Protein AF-A0A074S5F2-F1 (afdb_monomer_lite)

InterPro domains:
  IPR000743 Glycoside hydrolase, family 28 [PF00295] (507-771)
  IPR000743 Glycoside hydrolase, family 28 [PS00502] (664-677)
  IPR001645 Folylpolyglutamate synthetase [PTHR11136] (5-453)
  IPR001645 Folylpolyglutamate synthetase [TIGR01499] (13-453)
  IPR006626 Parallel beta-helix repeat [SM00710] (634-655)
  IPR006626 Parallel beta-helix repeat [SM00710] (657-677)
  IPR006626 Parallel beta-helix repeat [SM00710] (687-708)
  IPR011050 Pectin lyase fold/virulence factor [SSF51126] (465-790)
  IPR012334 Pectin lyase fold [G3DSA:2.160.20.10] (470-801)
  IPR013221 Mur ligase, central [PF08245] (28-270)
  IPR018109 Folylpolyglutamate synthetase, conserved site [PS01011] (26-49)
  IPR018109 Folylpolyglutamate synthetase, conserved site [PS01012] (120-135)
  IPR036565 Mur-like, catalytic domain superfamily [G3DSA:3.40.1190.10] (1-305)
  IPR036565 Mur-like, catalytic domain superfamily [SSF53623] (3-304)
  IPR036615 Mur ligase, C-terminal domain superfamily [G3DSA:3.90.190.20] (313-456)
  IPR036615 Mur ligase, C-terminal domain superfamily [SSF53244] (304-453)

pLDDT: mean 92.12, std 8.13, range [27.81, 98.81]

Organism: NCBI:txid1423351

Sequence (857 aa):
MSGINLGLERVARLMQLLPRYTRPTVHVAGTNGKGSVTTMIETVLREAGFSTGRLNSPHLVSVWDSISFNTQPIPESRYSSTRQRIQNLDNEHSIGASNFEQHTASALSLFEEEGVDVVVLEVGMGGLTDATNIVPDDAIAISAITSVDYDHQGFLGNTISEIATHKVGIVRPNRICIVGPQAWSEAERTIQERIQTIQAHSIAAPRATLRQWDSNEDGSPPPNFSVSPFHPPPPRPCSVPLPVRGGTLSVLVSLHGEHQLENISTAVAALDALRSHPSSISHFPAFQRINDQHIKTGLRRSRWPGRLSWHAIPSPTPSKELAVLVDGAHNAASATALSAYIDTLDAPSRPIFILALSHSPAKPPATTLAPLLRSGDRVIVTGFSPVEDMPWVCPVESREITAAAENLVGPSGHALIEVDLQSGLARASELADGTQHFVVIAGSLYLVADFYRLGTFVVPHVDGRDDSPAVVAALANYSSDSLILFKKGVTYNLWTPINFGTLKNSEVAFEGNATYPTDIATVQAEVAKSTFPGHWIKIAGTNVTLRGTTDPNWGWIDSHGQQWWDAVQQANRPHGISFVVTNGVVKDMKLWQPIAWNFLFNAGKNIHAFNNRIHAVSTTKAFPFNTDGFAAGGTNLLIENNHIVNGDDCITVGSGANGVHFRNNYCEGGHGMSIGSLGKAGAVASVQNILFENVVMKNHLYGARFKSWTGGNGIARNITWRNIVLNNVPFPIYVTQNYWDQNLGPKPTTDSPNNTNIEDMIFDNFSGTQLDLPYVEGSCVSDPCWYSVANATGKEIIVLDLYHNTTRNVVAKRISGLNPISRAKAAVMCDPTAIDNDVGFVCQNGPYVATPVGYTR

Secondary structure (DSSP, 8-state):
-------SHHHHHHHTTSPPP---EEEEE-SBSHHHHHHHHHHHHHHTT--EEEE-SS-SSSGGGGEEETTEEPPHHHHHHHHHHHHHHHHHTT----HHHHHHHHHHHHHHHHT-SEEEEE-SSSSTT-GGGGS-TTTEEEEEE-B--S--HHHH-SSHHHHHHHHHTT--TTSEEEE---S-HHHHHHHHHHHHHHTPEEEE-PPPEE----HHHH-SPPPPPBTTTTBPPPPEEEEEE-TTT-SEEEEEE-S-STTHHHHHHHHHHHHHHHHH-HHHHHH-GGGGG--HHHHHHHHHH---TTSSEEEEEE-SSTT-EEEEEE----SHHHHHHHHHHHHTS--SSPPEEEE--B-SS---HHHHHTTT--TT-EEEE---PPPTT-TT--BPPHHHHHHHHHHHH-TT-EEEE-SSHHHHHHHHHHHHTTS---EEEES-HHHHHHHHHTTEEEPP--TTS--HHHHHHHTTTSSBS-EEEE-TT-EEE--S-EEEEEEEEEEEEE-SEEE--S-HHHHHHHHTSTT--SEEEEEEEEEEEEE--S-TTS-EEE---HHHHHTT--TTPPEEEEEEEEEEEEES-EEES-SS--EE-TT-EEEEEES-EEE---SS----TT--SEE--SEEEEEES-EEE-SSEEEEE-TT-EEEEEES-EEESSSEEEEEEETGGG-EEEEEEEEEEEEEEES-SEEEEEEEETT-EEEEEEEEEEEEEEEEESEEEEEEEEE--GGGSSPP--------EEEEEEEEEEEEEE--S----TT--SSS-TTPPTT--S-EEEEEE--TTSEEEEEEES-TEEEETT-PPPEEEE-TTT--S--SB--SSEE--B-HHHH--

Radius of gyration: 31.68 Å; chains: 1; bounding box: 85×70×77 Å

Structure (mmCIF, N/CA/C/O backbone):
data_AF-A0A074S5F2-F1
#
_entry.id   AF-A0A074S5F2-F1
#
loop_
_atom_site.group_PDB
_atom_site.id
_atom_site.type_symbol
_atom_site.label_atom_id
_atom_site.label_alt_id
_atom_site.label_comp_id
_atom_site.label_asym_id
_atom_site.label_entity_id
_atom_site.label_seq_id
_atom_site.pdbx_PDB_ins_code
_atom_site.Cartn_x
_atom_site.Cartn_y
_atom_site.Cartn_z
_atom_site.occupancy
_atom_site.B_iso_or_equiv
_atom_site.auth_seq_id
_atom_site.auth_comp_id
_atom_site.auth_asym_id
_atom_site.auth_atom_id
_atom_site.pdbx_PDB_model_num
ATOM 1 N N . MET A 1 1 ? -38.946 -10.471 1.593 1.00 27.81 1 MET A N 1
ATOM 2 C CA . MET A 1 1 ? -37.992 -10.319 2.711 1.00 27.81 1 MET A CA 1
ATOM 3 C C . MET A 1 1 ? -37.252 -11.637 2.866 1.00 27.81 1 MET A C 1
ATOM 5 O O . MET A 1 1 ? -37.853 -12.601 3.316 1.00 27.81 1 MET A O 1
ATOM 9 N N . SER A 1 2 ? -36.012 -11.724 2.384 1.00 37.72 2 SER A N 1
ATOM 10 C CA . SER A 1 2 ? -35.170 -12.917 2.529 1.00 37.72 2 SER A CA 1
ATOM 11 C C . SER A 1 2 ? -34.530 -12.910 3.919 1.00 37.72 2 SER A C 1
ATOM 13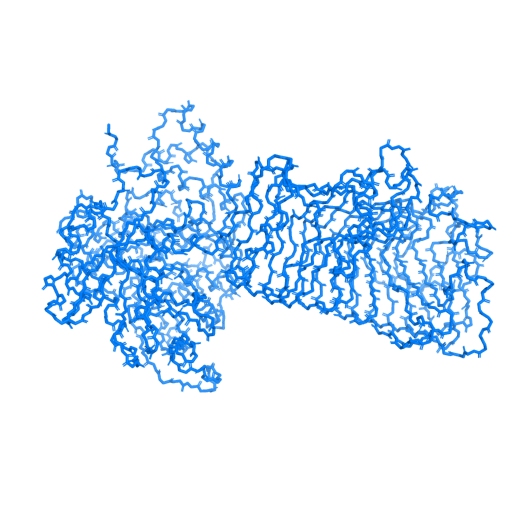 O O . SER A 1 2 ? -33.632 -12.112 4.176 1.00 37.72 2 SER A O 1
ATOM 15 N N . GLY A 1 3 ? -35.020 -13.749 4.833 1.00 55.41 3 GLY A N 1
ATOM 16 C CA . GLY A 1 3 ? -34.343 -13.987 6.110 1.00 55.41 3 GLY A CA 1
ATOM 17 C C . GLY A 1 3 ? -32.989 -14.678 5.907 1.00 55.41 3 GLY A C 1
ATOM 18 O O . GLY A 1 3 ? -32.769 -15.325 4.883 1.00 55.41 3 GLY A O 1
ATOM 19 N N . ILE A 1 4 ? -32.084 -14.550 6.883 1.00 62.03 4 ILE A N 1
ATOM 20 C CA . ILE A 1 4 ? -30.830 -15.317 6.922 1.00 62.03 4 ILE A CA 1
ATOM 21 C C . ILE A 1 4 ? -31.194 -16.804 7.033 1.00 62.03 4 ILE A C 1
ATOM 23 O O . ILE A 1 4 ? -31.824 -17.215 8.005 1.00 62.03 4 ILE A O 1
ATOM 27 N N . ASN A 1 5 ? -30.809 -17.599 6.035 1.00 71.19 5 ASN A N 1
ATOM 28 C CA . ASN A 1 5 ? -31.001 -19.047 6.021 1.00 71.19 5 ASN A CA 1
ATOM 29 C C . ASN A 1 5 ? -29.631 -19.724 6.144 1.00 71.19 5 ASN A C 1
ATOM 31 O O . ASN A 1 5 ? -28.847 -19.693 5.198 1.00 71.19 5 ASN A O 1
ATOM 35 N N . LEU A 1 6 ? -29.323 -20.289 7.311 1.00 72.62 6 LEU A N 1
ATOM 36 C CA . LEU A 1 6 ? -28.045 -20.959 7.560 1.00 72.62 6 LEU A CA 1
ATOM 37 C C . LEU A 1 6 ? -27.974 -22.302 6.816 1.00 72.62 6 LEU A C 1
ATOM 39 O O . LEU A 1 6 ? -28.940 -23.058 6.813 1.00 72.62 6 LEU A O 1
ATOM 43 N N . GLY A 1 7 ? -26.822 -22.607 6.219 1.00 86.19 7 GLY A N 1
ATOM 44 C CA . GLY A 1 7 ? -26.592 -23.834 5.452 1.00 86.19 7 GLY A CA 1
ATOM 45 C C . GLY A 1 7 ? -25.367 -23.700 4.549 1.00 86.19 7 GLY A C 1
ATOM 46 O O . GLY A 1 7 ? -24.938 -22.588 4.254 1.00 86.19 7 GLY A O 1
ATOM 47 N N . LEU A 1 8 ? -24.793 -24.827 4.124 1.00 94.06 8 LEU A N 1
ATOM 48 C CA . LEU A 1 8 ? -23.614 -24.851 3.244 1.00 94.06 8 LEU A CA 1
ATOM 49 C C . LEU A 1 8 ? -23.963 -25.204 1.794 1.00 94.06 8 LEU A C 1
ATOM 51 O O . LEU A 1 8 ? -23.113 -25.110 0.916 1.00 94.06 8 LEU A O 1
ATOM 55 N N . GLU A 1 9 ? -25.202 -25.605 1.515 1.00 95.25 9 GLU A N 1
ATOM 56 C CA . GLU A 1 9 ? -25.605 -26.182 0.233 1.00 95.25 9 GLU A CA 1
ATOM 57 C C . GLU A 1 9 ? -25.440 -25.190 -0.923 1.00 95.25 9 GLU A C 1
ATOM 59 O O . GLU A 1 9 ? -24.982 -25.561 -2.005 1.00 95.25 9 GLU A O 1
ATOM 64 N N . ARG A 1 10 ? -25.792 -23.918 -0.704 1.00 95.88 10 ARG A N 1
ATOM 65 C CA . ARG A 1 10 ? -25.716 -22.880 -1.743 1.00 95.88 10 ARG A CA 1
ATOM 66 C C . ARG A 1 10 ? -24.272 -22.508 -2.048 1.00 95.88 10 ARG A C 1
ATOM 68 O O . ARG A 1 10 ? -23.867 -22.570 -3.207 1.00 95.88 10 ARG A O 1
ATOM 75 N N . VAL A 1 11 ? -23.477 -22.193 -1.022 1.00 95.88 11 VAL A N 1
ATOM 76 C CA . VAL A 1 11 ? -22.052 -21.888 -1.216 1.00 95.88 11 VAL A CA 1
ATOM 77 C C . VAL A 1 11 ? -21.290 -23.093 -1.771 1.00 95.88 11 VAL A C 1
ATOM 79 O O . VAL A 1 11 ? -20.439 -22.912 -2.632 1.00 95.88 11 VAL A O 1
ATOM 82 N N . ALA A 1 12 ? -21.640 -24.326 -1.393 1.00 96.25 12 ALA A N 1
ATOM 83 C CA . ALA A 1 12 ? -21.035 -25.527 -1.964 1.00 96.25 12 ALA A CA 1
ATOM 84 C C . ALA A 1 12 ? -21.304 -25.654 -3.467 1.00 96.25 12 ALA A C 1
ATOM 86 O O . ALA A 1 12 ? -20.373 -25.899 -4.232 1.00 96.25 12 ALA A O 1
ATOM 87 N N . ARG A 1 13 ? -22.553 -25.437 -3.907 1.00 97.00 13 ARG A N 1
ATOM 88 C CA . ARG A 1 13 ? -22.897 -25.409 -5.340 1.00 97.00 13 ARG A CA 1
ATOM 89 C C . ARG A 1 13 ? -22.123 -24.325 -6.087 1.00 97.00 13 ARG A C 1
ATOM 91 O O . ARG A 1 13 ? -21.675 -24.572 -7.197 1.00 97.00 13 ARG A O 1
ATOM 98 N N . LEU A 1 14 ? -21.940 -23.155 -5.477 1.00 95.88 14 LEU A N 1
ATOM 99 C CA . LEU A 1 14 ? -21.190 -22.049 -6.073 1.00 95.88 14 LEU A CA 1
ATOM 100 C C . LEU A 1 14 ? -19.692 -22.372 -6.184 1.00 95.88 14 LEU A C 1
ATOM 102 O O . LEU A 1 14 ? -19.102 -22.198 -7.245 1.00 95.88 14 LEU A O 1
ATOM 106 N N . MET A 1 15 ? -19.091 -22.917 -5.124 1.00 96.31 15 MET A N 1
ATOM 107 C CA . MET A 1 15 ? -17.678 -23.311 -5.103 1.00 96.31 15 MET A CA 1
ATOM 108 C C . MET A 1 15 ? -17.365 -24.456 -6.078 1.00 96.31 15 MET A C 1
ATOM 110 O O . MET A 1 15 ? -16.247 -24.525 -6.576 1.00 96.31 15 MET A O 1
ATOM 114 N N . GLN A 1 16 ? -18.332 -25.323 -6.407 1.00 96.25 16 GLN A N 1
ATOM 115 C CA . GLN A 1 16 ? -18.175 -26.357 -7.445 1.00 96.25 16 GLN A CA 1
ATOM 116 C C . GLN A 1 16 ? -18.002 -25.786 -8.862 1.00 96.25 16 GLN A C 1
ATOM 118 O O . GLN A 1 16 ? -17.486 -26.483 -9.733 1.00 96.25 16 GLN A O 1
ATOM 123 N N . LEU A 1 17 ? -18.424 -24.540 -9.099 1.00 96.69 17 LEU A N 1
ATOM 124 C CA . LEU A 1 17 ? -18.266 -23.842 -10.380 1.00 96.69 17 LEU A CA 1
ATOM 125 C C . LEU A 1 17 ? -16.929 -23.089 -10.484 1.00 96.69 17 LEU A C 1
ATOM 127 O O . LEU A 1 17 ? -16.620 -22.516 -11.528 1.00 96.69 17 LEU A O 1
ATOM 131 N N . LEU A 1 18 ? -16.146 -23.064 -9.404 1.00 95.50 18 LEU A N 1
ATOM 132 C CA . LEU A 1 18 ? -14.882 -22.343 -9.300 1.00 95.50 18 LEU A CA 1
ATOM 133 C C . LEU A 1 18 ? -13.698 -23.319 -9.264 1.00 95.50 18 LEU A C 1
ATOM 135 O O . LEU A 1 18 ? -13.876 -24.508 -8.985 1.00 95.50 18 LEU A O 1
ATOM 139 N N . PRO A 1 19 ? -12.466 -22.843 -9.531 1.00 95.00 19 PRO A N 1
ATOM 140 C CA . PRO A 1 19 ? -11.268 -23.636 -9.286 1.00 95.00 19 PRO A CA 1
ATOM 141 C C . PRO A 1 19 ? -11.233 -24.180 -7.852 1.00 95.00 19 PRO A C 1
ATOM 143 O O . PRO A 1 19 ? -11.645 -23.505 -6.905 1.00 95.00 19 PRO A O 1
ATOM 146 N N . ARG A 1 20 ? -10.722 -25.407 -7.683 1.00 95.06 20 ARG A N 1
ATOM 147 C CA . ARG A 1 20 ? -10.595 -26.027 -6.359 1.00 95.06 20 ARG A CA 1
ATOM 148 C C . ARG A 1 20 ? -9.690 -25.168 -5.478 1.00 95.06 20 ARG A C 1
ATOM 150 O O . ARG A 1 20 ? -8.545 -24.920 -5.833 1.00 95.06 20 ARG A O 1
ATOM 157 N N . TYR A 1 21 ? -10.195 -24.802 -4.306 1.00 98.12 21 TYR A N 1
ATOM 158 C CA . TYR A 1 21 ? -9.422 -24.107 -3.286 1.00 98.12 21 TYR A CA 1
ATOM 159 C C . TYR A 1 21 ? -8.426 -25.056 -2.613 1.00 98.12 21 TYR A C 1
ATOM 161 O O . TYR A 1 21 ? -8.818 -26.126 -2.141 1.00 98.12 21 TYR A O 1
ATOM 169 N N . THR A 1 22 ? -7.151 -24.670 -2.553 1.00 97.62 22 THR A N 1
ATOM 170 C CA . THR A 1 22 ? -6.080 -25.502 -1.978 1.00 97.62 22 THR A CA 1
ATOM 171 C C . THR A 1 22 ? -5.155 -24.750 -1.023 1.00 97.62 22 THR A C 1
ATOM 173 O O . THR A 1 22 ? -4.162 -25.321 -0.569 1.00 97.62 22 THR A O 1
ATOM 176 N N . ARG A 1 23 ? -5.423 -23.474 -0.720 1.00 98.12 23 ARG A N 1
ATOM 177 C CA . ARG A 1 23 ? -4.545 -22.682 0.157 1.00 98.12 23 ARG A CA 1
ATOM 178 C C . ARG A 1 23 ? -4.619 -23.171 1.617 1.00 98.12 23 ARG A C 1
ATOM 180 O O . ARG A 1 23 ? -5.723 -23.254 2.164 1.00 98.12 23 ARG A O 1
ATOM 187 N N . PRO A 1 24 ? -3.480 -23.444 2.290 1.00 98.25 24 PRO A N 1
ATOM 188 C CA . PRO A 1 24 ? -3.452 -23.749 3.721 1.00 98.25 24 PRO A CA 1
ATOM 189 C C . PRO A 1 24 ? -4.186 -22.682 4.536 1.00 98.25 24 PRO A C 1
ATOM 191 O O . PRO A 1 24 ? -3.934 -21.496 4.352 1.00 98.25 24 PRO A O 1
ATOM 194 N N . THR A 1 25 ? -5.081 -23.081 5.437 1.00 98.69 25 THR A N 1
ATOM 195 C CA . THR A 1 25 ? -5.994 -22.157 6.123 1.00 98.69 25 THR A CA 1
ATOM 196 C C . THR A 1 25 ? -5.958 -22.323 7.640 1.00 98.69 25 THR A C 1
ATOM 198 O O . THR A 1 25 ? -6.120 -23.426 8.165 1.00 98.69 25 THR A O 1
ATOM 201 N N . VAL A 1 26 ? -5.793 -21.209 8.354 1.00 98.75 26 VAL A N 1
ATOM 202 C CA . VAL A 1 26 ? -6.060 -21.090 9.792 1.00 98.75 26 VAL A CA 1
ATOM 203 C C . VAL A 1 26 ? -7.473 -20.549 9.964 1.00 98.75 26 VAL A C 1
ATOM 205 O O . VAL A 1 26 ? -7.743 -19.409 9.593 1.00 98.75 26 VAL A O 1
ATOM 208 N N . HIS A 1 27 ? -8.376 -21.352 10.518 1.00 98.69 27 HIS A N 1
ATOM 209 C CA . HIS A 1 27 ? -9.801 -21.023 10.600 1.00 98.69 27 HIS A CA 1
ATOM 210 C C . HIS A 1 27 ? -10.198 -20.690 12.038 1.00 98.69 27 HIS A C 1
ATOM 212 O O . HIS A 1 27 ? -9.966 -21.486 12.948 1.00 98.69 27 HIS A O 1
ATOM 218 N N . VAL A 1 28 ? -10.760 -19.502 12.268 1.00 98.69 28 VAL A N 1
ATOM 219 C CA . VAL A 1 28 ? -10.970 -18.960 13.619 1.00 98.69 28 VAL A CA 1
ATOM 220 C C . VAL A 1 28 ? -12.449 -18.677 13.878 1.00 98.69 28 VAL A C 1
ATOM 222 O O . VAL A 1 28 ? -13.046 -17.810 13.239 1.00 98.69 28 VAL A O 1
ATOM 225 N N . ALA A 1 29 ? -13.023 -19.370 14.864 1.00 98.00 29 ALA A N 1
ATOM 226 C CA . ALA A 1 29 ? -14.382 -19.165 15.365 1.00 98.00 29 ALA A CA 1
ATOM 227 C C . ALA A 1 29 ? -14.374 -18.651 16.812 1.00 98.00 29 ALA A C 1
ATOM 229 O O . ALA A 1 29 ? -13.371 -18.724 17.515 1.00 98.00 29 ALA A O 1
ATOM 230 N N . GLY A 1 30 ? -15.512 -18.127 17.269 1.00 94.81 30 GLY A N 1
ATOM 231 C CA . GLY A 1 30 ? -15.616 -17.488 18.582 1.00 94.81 30 GLY A CA 1
ATOM 232 C C . GLY A 1 30 ? -16.747 -16.474 18.673 1.00 94.81 30 GLY A C 1
ATOM 233 O O . GLY A 1 30 ? -17.326 -16.082 17.654 1.00 94.81 30 GLY A O 1
ATOM 234 N N . THR A 1 31 ? -17.121 -16.063 19.880 1.00 89.62 31 THR A N 1
ATOM 235 C CA . THR A 1 31 ? -17.985 -14.888 20.087 1.00 89.62 31 THR A CA 1
ATOM 236 C C . THR A 1 31 ? -17.124 -13.630 19.990 1.00 89.62 31 THR A C 1
ATOM 238 O O . THR A 1 31 ? -17.264 -12.875 19.029 1.00 89.62 31 THR A O 1
ATOM 241 N N . ASN A 1 32 ? -16.131 -13.481 20.871 1.00 87.06 32 ASN A N 1
ATOM 242 C CA . ASN A 1 32 ? -15.227 -12.327 20.903 1.00 87.06 32 ASN A CA 1
ATOM 243 C C . ASN A 1 32 ? -13.782 -12.723 20.557 1.00 87.06 32 ASN A C 1
ATOM 245 O O . ASN A 1 32 ? -13.383 -13.870 20.728 1.00 87.06 32 ASN A O 1
ATOM 249 N N . GLY A 1 33 ? -12.982 -11.778 20.054 1.00 90.75 33 GLY A N 1
ATOM 250 C CA . GLY A 1 33 ? -11.539 -11.976 19.841 1.00 90.75 33 GLY A CA 1
ATOM 251 C C . GLY A 1 33 ? -11.112 -12.561 18.489 1.00 90.75 33 GLY A C 1
ATOM 252 O O . GLY A 1 33 ? -9.931 -12.480 18.162 1.00 90.75 33 GLY A O 1
ATOM 253 N N . LYS A 1 34 ? -12.045 -13.059 17.663 1.00 94.69 34 LYS A N 1
ATOM 254 C CA . LYS A 1 34 ? -11.772 -13.617 16.322 1.00 94.69 34 LYS A CA 1
ATOM 255 C C . LYS A 1 34 ? -10.892 -12.700 15.452 1.00 94.69 34 LYS A C 1
ATOM 257 O O . LYS A 1 34 ? -9.788 -13.085 15.069 1.00 94.69 34 LYS A O 1
ATOM 262 N N . GLY A 1 35 ? -11.329 -11.461 15.210 1.00 93.69 35 GLY A N 1
ATOM 263 C CA . GLY A 1 35 ? -10.564 -10.469 14.442 1.00 93.69 35 GLY A CA 1
ATOM 264 C C . GLY A 1 35 ? -9.172 -10.153 15.015 1.00 93.69 35 GLY A C 1
ATOM 265 O O . GLY A 1 35 ? -8.199 -10.048 14.271 1.00 93.69 35 GLY A O 1
ATOM 266 N N . SER A 1 36 ? -9.032 -10.073 16.344 1.00 95.44 36 SER A N 1
ATOM 267 C CA . SER A 1 36 ? -7.729 -9.849 16.990 1.00 95.44 36 SER A CA 1
ATOM 268 C C . SER A 1 36 ? -6.786 -11.042 16.807 1.00 95.44 36 SER A C 1
ATOM 270 O O . SER A 1 36 ? -5.627 -10.850 16.448 1.00 95.44 36 SER A O 1
ATOM 272 N N . VAL A 1 37 ? -7.278 -12.269 17.004 1.00 98.06 37 VAL A N 1
ATOM 273 C CA . VAL A 1 37 ? -6.489 -13.501 16.840 1.00 98.06 37 VAL A CA 1
ATOM 274 C C . VAL A 1 37 ? -6.062 -13.693 15.388 1.00 98.06 37 VAL A C 1
ATOM 276 O O . VAL A 1 37 ? -4.888 -13.952 15.131 1.00 98.06 37 VAL A O 1
ATOM 279 N N . THR A 1 38 ? -6.978 -13.510 14.435 1.00 97.94 38 THR A N 1
ATOM 280 C CA . THR A 1 38 ? -6.661 -13.612 13.001 1.00 97.94 38 THR A CA 1
ATOM 281 C C . THR A 1 38 ? -5.611 -12.584 12.580 1.00 97.94 38 THR A C 1
ATOM 283 O O . THR A 1 38 ? -4.646 -12.943 11.911 1.00 97.94 38 THR A O 1
ATOM 286 N N . THR A 1 39 ? -5.723 -11.339 13.051 1.00 96.50 39 THR A N 1
ATOM 287 C CA . THR A 1 39 ? -4.727 -10.282 12.803 1.00 96.50 39 THR A CA 1
ATOM 288 C C . THR A 1 39 ? -3.348 -10.637 13.363 1.00 96.50 39 THR A C 1
ATOM 290 O O . THR A 1 39 ? -2.344 -10.485 12.670 1.00 96.50 39 THR A O 1
ATOM 293 N N . MET A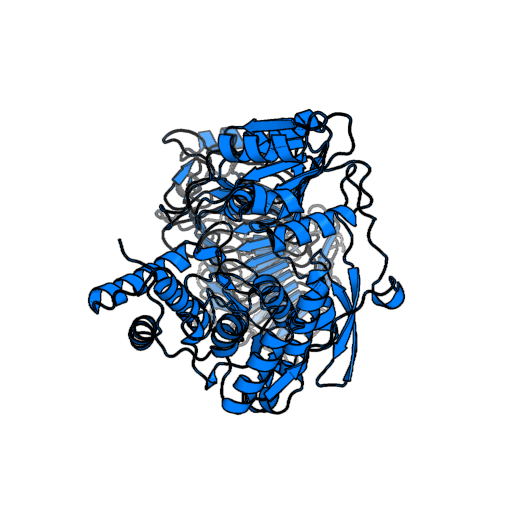 1 40 ? -3.281 -11.131 14.606 1.00 97.94 40 MET A N 1
ATOM 294 C CA . MET A 1 40 ? -2.014 -11.521 15.238 1.00 97.94 40 MET A CA 1
ATOM 295 C C . MET A 1 40 ? -1.331 -12.668 14.485 1.00 97.94 40 MET A C 1
ATOM 297 O O . MET A 1 40 ? -0.133 -12.598 14.215 1.00 97.94 40 MET A O 1
ATOM 301 N N . ILE A 1 41 ? -2.089 -13.712 14.133 1.00 98.56 41 ILE A N 1
ATOM 302 C CA . ILE A 1 41 ? -1.568 -14.869 13.394 1.00 98.56 41 ILE A CA 1
ATOM 303 C C . ILE A 1 41 ? -1.073 -14.433 12.014 1.00 98.56 41 ILE A C 1
ATOM 305 O O . ILE A 1 41 ? 0.057 -14.748 11.648 1.00 98.56 41 ILE A O 1
ATOM 309 N N . GLU A 1 42 ? -1.879 -13.671 11.272 1.00 98.12 42 GLU A N 1
ATOM 310 C CA . GLU A 1 42 ? -1.523 -13.198 9.933 1.00 98.12 42 GLU A CA 1
ATOM 311 C C . GLU A 1 42 ? -0.266 -12.322 9.954 1.00 98.12 42 GLU A C 1
ATOM 313 O O . GLU A 1 42 ? 0.652 -12.556 9.166 1.00 98.12 42 GLU A O 1
ATOM 318 N N . THR A 1 43 ? -0.158 -11.398 10.915 1.00 97.06 43 THR A N 1
ATOM 319 C CA . THR A 1 43 ? 1.010 -10.514 11.010 1.00 97.06 43 THR A CA 1
ATOM 320 C C . THR A 1 43 ? 2.280 -11.321 11.286 1.00 97.06 43 THR A C 1
ATOM 322 O O . THR A 1 43 ? 3.319 -11.052 10.687 1.00 97.06 43 THR A O 1
ATOM 325 N N . VAL A 1 44 ? 2.220 -12.337 12.156 1.00 98.31 44 VAL A N 1
ATOM 326 C CA . VAL A 1 44 ? 3.371 -13.214 12.432 1.00 98.31 44 VAL A CA 1
ATOM 327 C C . VAL A 1 44 ? 3.745 -14.065 11.218 1.00 98.31 44 VAL A C 1
ATOM 329 O O . VAL A 1 44 ? 4.932 -14.215 10.928 1.00 98.31 44 VAL A O 1
ATOM 332 N N . LEU A 1 45 ? 2.764 -14.611 10.496 1.00 98.38 45 LEU A N 1
ATOM 333 C CA . LEU A 1 45 ? 3.017 -15.375 9.273 1.00 98.38 45 LEU A CA 1
ATOM 334 C C . LEU A 1 45 ? 3.689 -14.492 8.210 1.00 98.38 45 LEU A C 1
ATOM 336 O O . LEU A 1 45 ? 4.700 -14.887 7.631 1.00 98.38 45 LEU A O 1
ATOM 340 N N . ARG A 1 46 ? 3.225 -13.252 8.035 1.00 96.62 46 ARG A N 1
ATOM 341 C CA . ARG A 1 46 ? 3.871 -12.286 7.140 1.00 96.62 46 ARG A CA 1
ATOM 342 C C . ARG A 1 46 ? 5.311 -11.976 7.568 1.00 96.62 46 ARG A C 1
ATOM 344 O O . ARG A 1 46 ? 6.205 -11.947 6.727 1.00 96.62 46 ARG A O 1
ATOM 351 N N . GLU A 1 47 ? 5.571 -11.780 8.864 1.00 95.31 47 GLU A N 1
ATOM 352 C CA . GLU A 1 47 ? 6.939 -11.586 9.384 1.00 95.31 47 GLU A CA 1
ATOM 353 C C . GLU A 1 47 ? 7.833 -12.819 9.179 1.00 95.31 47 GLU A C 1
ATOM 355 O O . GLU A 1 47 ? 9.041 -12.676 9.017 1.00 95.31 47 GLU A O 1
ATOM 360 N N . ALA A 1 48 ? 7.254 -14.020 9.129 1.00 95.75 48 ALA A N 1
ATOM 361 C CA . ALA A 1 48 ? 7.965 -15.243 8.765 1.00 95.75 48 ALA A CA 1
ATOM 362 C C . ALA A 1 48 ? 8.192 -15.397 7.244 1.00 95.75 48 ALA A C 1
ATOM 364 O O . ALA A 1 48 ? 8.746 -16.408 6.806 1.00 95.75 48 ALA A O 1
ATOM 365 N N . GLY A 1 49 ? 7.799 -14.408 6.436 1.00 94.06 49 GLY A N 1
ATOM 366 C CA . GLY A 1 49 ? 8.014 -14.377 4.990 1.00 94.06 49 GLY A CA 1
ATOM 367 C C . GLY A 1 49 ? 7.014 -15.205 4.185 1.00 94.06 49 GLY A C 1
ATOM 368 O O . GLY A 1 49 ? 7.359 -15.636 3.087 1.00 94.06 49 GLY A O 1
ATOM 369 N N . PHE A 1 50 ? 5.824 -15.473 4.732 1.00 97.12 50 PHE A N 1
ATOM 370 C CA . PHE A 1 50 ? 4.704 -16.023 3.967 1.00 97.12 50 PHE A CA 1
ATOM 371 C C . PHE A 1 50 ? 3.946 -14.905 3.253 1.00 97.12 50 PHE A C 1
ATOM 373 O O . PHE A 1 50 ? 3.717 -13.844 3.839 1.00 97.12 50 PHE A O 1
ATOM 380 N N . SER A 1 51 ? 3.499 -15.166 2.026 1.00 95.94 51 SER A N 1
ATOM 381 C CA . SER A 1 51 ? 2.403 -14.402 1.440 1.00 95.94 51 SER A CA 1
ATOM 382 C C . SER A 1 51 ? 1.092 -14.819 2.105 1.00 95.94 51 SER A C 1
ATOM 384 O O . SER A 1 51 ? 0.746 -16.000 2.125 1.00 95.94 51 SER A O 1
ATOM 386 N N . THR A 1 52 ? 0.366 -13.858 2.666 1.00 97.88 52 THR A N 1
ATOM 387 C CA . THR A 1 52 ? -0.836 -14.116 3.463 1.00 97.88 52 THR A CA 1
ATOM 388 C C . THR A 1 52 ? -2.090 -13.587 2.779 1.00 97.88 52 THR A C 1
ATOM 390 O O . THR A 1 52 ? -2.112 -12.471 2.262 1.00 97.88 52 THR A O 1
ATOM 393 N N . GLY A 1 53 ? -3.160 -14.377 2.821 1.00 98.25 53 GLY A N 1
ATOM 394 C CA . GLY A 1 53 ? -4.528 -13.918 2.601 1.00 98.25 53 GLY A CA 1
ATOM 395 C C . GLY A 1 53 ? -5.280 -13.853 3.926 1.00 98.25 53 GLY A C 1
ATOM 396 O O . GLY A 1 53 ? -5.062 -14.684 4.807 1.00 98.25 53 GLY A O 1
ATOM 397 N N . ARG A 1 54 ? -6.177 -12.888 4.105 1.00 98.06 54 ARG A N 1
ATOM 398 C CA . ARG A 1 54 ? -7.013 -12.829 5.306 1.00 98.06 54 ARG A CA 1
ATOM 399 C C . ARG A 1 54 ? -8.393 -12.283 5.004 1.00 98.06 54 ARG A C 1
ATOM 401 O O . ARG A 1 54 ? -8.508 -11.287 4.295 1.00 98.06 54 ARG A O 1
ATOM 408 N N . LEU A 1 55 ? -9.408 -12.944 5.557 1.00 97.62 55 LEU A N 1
ATOM 409 C CA . LEU A 1 55 ? -10.800 -12.501 5.527 1.00 97.62 55 LEU A CA 1
ATOM 410 C C . LEU A 1 55 ? -11.282 -12.249 6.959 1.00 97.62 55 LEU A C 1
ATOM 412 O O . LEU A 1 55 ? -11.176 -13.141 7.803 1.00 97.62 55 LEU A O 1
ATOM 416 N N . ASN A 1 56 ? -11.834 -11.062 7.202 1.00 91.69 56 ASN A N 1
ATOM 417 C CA . ASN A 1 56 ? -12.439 -10.648 8.466 1.00 91.69 56 ASN A CA 1
ATOM 418 C C . ASN A 1 56 ? -13.912 -10.281 8.303 1.00 91.69 56 ASN A C 1
ATOM 420 O O . ASN A 1 56 ? -14.356 -9.926 7.218 1.00 91.69 56 ASN A O 1
ATOM 424 N N . SER A 1 57 ? -14.691 -10.349 9.377 1.00 85.75 57 SER A N 1
ATOM 425 C CA . SER A 1 57 ? -16.114 -10.005 9.300 1.00 85.75 57 SER A CA 1
ATOM 426 C C . SER A 1 57 ? -16.664 -9.445 10.616 1.00 85.75 57 SER A C 1
ATOM 428 O O . SER A 1 57 ? -16.362 -10.000 11.674 1.00 85.75 57 SER A O 1
ATOM 430 N N . PRO A 1 58 ? -17.530 -8.412 10.571 1.00 83.38 58 PRO A N 1
ATOM 431 C CA . PRO A 1 58 ? -17.892 -7.635 9.378 1.00 83.38 58 PRO A CA 1
ATOM 432 C C . PRO A 1 58 ? -16.700 -6.819 8.840 1.00 83.38 58 PRO A C 1
ATOM 434 O O . PRO A 1 58 ? -15.655 -6.739 9.484 1.00 83.38 58 PRO A O 1
ATOM 437 N N . HIS A 1 59 ? -16.865 -6.242 7.649 1.00 85.56 59 HIS A N 1
ATOM 438 C CA . HIS A 1 59 ? -15.940 -5.237 7.123 1.00 85.56 59 HIS A CA 1
ATOM 439 C C . HIS A 1 59 ? -15.937 -3.981 8.013 1.00 85.56 59 HIS A C 1
ATOM 441 O O . HIS A 1 59 ? -16.867 -3.783 8.803 1.00 85.56 59 HIS A O 1
ATOM 447 N N . LEU A 1 60 ? -14.904 -3.144 7.898 1.00 86.00 60 LEU A N 1
ATOM 448 C CA . LEU A 1 60 ? -14.804 -1.914 8.684 1.00 86.00 60 LEU A CA 1
ATOM 449 C C . LEU A 1 60 ? -15.408 -0.728 7.931 1.00 86.00 60 LEU A C 1
ATOM 451 O O . LEU A 1 60 ? -16.451 -0.232 8.327 1.00 86.00 60 LEU A O 1
ATOM 455 N N . VAL A 1 61 ? -14.774 -0.287 6.851 1.00 84.69 61 VAL A N 1
ATOM 456 C CA . VAL A 1 61 ? -15.157 0.859 6.017 1.00 84.69 61 VAL A CA 1
ATOM 457 C C . VAL A 1 61 ? -15.942 0.423 4.785 1.00 84.69 61 VAL A C 1
ATOM 459 O O . VAL A 1 61 ? -16.975 1.027 4.489 1.00 84.69 61 VAL A O 1
ATOM 462 N N . SER A 1 62 ? -15.477 -0.610 4.086 1.00 83.31 62 SER A N 1
ATOM 463 C CA . SER A 1 62 ? -16.045 -1.063 2.810 1.00 83.31 62 SER A CA 1
ATOM 464 C C . SER A 1 62 ? -15.978 -2.574 2.688 1.00 83.31 62 SER A C 1
ATOM 466 O O . SER A 1 62 ? -15.029 -3.181 3.166 1.00 83.31 62 SER A O 1
ATOM 468 N N . VAL A 1 63 ? -16.916 -3.202 1.974 1.00 87.31 63 VAL A N 1
ATOM 469 C CA . VAL A 1 63 ? -17.000 -4.674 1.902 1.00 87.31 63 VAL A CA 1
ATOM 470 C C . VAL A 1 63 ? -15.700 -5.337 1.438 1.00 87.31 63 VAL A C 1
ATOM 472 O O . VAL A 1 63 ? -15.423 -6.448 1.858 1.00 87.31 63 VAL A O 1
ATOM 475 N N . TRP A 1 64 ? -14.889 -4.699 0.596 1.00 87.69 64 TRP A N 1
ATOM 476 C CA . TRP A 1 64 ? -13.613 -5.269 0.148 1.00 87.69 64 TRP A CA 1
ATOM 477 C C . TRP A 1 64 ? -12.479 -5.163 1.175 1.00 87.69 64 TRP A C 1
ATOM 479 O O . TRP A 1 64 ? -11.508 -5.905 1.057 1.00 87.69 64 TRP A O 1
ATOM 489 N N . ASP A 1 65 ? -12.582 -4.298 2.188 1.00 86.50 65 ASP A N 1
ATOM 490 C CA . ASP A 1 65 ? -11.540 -4.157 3.213 1.00 86.50 65 ASP A CA 1
ATOM 491 C C . ASP A 1 65 ? -11.491 -5.312 4.216 1.00 86.50 65 ASP A C 1
ATOM 493 O O . ASP A 1 65 ? -10.495 -5.493 4.923 1.00 86.50 65 ASP A O 1
ATOM 497 N N . SER A 1 66 ? -12.535 -6.142 4.216 1.00 92.62 66 SER A N 1
ATOM 498 C CA . SER A 1 66 ? -12.551 -7.419 4.911 1.00 92.62 66 SER A CA 1
ATOM 499 C C . SER A 1 66 ? -11.542 -8.399 4.326 1.00 92.62 66 SER A C 1
ATOM 501 O O . SER A 1 66 ? -11.110 -9.301 5.039 1.00 92.62 66 SER A O 1
ATOM 503 N N . ILE A 1 67 ? -11.176 -8.246 3.047 1.00 96.00 67 ILE A N 1
ATOM 504 C CA . ILE A 1 67 ? -10.239 -9.108 2.334 1.00 96.00 67 ILE A CA 1
ATOM 505 C C . ILE A 1 67 ? -8.908 -8.374 2.238 1.00 96.00 67 ILE A C 1
ATOM 507 O O . ILE A 1 67 ? -8.817 -7.274 1.693 1.00 96.00 67 ILE A O 1
ATOM 511 N N . SER A 1 68 ? -7.849 -9.004 2.733 1.00 93.62 68 SER A N 1
ATOM 512 C CA . SER A 1 68 ? -6.504 -8.442 2.679 1.00 93.62 68 SER A CA 1
ATOM 513 C C . SER A 1 68 ? -5.472 -9.433 2.157 1.00 93.62 68 SER A C 1
ATOM 515 O O . SER A 1 68 ? -5.561 -10.636 2.414 1.00 93.62 68 SER A O 1
ATOM 517 N N . PHE A 1 69 ? -4.480 -8.898 1.445 1.00 91.50 69 PHE A N 1
ATOM 518 C CA . PHE A 1 69 ? -3.248 -9.588 1.084 1.00 91.50 69 PHE A CA 1
ATOM 519 C C . PHE A 1 69 ? -2.085 -8.930 1.823 1.00 91.50 69 PHE A C 1
ATOM 521 O O . PHE A 1 69 ? -1.887 -7.721 1.702 1.00 91.50 69 PHE A O 1
ATOM 528 N N . ASN A 1 70 ? -1.302 -9.700 2.581 1.00 88.62 70 ASN A N 1
ATOM 529 C CA . ASN A 1 70 ? -0.147 -9.193 3.329 1.00 88.62 70 ASN A CA 1
ATOM 530 C C . ASN A 1 70 ? -0.495 -7.947 4.160 1.00 88.62 70 ASN A C 1
ATOM 532 O O . ASN A 1 70 ? 0.126 -6.901 3.981 1.00 88.62 70 ASN A O 1
ATOM 536 N N . THR A 1 71 ? -1.487 -8.038 5.052 1.00 84.69 71 THR A N 1
ATOM 537 C CA . THR A 1 71 ? -2.093 -6.948 5.857 1.00 84.69 71 THR A CA 1
ATOM 538 C C . THR A 1 71 ? -2.818 -5.824 5.102 1.00 84.69 71 THR A C 1
ATOM 540 O O . THR A 1 71 ? -3.469 -5.007 5.751 1.00 84.69 71 THR A O 1
ATOM 543 N N . GLN A 1 72 ? -2.752 -5.763 3.769 1.00 81.12 72 GLN A N 1
ATOM 544 C CA . GLN A 1 72 ? -3.319 -4.659 2.987 1.00 81.12 72 GLN A CA 1
ATOM 545 C C . GLN A 1 72 ? -4.691 -5.022 2.405 1.00 81.12 72 GLN A C 1
ATOM 547 O O . GLN A 1 72 ? -4.783 -6.052 1.732 1.00 81.12 72 GLN A O 1
ATOM 552 N N . PRO A 1 73 ? -5.741 -4.204 2.622 1.00 84.81 73 PRO A N 1
ATOM 553 C CA . PRO A 1 73 ? -7.017 -4.328 1.920 1.00 84.81 73 PRO A CA 1
ATOM 554 C C . PRO A 1 73 ? -6.843 -4.466 0.404 1.00 84.81 73 PRO A C 1
ATOM 556 O O . PRO A 1 73 ? -5.984 -3.811 -0.194 1.00 84.81 73 PRO A O 1
ATOM 559 N N . ILE A 1 74 ? -7.658 -5.306 -0.234 1.00 82.69 74 ILE A N 1
ATOM 560 C CA . ILE A 1 74 ? -7.648 -5.415 -1.699 1.00 82.69 74 ILE A CA 1
ATOM 561 C C . ILE A 1 74 ? -8.254 -4.159 -2.353 1.00 82.69 74 ILE A C 1
ATOM 563 O O . ILE A 1 74 ? -9.113 -3.513 -1.754 1.00 82.69 74 ILE A O 1
ATOM 567 N N . PRO A 1 75 ? -7.878 -3.816 -3.599 1.00 72.56 75 PRO A N 1
ATOM 568 C CA . PRO A 1 75 ? -8.540 -2.740 -4.333 1.00 72.56 75 PRO A CA 1
ATOM 569 C C . PRO A 1 75 ? -10.009 -3.066 -4.639 1.00 72.56 75 PRO A C 1
ATOM 571 O O . PRO A 1 75 ? -10.324 -4.194 -5.036 1.00 72.56 75 PRO A O 1
ATOM 574 N N . GLU A 1 76 ? -10.885 -2.058 -4.572 1.00 75.94 76 GLU A N 1
ATOM 575 C CA . GLU A 1 76 ? -12.310 -2.169 -4.927 1.00 75.94 76 GLU A CA 1
ATOM 576 C C . GLU A 1 76 ? -12.504 -2.776 -6.322 1.00 75.94 76 GLU A C 1
ATOM 578 O O . GLU A 1 76 ? -13.364 -3.630 -6.522 1.00 75.94 76 GLU A O 1
ATOM 583 N N . SER A 1 77 ? -11.680 -2.377 -7.295 1.00 68.50 77 SER A N 1
ATOM 584 C CA . SER A 1 77 ? -11.767 -2.864 -8.675 1.00 68.50 77 SER A CA 1
ATOM 585 C C . SER A 1 77 ? -11.584 -4.380 -8.779 1.00 68.50 77 SER A C 1
ATOM 587 O O . SER A 1 77 ? -12.288 -5.032 -9.553 1.00 68.50 77 SER A O 1
ATOM 589 N N . ARG A 1 78 ? -10.670 -4.946 -7.980 1.00 79.50 78 ARG A N 1
ATOM 590 C CA . ARG A 1 78 ? -10.376 -6.383 -7.948 1.00 79.50 78 ARG A CA 1
ATOM 591 C C . ARG A 1 78 ? -11.463 -7.165 -7.218 1.00 79.50 78 ARG A C 1
ATOM 593 O O . ARG A 1 78 ? -11.834 -8.258 -7.650 1.00 79.50 78 ARG A O 1
ATOM 600 N N . TYR A 1 79 ? -11.996 -6.589 -6.143 1.00 85.69 79 TYR A N 1
ATOM 601 C CA . TYR A 1 79 ? -13.164 -7.138 -5.469 1.00 85.69 79 TYR A CA 1
ATOM 602 C C . TYR A 1 79 ? -14.382 -7.152 -6.395 1.00 85.69 79 TYR A C 1
ATOM 604 O O . TYR A 1 79 ? -14.984 -8.201 -6.592 1.00 85.69 79 TYR A O 1
ATOM 612 N N . SER A 1 80 ? -14.701 -6.015 -7.010 1.00 80.25 80 SER A N 1
ATOM 613 C CA . SER A 1 80 ? -15.890 -5.819 -7.842 1.00 80.25 80 SER A CA 1
ATOM 614 C C . SER A 1 80 ? -15.896 -6.728 -9.065 1.00 80.25 80 SER A C 1
ATOM 616 O O . SER A 1 80 ? -16.913 -7.352 -9.350 1.00 80.25 80 SER A O 1
ATOM 618 N N . SER A 1 81 ? -14.760 -6.867 -9.760 1.00 79.81 81 SER A N 1
ATOM 619 C CA . SER A 1 81 ? -14.658 -7.770 -10.914 1.00 79.81 81 SER A CA 1
ATOM 620 C C . SER A 1 81 ? -14.876 -9.233 -10.518 1.00 79.81 81 SER A C 1
ATOM 622 O O . SER A 1 81 ? -15.609 -9.963 -11.190 1.00 79.81 81 SER A O 1
ATOM 624 N N . THR A 1 82 ? -14.302 -9.659 -9.390 1.00 91.12 82 THR A N 1
ATOM 625 C CA . THR A 1 82 ? -14.499 -11.013 -8.861 1.00 91.12 82 THR A CA 1
ATOM 626 C C . THR A 1 82 ? -15.936 -11.214 -8.407 1.00 91.12 82 THR A C 1
ATOM 628 O O . THR A 1 82 ? -16.572 -12.192 -8.793 1.00 91.12 82 THR A O 1
ATOM 631 N N . ARG A 1 83 ? -16.479 -10.267 -7.640 1.00 92.19 83 ARG A N 1
ATOM 632 C CA . ARG A 1 83 ? -17.839 -10.322 -7.113 1.00 92.19 83 ARG A CA 1
ATOM 633 C C . ARG A 1 83 ? -18.867 -10.381 -8.236 1.00 92.19 83 ARG A C 1
ATOM 635 O O . ARG A 1 83 ? -19.792 -11.180 -8.152 1.00 92.19 83 ARG A O 1
ATOM 642 N N . GLN A 1 84 ? -18.672 -9.612 -9.306 1.00 89.75 84 GLN A N 1
ATOM 643 C CA . GLN A 1 84 ? -19.521 -9.653 -10.493 1.00 89.75 84 GLN A CA 1
ATOM 644 C C . GLN A 1 84 ? -19.474 -11.023 -11.179 1.00 89.75 84 GLN A C 1
ATOM 646 O O . GLN A 1 84 ? -20.519 -11.570 -11.523 1.00 89.75 84 GLN A O 1
ATOM 651 N N . ARG A 1 85 ? -18.286 -11.625 -11.333 1.00 95.12 85 ARG A N 1
ATOM 652 C CA . ARG A 1 85 ? -18.162 -12.987 -11.877 1.00 95.12 85 ARG A CA 1
ATOM 653 C C . ARG A 1 85 ? -18.906 -14.010 -11.014 1.00 95.12 85 ARG A C 1
ATOM 655 O O . ARG A 1 85 ? -19.620 -14.849 -11.554 1.00 95.12 85 ARG A O 1
ATOM 662 N N . ILE A 1 86 ? -18.770 -13.924 -9.692 1.00 96.38 86 ILE A N 1
ATOM 663 C CA . ILE A 1 86 ? -19.470 -14.802 -8.745 1.00 96.38 86 ILE A CA 1
ATOM 664 C C . ILE A 1 86 ? -20.989 -14.616 -8.827 1.00 96.38 86 ILE A C 1
ATOM 666 O O . ILE A 1 86 ? -21.725 -15.598 -8.852 1.00 96.38 86 ILE A O 1
ATOM 670 N N . GLN A 1 87 ? -21.461 -13.373 -8.920 1.00 94.12 87 GLN A N 1
ATOM 671 C CA . GLN A 1 87 ? -22.880 -13.060 -9.069 1.00 94.12 87 GLN A CA 1
ATOM 672 C C . GLN A 1 87 ? -23.449 -13.573 -10.399 1.00 94.12 87 GLN A C 1
ATOM 674 O O . GLN A 1 87 ? -24.565 -14.086 -10.432 1.00 94.12 87 GLN A O 1
ATOM 679 N N . ASN A 1 88 ? -22.684 -13.484 -11.490 1.00 94.12 88 ASN A N 1
ATOM 680 C CA . ASN A 1 88 ? -23.087 -14.050 -12.777 1.00 94.12 88 ASN A CA 1
ATOM 681 C C . ASN A 1 88 ? -23.256 -15.571 -12.679 1.00 94.12 88 ASN A C 1
ATOM 683 O O . ASN A 1 88 ? -24.295 -16.077 -13.087 1.00 94.12 88 ASN A O 1
ATOM 687 N N . LEU A 1 89 ? -22.307 -16.279 -12.055 1.00 96.81 89 LEU A N 1
ATOM 688 C CA . LEU A 1 89 ? -22.420 -17.724 -11.822 1.00 96.81 89 LEU A CA 1
ATOM 689 C C . LEU A 1 89 ? -23.625 -18.080 -10.936 1.00 96.81 89 LEU A C 1
ATOM 691 O O . LEU A 1 89 ? -24.351 -19.029 -11.233 1.00 96.81 89 LEU A O 1
ATOM 695 N N . ASP A 1 90 ? -23.869 -17.315 -9.868 1.00 96.19 90 ASP A N 1
ATOM 696 C CA . ASP A 1 90 ? -25.033 -17.502 -8.992 1.00 96.19 90 ASP A CA 1
ATOM 697 C C . ASP A 1 90 ? -26.359 -17.378 -9.767 1.00 96.19 90 ASP A C 1
ATOM 699 O O . ASP A 1 90 ? -27.245 -18.228 -9.624 1.00 96.19 90 ASP A O 1
ATOM 703 N N . ASN A 1 91 ? -26.459 -16.368 -10.638 1.00 95.69 91 ASN A N 1
ATOM 704 C CA . ASN A 1 91 ? -27.628 -16.107 -11.479 1.00 95.69 91 ASN A CA 1
ATOM 705 C C . ASN A 1 91 ? -27.811 -17.170 -12.573 1.00 95.69 91 ASN A C 1
ATOM 707 O O . ASN A 1 91 ? -28.897 -17.740 -12.701 1.00 95.69 91 ASN A O 1
ATOM 711 N N . GLU A 1 92 ? -26.757 -17.466 -13.339 1.00 96.50 92 GLU A N 1
ATOM 712 C CA . GLU A 1 92 ? -26.766 -18.443 -14.439 1.00 96.50 92 GLU A CA 1
ATOM 713 C C . GLU A 1 92 ? -27.201 -19.834 -13.962 1.00 96.50 92 GLU A C 1
ATOM 715 O O . GLU A 1 92 ? -27.941 -20.532 -14.656 1.00 96.50 92 GLU A O 1
ATOM 720 N N . HIS A 1 93 ? -26.801 -20.216 -12.747 1.00 96.38 93 HIS A N 1
ATOM 721 C CA . HIS A 1 93 ? -27.109 -21.522 -12.165 1.00 96.38 93 HIS A CA 1
ATOM 722 C C . HIS A 1 93 ? -28.266 -21.509 -11.156 1.00 96.38 93 HIS A C 1
ATOM 724 O O . HIS A 1 93 ? -28.562 -22.551 -10.556 1.00 96.38 93 HIS A O 1
ATOM 730 N N . SER A 1 94 ? -28.930 -20.360 -10.969 1.00 96.31 94 SER A N 1
ATOM 731 C CA . SER A 1 94 ? -30.059 -20.188 -10.043 1.00 96.31 94 SER A CA 1
ATOM 732 C C . SER A 1 94 ? -29.765 -20.777 -8.654 1.00 96.31 94 SER A C 1
ATOM 734 O O . SER A 1 94 ? -30.525 -21.595 -8.123 1.00 96.31 94 SER A O 1
ATOM 736 N N . ILE A 1 95 ? -28.601 -20.438 -8.094 1.00 95.62 95 ILE A N 1
ATOM 737 C CA . ILE A 1 95 ? -28.152 -20.962 -6.796 1.00 95.62 95 ILE A CA 1
ATOM 738 C C . ILE A 1 95 ? -28.834 -20.199 -5.654 1.00 95.62 95 ILE A C 1
ATOM 740 O O . ILE A 1 95 ? -29.290 -20.829 -4.694 1.00 95.62 95 ILE A O 1
ATOM 744 N N . GLY A 1 96 ? -28.953 -18.874 -5.779 1.00 94.38 96 GLY A N 1
ATOM 745 C CA . GLY A 1 96 ? -29.580 -18.011 -4.779 1.00 94.38 96 GLY A CA 1
ATOM 746 C C . GLY A 1 96 ? -28.714 -17.829 -3.534 1.00 94.38 96 GLY A C 1
ATOM 747 O O . GLY A 1 96 ? -29.244 -17.774 -2.422 1.00 94.38 96 GLY A O 1
ATOM 748 N N . ALA A 1 97 ? -27.390 -17.802 -3.704 1.00 93.88 97 ALA A N 1
ATOM 749 C CA . ALA A 1 97 ? -26.434 -17.579 -2.631 1.00 93.88 97 ALA A CA 1
ATOM 750 C C . ALA A 1 97 ? -26.630 -16.189 -2.007 1.00 93.88 97 ALA A C 1
ATOM 752 O O . ALA A 1 97 ? -26.791 -15.181 -2.695 1.00 93.88 97 ALA A O 1
ATOM 753 N N . SER A 1 98 ? -26.593 -16.131 -0.680 1.00 91.88 98 SER A N 1
ATOM 754 C CA . SER A 1 98 ? -26.665 -14.893 0.094 1.00 91.88 98 SER A CA 1
ATOM 755 C C . SER A 1 98 ? -25.450 -13.992 -0.142 1.00 91.88 98 SER A C 1
ATOM 757 O O . SER A 1 98 ? -24.392 -14.436 -0.594 1.00 91.88 98 SER A O 1
ATOM 759 N N . ASN A 1 99 ? -25.565 -12.719 0.249 1.00 89.50 99 ASN A N 1
ATOM 760 C CA . ASN A 1 99 ? -24.469 -11.755 0.126 1.00 89.50 99 ASN A CA 1
ATOM 761 C C . ASN A 1 99 ? -23.179 -12.215 0.817 1.00 89.50 99 ASN A C 1
ATOM 763 O O . ASN A 1 99 ? -22.097 -11.981 0.281 1.00 89.50 99 ASN A O 1
ATOM 767 N N . PHE A 1 100 ? -23.287 -12.874 1.977 1.00 90.62 100 PHE A N 1
ATOM 768 C CA . PHE A 1 100 ? -22.121 -13.399 2.685 1.00 90.62 100 PHE A CA 1
ATOM 769 C C . PHE A 1 100 ? -21.528 -14.621 1.973 1.00 90.62 100 PHE A C 1
ATOM 771 O O . PHE A 1 100 ? -20.319 -14.678 1.802 1.00 90.62 100 PHE A O 1
ATOM 778 N N . GLU A 1 101 ? -22.353 -15.540 1.460 1.00 95.56 101 GLU A N 1
ATOM 779 C CA . GLU A 1 101 ? -21.873 -16.698 0.687 1.00 95.56 101 GLU A CA 1
ATOM 780 C C . GLU A 1 101 ? -21.140 -16.269 -0.594 1.00 95.56 101 GLU A C 1
ATOM 782 O O . GLU A 1 101 ? -20.050 -16.767 -0.877 1.00 95.56 101 GLU A O 1
ATOM 787 N N . GLN A 1 102 ? -21.683 -15.297 -1.334 1.00 95.50 102 GLN A N 1
ATOM 788 C CA . GLN A 1 102 ? -21.015 -14.727 -2.510 1.00 95.50 102 GLN A CA 1
ATOM 789 C C . GLN A 1 102 ? -19.718 -13.991 -2.137 1.00 95.50 102 GLN A C 1
ATOM 791 O O . GLN A 1 102 ? -18.726 -14.070 -2.865 1.00 95.50 102 GLN A O 1
ATOM 796 N N . HIS A 1 103 ? -19.704 -13.279 -1.005 1.00 95.06 103 HIS A N 1
ATOM 797 C CA . HIS A 1 103 ? -18.513 -12.590 -0.505 1.00 95.06 103 HIS A CA 1
ATOM 798 C C . HIS A 1 103 ? -17.409 -13.582 -0.110 1.00 95.06 103 HIS A C 1
ATOM 800 O O . HIS A 1 103 ? -16.269 -13.430 -0.544 1.00 95.06 103 HIS A O 1
ATOM 806 N N . THR A 1 104 ? -17.748 -14.640 0.632 1.00 96.75 104 THR A N 1
ATOM 807 C CA . THR A 1 104 ? -16.820 -15.720 0.985 1.00 96.75 104 THR A CA 1
ATOM 808 C C . THR A 1 104 ? -16.280 -16.417 -0.261 1.00 96.75 104 THR A C 1
ATOM 810 O O . THR A 1 104 ? -15.070 -16.593 -0.369 1.00 96.75 104 THR A O 1
ATOM 813 N N . ALA A 1 105 ? -17.134 -16.754 -1.234 1.00 97.81 105 ALA A N 1
ATOM 814 C CA . ALA A 1 105 ? -16.687 -17.348 -2.494 1.00 97.81 105 ALA A CA 1
ATOM 815 C C . ALA A 1 105 ? -15.730 -16.417 -3.261 1.00 97.81 105 ALA A C 1
ATOM 817 O O . ALA A 1 105 ? -14.708 -16.870 -3.776 1.00 97.81 105 ALA A O 1
ATOM 818 N N . SER A 1 106 ? -16.007 -15.107 -3.266 1.00 97.38 106 SER A N 1
ATOM 819 C CA . SER A 1 106 ? -15.114 -14.102 -3.858 1.00 97.38 106 SER A CA 1
ATOM 820 C C . SER A 1 106 ? -13.751 -14.077 -3.157 1.00 97.38 106 SER A C 1
ATOM 822 O O . SER A 1 106 ? -12.723 -14.108 -3.827 1.00 97.38 106 SER A O 1
ATOM 824 N N . ALA A 1 107 ? -13.727 -14.075 -1.820 1.00 98.00 107 ALA A N 1
ATOM 825 C CA . ALA A 1 107 ? -12.494 -14.082 -1.034 1.00 98.00 107 ALA A CA 1
ATOM 826 C C . ALA A 1 107 ? -11.654 -15.346 -1.283 1.00 98.00 107 ALA A C 1
ATOM 828 O O . ALA A 1 107 ? -10.464 -15.247 -1.571 1.00 98.00 107 ALA A O 1
ATOM 829 N N . LEU A 1 108 ? -12.274 -16.531 -1.234 1.00 98.38 108 LEU A N 1
ATOM 830 C CA . LEU A 1 108 ? -11.586 -17.800 -1.484 1.00 98.38 108 LEU A CA 1
ATOM 831 C C . LEU A 1 108 ? -11.026 -17.875 -2.913 1.00 98.38 108 LEU A C 1
ATOM 833 O O . LEU A 1 108 ? -9.880 -18.291 -3.084 1.00 98.38 108 LEU A O 1
ATOM 837 N N . SER A 1 109 ? -11.786 -17.417 -3.917 1.00 97.94 109 SER A N 1
ATOM 838 C CA . SER A 1 109 ? -11.311 -17.331 -5.307 1.00 97.94 109 SER A CA 1
ATOM 839 C C . SER A 1 109 ? -10.102 -16.402 -5.423 1.00 97.94 109 SER A C 1
ATOM 841 O O . SER A 1 109 ? -9.112 -16.761 -6.049 1.00 97.94 109 SER A O 1
ATOM 843 N N . LEU A 1 110 ? -10.145 -15.239 -4.767 1.00 97.69 110 LEU A N 1
ATOM 844 C CA . LEU A 1 110 ? -9.050 -14.269 -4.768 1.00 97.69 110 LEU A CA 1
ATOM 845 C C . LEU A 1 110 ? -7.778 -14.806 -4.106 1.00 97.69 110 LEU A C 1
ATOM 847 O O . LEU A 1 110 ? -6.693 -14.589 -4.634 1.00 97.69 110 LEU A O 1
ATOM 851 N N . PHE A 1 111 ? -7.889 -15.509 -2.975 1.00 98.38 111 PHE A N 1
ATOM 852 C CA . PHE A 1 111 ? -6.727 -16.120 -2.320 1.00 98.38 111 PHE A CA 1
ATOM 853 C C . PHE A 1 111 ? -6.089 -17.215 -3.181 1.00 98.38 111 PHE A C 1
ATOM 855 O O . PHE A 1 111 ? -4.864 -17.320 -3.225 1.00 98.38 111 PHE A O 1
ATOM 862 N N . GLU A 1 112 ? -6.905 -18.023 -3.862 1.00 97.81 112 GLU A N 1
ATOM 863 C CA . GLU A 1 112 ? -6.409 -19.057 -4.772 1.00 97.81 112 GLU A CA 1
ATOM 864 C C . GLU A 1 112 ? -5.740 -18.439 -6.009 1.00 97.81 112 GLU A C 1
ATOM 866 O O . GLU A 1 112 ? -4.635 -18.836 -6.366 1.00 97.81 112 GLU A O 1
ATOM 871 N N . GLU A 1 113 ? -6.358 -17.424 -6.618 1.00 94.75 113 GLU A N 1
ATOM 872 C CA . GLU A 1 113 ? -5.831 -16.718 -7.795 1.00 94.75 113 GLU A CA 1
ATOM 873 C C . GLU A 1 113 ? -4.544 -15.945 -7.510 1.00 94.75 113 GLU A C 1
ATOM 875 O O . GLU A 1 113 ? -3.644 -15.925 -8.348 1.00 94.75 113 GLU A O 1
ATOM 880 N N . GLU A 1 114 ? -4.444 -15.312 -6.340 1.00 93.62 114 GLU A N 1
ATOM 881 C CA . GLU A 1 114 ? -3.218 -14.636 -5.905 1.00 93.62 114 GLU A CA 1
ATOM 882 C C . GLU A 1 114 ? -2.111 -15.636 -5.535 1.00 93.62 114 GLU A C 1
ATOM 884 O O . GLU A 1 114 ? -0.939 -15.274 -5.479 1.00 93.62 114 GLU A O 1
ATOM 889 N N . GLY A 1 115 ? -2.461 -16.905 -5.303 1.00 95.88 115 GLY A N 1
ATOM 890 C CA . GLY A 1 115 ? -1.498 -17.949 -4.972 1.00 95.88 115 GLY A CA 1
ATOM 891 C C . GLY A 1 115 ? -0.838 -17.752 -3.607 1.00 95.88 115 GLY A C 1
ATOM 892 O O . GLY A 1 115 ? 0.324 -18.120 -3.449 1.00 95.88 115 GLY A O 1
ATOM 893 N N . VAL A 1 116 ? -1.559 -17.190 -2.627 1.00 97.06 116 VAL A N 1
ATOM 894 C CA . VAL A 1 116 ? -1.014 -16.941 -1.279 1.00 97.06 116 VAL A CA 1
ATOM 895 C C . VAL A 1 116 ? -0.540 -18.240 -0.616 1.00 97.06 116 VAL A C 1
ATOM 897 O O . VAL A 1 116 ? -1.094 -19.317 -0.853 1.00 97.06 116 VAL A O 1
ATOM 900 N N . ASP A 1 117 ? 0.471 -18.149 0.248 1.00 98.31 117 ASP A N 1
ATOM 901 C CA . ASP A 1 117 ? 1.033 -19.318 0.935 1.00 98.31 117 ASP A CA 1
ATOM 902 C C . ASP A 1 117 ? 0.105 -19.837 2.040 1.00 98.31 117 ASP A C 1
ATOM 904 O O . ASP A 1 117 ? 0.086 -21.031 2.339 1.00 98.31 117 ASP A O 1
ATOM 908 N N . VAL A 1 118 ? -0.640 -18.934 2.685 1.00 98.62 118 VAL A N 1
ATOM 909 C CA . VAL A 1 118 ? -1.524 -19.252 3.810 1.00 98.62 118 VAL A CA 1
ATOM 910 C C . VAL A 1 118 ? -2.658 -18.238 3.924 1.00 98.62 118 VAL A C 1
ATOM 912 O O . VAL A 1 118 ? -2.467 -17.040 3.713 1.00 98.62 118 VAL A O 1
ATOM 915 N N . VAL A 1 119 ? -3.840 -18.717 4.299 1.00 98.81 119 VAL A N 1
ATOM 916 C CA . VAL A 1 119 ? -5.020 -17.903 4.581 1.00 98.81 119 VAL A CA 1
ATOM 917 C C . VAL A 1 119 ? -5.353 -17.931 6.066 1.00 98.81 119 VAL A C 1
ATOM 919 O O . VAL A 1 119 ? -5.323 -18.979 6.707 1.00 98.81 119 VAL A O 1
ATOM 922 N N . VAL A 1 120 ? -5.698 -16.776 6.626 1.00 98.69 120 VAL A N 1
ATOM 923 C CA . VAL A 1 120 ? -6.245 -16.655 7.978 1.00 98.69 120 VAL A CA 1
ATOM 924 C C . VAL A 1 120 ? -7.701 -16.210 7.869 1.00 98.69 120 VAL A C 1
ATOM 926 O O . VAL A 1 120 ? -7.998 -15.099 7.436 1.00 98.69 120 VAL A O 1
ATOM 929 N N . LEU A 1 121 ? -8.618 -17.108 8.212 1.00 98.25 121 LEU A N 1
ATOM 930 C CA . LEU A 1 121 ? -10.037 -17.003 7.891 1.00 98.25 121 LEU A CA 1
ATOM 931 C C . LEU A 1 121 ? -10.861 -16.824 9.169 1.00 98.25 121 LEU A C 1
ATOM 933 O O . LEU A 1 121 ? -10.905 -17.717 10.017 1.00 98.25 121 LEU A O 1
ATOM 937 N N . GLU A 1 122 ? -11.511 -15.673 9.316 1.00 98.00 122 GLU A N 1
ATOM 938 C CA . GLU A 1 122 ? -12.493 -15.425 10.374 1.00 98.00 122 GLU A CA 1
ATOM 939 C C . GLU A 1 122 ? -13.864 -15.989 9.988 1.00 98.00 122 GLU A C 1
ATOM 941 O O . GLU A 1 122 ? -14.356 -15.745 8.889 1.00 98.00 122 GLU A O 1
ATOM 946 N N . VAL A 1 123 ? -14.505 -16.702 10.914 1.00 96.69 123 VAL A N 1
ATOM 947 C CA . VAL A 1 123 ? -15.911 -17.107 10.787 1.00 96.69 123 VAL A CA 1
ATOM 948 C C . VAL A 1 123 ? -16.840 -15.901 10.925 1.00 96.69 123 VAL A C 1
ATOM 950 O O . VAL A 1 123 ? -16.724 -15.150 11.897 1.00 96.69 123 VAL A O 1
ATOM 953 N N . GLY A 1 124 ? -17.828 -15.798 10.028 1.00 90.56 124 GLY A N 1
ATOM 954 C CA . GLY A 1 124 ? -18.888 -14.787 10.074 1.00 90.56 124 GLY A CA 1
ATOM 955 C C . GLY A 1 124 ? -19.789 -14.926 11.294 1.00 90.56 124 GLY A C 1
ATOM 956 O O . GLY A 1 124 ? -19.774 -14.093 12.201 1.00 90.56 124 GLY A O 1
ATOM 957 N N . MET A 1 125 ? -20.570 -16.004 11.337 1.00 89.75 125 MET A N 1
ATOM 958 C CA . MET A 1 125 ? -21.503 -16.293 12.423 1.00 89.75 125 MET A CA 1
ATOM 959 C C . MET A 1 125 ? -21.519 -17.785 12.765 1.00 89.75 125 MET A C 1
ATOM 961 O O . MET A 1 125 ? -21.682 -18.649 11.910 1.00 89.75 125 MET A O 1
ATOM 965 N N . GLY A 1 126 ? -21.405 -18.109 14.054 1.00 91.06 126 GLY A N 1
ATOM 966 C CA . GLY A 1 126 ? -21.418 -19.499 14.511 1.00 91.06 126 GLY A CA 1
ATOM 967 C C . GLY A 1 126 ? -20.138 -20.241 14.127 1.00 91.06 126 GLY A C 1
ATOM 968 O O . GLY A 1 126 ? -19.133 -20.086 14.816 1.00 91.06 126 GLY A O 1
ATOM 969 N N . GLY A 1 127 ? -20.195 -21.052 13.068 1.00 94.94 127 GLY A N 1
ATOM 970 C CA . GLY A 1 127 ? -19.093 -21.896 12.591 1.00 94.94 127 GLY A CA 1
ATOM 971 C C . GLY A 1 127 ? -19.585 -23.054 11.724 1.00 94.94 127 GLY A C 1
ATOM 972 O O . GLY A 1 127 ? -19.312 -23.093 10.534 1.00 94.94 127 GLY A O 1
ATOM 973 N N . LEU A 1 128 ? -20.380 -23.957 12.304 1.00 95.38 128 LEU A N 1
ATOM 974 C CA . LEU A 1 128 ? -20.870 -25.191 11.677 1.00 95.38 128 LEU A CA 1
ATOM 975 C C . LEU A 1 128 ? -21.506 -24.970 10.296 1.00 95.38 128 LEU A C 1
ATOM 977 O O . LEU A 1 128 ? -21.219 -25.708 9.358 1.00 95.38 128 LEU A O 1
ATOM 981 N N . THR A 1 129 ? -22.354 -23.951 10.190 1.00 94.25 129 THR A N 1
ATOM 982 C CA . THR A 1 129 ? -23.134 -23.603 8.994 1.00 94.25 129 THR A CA 1
ATOM 983 C C . THR A 1 129 ? -22.711 -22.269 8.378 1.00 94.25 129 THR A C 1
ATOM 985 O O . THR A 1 129 ? -23.437 -21.708 7.560 1.00 94.25 129 THR A O 1
ATOM 988 N N . ASP A 1 130 ? -21.557 -21.740 8.786 1.00 95.81 130 ASP A N 1
ATOM 989 C CA . ASP A 1 130 ? -21.014 -20.496 8.247 1.00 95.81 130 ASP A CA 1
ATOM 990 C C . ASP A 1 130 ? -20.418 -20.724 6.856 1.00 95.81 130 ASP A C 1
ATOM 992 O O . ASP A 1 130 ? -19.756 -21.735 6.635 1.00 95.81 130 ASP A O 1
ATOM 996 N N . ALA A 1 131 ? -20.575 -19.771 5.933 1.00 96.25 131 ALA A N 1
ATOM 997 C CA . ALA A 1 131 ? -20.075 -19.916 4.564 1.00 96.25 131 ALA A CA 1
ATOM 998 C C . ALA A 1 131 ? -18.566 -20.213 4.499 1.00 96.25 131 ALA A C 1
ATOM 1000 O O . ALA A 1 131 ? -18.122 -20.927 3.603 1.00 96.25 131 ALA A O 1
ATOM 1001 N N . THR A 1 132 ? -17.774 -19.726 5.463 1.00 97.19 132 THR A N 1
ATOM 1002 C CA . THR A 1 132 ? -16.327 -19.999 5.532 1.00 97.19 132 THR A CA 1
ATOM 1003 C C . THR A 1 132 ? -16.005 -21.460 5.840 1.00 97.19 132 THR A C 1
ATOM 1005 O O . THR A 1 132 ? -14.912 -21.928 5.536 1.00 97.19 132 THR A O 1
ATOM 1008 N N . ASN A 1 133 ? -16.964 -22.219 6.374 1.00 97.75 133 ASN A N 1
ATOM 1009 C CA . ASN A 1 133 ? -16.817 -23.644 6.647 1.00 97.75 133 ASN A CA 1
ATOM 1010 C C . ASN A 1 133 ? -16.859 -24.517 5.382 1.00 97.75 133 ASN A C 1
ATOM 1012 O O . ASN A 1 133 ? -16.747 -25.735 5.493 1.00 97.75 133 ASN A O 1
ATOM 1016 N N . ILE A 1 134 ? -16.978 -23.913 4.192 1.00 97.19 134 ILE A N 1
ATOM 1017 C CA . ILE A 1 134 ? -16.844 -24.604 2.903 1.00 97.19 134 ILE A CA 1
ATOM 1018 C C . ILE A 1 134 ? -15.394 -24.975 2.556 1.00 97.19 134 ILE A C 1
ATOM 1020 O O . ILE A 1 134 ? -15.166 -25.732 1.612 1.00 97.19 134 ILE A O 1
ATOM 1024 N N . VAL A 1 135 ? -14.409 -24.443 3.292 1.00 97.88 135 VAL A N 1
ATOM 1025 C CA . VAL A 1 135 ? -12.994 -24.762 3.071 1.00 97.88 135 VAL A CA 1
ATOM 1026 C C . VAL A 1 135 ? -12.768 -26.278 3.210 1.00 97.88 135 VAL A C 1
ATOM 1028 O O . VAL A 1 135 ? -13.173 -26.860 4.226 1.00 97.88 135 VAL A O 1
ATOM 1031 N N . PRO A 1 136 ? -12.121 -26.918 2.214 1.00 96.88 136 PRO A N 1
ATOM 1032 C CA . PRO A 1 136 ? -11.817 -28.344 2.246 1.00 96.88 136 PRO A CA 1
ATOM 1033 C C . PRO A 1 136 ? -10.969 -28.770 3.454 1.00 96.88 136 PRO A C 1
ATOM 1035 O O . PRO A 1 136 ? -10.043 -28.071 3.866 1.00 96.88 136 PRO A O 1
ATOM 1038 N N . ASP A 1 137 ? -11.237 -29.960 3.991 1.00 96.31 137 ASP A N 1
ATOM 1039 C CA . ASP A 1 137 ? -10.549 -30.514 5.170 1.00 96.31 137 ASP A CA 1
ATOM 1040 C C . ASP A 1 137 ? -9.027 -30.655 4.985 1.00 96.31 137 ASP A C 1
ATOM 1042 O O . ASP A 1 137 ? -8.245 -30.525 5.935 1.00 96.31 137 ASP A O 1
ATOM 1046 N N . ASP A 1 138 ? -8.588 -30.925 3.753 1.00 95.62 138 ASP A N 1
ATOM 1047 C CA . ASP A 1 138 ? -7.177 -31.029 3.384 1.00 95.62 138 ASP A CA 1
ATOM 1048 C C . ASP A 1 138 ? -6.466 -29.666 3.389 1.00 95.62 138 ASP A C 1
ATOM 1050 O O . ASP A 1 138 ? -5.260 -29.629 3.629 1.00 95.62 138 ASP A O 1
ATOM 1054 N N . ALA A 1 139 ? -7.205 -28.564 3.231 1.00 97.56 139 ALA A N 1
ATOM 1055 C CA . ALA A 1 139 ? -6.698 -27.196 3.297 1.00 97.56 139 ALA A CA 1
ATOM 1056 C C . ALA A 1 139 ? -6.656 -26.624 4.729 1.00 97.56 139 ALA A C 1
ATOM 1058 O O . ALA A 1 139 ? -5.882 -25.705 4.992 1.00 97.56 139 ALA A O 1
ATOM 1059 N N . ILE A 1 140 ? -7.435 -27.153 5.682 1.00 98.19 140 ILE A N 1
ATOM 1060 C CA . ILE A 1 140 ? -7.416 -26.677 7.076 1.00 98.19 140 ILE A CA 1
ATOM 1061 C C . ILE A 1 140 ? -6.116 -27.103 7.773 1.00 98.19 140 ILE A C 1
ATOM 1063 O O . ILE A 1 140 ? -5.896 -28.281 8.063 1.00 98.19 140 ILE A O 1
ATOM 1067 N N . ALA A 1 141 ? -5.271 -26.122 8.092 1.00 97.56 141 ALA A N 1
ATOM 1068 C CA . ALA A 1 141 ? -4.052 -26.317 8.867 1.00 97.56 141 ALA A CA 1
ATOM 1069 C C . ALA A 1 141 ? -4.356 -26.408 10.364 1.00 97.56 141 ALA A C 1
ATOM 1071 O O . ALA A 1 141 ? -3.950 -27.366 11.024 1.00 97.56 141 ALA A O 1
ATOM 1072 N N . ILE A 1 142 ? -5.097 -25.428 10.886 1.00 98.06 142 ILE A N 1
ATOM 1073 C CA . ILE A 1 142 ? -5.515 -25.345 12.290 1.00 98.06 142 ILE A CA 1
ATOM 1074 C C . ILE A 1 142 ? -6.892 -24.691 12.378 1.00 98.06 142 ILE A C 1
ATOM 1076 O O . ILE A 1 142 ? -7.164 -23.711 11.685 1.00 98.06 142 ILE A O 1
ATOM 1080 N N . SER A 1 143 ? -7.721 -25.189 13.293 1.00 98.56 143 SER A N 1
ATOM 1081 C CA . SER A 1 143 ? -8.913 -24.494 13.780 1.00 98.56 143 SER A CA 1
ATOM 1082 C C . SER A 1 143 ? -8.617 -23.849 15.138 1.00 98.56 143 SER A C 1
ATOM 1084 O O . SER A 1 143 ? -7.935 -24.445 15.971 1.00 98.56 143 SER A O 1
ATOM 1086 N N . ALA A 1 144 ? -9.128 -22.651 15.403 1.00 98.62 144 ALA A N 1
ATOM 1087 C CA . ALA A 1 144 ? -9.018 -22.006 16.710 1.00 98.62 144 ALA A CA 1
ATOM 1088 C C . ALA A 1 144 ? -10.385 -21.517 17.189 1.00 98.62 144 ALA A C 1
ATOM 1090 O O . ALA A 1 144 ? -11.102 -20.843 16.451 1.00 98.62 144 ALA A O 1
ATOM 1091 N N . ILE A 1 145 ? -10.728 -21.843 18.434 1.00 98.50 145 ILE A N 1
ATOM 1092 C CA . ILE A 1 145 ? -11.946 -21.383 19.098 1.00 98.50 145 ILE A CA 1
ATOM 1093 C C . ILE A 1 145 ? -11.543 -20.356 20.154 1.00 98.50 145 ILE A C 1
ATOM 1095 O O . ILE A 1 145 ? -10.919 -20.710 21.154 1.00 98.50 145 ILE A O 1
ATOM 1099 N N . THR A 1 146 ? -11.862 -19.082 19.922 1.00 97.25 146 THR A N 1
ATOM 1100 C CA . THR A 1 146 ? -11.677 -18.012 20.916 1.00 97.25 146 THR A CA 1
ATOM 1101 C C . THR A 1 146 ? -12.791 -18.074 21.975 1.00 97.25 146 THR A C 1
ATOM 1103 O O . THR A 1 146 ? -13.459 -19.100 22.121 1.00 97.25 146 THR A O 1
ATOM 1106 N N . SER A 1 147 ? -13.004 -17.016 22.762 1.00 93.94 147 SER A N 1
ATOM 1107 C CA . SER A 1 147 ? -14.016 -17.039 23.824 1.00 93.94 147 SER A CA 1
ATOM 1108 C C . SER A 1 147 ? -15.439 -17.234 23.284 1.00 93.94 147 SER A C 1
ATOM 1110 O O . SER A 1 147 ? -15.836 -16.639 22.275 1.00 93.94 147 SER A O 1
ATOM 1112 N N . VAL A 1 148 ? -16.218 -18.073 23.967 1.00 93.25 148 VAL A N 1
ATOM 1113 C CA . VAL A 1 148 ? -17.643 -18.310 23.715 1.00 93.25 148 VAL A CA 1
ATOM 1114 C C . VAL A 1 148 ? -18.476 -17.578 24.761 1.00 93.25 148 VAL A C 1
ATOM 1116 O O . VAL A 1 148 ? -18.214 -17.689 25.954 1.00 93.25 148 VAL A O 1
ATOM 1119 N N . ASP A 1 149 ? -19.483 -16.840 24.304 1.00 89.44 149 ASP A N 1
ATOM 1120 C CA . ASP A 1 149 ? -20.431 -16.103 25.143 1.00 89.44 149 ASP A CA 1
ATOM 1121 C C . ASP A 1 149 ? -21.775 -15.940 24.414 1.00 89.44 149 ASP A C 1
ATOM 1123 O O . ASP A 1 149 ? -21.852 -16.214 23.208 1.00 89.44 149 ASP A O 1
ATOM 1127 N N . TYR A 1 150 ? -22.807 -15.481 25.124 1.00 82.94 150 TYR A N 1
ATOM 1128 C CA . TYR A 1 150 ? -24.130 -15.210 24.563 1.00 82.94 150 TYR A CA 1
ATOM 1129 C C . TYR A 1 150 ? -24.068 -14.161 23.452 1.00 82.94 150 TYR A C 1
ATOM 1131 O O . TYR A 1 150 ? -23.755 -12.995 23.687 1.00 82.94 150 TYR A O 1
ATOM 1139 N N . ASP A 1 151 ? -24.400 -14.587 22.236 1.00 76.19 151 ASP A N 1
ATOM 1140 C CA . ASP A 1 151 ? -24.508 -13.728 21.063 1.00 76.19 151 ASP A CA 1
ATOM 1141 C C . ASP A 1 151 ? -25.332 -14.430 19.978 1.00 76.19 151 ASP A C 1
ATOM 1143 O O . ASP A 1 151 ? -25.362 -15.661 19.917 1.00 76.19 151 ASP A O 1
ATOM 1147 N N . HIS A 1 152 ? -26.006 -13.659 19.124 1.00 78.38 152 HIS A N 1
ATOM 1148 C CA . HIS A 1 152 ? -26.833 -14.173 18.023 1.00 78.38 152 HIS A CA 1
ATOM 1149 C C . HIS A 1 152 ? -27.804 -15.310 18.423 1.00 78.38 152 HIS A C 1
ATOM 1151 O O . HIS A 1 152 ? -28.013 -16.251 17.656 1.00 78.38 152 HIS A O 1
ATOM 1157 N N . GLN A 1 153 ? -28.424 -15.229 19.608 1.00 79.94 153 GLN A N 1
ATOM 1158 C CA . GLN A 1 153 ? -29.246 -16.314 20.174 1.00 79.94 153 GLN A CA 1
ATOM 1159 C C . GLN A 1 153 ? -30.418 -16.744 19.274 1.00 79.94 153 GLN A C 1
ATOM 1161 O O . GLN A 1 153 ? -30.783 -17.916 19.242 1.00 79.94 153 GLN A O 1
ATOM 1166 N N . GLY A 1 154 ? -30.950 -15.821 18.462 1.00 78.62 154 GLY A N 1
ATOM 1167 C CA . GLY A 1 154 ? -31.977 -16.130 17.459 1.00 78.62 154 GLY A CA 1
ATOM 1168 C C . GLY A 1 154 ? -31.526 -17.086 16.343 1.00 78.62 154 GLY A C 1
ATOM 1169 O O . GLY A 1 154 ? -32.377 -17.617 15.637 1.00 78.62 154 GLY A O 1
ATOM 1170 N N . PHE A 1 155 ? -30.217 -17.315 16.188 1.00 79.31 155 PHE A N 1
ATOM 1171 C CA . PHE A 1 155 ? -29.629 -18.182 15.162 1.00 79.31 155 PHE A CA 1
ATOM 1172 C C . PHE A 1 155 ? -28.814 -19.346 15.734 1.00 79.31 155 PHE A C 1
ATOM 1174 O O . PHE A 1 155 ? -28.799 -20.417 15.138 1.00 79.31 155 PHE A O 1
ATOM 1181 N N . LEU A 1 156 ? -28.107 -19.133 16.850 1.00 85.50 156 LEU A N 1
ATOM 1182 C CA . LEU A 1 156 ? -27.124 -20.087 17.384 1.00 85.50 156 LEU A CA 1
ATOM 1183 C C . LEU A 1 156 ? -27.628 -20.909 18.578 1.00 85.50 156 LEU A C 1
ATOM 1185 O O . LEU A 1 156 ? -26.938 -21.836 18.994 1.00 85.50 156 LEU A O 1
ATOM 1189 N N . GLY A 1 157 ? -28.797 -20.568 19.126 1.00 87.69 157 GLY A N 1
ATOM 1190 C CA . GLY A 1 157 ? -29.355 -21.186 20.327 1.00 87.69 157 GLY A CA 1
ATOM 1191 C C 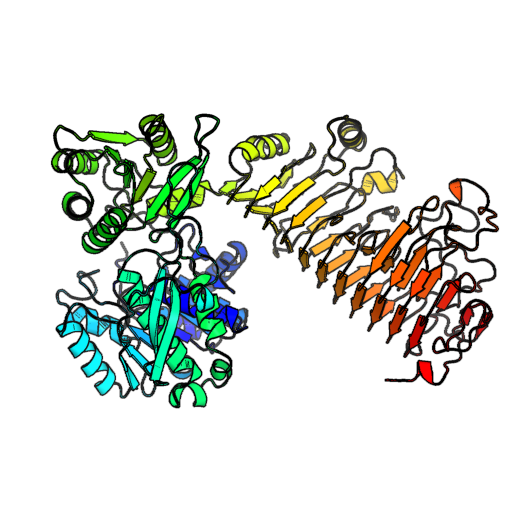. GLY A 1 157 ? -29.376 -20.251 21.534 1.00 87.69 157 GLY A C 1
ATOM 1192 O O . GLY A 1 157 ? -28.771 -19.179 21.546 1.00 87.69 157 GLY A O 1
ATOM 1193 N N . ASN A 1 158 ? -30.102 -20.664 22.568 1.00 90.06 158 ASN A N 1
ATOM 1194 C CA . ASN A 1 158 ? -30.331 -19.871 23.774 1.00 90.06 158 ASN A CA 1
ATOM 1195 C C . ASN A 1 158 ? -29.401 -20.254 24.933 1.00 90.06 158 ASN A C 1
ATOM 1197 O O . ASN A 1 158 ? -29.471 -19.620 25.984 1.00 90.06 158 ASN A O 1
ATOM 1201 N N . THR A 1 159 ? -28.538 -21.256 24.755 1.00 94.12 159 THR A N 1
ATOM 1202 C CA . THR A 1 159 ? -27.600 -21.750 25.775 1.00 94.12 159 THR A CA 1
ATOM 1203 C C . THR A 1 159 ? -26.144 -21.651 25.322 1.00 94.12 159 THR A C 1
ATOM 1205 O O . THR A 1 159 ? -25.837 -21.641 24.128 1.00 94.12 159 THR A O 1
ATOM 1208 N N . ILE A 1 160 ? -25.220 -21.616 26.287 1.00 94.44 160 ILE A N 1
ATOM 1209 C CA . ILE A 1 160 ? -23.782 -21.601 26.003 1.00 94.44 160 ILE A CA 1
ATOM 1210 C C . ILE A 1 160 ? -23.346 -22.876 25.266 1.00 94.44 160 ILE A C 1
ATOM 1212 O O . ILE A 1 160 ? -22.543 -22.782 24.337 1.00 94.44 160 ILE A O 1
ATOM 1216 N N . SER A 1 161 ? -23.884 -24.050 25.619 1.00 96.38 161 SER A N 1
ATOM 1217 C CA . SER A 1 161 ? -23.575 -25.303 24.917 1.00 96.38 161 SER A CA 1
ATOM 1218 C C . SER A 1 161 ? -24.028 -25.304 23.448 1.00 96.38 161 SER A C 1
ATOM 1220 O O . SER A 1 161 ? -23.262 -25.722 22.576 1.00 96.38 161 SER A O 1
ATOM 1222 N N . GLU A 1 162 ? -25.214 -24.777 23.120 1.00 95.44 162 GLU A N 1
ATOM 1223 C CA . GLU A 1 162 ? -25.669 -24.669 21.719 1.00 95.44 162 GLU A CA 1
ATOM 1224 C C . GLU A 1 162 ? -24.744 -23.757 20.898 1.00 95.44 162 GLU A C 1
ATOM 1226 O O . GLU A 1 162 ? -24.267 -24.131 19.821 1.00 95.44 162 GLU A O 1
ATOM 1231 N N . ILE A 1 163 ? -24.395 -22.596 21.460 1.00 94.94 163 ILE A N 1
ATOM 1232 C CA . ILE A 1 163 ? -23.483 -21.638 20.830 1.00 94.94 163 ILE A CA 1
ATOM 1233 C C . ILE A 1 163 ? -22.086 -22.258 20.640 1.00 94.94 163 ILE A C 1
ATOM 1235 O O . ILE A 1 163 ? -21.480 -22.122 19.571 1.00 94.94 163 ILE A O 1
ATOM 1239 N N . ALA A 1 164 ? -21.568 -22.960 21.653 1.00 96.88 164 ALA A N 1
ATOM 1240 C CA . ALA A 1 164 ? -20.287 -23.660 21.588 1.00 96.88 164 ALA A CA 1
ATOM 1241 C C . ALA A 1 164 ? -20.295 -24.763 20.518 1.00 96.88 164 ALA A C 1
ATOM 1243 O O . ALA A 1 164 ? -19.335 -24.870 19.753 1.00 96.88 164 ALA A O 1
ATOM 1244 N N . THR A 1 165 ? -21.395 -25.517 20.407 1.00 96.81 165 THR A N 1
ATOM 1245 C CA . THR A 1 165 ? -21.597 -26.569 19.395 1.00 96.81 165 THR A CA 1
ATOM 1246 C C . THR A 1 165 ? -21.510 -26.009 17.979 1.00 96.81 165 THR A C 1
ATOM 1248 O O . THR A 1 165 ? -20.836 -26.590 17.125 1.00 96.81 165 THR A O 1
ATOM 1251 N N . HIS A 1 166 ? -22.127 -24.852 17.724 1.00 95.88 166 HIS A N 1
ATOM 1252 C CA . HIS A 1 166 ? -21.991 -24.175 16.436 1.00 95.88 166 HIS A CA 1
ATOM 1253 C C . HIS A 1 166 ? -20.540 -23.771 16.156 1.00 95.88 166 HIS A C 1
ATOM 1255 O O . HIS A 1 166 ? -20.045 -24.006 15.056 1.00 95.88 166 HIS A O 1
ATOM 1261 N N . LYS A 1 167 ? -19.835 -23.183 17.127 1.00 96.56 167 LYS A N 1
ATOM 1262 C CA . LYS A 1 167 ? -18.475 -22.654 16.918 1.00 96.56 167 LYS A CA 1
ATOM 1263 C C . LYS A 1 167 ? -17.439 -23.741 16.681 1.00 96.56 167 LYS A C 1
ATOM 1265 O O . LYS A 1 167 ? -16.657 -23.637 15.743 1.00 96.56 167 LYS A O 1
ATOM 1270 N N . VAL A 1 168 ? -17.462 -24.810 17.473 1.00 97.69 168 VAL A N 1
ATOM 1271 C CA . VAL A 1 168 ? -16.544 -25.950 17.307 1.00 97.69 168 VAL A CA 1
ATOM 1272 C C . VAL A 1 168 ? -16.822 -26.749 16.020 1.00 97.69 168 VAL A C 1
ATOM 1274 O O . VAL A 1 168 ? -16.016 -27.581 15.616 1.00 97.69 168 VAL A O 1
ATOM 1277 N N . GLY A 1 169 ? -17.927 -26.469 15.319 1.00 97.25 169 GLY A N 1
ATOM 1278 C CA . GLY A 1 169 ? -18.264 -27.074 14.027 1.00 97.25 169 GLY A CA 1
ATOM 1279 C C . GLY A 1 169 ? -17.264 -26.808 12.893 1.00 97.25 169 GLY A C 1
ATOM 1280 O O . GLY A 1 169 ? -17.367 -27.449 11.850 1.00 97.25 169 GLY A O 1
ATOM 1281 N N . ILE A 1 170 ? -16.291 -25.909 13.085 1.00 97.81 170 ILE A N 1
ATOM 1282 C CA . ILE A 1 170 ? -15.189 -25.694 12.133 1.00 97.81 170 ILE A CA 1
ATOM 1283 C C . ILE A 1 170 ? -14.050 -26.718 12.257 1.00 97.81 170 ILE A C 1
ATOM 1285 O O . ILE A 1 170 ? -13.164 -26.765 11.407 1.00 97.81 170 ILE A O 1
ATOM 1289 N N . VAL A 1 171 ? -14.038 -27.534 13.313 1.00 98.00 171 VAL A N 1
ATOM 1290 C CA . VAL A 1 171 ? -12.961 -28.498 13.571 1.00 98.00 171 VAL A CA 1
ATOM 1291 C C . VAL A 1 171 ? -13.013 -29.651 12.569 1.00 98.00 171 VAL A C 1
ATOM 1293 O O . VAL A 1 171 ? -14.090 -30.140 12.228 1.00 98.00 171 VAL A O 1
ATOM 1296 N N . ARG A 1 172 ? -11.840 -30.097 12.105 1.00 96.50 172 ARG A N 1
ATOM 1297 C CA . ARG A 1 172 ? -11.695 -31.179 11.120 1.00 96.50 172 ARG A CA 1
ATOM 1298 C C . ARG A 1 172 ? -11.051 -32.437 11.709 1.00 96.50 172 ARG A C 1
ATOM 1300 O O . ARG A 1 172 ? -10.164 -32.305 12.556 1.00 96.50 172 ARG A O 1
ATOM 1307 N N . PRO A 1 173 ? -11.444 -33.642 11.255 1.00 95.56 173 PRO A N 1
ATOM 1308 C CA . PRO A 1 173 ? -10.837 -34.893 11.706 1.00 95.56 173 PRO A CA 1
ATOM 1309 C C . PRO A 1 173 ? -9.318 -34.897 11.529 1.00 95.56 173 PRO A C 1
ATOM 1311 O O . PRO A 1 173 ? -8.809 -34.436 10.508 1.00 95.56 173 PRO A O 1
ATOM 1314 N N . ASN A 1 174 ? 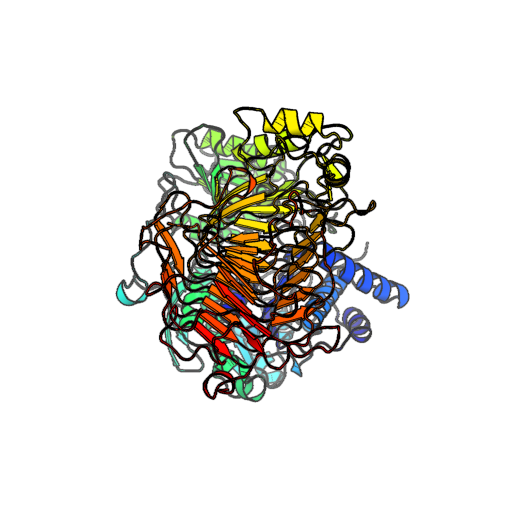-8.584 -35.420 12.516 1.00 92.12 174 ASN A N 1
ATOM 1315 C CA . ASN A 1 174 ? -7.115 -35.509 12.524 1.00 92.12 174 ASN A CA 1
ATOM 1316 C C . ASN A 1 174 ? -6.360 -34.162 12.397 1.00 92.12 174 ASN A C 1
ATOM 1318 O O . ASN A 1 174 ? -5.131 -34.143 12.264 1.00 92.12 174 ASN A O 1
ATOM 1322 N N . ARG A 1 175 ? -7.064 -33.024 12.464 1.00 95.69 175 ARG A N 1
ATOM 1323 C CA . ARG A 1 175 ? -6.474 -31.678 12.506 1.00 95.69 175 ARG A CA 1
ATOM 1324 C C . ARG A 1 175 ? -6.365 -31.164 13.933 1.00 95.69 175 ARG A C 1
ATOM 1326 O O . ARG A 1 175 ? -6.867 -31.773 14.875 1.00 95.69 175 ARG A O 1
ATOM 1333 N N . ILE A 1 176 ? -5.654 -30.055 14.094 1.00 97.81 176 ILE A N 1
ATOM 1334 C CA . ILE A 1 176 ? -5.419 -29.425 15.392 1.00 97.81 176 ILE A CA 1
ATOM 1335 C C . ILE A 1 176 ? -6.515 -28.393 15.655 1.00 97.81 176 ILE A C 1
ATOM 1337 O O . ILE A 1 176 ? -6.803 -27.558 14.797 1.00 97.81 176 ILE A O 1
ATOM 1341 N N . CYS A 1 177 ? -7.081 -28.429 16.858 1.00 98.38 177 CYS A N 1
ATOM 1342 C CA . CYS A 1 177 ? -7.970 -27.408 17.384 1.00 98.38 177 CYS A CA 1
ATOM 1343 C C . CYS A 1 177 ? -7.334 -26.731 18.601 1.00 98.38 177 CYS A C 1
ATOM 1345 O O . CYS A 1 177 ? -7.090 -27.374 19.625 1.00 98.38 177 CYS A O 1
ATOM 1347 N N . ILE A 1 178 ? -7.113 -25.422 18.503 1.00 98.69 178 ILE A N 1
ATOM 1348 C CA . ILE A 1 178 ? -6.729 -24.587 19.640 1.00 98.69 178 ILE A CA 1
ATOM 1349 C C . ILE A 1 178 ? -7.986 -24.159 20.387 1.00 98.69 178 ILE A C 1
ATOM 1351 O O . ILE A 1 178 ? -8.901 -23.588 19.792 1.00 98.69 178 ILE A O 1
ATOM 1355 N N . VAL A 1 179 ? -8.018 -24.400 21.693 1.00 98.50 179 VAL A N 1
ATOM 1356 C CA . VAL A 1 179 ? -9.098 -23.952 22.576 1.00 98.50 179 VAL A CA 1
ATOM 1357 C C . VAL A 1 179 ? -8.582 -22.787 23.412 1.00 98.50 179 VAL A C 1
ATOM 1359 O O . VAL A 1 179 ? -7.758 -22.971 24.310 1.00 98.50 179 VAL A O 1
ATOM 1362 N N . GLY A 1 180 ? -9.035 -21.579 23.077 1.00 97.88 180 GLY A N 1
ATOM 1363 C CA . GLY A 1 180 ? -8.762 -20.365 23.839 1.00 97.88 180 GLY A CA 1
ATOM 1364 C C . GLY A 1 180 ? -9.388 -20.413 25.239 1.00 97.88 180 GLY A C 1
ATOM 1365 O O . GLY A 1 180 ? -10.322 -21.192 25.453 1.00 97.88 180 GLY A O 1
ATOM 1366 N N . PRO A 1 181 ? -8.926 -19.578 26.188 1.00 96.44 181 PRO A N 1
ATOM 1367 C CA . PRO A 1 181 ? -9.539 -19.476 27.512 1.00 96.44 181 PRO A CA 1
ATOM 1368 C C . PRO A 1 181 ? -11.053 -19.214 27.439 1.00 96.44 181 PRO A C 1
ATOM 1370 O O . PRO A 1 181 ? -11.503 -18.373 26.661 1.00 96.44 181 PRO A O 1
ATOM 1373 N N . GLN A 1 182 ? -11.837 -19.934 28.249 1.00 95.44 182 GLN A N 1
ATOM 1374 C CA . GLN A 1 182 ? -13.299 -19.822 28.292 1.00 95.44 182 GLN A CA 1
ATOM 1375 C C . GLN A 1 182 ? -13.765 -19.291 29.650 1.00 95.44 182 GLN A C 1
ATOM 1377 O O . GLN A 1 182 ? -13.279 -19.725 30.691 1.00 95.44 182 GLN A O 1
ATOM 1382 N N . ALA A 1 183 ? -14.744 -18.383 29.642 1.00 90.06 183 ALA A N 1
ATOM 1383 C CA . ALA A 1 183 ? -15.383 -17.905 30.872 1.00 90.06 183 ALA A CA 1
ATOM 1384 C C . ALA A 1 183 ? -16.394 -18.924 31.432 1.00 90.06 183 ALA A C 1
ATOM 1386 O O . ALA A 1 183 ? -16.637 -18.979 32.637 1.00 90.06 183 ALA A O 1
ATOM 1387 N N . TRP A 1 184 ? -16.969 -19.746 30.550 1.00 93.19 184 TRP A N 1
ATOM 1388 C CA . TRP A 1 184 ? -18.006 -20.721 30.867 1.00 93.19 184 TRP A CA 1
ATOM 1389 C C . TRP A 1 184 ? -17.444 -22.142 30.790 1.00 93.19 184 TRP A C 1
ATOM 1391 O O . TRP A 1 184 ? -17.064 -22.611 29.716 1.00 93.19 184 TRP A O 1
ATOM 1401 N N . SER A 1 185 ? -17.461 -22.870 31.908 1.00 95.12 185 SER A N 1
ATOM 1402 C CA . SER A 1 185 ? -17.030 -24.278 31.947 1.00 95.12 185 SER A CA 1
ATOM 1403 C C . SER A 1 185 ? -17.883 -25.189 31.052 1.00 95.12 185 SER A C 1
ATOM 1405 O O . SER A 1 185 ? -17.400 -26.197 30.540 1.00 95.12 185 SER A O 1
ATOM 1407 N N . GLU A 1 186 ? -19.145 -24.818 30.821 1.00 96.19 186 GLU A N 1
ATOM 1408 C CA . GLU A 1 186 ? -20.050 -25.485 29.881 1.00 96.19 186 GLU A CA 1
ATOM 1409 C C . GLU A 1 186 ? -19.564 -25.385 28.426 1.00 96.19 186 GLU A C 1
ATOM 1411 O O . GLU A 1 186 ? -19.623 -26.377 27.694 1.00 96.19 186 GLU A O 1
ATOM 1416 N N . ALA A 1 187 ? -19.035 -24.224 28.016 1.00 96.06 187 ALA A N 1
ATOM 1417 C CA . ALA A 1 187 ? -18.464 -24.044 26.682 1.00 96.06 187 ALA A CA 1
ATOM 1418 C C . ALA A 1 187 ? -17.233 -24.932 26.501 1.00 96.06 187 ALA A C 1
ATOM 1420 O O . ALA A 1 187 ? -17.149 -25.675 25.526 1.00 96.06 187 ALA A O 1
ATOM 1421 N N . GLU A 1 188 ? -16.305 -24.894 27.464 1.00 96.19 188 GLU A N 1
ATOM 1422 C CA . GLU A 1 188 ? -15.087 -25.705 27.428 1.00 96.19 188 GLU A CA 1
ATOM 1423 C C . GLU A 1 188 ? -15.412 -27.200 27.337 1.00 96.19 188 GLU A C 1
ATOM 1425 O O . GLU A 1 188 ? -14.892 -27.885 26.457 1.00 96.19 188 GLU A O 1
ATOM 1430 N N . ARG A 1 189 ? -16.337 -27.694 28.171 1.00 97.50 189 ARG A N 1
ATOM 1431 C CA . ARG A 1 189 ? -16.788 -29.092 28.124 1.00 97.50 189 ARG A CA 1
ATOM 1432 C C . ARG A 1 189 ? -17.344 -29.463 26.748 1.00 97.50 189 ARG A C 1
ATOM 1434 O O . ARG A 1 189 ? -16.892 -30.441 26.160 1.00 97.50 189 ARG A O 1
ATOM 1441 N N . THR A 1 190 ? -18.266 -28.657 26.222 1.00 97.94 190 THR A N 1
ATOM 1442 C CA . THR A 1 190 ? -18.914 -28.907 24.923 1.00 97.94 190 THR A CA 1
ATOM 1443 C C . THR A 1 190 ? -17.891 -28.941 23.782 1.00 97.94 190 THR A C 1
ATOM 1445 O O . THR A 1 190 ? -17.934 -29.818 22.917 1.00 97.94 190 THR A O 1
ATOM 1448 N N . ILE A 1 191 ? -16.934 -28.006 23.787 1.00 98.12 191 ILE A N 1
ATOM 1449 C CA . ILE A 1 191 ? -15.855 -27.947 22.795 1.00 98.12 191 ILE A CA 1
ATOM 1450 C C . ILE A 1 191 ? -15.002 -29.220 22.864 1.00 98.12 191 ILE A C 1
ATOM 1452 O O . ILE A 1 191 ? -14.764 -29.850 21.834 1.00 98.12 191 ILE A O 1
ATOM 1456 N N . GLN A 1 192 ? -14.575 -29.631 24.062 1.00 97.75 192 GLN A N 1
ATOM 1457 C CA . GLN A 1 192 ? -13.735 -30.819 24.242 1.00 97.75 192 GLN A CA 1
ATOM 1458 C C . GLN A 1 192 ? -14.450 -32.110 23.818 1.00 97.75 192 GLN A C 1
ATOM 1460 O O . GLN A 1 192 ? -13.878 -32.903 23.070 1.00 97.75 192 GLN A O 1
ATOM 1465 N N . GLU A 1 193 ? -15.708 -32.303 24.224 1.00 97.38 193 GLU A N 1
ATOM 1466 C CA . GLU A 1 193 ? -16.524 -33.463 23.831 1.00 97.38 193 GLU A CA 1
ATOM 1467 C C . GLU A 1 193 ? -16.659 -33.565 22.304 1.00 97.38 193 GLU A C 1
ATOM 1469 O O . GLU A 1 193 ? -16.541 -34.647 21.714 1.00 97.38 193 GLU A O 1
ATOM 1474 N N . ARG A 1 194 ? -16.842 -32.426 21.624 1.00 96.75 194 ARG A N 1
ATOM 1475 C CA . ARG A 1 194 ? -16.973 -32.406 20.167 1.00 96.75 194 ARG A CA 1
ATOM 1476 C C . ARG A 1 194 ? -15.645 -32.638 19.447 1.00 96.75 194 ARG A C 1
ATOM 1478 O O . ARG A 1 194 ? -15.636 -33.372 18.459 1.00 96.75 194 ARG A O 1
ATOM 1485 N N . ILE A 1 195 ? -14.535 -32.087 19.943 1.00 97.50 195 ILE A N 1
ATOM 1486 C CA . ILE A 1 195 ? -13.188 -32.363 19.412 1.00 97.50 195 ILE A CA 1
ATOM 1487 C C . ILE A 1 195 ? -12.871 -33.862 19.509 1.00 97.50 195 ILE A C 1
ATOM 1489 O O . ILE A 1 195 ? -12.396 -34.450 18.535 1.00 97.50 195 ILE A O 1
ATOM 1493 N N . GLN A 1 196 ? -13.195 -34.493 20.643 1.00 96.81 196 GLN A N 1
ATOM 1494 C CA . GLN A 1 196 ? -13.033 -35.937 20.836 1.00 96.81 196 GLN A CA 1
ATOM 1495 C C . GLN A 1 196 ? -13.890 -36.742 19.852 1.00 96.81 196 GLN A C 1
ATOM 1497 O O . GLN A 1 196 ? -13.388 -37.667 19.218 1.00 96.81 196 GLN A O 1
ATOM 1502 N N . THR A 1 197 ? -15.155 -36.352 19.669 1.00 97.12 197 THR A N 1
ATOM 1503 C CA . THR A 1 197 ? -16.080 -37.009 18.728 1.00 97.12 197 THR A CA 1
ATOM 1504 C C . THR A 1 197 ? -15.590 -36.931 17.276 1.00 97.12 197 THR A C 1
ATOM 1506 O O . THR A 1 197 ? -15.728 -37.893 16.528 1.00 97.12 197 THR A O 1
ATOM 1509 N N . ILE A 1 198 ? -14.994 -35.803 16.874 1.00 95.44 198 ILE A N 1
ATOM 1510 C CA . ILE A 1 198 ? -14.435 -35.584 15.526 1.00 95.44 198 ILE A CA 1
ATOM 1511 C C . ILE A 1 198 ? -13.058 -36.257 15.353 1.00 95.44 198 ILE A C 1
ATOM 1513 O O . ILE A 1 198 ? -12.560 -36.358 14.234 1.00 95.44 198 ILE A O 1
ATOM 1517 N N . GLN A 1 199 ? -12.445 -36.749 16.435 1.00 96.38 199 GLN A N 1
ATOM 1518 C CA . GLN A 1 199 ? -11.083 -37.299 16.443 1.00 96.38 199 GLN A CA 1
ATOM 1519 C C . GLN A 1 199 ? -10.031 -36.259 16.010 1.00 96.38 199 GLN A C 1
ATOM 1521 O O . GLN A 1 199 ? -9.133 -36.537 15.216 1.00 96.38 199 GLN A O 1
ATOM 1526 N N . ALA A 1 200 ? -10.157 -35.032 16.517 1.00 96.75 200 ALA A N 1
ATOM 1527 C CA . ALA A 1 200 ? -9.185 -33.959 16.317 1.00 96.75 200 ALA A CA 1
ATOM 1528 C C . ALA A 1 200 ? -8.228 -33.824 17.517 1.00 96.75 200 ALA A C 1
ATOM 1530 O O . ALA A 1 200 ? -8.530 -34.243 18.636 1.00 96.75 200 ALA A O 1
ATOM 1531 N N . HIS A 1 201 ? -7.060 -33.218 17.297 1.00 97.06 201 HIS A N 1
ATOM 1532 C CA . HIS A 1 201 ? -6.087 -32.939 18.353 1.00 97.06 201 HIS A CA 1
ATOM 1533 C C . HIS A 1 201 ? -6.489 -31.672 19.114 1.00 97.06 201 HIS A C 1
ATOM 1535 O O . HIS A 1 201 ? -6.499 -30.587 18.537 1.00 97.06 201 HIS A O 1
ATOM 1541 N N . SER A 1 202 ? -6.788 -31.798 20.406 1.00 97.50 202 SER A N 1
ATOM 1542 C CA . SER A 1 202 ? -7.102 -30.659 21.276 1.00 97.50 202 SER A CA 1
ATOM 1543 C C . SER A 1 202 ? -5.834 -30.070 21.890 1.00 97.50 202 SER A C 1
ATOM 1545 O O . SER A 1 202 ? -5.042 -30.802 22.484 1.00 97.50 202 SER A O 1
ATOM 1547 N N . ILE A 1 203 ? -5.653 -28.754 21.783 1.00 98.25 203 ILE A N 1
ATOM 1548 C CA . ILE A 1 203 ? -4.584 -28.016 22.465 1.00 98.25 203 ILE A CA 1
ATOM 1549 C C . ILE A 1 203 ? -5.216 -26.833 23.197 1.00 98.25 203 ILE A C 1
ATOM 1551 O O . ILE A 1 203 ? -5.721 -25.898 22.575 1.00 98.25 203 ILE A O 1
ATOM 1555 N N . ALA A 1 204 ? -5.180 -26.858 24.527 1.00 97.88 204 ALA A N 1
ATOM 1556 C CA . ALA A 1 204 ? -5.587 -25.713 25.333 1.00 97.88 204 ALA A CA 1
ATOM 1557 C C . ALA A 1 204 ? -4.553 -24.583 25.211 1.00 97.88 204 ALA A C 1
ATOM 1559 O O . ALA A 1 204 ? -3.350 -24.845 25.202 1.00 97.88 204 ALA A O 1
ATOM 1560 N N . ALA A 1 205 ? -5.015 -23.334 25.147 1.00 97.88 205 ALA A N 1
ATOM 1561 C CA . ALA A 1 205 ? -4.168 -22.145 25.144 1.00 97.88 205 ALA A CA 1
ATOM 1562 C C . ALA A 1 205 ? -4.098 -21.535 26.558 1.00 97.88 205 ALA A C 1
ATOM 1564 O O . ALA A 1 205 ? -5.041 -20.858 26.977 1.00 97.88 205 ALA A O 1
ATOM 1565 N N . PRO A 1 206 ? -3.005 -21.737 27.318 1.00 96.75 206 PRO A N 1
ATOM 1566 C CA . PRO A 1 206 ? -2.902 -21.206 28.672 1.00 96.75 206 PRO A CA 1
ATOM 1567 C C . PRO A 1 206 ? -2.864 -19.676 28.660 1.00 96.75 206 PRO A C 1
ATOM 1569 O O . PRO A 1 206 ? -2.241 -19.067 27.785 1.00 96.75 206 PRO A O 1
ATOM 1572 N N . ARG A 1 207 ? -3.516 -19.044 29.641 1.00 96.12 207 ARG A N 1
ATOM 1573 C CA . ARG A 1 207 ? -3.657 -17.583 29.701 1.00 96.12 207 ARG A CA 1
ATOM 1574 C C . ARG A 1 207 ? -2.300 -16.887 29.857 1.00 96.12 207 ARG A C 1
ATOM 1576 O O . ARG A 1 207 ? -1.509 -17.246 30.726 1.00 96.12 207 ARG A O 1
ATOM 1583 N N . ALA A 1 208 ? -2.058 -15.871 29.033 1.00 97.25 208 ALA A N 1
ATOM 1584 C CA . ALA A 1 208 ? -0.889 -15.017 29.130 1.00 97.25 208 ALA A CA 1
ATOM 1585 C C . ALA A 1 208 ? -0.976 -14.139 30.380 1.00 97.25 208 ALA A C 1
ATOM 1587 O O . ALA A 1 208 ? -2.057 -13.693 30.775 1.00 97.25 208 ALA A O 1
ATOM 1588 N N . THR A 1 209 ? 0.172 -13.852 30.982 1.00 96.81 209 THR A N 1
ATOM 1589 C CA . THR A 1 209 ? 0.265 -13.004 32.173 1.00 96.81 209 THR A CA 1
ATOM 1590 C C . THR A 1 209 ? 1.038 -11.736 31.867 1.00 96.81 209 THR A C 1
ATOM 1592 O O . THR A 1 209 ? 1.943 -11.721 31.033 1.00 96.81 209 THR A O 1
ATOM 1595 N N . LEU A 1 210 ? 0.674 -10.642 32.534 1.00 95.50 210 LEU A N 1
ATOM 1596 C CA . LEU A 1 210 ? 1.463 -9.419 32.462 1.00 95.50 210 LEU A CA 1
ATOM 1597 C C . LEU A 1 210 ? 2.795 -9.609 33.178 1.00 95.50 210 LEU A C 1
ATOM 1599 O O . LEU A 1 210 ? 2.874 -10.294 34.198 1.00 95.50 210 LEU A O 1
ATOM 1603 N N . ARG A 1 211 ? 3.828 -8.956 32.654 1.00 95.12 211 ARG A N 1
ATOM 1604 C CA . ARG A 1 211 ? 5.142 -8.867 33.291 1.00 95.12 211 ARG A CA 1
ATOM 1605 C C . ARG A 1 211 ? 5.606 -7.417 33.321 1.00 95.12 211 ARG A C 1
ATOM 1607 O O . ARG A 1 211 ? 5.050 -6.561 32.636 1.00 95.12 211 ARG A O 1
ATOM 1614 N N . GLN A 1 212 ? 6.639 -7.159 34.111 1.00 94.31 212 GLN A N 1
ATOM 1615 C CA . GLN A 1 212 ? 7.323 -5.872 34.084 1.00 94.31 212 GLN A CA 1
ATOM 1616 C C . GLN A 1 212 ? 8.109 -5.709 32.778 1.00 94.31 212 GLN A C 1
ATOM 1618 O O . GLN A 1 212 ? 8.500 -6.697 32.146 1.00 94.31 212 GLN A O 1
ATOM 1623 N N . TRP A 1 213 ? 8.316 -4.453 32.382 1.00 94.31 213 TRP A N 1
ATOM 1624 C CA . TRP A 1 213 ? 9.165 -4.113 31.246 1.00 94.31 213 TRP A CA 1
ATOM 1625 C C . TRP A 1 213 ? 10.602 -4.555 31.525 1.00 94.31 213 TRP A C 1
ATOM 1627 O O . TRP A 1 213 ? 11.152 -4.225 32.576 1.00 94.31 213 TRP A O 1
ATOM 1637 N N . ASP A 1 214 ? 11.207 -5.280 30.590 1.00 93.81 214 ASP A N 1
ATOM 1638 C CA . ASP A 1 214 ? 12.604 -5.698 30.684 1.00 93.81 214 ASP A CA 1
ATOM 1639 C C . ASP A 1 214 ? 13.389 -5.039 29.553 1.00 93.81 214 ASP A C 1
ATOM 1641 O O . ASP A 1 214 ? 13.239 -5.400 28.389 1.00 93.81 214 ASP A O 1
ATOM 1645 N N . SER A 1 215 ? 14.240 -4.067 29.882 1.00 92.69 215 SER A N 1
ATOM 1646 C CA . SER A 1 215 ? 14.997 -3.306 28.882 1.00 92.69 215 SER A CA 1
ATOM 1647 C C . SER A 1 215 ? 15.954 -4.160 28.045 1.00 92.69 215 SER A C 1
ATOM 1649 O O . SER A 1 215 ? 16.306 -3.743 26.941 1.00 92.69 215 SER A O 1
ATOM 1651 N N . ASN A 1 216 ? 16.367 -5.333 28.538 1.00 90.69 216 ASN A N 1
ATOM 1652 C CA . ASN A 1 216 ? 17.227 -6.247 27.785 1.00 90.69 216 ASN A CA 1
ATOM 1653 C C . ASN A 1 216 ? 16.438 -7.031 26.725 1.00 90.69 216 ASN A C 1
ATOM 1655 O O . ASN A 1 216 ? 16.977 -7.328 25.662 1.00 90.69 216 ASN A O 1
ATOM 1659 N N . GLU A 1 217 ? 15.168 -7.341 26.995 1.00 87.69 217 GLU A N 1
ATOM 1660 C CA . GLU A 1 217 ? 14.291 -8.104 26.092 1.00 87.69 217 GLU A CA 1
ATOM 1661 C C . GLU A 1 217 ? 13.427 -7.202 25.193 1.00 87.69 217 GLU A C 1
ATOM 1663 O O . GLU A 1 217 ? 13.215 -7.503 24.017 1.00 87.69 217 GLU A O 1
ATOM 1668 N N . ASP A 1 218 ? 12.924 -6.088 25.726 1.00 89.81 218 ASP A N 1
ATOM 1669 C CA . ASP A 1 218 ? 11.909 -5.235 25.092 1.00 89.81 218 ASP A CA 1
ATOM 1670 C C . ASP A 1 218 ? 12.497 -3.978 24.422 1.00 89.81 218 ASP A C 1
ATOM 1672 O O . ASP A 1 218 ? 11.855 -3.355 23.558 1.00 89.81 218 ASP A O 1
ATOM 1676 N N . GLY A 1 219 ? 13.731 -3.620 24.796 1.00 89.50 219 GLY A N 1
ATOM 1677 C CA . GLY A 1 219 ? 14.385 -2.354 24.469 1.00 89.50 219 GLY A CA 1
ATOM 1678 C C . GLY A 1 219 ? 13.954 -1.215 25.398 1.00 89.50 219 GLY A C 1
ATOM 1679 O O . GLY A 1 219 ? 13.376 -1.440 26.458 1.00 89.50 219 GLY A O 1
ATOM 1680 N N . SER A 1 220 ? 14.228 0.034 25.019 1.00 89.19 220 SER A N 1
ATOM 1681 C CA . SER A 1 220 ? 13.807 1.194 25.817 1.00 89.19 220 SER A CA 1
ATOM 1682 C C . SER A 1 220 ? 12.276 1.336 25.844 1.00 89.19 220 SER A C 1
ATOM 1684 O O . SER A 1 220 ? 11.645 1.215 24.786 1.00 89.19 220 SER A O 1
ATOM 1686 N N . PRO A 1 221 ? 11.672 1.616 27.015 1.00 87.56 221 PRO A N 1
ATOM 1687 C CA . PRO A 1 221 ? 10.235 1.830 27.117 1.00 87.56 221 PRO A CA 1
ATOM 1688 C C . PRO A 1 221 ? 9.812 3.081 26.330 1.00 87.56 221 PRO A C 1
ATOM 1690 O O . PRO A 1 221 ? 10.492 4.109 26.407 1.00 87.56 221 PRO A O 1
ATOM 1693 N N . PRO A 1 222 ? 8.705 3.021 25.568 1.00 88.19 222 PRO A N 1
ATOM 1694 C CA . PRO A 1 222 ? 8.091 4.207 24.986 1.00 88.19 222 PRO A CA 1
ATOM 1695 C C . PRO A 1 222 ? 7.599 5.178 26.073 1.00 88.19 222 PRO A C 1
ATOM 1697 O O . PRO A 1 222 ? 7.444 4.773 27.228 1.00 88.19 222 PRO A O 1
ATOM 1700 N N . PRO A 1 223 ? 7.299 6.440 25.714 1.00 88.62 223 PRO A N 1
ATOM 1701 C CA . PRO A 1 223 ? 6.620 7.368 26.612 1.00 88.62 223 PRO A CA 1
ATOM 1702 C C . PRO A 1 223 ? 5.311 6.786 27.162 1.00 88.62 223 PRO A C 1
ATOM 1704 O O . PRO A 1 223 ? 4.612 6.040 26.472 1.00 88.62 223 PRO A O 1
ATOM 1707 N N . ASN A 1 224 ? 4.975 7.157 28.399 1.00 90.06 224 ASN A N 1
ATOM 1708 C CA . ASN A 1 224 ? 3.684 6.827 28.997 1.00 90.06 224 ASN A CA 1
ATOM 1709 C C . ASN A 1 224 ? 2.539 7.533 28.261 1.00 90.06 224 ASN A C 1
ATOM 1711 O O . ASN A 1 224 ? 2.748 8.532 27.570 1.00 90.06 224 ASN A O 1
ATOM 1715 N N . PHE A 1 225 ? 1.323 7.017 28.460 1.00 90.50 225 PHE A N 1
ATOM 1716 C CA . PHE A 1 225 ? 0.109 7.649 27.959 1.00 90.50 225 PHE A CA 1
ATOM 1717 C C . PHE A 1 225 ? 0.027 9.112 28.409 1.00 90.50 225 PHE A C 1
ATOM 1719 O O . PHE A 1 225 ? 0.248 9.424 29.577 1.00 90.50 225 PHE A O 1
ATOM 1726 N N . SER A 1 226 ? -0.304 9.999 27.477 1.00 89.00 226 SER A N 1
ATOM 1727 C CA . SER A 1 226 ? -0.529 11.418 27.736 1.00 89.00 226 SER A CA 1
ATOM 1728 C C . SER A 1 226 ? -1.557 11.942 26.744 1.00 89.00 226 SER A C 1
ATOM 1730 O O . SER A 1 226 ? -1.556 11.541 25.584 1.00 89.00 226 SER A O 1
ATOM 1732 N N . VAL A 1 227 ? -2.430 12.847 27.187 1.00 87.12 227 VAL A N 1
ATOM 1733 C CA . VAL A 1 227 ? -3.446 13.472 26.325 1.00 87.12 227 VAL A CA 1
ATOM 1734 C C . VAL A 1 227 ? -2.872 14.688 25.597 1.00 87.12 227 VAL A C 1
ATOM 1736 O O . VAL A 1 227 ? -3.141 14.876 24.415 1.00 87.12 227 VAL A O 1
ATOM 1739 N N . SER A 1 228 ? -2.046 15.497 26.268 1.00 81.69 228 SER A N 1
ATOM 1740 C CA . SER A 1 228 ? -1.443 16.696 25.679 1.00 81.69 228 SER A CA 1
ATOM 1741 C C . SER A 1 228 ? -0.029 16.952 26.234 1.00 81.69 228 SER A C 1
ATOM 1743 O O . SER A 1 228 ? 0.097 17.278 27.417 1.00 81.69 228 SER A O 1
ATOM 1745 N N . PRO A 1 229 ? 1.037 16.827 25.411 1.00 83.00 229 PRO A N 1
ATOM 1746 C CA . PRO A 1 229 ? 1.029 16.307 24.037 1.00 83.00 229 PRO A CA 1
ATOM 1747 C C . PRO A 1 229 ? 0.572 14.844 23.997 1.00 83.00 229 PRO A C 1
ATOM 1749 O O . PRO A 1 229 ? 0.839 14.084 24.938 1.00 83.00 229 PRO A O 1
ATOM 1752 N N . PHE A 1 230 ? -0.126 14.462 22.926 1.00 85.69 230 PHE A N 1
ATOM 1753 C CA . PHE A 1 230 ? -0.696 13.127 22.827 1.00 85.69 230 PHE A CA 1
ATOM 1754 C C . PHE A 1 230 ? 0.390 12.058 22.670 1.00 85.69 230 PHE A C 1
ATOM 1756 O O . PHE A 1 230 ? 1.218 12.107 21.762 1.00 85.69 230 PHE A O 1
ATOM 1763 N N . HIS A 1 231 ? 0.351 11.063 23.548 1.00 87.69 231 HIS A N 1
ATOM 1764 C CA . HIS A 1 231 ? 1.114 9.829 23.446 1.00 87.69 231 HIS A CA 1
ATOM 1765 C C . HIS A 1 231 ? 0.154 8.670 23.730 1.00 87.69 231 HIS A C 1
ATOM 1767 O O . HIS A 1 231 ? -0.437 8.642 24.813 1.00 87.69 231 HIS A O 1
ATOM 1773 N N . PRO A 1 232 ? -0.034 7.711 22.804 1.00 89.62 232 PRO A N 1
ATOM 1774 C CA . PRO A 1 232 ? -0.886 6.559 23.066 1.00 89.62 232 PRO A CA 1
ATOM 1775 C C . PRO A 1 232 ? -0.259 5.666 24.149 1.00 89.62 232 PRO A C 1
ATOM 1777 O O . PRO A 1 232 ? 0.962 5.695 24.337 1.00 89.62 232 PRO A O 1
ATOM 1780 N N . PRO A 1 233 ? -1.050 4.832 24.845 1.00 91.56 233 PRO A N 1
ATOM 1781 C CA . PRO A 1 233 ? -0.504 3.898 25.821 1.00 91.56 233 PRO A CA 1
ATOM 1782 C C . PRO A 1 233 ? 0.533 2.961 25.179 1.00 91.56 233 PRO A C 1
ATOM 1784 O O . PRO A 1 233 ? 0.319 2.485 24.058 1.00 91.56 233 PRO A O 1
ATOM 1787 N N . PRO A 1 234 ? 1.654 2.659 25.858 1.00 91.81 234 PRO A N 1
ATOM 1788 C CA . PRO A 1 234 ? 2.674 1.780 25.301 1.00 91.81 234 PRO A CA 1
ATOM 1789 C C . PRO A 1 234 ? 2.154 0.338 25.136 1.00 91.81 234 PRO A C 1
ATOM 1791 O O . PRO A 1 234 ? 1.229 -0.083 25.843 1.00 91.81 234 PRO A O 1
ATOM 1794 N N . PRO A 1 235 ? 2.758 -0.466 24.235 1.00 92.50 235 PRO A N 1
ATOM 1795 C CA . PRO A 1 235 ? 2.538 -1.908 24.203 1.00 92.50 235 PRO A CA 1
ATOM 1796 C C . PRO A 1 235 ? 2.808 -2.530 25.574 1.00 92.50 235 PRO A C 1
ATOM 1798 O O . PRO A 1 235 ? 3.736 -2.120 26.270 1.00 92.50 235 PRO A O 1
ATOM 1801 N N . ARG A 1 236 ? 2.033 -3.548 25.953 1.00 92.88 236 ARG A N 1
ATOM 1802 C CA . ARG A 1 236 ? 2.182 -4.182 27.268 1.00 92.88 236 ARG A CA 1
ATOM 1803 C C . ARG A 1 236 ? 3.113 -5.397 27.200 1.00 92.88 236 ARG A C 1
ATOM 1805 O O . ARG A 1 236 ? 2.878 -6.286 26.376 1.00 92.88 236 ARG A O 1
ATOM 1812 N N . PRO A 1 237 ? 4.123 -5.491 28.077 1.00 96.00 237 PRO A N 1
ATOM 1813 C CA . PRO A 1 237 ? 4.913 -6.703 28.236 1.00 96.00 237 PRO A CA 1
ATOM 1814 C C . PRO A 1 237 ? 4.075 -7.842 28.820 1.00 96.00 237 PRO A C 1
ATOM 1816 O O . PRO A 1 237 ? 3.427 -7.694 29.857 1.00 96.00 237 PRO A O 1
ATOM 1819 N N . CYS A 1 238 ? 4.098 -9.004 28.173 1.00 96.44 238 CYS A N 1
ATOM 1820 C CA . CYS A 1 238 ? 3.460 -10.212 28.693 1.00 96.44 238 CYS A CA 1
ATOM 1821 C C . CYS A 1 238 ? 4.323 -11.461 28.486 1.00 96.44 238 CYS A C 1
ATOM 1823 O O . CYS A 1 238 ? 5.242 -11.477 27.660 1.00 96.44 238 CYS A O 1
ATOM 1825 N N . SER A 1 239 ? 4.033 -12.483 29.287 1.00 97.38 239 SER A N 1
ATOM 1826 C CA . SER A 1 239 ? 4.593 -13.830 29.212 1.00 97.38 239 SER A CA 1
ATOM 1827 C C . SER A 1 239 ? 3.520 -14.775 28.686 1.00 97.38 239 SER A C 1
ATOM 1829 O O . SER A 1 239 ? 2.451 -14.895 29.289 1.00 97.38 239 SER A O 1
ATOM 1831 N N . VAL A 1 240 ? 3.799 -15.454 27.574 1.00 97.88 240 VAL A N 1
ATOM 1832 C CA . VAL A 1 240 ? 2.842 -16.349 26.911 1.00 97.88 240 VAL A CA 1
ATOM 1833 C C . VAL A 1 240 ? 3.371 -17.785 26.924 1.00 97.88 240 VAL A C 1
ATOM 1835 O O . VAL A 1 240 ? 4.454 -18.025 26.388 1.00 97.88 240 VAL A O 1
ATOM 1838 N N . PRO A 1 241 ? 2.667 -18.751 27.537 1.00 97.94 241 PRO A N 1
ATOM 1839 C CA . PRO A 1 241 ? 3.079 -20.156 27.519 1.00 97.94 241 PRO A CA 1
ATOM 1840 C C . PRO A 1 241 ? 3.051 -20.773 26.113 1.00 97.94 241 PRO A C 1
ATOM 1842 O O . PRO A 1 241 ? 2.169 -20.464 25.314 1.00 97.94 241 PRO A O 1
ATOM 1845 N N . LEU A 1 242 ? 3.997 -21.674 25.832 1.00 97.94 242 LEU A N 1
ATOM 1846 C CA . LEU A 1 242 ? 4.078 -22.442 24.584 1.00 97.94 242 LEU A CA 1
ATOM 1847 C C . LEU A 1 242 ? 3.567 -23.874 24.831 1.00 97.94 242 LEU A C 1
ATOM 1849 O O . LEU A 1 242 ? 4.312 -24.693 25.374 1.00 97.94 242 LEU A O 1
ATOM 1853 N N . PRO A 1 243 ? 2.302 -24.197 24.505 1.00 97.25 243 PRO A N 1
ATOM 1854 C CA . PRO A 1 243 ? 1.687 -25.455 24.929 1.00 97.25 243 PRO A CA 1
ATOM 1855 C C . PRO A 1 243 ? 2.217 -26.696 24.199 1.00 97.25 243 PRO A C 1
ATOM 1857 O O . PRO A 1 243 ? 2.053 -27.797 24.716 1.00 97.25 243 PRO A O 1
ATOM 1860 N N . VAL A 1 244 ? 2.848 -26.553 23.027 1.00 96.81 244 VAL A N 1
ATOM 1861 C CA . VAL A 1 244 ? 3.379 -27.697 22.264 1.00 96.81 244 VAL A CA 1
ATOM 1862 C C . VAL A 1 244 ? 4.848 -27.921 22.579 1.00 96.81 244 VAL A C 1
ATOM 1864 O O . VAL A 1 244 ? 5.263 -29.045 22.850 1.00 96.81 244 VAL A O 1
ATOM 1867 N N . ARG A 1 245 ? 5.646 -26.852 22.555 1.00 95.12 245 ARG A N 1
ATOM 1868 C CA . ARG A 1 245 ? 7.091 -26.938 22.808 1.00 95.12 245 ARG A CA 1
ATOM 1869 C C . ARG A 1 245 ? 7.483 -26.884 24.284 1.00 95.12 245 ARG A C 1
ATOM 1871 O O . ARG A 1 245 ? 8.605 -27.258 24.619 1.00 95.12 245 ARG A O 1
ATOM 1878 N N . GLY A 1 246 ? 6.595 -26.403 25.150 1.00 95.06 246 GLY A N 1
ATOM 1879 C CA . GLY A 1 246 ? 6.917 -26.059 26.531 1.00 95.06 246 GLY A CA 1
ATOM 1880 C C . GLY A 1 246 ? 7.669 -24.727 26.658 1.00 95.06 246 GLY A C 1
ATOM 1881 O O . GLY A 1 246 ? 8.227 -24.193 25.697 1.00 95.06 246 GLY A O 1
ATOM 1882 N N . GLY A 1 247 ? 7.687 -24.189 27.879 1.00 96.12 247 GLY A N 1
ATOM 1883 C CA . GLY A 1 247 ? 8.300 -22.897 28.201 1.00 96.12 247 GLY A CA 1
ATOM 1884 C C . GLY A 1 247 ? 7.360 -21.702 28.019 1.00 96.12 247 GLY A C 1
ATOM 1885 O O . GLY A 1 247 ? 6.146 -21.849 27.864 1.00 96.12 247 GLY A O 1
ATOM 1886 N N . THR A 1 248 ? 7.933 -20.501 28.075 1.00 96.62 248 THR A N 1
ATOM 1887 C CA . THR A 1 248 ? 7.221 -19.223 27.960 1.00 96.62 248 THR A CA 1
ATOM 1888 C C . THR A 1 248 ? 7.955 -18.282 27.012 1.00 96.62 248 THR A C 1
ATOM 1890 O O . THR A 1 248 ? 9.182 -18.286 26.933 1.00 96.62 248 THR A O 1
ATOM 1893 N N . LEU A 1 249 ? 7.194 -17.458 26.294 1.00 96.56 249 LEU A N 1
ATOM 1894 C CA . LEU A 1 249 ? 7.707 -16.426 25.406 1.00 96.56 249 LEU A CA 1
ATOM 1895 C C . LEU A 1 249 ? 7.395 -15.039 25.978 1.00 96.56 249 LEU A C 1
ATOM 1897 O O . LEU A 1 249 ? 6.233 -14.705 26.216 1.00 96.56 249 LEU A O 1
ATOM 1901 N N . SER A 1 250 ? 8.431 -14.224 26.161 1.00 96.94 250 SER A N 1
ATOM 1902 C CA . SER A 1 250 ? 8.299 -12.801 26.486 1.00 96.94 250 SER A CA 1
ATOM 1903 C C . SER A 1 250 ? 7.966 -12.014 25.221 1.00 96.94 250 SER A C 1
ATOM 1905 O O . SER A 1 250 ? 8.749 -12.012 24.271 1.00 96.94 250 SER A O 1
ATOM 1907 N N . VAL A 1 251 ? 6.812 -11.348 25.190 1.00 96.69 251 VAL A N 1
ATOM 1908 C CA . VAL A 1 251 ? 6.349 -10.571 24.026 1.00 96.69 251 VAL A CA 1
ATOM 1909 C C . VAL A 1 251 ? 5.811 -9.204 24.448 1.00 96.69 251 VAL A C 1
ATOM 1911 O O . VAL A 1 251 ? 5.531 -8.973 25.626 1.00 96.69 251 VAL A O 1
ATOM 1914 N N . LEU A 1 252 ? 5.657 -8.306 23.474 1.00 95.62 252 LEU A N 1
ATOM 1915 C CA . LEU A 1 252 ? 4.958 -7.031 23.621 1.00 95.62 252 LEU A CA 1
ATOM 1916 C C . LEU A 1 252 ? 3.634 -7.107 22.856 1.00 95.62 252 LEU A C 1
ATOM 1918 O O . LEU A 1 252 ? 3.644 -7.305 21.640 1.00 95.62 252 LEU A O 1
ATOM 1922 N N . VAL A 1 253 ? 2.505 -6.933 23.547 1.00 90.62 253 VAL A N 1
ATOM 1923 C CA . VAL A 1 253 ? 1.182 -6.866 22.910 1.00 90.62 253 VAL A CA 1
ATOM 1924 C C . VAL A 1 253 ? 0.810 -5.414 22.630 1.00 90.62 253 VAL A C 1
ATOM 1926 O O . VAL A 1 253 ? 0.769 -4.586 23.539 1.00 90.62 253 VAL A O 1
ATOM 1929 N N . SER A 1 254 ? 0.569 -5.094 21.358 1.00 92.19 254 SER A N 1
ATOM 1930 C CA . SER A 1 254 ? 0.185 -3.739 20.935 1.00 92.19 254 SER A CA 1
ATOM 1931 C C . SER A 1 254 ? -1.320 -3.508 20.862 1.00 92.19 254 SER A C 1
ATOM 1933 O O . SER A 1 254 ? -1.734 -2.358 20.800 1.00 92.19 254 SER A O 1
ATOM 1935 N N . LEU A 1 255 ? -2.136 -4.565 20.878 1.00 93.88 255 LEU A N 1
ATOM 1936 C CA . LEU A 1 255 ? -3.579 -4.410 21.048 1.00 93.88 255 LEU A CA 1
ATOM 1937 C C . LEU A 1 255 ? -3.891 -4.185 22.530 1.00 93.88 255 LEU A C 1
ATOM 1939 O O . LEU A 1 255 ? -3.360 -4.880 23.400 1.00 93.88 255 LEU A O 1
ATOM 1943 N N . HIS A 1 256 ? -4.742 -3.206 22.808 1.00 94.06 256 HIS A N 1
ATOM 1944 C CA . HIS A 1 256 ? -5.052 -2.775 24.165 1.00 94.06 256 HIS A CA 1
ATOM 1945 C C . HIS A 1 256 ? -6.212 -3.568 24.791 1.00 94.06 256 HIS A C 1
ATOM 1947 O O . HIS A 1 256 ? -6.982 -4.220 24.091 1.00 94.06 256 HIS A O 1
ATOM 1953 N N . GLY A 1 257 ? -6.333 -3.502 26.122 1.00 92.81 257 GLY A N 1
ATOM 1954 C CA . GLY A 1 257 ? -7.358 -4.204 26.906 1.00 92.81 257 GLY A CA 1
ATOM 1955 C C . GLY A 1 257 ? -6.913 -5.571 27.445 1.00 92.81 257 GLY A C 1
ATOM 1956 O O . GLY A 1 257 ? -6.112 -6.279 26.837 1.00 92.81 257 GLY A O 1
ATOM 1957 N N . GLU A 1 258 ? -7.429 -5.965 28.612 1.00 92.00 258 GLU A N 1
ATOM 1958 C CA . GLU A 1 258 ? -7.029 -7.225 29.264 1.00 92.00 258 GLU A CA 1
ATOM 1959 C C . GLU A 1 258 ? -7.466 -8.481 28.512 1.00 92.00 258 GLU A C 1
ATOM 1961 O O . GLU A 1 258 ? -6.750 -9.482 28.529 1.00 92.00 258 GLU A O 1
ATOM 1966 N N . HIS A 1 259 ? -8.593 -8.419 27.799 1.00 91.19 259 HIS A N 1
ATOM 1967 C CA . HIS A 1 259 ? -9.086 -9.512 26.958 1.00 91.19 259 HIS A CA 1
ATOM 1968 C C . HIS A 1 259 ? -8.073 -9.915 25.868 1.00 91.19 259 HIS A C 1
ATOM 1970 O O . HIS A 1 259 ? -8.079 -11.049 25.391 1.00 91.19 259 HIS A O 1
ATOM 1976 N N . GLN A 1 260 ? -7.135 -9.029 25.507 1.00 94.75 260 GLN A N 1
ATOM 1977 C CA . GLN A 1 260 ? -6.065 -9.362 24.567 1.00 94.75 260 GLN A CA 1
ATOM 1978 C C . GLN A 1 260 ? -5.067 -10.385 25.123 1.00 94.75 260 GLN A C 1
ATOM 1980 O O . GLN A 1 260 ? -4.384 -11.027 24.332 1.00 94.75 260 GLN A O 1
ATOM 1985 N N . LEU A 1 261 ? -5.009 -10.602 26.444 1.00 95.62 261 LEU A N 1
ATOM 1986 C CA . LEU A 1 261 ? -4.217 -11.684 27.042 1.00 95.62 261 LEU A CA 1
ATOM 1987 C C . LEU A 1 261 ? -4.757 -13.074 26.673 1.00 95.62 261 LEU A C 1
ATOM 1989 O O . LEU A 1 261 ? -3.991 -14.023 26.561 1.00 95.62 261 LEU A O 1
ATOM 1993 N N . GLU A 1 262 ? -6.063 -13.205 26.454 1.00 95.88 262 GLU A N 1
ATOM 1994 C CA . GLU A 1 262 ? -6.686 -14.464 26.023 1.00 95.88 262 GLU A CA 1
ATOM 1995 C C . GLU A 1 262 ? -6.557 -14.640 24.504 1.00 95.88 262 GLU A C 1
ATOM 1997 O O . GLU A 1 262 ? -6.267 -15.736 24.009 1.00 95.88 262 GLU A O 1
ATOM 2002 N N . ASN A 1 263 ? -6.678 -13.537 23.757 1.00 97.12 263 ASN A N 1
ATOM 2003 C CA . ASN A 1 263 ? -6.461 -13.533 22.311 1.00 97.12 263 ASN A CA 1
ATOM 2004 C C . ASN A 1 263 ? -5.009 -13.890 21.963 1.00 97.12 263 ASN A C 1
ATOM 2006 O O . ASN A 1 263 ? -4.778 -14.762 21.128 1.00 97.12 263 ASN A O 1
ATOM 2010 N N . ILE A 1 264 ? -4.025 -13.278 22.630 1.00 97.62 264 ILE A N 1
ATOM 2011 C CA . ILE A 1 264 ? -2.608 -13.567 22.378 1.00 97.62 264 ILE A CA 1
ATOM 2012 C C . ILE A 1 264 ? -2.243 -14.998 22.770 1.00 97.62 264 ILE A C 1
ATOM 2014 O O . ILE A 1 264 ? -1.495 -15.638 22.038 1.00 97.62 264 ILE A O 1
ATOM 2018 N N . SER A 1 265 ? -2.821 -15.539 23.849 1.00 98.19 265 SER A N 1
ATOM 2019 C CA . SER A 1 265 ? -2.691 -16.960 24.189 1.00 98.19 265 SER A CA 1
ATOM 2020 C C . SER A 1 265 ? -3.160 -17.853 23.053 1.00 98.19 265 SER A C 1
ATOM 2022 O O . SER A 1 265 ? -2.444 -18.768 22.654 1.00 98.19 265 SER A O 1
ATOM 2024 N N . THR A 1 266 ? -4.339 -17.568 22.501 1.00 98.62 266 THR A N 1
ATOM 2025 C CA . THR A 1 266 ? -4.916 -18.353 21.403 1.00 98.62 266 THR A CA 1
ATOM 2026 C C . THR A 1 266 ? -4.059 -18.247 20.137 1.00 98.62 266 THR A C 1
ATOM 2028 O O . THR A 1 266 ? -3.750 -19.262 19.514 1.00 98.62 266 THR A O 1
ATOM 2031 N N . ALA A 1 267 ? -3.615 -17.037 19.785 1.00 98.44 267 ALA A N 1
ATOM 2032 C CA . ALA A 1 267 ? -2.774 -16.796 18.615 1.00 98.44 267 ALA A CA 1
ATOM 2033 C C . ALA A 1 267 ? -1.402 -17.480 18.734 1.00 98.44 267 ALA A C 1
ATOM 2035 O O . ALA A 1 267 ? -0.971 -18.171 17.813 1.00 98.44 267 ALA A O 1
ATOM 2036 N N . VAL A 1 268 ? -0.725 -17.332 19.876 1.00 98.50 268 VAL A N 1
ATOM 2037 C CA . VAL A 1 268 ? 0.589 -17.942 20.121 1.00 98.50 268 VAL A CA 1
ATOM 2038 C C . VAL A 1 268 ? 0.485 -19.461 20.204 1.00 98.50 268 VAL A C 1
ATOM 2040 O O . VAL A 1 268 ? 1.337 -20.136 19.637 1.00 98.50 268 VAL A O 1
ATOM 2043 N N . ALA A 1 269 ? -0.563 -20.017 20.820 1.00 98.69 269 ALA A N 1
ATOM 2044 C CA . ALA A 1 269 ? -0.792 -21.462 20.825 1.00 98.69 269 ALA A CA 1
ATOM 2045 C C . ALA A 1 269 ? -1.001 -22.016 19.405 1.00 98.69 269 ALA A C 1
ATOM 2047 O O . ALA A 1 269 ? -0.439 -23.059 19.071 1.00 98.69 269 ALA A O 1
ATOM 2048 N N . ALA A 1 270 ? -1.737 -21.299 18.546 1.00 98.62 270 ALA A N 1
ATOM 2049 C CA . ALA A 1 270 ? -1.883 -21.663 17.138 1.00 98.62 270 ALA A CA 1
ATOM 2050 C C . ALA A 1 270 ? -0.542 -21.616 16.393 1.00 98.62 270 ALA A C 1
ATOM 2052 O O . ALA A 1 270 ? -0.195 -22.568 15.702 1.00 98.62 270 ALA A O 1
ATOM 2053 N N . LEU A 1 271 ? 0.247 -20.554 16.570 1.00 98.56 271 LEU A N 1
ATOM 2054 C CA . LEU A 1 271 ? 1.563 -20.407 15.938 1.00 98.56 271 LEU A CA 1
ATOM 2055 C C . LEU A 1 271 ? 2.577 -21.450 16.440 1.00 98.56 271 LEU A C 1
ATOM 2057 O O . LEU A 1 271 ? 3.368 -21.966 15.648 1.00 98.56 271 LEU A O 1
ATOM 2061 N N . ASP A 1 272 ? 2.538 -21.796 17.730 1.00 98.44 272 ASP A N 1
ATOM 2062 C CA . ASP A 1 272 ? 3.365 -22.851 18.324 1.00 98.44 272 ASP A CA 1
ATOM 2063 C C . ASP A 1 272 ? 2.985 -24.231 17.771 1.00 98.44 272 ASP A C 1
ATOM 2065 O O . ASP A 1 272 ? 3.852 -25.014 17.381 1.00 98.44 272 ASP A O 1
ATOM 2069 N N . ALA A 1 273 ? 1.687 -24.505 17.634 1.00 98.44 273 ALA A N 1
ATOM 2070 C CA . ALA A 1 273 ? 1.204 -25.734 17.022 1.00 98.44 273 ALA A CA 1
ATOM 2071 C C . ALA A 1 273 ? 1.522 -25.816 15.521 1.00 98.44 273 ALA A C 1
ATOM 2073 O O . ALA A 1 273 ? 1.988 -26.862 15.066 1.00 98.44 273 ALA A O 1
ATOM 2074 N N . LEU A 1 274 ? 1.355 -24.724 14.764 1.00 98.12 274 LEU A N 1
ATOM 2075 C CA . LEU A 1 274 ? 1.667 -24.672 13.330 1.00 98.12 274 LEU A CA 1
ATOM 2076 C C . LEU A 1 274 ? 3.120 -25.068 13.066 1.00 98.12 274 LEU A C 1
ATOM 2078 O O . LEU A 1 274 ? 3.392 -25.878 12.179 1.00 98.12 274 LEU A O 1
ATOM 2082 N N . ARG A 1 275 ? 4.052 -24.524 13.853 1.00 97.31 275 ARG A N 1
ATOM 2083 C CA . ARG A 1 275 ? 5.492 -24.703 13.631 1.00 97.31 275 ARG A CA 1
ATOM 2084 C C . ARG A 1 275 ? 6.077 -25.971 14.256 1.00 97.31 275 ARG A C 1
ATOM 2086 O O . ARG A 1 275 ? 7.204 -26.331 13.925 1.00 97.31 275 ARG A O 1
ATOM 2093 N N . SER A 1 276 ? 5.385 -26.611 15.205 1.00 96.81 276 SER A N 1
ATOM 2094 C CA . SER A 1 276 ? 5.982 -27.684 16.023 1.00 96.81 276 SER A CA 1
ATOM 2095 C C . SER A 1 276 ? 5.138 -28.939 16.210 1.00 96.81 276 SER A C 1
ATOM 2097 O O . SER A 1 276 ? 5.702 -29.981 16.537 1.00 96.81 276 SER A O 1
ATOM 2099 N N . HIS A 1 277 ? 3.821 -28.903 15.999 1.00 97.44 277 HIS A N 1
ATOM 2100 C CA . HIS A 1 277 ? 3.003 -30.096 16.202 1.00 97.44 277 HIS A CA 1
ATOM 2101 C C . HIS A 1 277 ? 3.203 -31.106 15.049 1.00 97.44 277 HIS A C 1
ATOM 2103 O O . HIS A 1 277 ? 3.120 -30.706 13.883 1.00 97.44 277 HIS A O 1
ATOM 2109 N N . PRO A 1 278 ? 3.388 -32.417 15.318 1.00 95.19 278 PRO A N 1
ATOM 2110 C CA . PRO A 1 278 ? 3.652 -33.420 14.277 1.00 95.19 278 PRO A CA 1
ATOM 2111 C C . PRO A 1 278 ? 2.596 -33.476 13.162 1.00 95.19 278 PRO A C 1
ATOM 2113 O O . PRO A 1 278 ? 2.939 -33.597 11.985 1.00 95.19 278 PRO A O 1
ATOM 2116 N N . SER A 1 279 ? 1.311 -33.331 13.513 1.00 93.19 279 SER A N 1
ATOM 2117 C CA . SER A 1 279 ? 0.223 -33.266 12.518 1.00 93.19 279 SER A CA 1
ATOM 2118 C C . SER A 1 279 ? 0.353 -32.038 11.602 1.00 93.19 279 SER A C 1
ATOM 2120 O O . SER A 1 279 ? 0.162 -32.160 10.397 1.00 93.19 279 SER A O 1
ATOM 2122 N N . SER A 1 280 ? 0.778 -30.878 12.118 1.00 95.44 280 SER A N 1
ATOM 2123 C CA . SER A 1 280 ? 0.994 -29.692 11.274 1.00 95.44 280 SER A CA 1
ATOM 2124 C C . SER A 1 280 ? 2.191 -29.887 10.345 1.00 95.44 280 SER A C 1
ATOM 2126 O O . SER A 1 280 ? 2.065 -29.737 9.137 1.00 95.44 280 SER A O 1
ATOM 2128 N N . ILE A 1 281 ? 3.337 -30.307 10.891 1.00 94.50 281 ILE A N 1
ATOM 2129 C CA . ILE A 1 281 ? 4.588 -30.467 10.132 1.00 94.50 281 ILE A CA 1
ATOM 2130 C C . ILE A 1 281 ? 4.437 -31.475 8.987 1.00 94.50 281 ILE A C 1
ATOM 2132 O O . ILE A 1 281 ? 4.959 -31.252 7.898 1.00 94.50 281 ILE A O 1
ATOM 2136 N N . SER A 1 282 ? 3.734 -32.583 9.232 1.00 94.56 282 SER A N 1
ATOM 2137 C CA . SER A 1 282 ? 3.537 -33.633 8.225 1.00 94.56 282 SER A CA 1
ATOM 2138 C C . SER A 1 282 ? 2.696 -33.174 7.033 1.00 94.56 282 SER A C 1
ATOM 2140 O O . SER A 1 282 ? 2.964 -33.602 5.914 1.00 94.56 282 SER A O 1
ATOM 2142 N N . HIS A 1 283 ? 1.716 -32.295 7.249 1.00 94.19 283 HIS A N 1
ATOM 2143 C CA . HIS A 1 283 ? 0.835 -31.813 6.183 1.00 94.19 283 HIS A CA 1
ATOM 2144 C C . HIS A 1 283 ? 1.306 -30.487 5.569 1.00 94.19 283 HIS A C 1
ATOM 2146 O O . HIS A 1 283 ? 1.113 -30.260 4.378 1.00 94.19 283 HIS A O 1
ATOM 2152 N N . PHE A 1 284 ? 1.933 -29.621 6.366 1.00 96.00 284 PHE A N 1
ATOM 2153 C CA . PHE A 1 284 ? 2.309 -28.255 6.002 1.00 96.00 284 PHE A CA 1
ATOM 2154 C C . PHE A 1 284 ? 3.726 -27.914 6.511 1.00 96.00 284 PHE A C 1
ATOM 2156 O O . PHE A 1 284 ? 3.897 -27.078 7.405 1.00 96.00 284 PHE A O 1
ATOM 2163 N N . PRO A 1 285 ? 4.781 -28.531 5.944 1.00 96.38 285 PRO A N 1
ATOM 2164 C CA . PRO A 1 285 ? 6.152 -28.411 6.454 1.00 96.38 285 PRO A CA 1
ATOM 2165 C C . PRO A 1 285 ? 6.706 -26.981 6.411 1.00 96.38 285 PRO A C 1
ATOM 2167 O O . PRO A 1 285 ? 7.583 -26.633 7.200 1.00 96.38 285 PRO A O 1
ATOM 2170 N N . ALA A 1 286 ? 6.176 -26.123 5.533 1.00 96.38 286 ALA A N 1
ATOM 2171 C CA . ALA A 1 286 ? 6.626 -24.741 5.401 1.00 96.38 286 ALA A CA 1
ATOM 2172 C C . ALA A 1 286 ? 6.522 -23.949 6.722 1.00 96.38 286 ALA A C 1
ATOM 2174 O O . ALA A 1 286 ? 7.386 -23.112 6.992 1.00 96.38 286 ALA A O 1
ATOM 2175 N N . PHE A 1 287 ? 5.540 -24.253 7.588 1.00 97.88 287 PHE A N 1
ATOM 2176 C CA . PHE A 1 287 ? 5.344 -23.562 8.871 1.00 97.88 287 PHE A CA 1
ATOM 2177 C C . PHE A 1 287 ? 6.499 -23.734 9.868 1.00 97.88 287 PHE A C 1
ATOM 2179 O O . PHE A 1 287 ? 6.621 -22.928 10.790 1.00 97.88 287 PHE A O 1
ATOM 2186 N N . GLN A 1 288 ? 7.411 -24.692 9.660 1.00 96.19 288 GLN A N 1
ATOM 2187 C CA . GLN A 1 288 ? 8.641 -24.809 10.458 1.00 96.19 288 GLN A CA 1
ATOM 2188 C C . GLN A 1 288 ? 9.547 -23.567 10.369 1.00 96.19 288 GLN A C 1
ATOM 2190 O O . GLN A 1 288 ? 10.396 -23.362 11.233 1.00 96.19 288 GLN A O 1
ATOM 2195 N N . ARG A 1 289 ? 9.359 -22.709 9.355 1.00 96.19 289 ARG A N 1
ATOM 2196 C CA . ARG A 1 289 ? 10.072 -21.429 9.212 1.00 96.19 289 ARG A CA 1
ATOM 2197 C C . ARG A 1 289 ? 9.740 -20.423 10.329 1.00 96.19 289 ARG A C 1
ATOM 2199 O O . ARG A 1 289 ? 10.513 -19.495 10.570 1.00 96.19 289 ARG A O 1
ATOM 2206 N N . ILE A 1 290 ? 8.598 -20.559 11.006 1.00 98.25 290 ILE A N 1
ATOM 2207 C CA . ILE A 1 290 ? 8.184 -19.638 12.074 1.00 98.25 290 ILE A CA 1
ATOM 2208 C C . ILE A 1 290 ? 9.116 -19.810 13.285 1.00 98.25 290 ILE A C 1
ATOM 2210 O O . ILE A 1 290 ? 9.218 -20.894 13.854 1.00 98.25 290 ILE A O 1
ATOM 2214 N N . ASN A 1 291 ? 9.752 -18.727 13.734 1.00 97.12 291 ASN A N 1
ATOM 2215 C CA . ASN A 1 291 ? 10.622 -18.716 14.911 1.00 97.12 291 ASN A CA 1
ATOM 2216 C C . ASN A 1 291 ? 10.116 -17.718 15.969 1.00 97.12 291 ASN A C 1
ATOM 2218 O O . ASN A 1 291 ? 9.158 -16.977 15.742 1.00 97.12 291 ASN A O 1
ATOM 2222 N N . ASP A 1 292 ? 10.751 -17.713 17.142 1.00 97.31 292 ASP A N 1
ATOM 2223 C CA . ASP A 1 292 ? 10.345 -16.860 18.266 1.00 97.31 292 ASP A CA 1
ATOM 2224 C C . ASP A 1 292 ? 10.462 -15.362 17.938 1.00 97.31 292 ASP A C 1
ATOM 2226 O O . ASP A 1 292 ? 9.631 -14.572 18.383 1.00 97.31 292 ASP A O 1
ATOM 2230 N N . GLN A 1 293 ? 11.425 -14.963 17.099 1.00 96.25 293 GLN A N 1
ATOM 2231 C CA . GLN A 1 293 ? 11.579 -13.571 16.676 1.00 96.25 293 GLN A CA 1
ATOM 2232 C C . GLN A 1 293 ? 10.445 -13.120 15.747 1.00 96.25 293 GLN A C 1
ATOM 2234 O O . GLN A 1 293 ? 9.956 -12.002 15.902 1.00 96.25 293 GLN A O 1
ATOM 2239 N N . HIS A 1 294 ? 9.983 -13.976 14.828 1.00 97.69 294 HIS A N 1
ATOM 2240 C CA . HIS A 1 294 ? 8.814 -13.686 13.989 1.00 97.69 294 HIS A CA 1
ATOM 2241 C C . HIS A 1 294 ? 7.568 -13.466 14.855 1.00 97.69 294 HIS A C 1
ATOM 2243 O O . HIS A 1 294 ? 6.838 -12.500 14.641 1.00 97.69 294 HIS A O 1
ATOM 2249 N N . ILE A 1 295 ? 7.362 -14.305 15.882 1.00 97.88 295 ILE A N 1
ATOM 2250 C CA . ILE A 1 295 ? 6.249 -14.160 16.832 1.00 97.88 295 ILE A CA 1
ATOM 2251 C C . ILE A 1 295 ? 6.373 -12.838 17.607 1.00 97.88 295 ILE A C 1
ATOM 2253 O O . ILE A 1 295 ? 5.439 -12.036 17.604 1.00 97.88 295 ILE A O 1
ATOM 2257 N N . LYS A 1 296 ? 7.537 -12.563 18.219 1.00 96.12 296 LYS A N 1
ATOM 2258 C CA . LYS A 1 296 ? 7.794 -11.322 18.975 1.00 96.12 296 LYS A CA 1
ATOM 2259 C C . LYS A 1 296 ? 7.563 -10.070 18.115 1.00 96.12 296 LYS A C 1
ATOM 2261 O O . LYS A 1 296 ? 6.832 -9.165 18.522 1.00 96.12 296 LYS A O 1
ATOM 2266 N N . THR A 1 297 ? 8.160 -10.016 16.923 1.00 93.50 297 THR A N 1
ATOM 2267 C CA . THR A 1 297 ? 8.033 -8.872 16.008 1.00 93.50 297 THR A CA 1
ATOM 2268 C C . THR A 1 297 ? 6.604 -8.724 15.487 1.00 93.50 297 THR A C 1
ATOM 2270 O O . THR A 1 297 ? 6.075 -7.611 15.480 1.00 93.50 297 THR A O 1
ATOM 2273 N N . GLY A 1 298 ? 5.958 -9.822 15.087 1.00 94.75 298 GLY A N 1
ATOM 2274 C CA . GLY A 1 298 ? 4.609 -9.789 14.527 1.00 94.75 298 GLY A CA 1
ATOM 2275 C C . GLY A 1 298 ? 3.559 -9.323 15.536 1.00 94.75 298 GLY A C 1
ATOM 2276 O O . GLY A 1 298 ? 2.740 -8.460 15.221 1.00 94.75 298 GLY A O 1
ATOM 2277 N N . LEU A 1 299 ? 3.637 -9.780 16.788 1.00 96.31 299 LEU A N 1
ATOM 2278 C CA . LEU A 1 299 ? 2.736 -9.333 17.859 1.00 96.31 299 LEU A CA 1
ATOM 2279 C C . LEU A 1 299 ? 2.928 -7.847 18.203 1.00 96.31 299 LEU A C 1
ATOM 2281 O O . LEU A 1 299 ? 1.948 -7.116 18.353 1.00 96.31 299 LEU A O 1
ATOM 2285 N N . ARG A 1 300 ? 4.179 -7.364 18.220 1.00 93.50 300 ARG A N 1
ATOM 2286 C CA . ARG A 1 300 ? 4.505 -5.934 18.403 1.00 93.50 300 ARG A CA 1
ATOM 2287 C C . ARG A 1 300 ? 3.995 -5.058 17.248 1.00 93.50 300 ARG A C 1
ATOM 2289 O O . ARG A 1 300 ? 3.722 -3.867 17.418 1.00 93.50 300 ARG A O 1
ATOM 2296 N N . ARG A 1 301 ? 3.885 -5.618 16.042 1.00 91.38 301 ARG A N 1
ATOM 2297 C CA . ARG A 1 301 ? 3.406 -4.915 14.839 1.00 91.38 301 ARG A CA 1
ATOM 2298 C C . ARG A 1 301 ? 1.912 -5.067 14.589 1.00 91.38 301 ARG A C 1
ATOM 2300 O O . ARG A 1 301 ? 1.377 -4.326 13.776 1.00 91.38 301 ARG A O 1
ATOM 2307 N N . SER A 1 302 ? 1.240 -5.966 15.302 1.00 93.06 302 SER A N 1
ATOM 2308 C CA . SER A 1 302 ? -0.192 -6.207 15.134 1.00 93.06 302 SER A CA 1
ATOM 2309 C C . SER A 1 302 ? -0.984 -4.926 15.411 1.00 93.06 302 SER A C 1
ATOM 2311 O O . SER A 1 302 ? -0.775 -4.255 16.428 1.00 93.06 302 SER A O 1
ATOM 2313 N N . ARG A 1 303 ? -1.877 -4.567 14.489 1.00 89.81 303 ARG A N 1
ATOM 2314 C CA . ARG A 1 303 ? -2.792 -3.423 14.590 1.00 89.81 303 ARG A CA 1
ATOM 2315 C C . ARG A 1 303 ? -4.169 -3.872 14.143 1.00 89.81 303 ARG A C 1
ATOM 2317 O O . ARG A 1 303 ? -4.284 -4.527 13.114 1.00 89.81 303 ARG A O 1
ATOM 2324 N N . TRP A 1 304 ? -5.194 -3.513 14.907 1.00 92.25 304 TRP A N 1
ATOM 2325 C CA . TRP A 1 304 ? -6.566 -3.885 14.591 1.00 92.25 304 TRP A CA 1
ATOM 2326 C C . TRP A 1 304 ? -7.490 -2.669 14.724 1.00 92.25 304 TRP A C 1
ATOM 2328 O O . TRP A 1 304 ? -7.890 -2.327 15.840 1.00 92.25 304 TRP A O 1
ATOM 2338 N N . PRO A 1 305 ? -7.749 -1.961 13.608 1.00 90.75 305 PRO A N 1
ATOM 2339 C CA . PRO A 1 305 ? -8.578 -0.763 13.592 1.00 90.75 305 PRO A CA 1
ATOM 2340 C C . PRO A 1 305 ? -9.960 -0.985 14.226 1.00 90.75 305 PRO A C 1
ATOM 2342 O O . PRO A 1 305 ? -10.581 -2.032 14.048 1.00 90.75 305 PRO A O 1
ATOM 2345 N N . GLY A 1 306 ? -10.429 -0.007 15.002 1.00 91.06 306 GLY A N 1
ATOM 2346 C CA . GLY A 1 306 ? -11.733 -0.047 15.660 1.00 91.06 306 GLY A CA 1
ATOM 2347 C C . GLY A 1 306 ? -11.817 -0.954 16.889 1.00 91.06 306 GLY A C 1
ATOM 2348 O O . GLY A 1 306 ? -12.924 -1.206 17.364 1.00 91.06 306 GLY A O 1
ATOM 2349 N N . ARG A 1 307 ? -10.688 -1.466 17.404 1.00 93.00 307 ARG A N 1
ATOM 2350 C CA . ARG A 1 307 ? -10.607 -2.234 18.660 1.00 93.00 307 ARG A CA 1
ATOM 2351 C C . ARG A 1 307 ? -9.617 -1.585 19.617 1.00 93.00 307 ARG A C 1
ATOM 2353 O O . ARG A 1 307 ? -8.413 -1.820 19.519 1.00 93.00 307 ARG A O 1
ATOM 2360 N N . LEU A 1 308 ? -10.141 -0.758 20.520 1.00 95.31 308 LEU A N 1
ATOM 2361 C CA . LEU A 1 308 ? -9.387 0.099 21.435 1.00 95.31 308 LEU A CA 1
ATOM 2362 C C . LEU A 1 308 ? -8.241 0.833 20.724 1.00 95.31 308 LEU A C 1
ATOM 2364 O O . LEU A 1 308 ? -7.117 0.892 21.218 1.00 95.31 308 LEU A O 1
ATOM 2368 N N . SER A 1 309 ? -8.512 1.346 19.525 1.00 93.69 309 SER A N 1
ATOM 2369 C CA . SER A 1 309 ? -7.508 1.978 18.672 1.00 93.69 309 SER A CA 1
ATOM 2370 C C . SER A 1 309 ? -7.423 3.473 18.951 1.00 93.69 309 SER A C 1
ATOM 2372 O O . SER A 1 309 ? -8.438 4.165 18.897 1.00 93.69 309 SER A O 1
ATOM 2374 N N . TRP A 1 310 ? -6.216 3.959 19.221 1.00 93.00 310 TRP A N 1
ATOM 2375 C CA . TRP A 1 310 ? -5.933 5.359 19.518 1.00 93.00 310 TRP A CA 1
ATOM 2376 C C . TRP A 1 310 ? -5.521 6.153 18.281 1.00 93.00 310 TRP A C 1
ATOM 2378 O O . TRP A 1 310 ? -4.712 5.676 17.486 1.00 93.00 310 TRP A O 1
ATOM 2388 N N . HIS A 1 311 ? -6.019 7.385 18.187 1.00 89.25 311 HIS A N 1
ATOM 2389 C CA . HIS A 1 311 ? -5.774 8.327 17.099 1.00 89.25 311 HIS A CA 1
ATOM 2390 C C . HIS A 1 311 ? -5.556 9.737 17.649 1.00 89.25 311 HIS A C 1
ATOM 2392 O O . HIS A 1 311 ? -6.131 10.102 18.674 1.00 89.25 311 HIS A O 1
ATOM 2398 N N . ALA A 1 312 ? -4.753 10.532 16.949 1.00 85.06 312 ALA A N 1
ATOM 2399 C CA . ALA A 1 312 ? -4.668 11.974 17.148 1.00 85.06 312 ALA A CA 1
ATOM 2400 C C . ALA A 1 312 ? -5.288 12.647 15.927 1.00 85.06 312 ALA A C 1
ATOM 2402 O O . ALA A 1 312 ? -4.850 12.378 14.810 1.00 85.06 312 ALA A O 1
ATOM 2403 N N . ILE A 1 313 ? -6.300 13.491 16.128 1.00 78.75 313 ILE A N 1
ATOM 2404 C CA . ILE A 1 313 ? -6.914 14.251 15.032 1.00 78.75 313 ILE A CA 1
ATOM 2405 C C . ILE A 1 313 ? -6.682 15.758 15.210 1.00 78.75 313 ILE A C 1
ATOM 2407 O O . ILE A 1 313 ? -6.623 16.230 16.350 1.00 78.75 313 ILE A O 1
ATOM 2411 N N . PRO A 1 314 ? -6.554 16.536 14.121 1.00 68.94 314 PRO A N 1
ATOM 2412 C CA . PRO A 1 314 ? -6.434 17.989 14.213 1.00 68.94 314 PRO A CA 1
ATOM 2413 C C . PRO A 1 314 ? -7.649 18.624 14.912 1.00 68.94 314 PRO A C 1
ATOM 2415 O O . PRO A 1 314 ? -8.792 18.316 14.573 1.00 68.94 314 PRO A O 1
ATOM 2418 N N . SER A 1 315 ? -7.410 19.526 15.871 1.00 63.72 315 SER A N 1
ATOM 2419 C CA . SER A 1 315 ? -8.466 20.356 16.469 1.00 63.72 315 SER A CA 1
ATOM 2420 C C . SER A 1 315 ? -8.751 21.595 15.601 1.00 63.72 315 SER A C 1
ATOM 2422 O O . SER A 1 315 ? -7.805 22.195 15.084 1.00 63.72 315 SER A O 1
ATOM 2424 N N . PRO A 1 316 ? -10.013 22.064 15.502 1.00 51.72 316 PRO A N 1
ATOM 2425 C CA . PRO A 1 316 ? -10.352 23.367 14.919 1.00 51.72 316 PRO A CA 1
ATOM 2426 C C . PRO A 1 316 ? -9.690 24.557 15.633 1.00 51.72 316 PRO A C 1
ATOM 2428 O O . PRO A 1 316 ? -9.532 25.620 15.035 1.00 51.72 316 PRO A O 1
ATOM 2431 N N . THR A 1 317 ? -9.302 24.406 16.906 1.00 54.53 317 THR A N 1
ATOM 2432 C CA . THR A 1 317 ? -8.494 25.402 17.620 1.00 54.53 317 THR A CA 1
ATOM 2433 C C . THR A 1 317 ? -7.011 25.242 17.254 1.00 54.53 317 THR A C 1
ATOM 2435 O O . THR A 1 317 ? -6.405 24.216 17.580 1.00 54.53 317 THR A O 1
ATOM 2438 N N . PRO A 1 318 ? -6.382 26.244 16.600 1.00 42.47 318 PRO A N 1
ATOM 2439 C CA . PRO A 1 318 ? -4.981 26.157 16.197 1.00 42.47 318 PRO A CA 1
ATOM 2440 C C . PRO A 1 318 ? -4.092 25.936 17.428 1.00 42.47 318 PRO A C 1
ATOM 2442 O O . PRO A 1 318 ? -4.190 26.717 18.372 1.00 42.47 318 PRO A O 1
ATOM 2445 N N . SER A 1 319 ? -3.220 24.914 17.392 1.00 49.53 319 SER A N 1
ATOM 2446 C CA . SER A 1 319 ? -2.223 24.478 18.406 1.00 49.53 319 SER A CA 1
ATOM 2447 C C . SER A 1 319 ? -2.518 23.231 19.261 1.00 49.53 319 SER A C 1
ATOM 2449 O O . SER A 1 319 ? -1.670 22.882 20.083 1.00 49.53 319 SER A O 1
ATOM 2451 N N . LYS A 1 320 ? -3.630 22.503 19.065 1.00 64.38 320 LYS A N 1
ATOM 2452 C CA . LYS A 1 320 ? -3.892 21.250 19.809 1.00 64.38 320 LYS A CA 1
ATOM 2453 C C . LYS A 1 320 ? -4.340 20.092 18.910 1.00 64.38 320 LYS A C 1
ATOM 2455 O O . LYS A 1 320 ? -5.123 20.278 17.987 1.00 64.38 320 LYS A O 1
ATOM 2460 N N . GLU A 1 321 ? -3.851 18.892 19.205 1.00 75.56 321 GLU A N 1
ATOM 2461 C CA . GLU A 1 321 ? -4.396 17.628 18.694 1.00 75.56 321 GLU A CA 1
ATOM 2462 C C . GLU A 1 321 ? -5.468 17.122 19.669 1.00 75.56 321 GLU A C 1
ATOM 2464 O O . GLU A 1 321 ? -5.330 17.290 20.884 1.00 75.56 321 GLU A O 1
ATOM 2469 N N . LEU A 1 322 ? -6.526 16.497 19.152 1.00 84.62 322 LEU A N 1
ATOM 2470 C CA . LEU A 1 322 ? -7.540 15.818 19.950 1.00 84.62 322 LEU A CA 1
ATOM 2471 C C . LEU A 1 322 ? -7.220 14.321 20.001 1.00 84.62 322 LEU A C 1
ATOM 2473 O O . LEU A 1 322 ? -7.166 13.651 18.970 1.00 84.62 322 LEU A O 1
ATOM 2477 N N . ALA A 1 323 ? -7.010 13.801 21.209 1.00 90.12 323 ALA A N 1
ATOM 2478 C CA . ALA A 1 323 ? -6.810 12.377 21.451 1.00 90.12 323 ALA A CA 1
ATOM 2479 C C . ALA A 1 323 ? -8.149 11.632 21.350 1.00 90.12 323 ALA A C 1
ATOM 2481 O O . ALA A 1 323 ? -9.084 11.940 22.092 1.00 90.12 323 ALA A O 1
ATOM 2482 N N . VAL A 1 324 ? -8.238 10.640 20.464 1.00 93.44 324 VAL A N 1
ATOM 2483 C CA . VAL A 1 324 ? -9.469 9.889 20.191 1.00 93.44 324 VAL A CA 1
ATOM 2484 C C . VAL A 1 324 ? -9.218 8.390 20.328 1.00 93.44 324 VAL A C 1
ATOM 2486 O O . VAL A 1 324 ? -8.405 7.809 19.612 1.00 93.44 324 VAL A O 1
ATOM 2489 N N . LEU A 1 325 ? -9.944 7.749 21.240 1.00 96.06 325 LEU A N 1
ATOM 2490 C CA . LEU A 1 325 ? -10.042 6.299 21.364 1.00 96.06 325 LEU A CA 1
ATOM 2491 C C . LEU A 1 325 ? -11.269 5.813 20.591 1.00 96.06 325 LEU A C 1
ATOM 2493 O O . LEU A 1 325 ? -12.379 6.287 20.812 1.00 96.06 325 LEU A O 1
ATOM 2497 N N . VAL A 1 326 ? -11.081 4.843 19.704 1.00 96.69 326 VAL A N 1
ATOM 2498 C CA . VAL A 1 326 ? -12.136 4.322 18.830 1.00 96.69 326 VAL A CA 1
ATOM 2499 C C . VAL A 1 326 ? -12.318 2.832 19.087 1.00 96.69 326 VAL A C 1
ATOM 2501 O O . VAL A 1 326 ? -11.355 2.063 18.994 1.00 96.69 326 VAL A O 1
ATOM 2504 N N . ASP A 1 327 ? -13.544 2.419 19.410 1.00 96.06 327 ASP A N 1
ATOM 2505 C CA . ASP A 1 327 ? -13.865 1.023 19.699 1.00 96.06 327 ASP A CA 1
ATOM 2506 C C . ASP A 1 327 ? -15.276 0.618 19.251 1.00 96.06 327 ASP A C 1
ATOM 2508 O O . ASP A 1 327 ? -16.261 1.304 19.497 1.00 96.06 327 ASP A O 1
ATOM 2512 N N . GLY A 1 328 ? -15.387 -0.551 18.623 1.00 92.31 328 GLY A N 1
ATOM 2513 C CA . GLY A 1 328 ? -16.653 -1.121 18.163 1.00 92.31 328 GLY A CA 1
ATOM 2514 C C . GLY A 1 328 ? -17.523 -1.762 19.251 1.00 92.31 328 GLY A C 1
ATOM 2515 O O . GLY A 1 328 ? -18.309 -2.655 18.915 1.00 92.31 328 GLY A O 1
ATOM 2516 N N . ALA A 1 329 ? -17.357 -1.417 20.531 1.00 90.94 329 ALA A N 1
ATOM 2517 C CA . ALA A 1 329 ? -18.205 -1.888 21.621 1.00 90.94 329 ALA A CA 1
ATOM 2518 C C . ALA A 1 329 ? -19.660 -1.501 21.363 1.00 90.94 329 ALA A C 1
ATOM 2520 O O . ALA A 1 329 ? -19.987 -0.328 21.221 1.00 90.94 329 ALA A O 1
ATOM 2521 N N . HIS A 1 330 ? -20.534 -2.500 21.293 1.00 88.62 330 HIS A N 1
ATOM 2522 C CA . HIS A 1 330 ? -21.927 -2.329 20.872 1.00 88.62 330 HIS A CA 1
ATOM 2523 C C . HIS A 1 330 ? -22.888 -3.240 21.644 1.00 88.62 330 HIS A C 1
ATOM 2525 O O . HIS A 1 330 ? -24.054 -3.352 21.280 1.00 88.62 330 HIS A O 1
ATOM 2531 N N . ASN A 1 331 ? -22.423 -3.942 22.678 1.00 85.38 331 ASN A N 1
ATOM 2532 C CA . ASN A 1 331 ? -23.228 -4.781 23.569 1.00 85.38 331 ASN A CA 1
ATOM 2533 C C . ASN A 1 331 ? -22.683 -4.691 25.007 1.00 85.38 331 ASN A C 1
ATOM 2535 O O . ASN A 1 331 ? -21.625 -4.106 25.221 1.00 85.38 331 ASN A O 1
ATOM 2539 N N . ALA A 1 332 ? -23.378 -5.282 25.984 1.00 86.62 332 ALA A N 1
ATOM 2540 C CA . ALA A 1 332 ? -22.995 -5.177 27.395 1.00 86.62 332 ALA A CA 1
ATOM 2541 C C . ALA A 1 332 ? -21.570 -5.696 27.684 1.00 86.62 332 ALA A C 1
ATOM 2543 O O . ALA A 1 332 ? -20.806 -5.029 28.373 1.00 86.62 332 ALA A O 1
ATOM 2544 N N . ALA A 1 333 ? -21.183 -6.850 27.128 1.00 83.81 333 ALA A N 1
ATOM 2545 C CA . ALA A 1 333 ? -19.865 -7.444 27.367 1.00 83.81 333 ALA A CA 1
ATOM 2546 C C . ALA A 1 333 ? -18.721 -6.576 26.810 1.00 83.81 333 ALA A C 1
ATOM 2548 O O . ALA A 1 333 ? -17.739 -6.306 27.502 1.00 83.81 333 ALA A O 1
ATOM 2549 N N . SER A 1 334 ? -18.865 -6.088 25.575 1.00 87.12 334 SER A N 1
ATOM 2550 C CA . SER A 1 334 ? -17.876 -5.200 24.949 1.00 87.12 334 SER A CA 1
ATOM 2551 C C . SER A 1 334 ? -17.840 -3.809 25.590 1.00 87.12 334 SER A C 1
ATOM 2553 O O . SER A 1 334 ? -16.757 -3.256 25.757 1.00 87.12 334 SER A O 1
ATOM 2555 N N . ALA A 1 335 ? -18.983 -3.278 26.036 1.00 92.50 335 ALA A N 1
ATOM 2556 C CA . ALA A 1 335 ? -19.059 -2.035 26.804 1.00 92.50 335 ALA A CA 1
ATOM 2557 C C . ALA A 1 335 ? -18.322 -2.140 28.150 1.00 92.50 335 ALA A C 1
ATOM 2559 O O . ALA A 1 335 ? -17.550 -1.246 28.494 1.00 92.50 335 ALA A O 1
ATOM 2560 N N . THR A 1 336 ? -18.478 -3.259 28.867 1.00 93.25 336 THR A N 1
ATOM 2561 C CA . THR A 1 336 ? -17.707 -3.551 30.087 1.00 93.25 336 THR A CA 1
ATOM 2562 C C . THR A 1 336 ? -16.209 -3.604 29.798 1.00 93.25 336 THR A C 1
ATOM 2564 O O . THR A 1 336 ? -15.423 -3.010 30.531 1.00 93.25 336 THR A O 1
ATOM 2567 N N . ALA A 1 337 ? -15.794 -4.278 28.719 1.00 91.94 337 ALA A N 1
ATOM 2568 C CA . ALA A 1 337 ? -14.383 -4.366 28.342 1.00 91.94 337 ALA A CA 1
ATOM 2569 C C . ALA A 1 337 ? -13.782 -2.993 27.984 1.00 91.94 337 ALA A C 1
ATOM 2571 O O . ALA A 1 337 ? -12.645 -2.708 28.367 1.00 91.94 337 ALA A O 1
ATOM 2572 N N . LEU A 1 338 ? -14.547 -2.138 27.293 1.00 95.38 338 LEU A N 1
ATOM 2573 C CA . LEU A 1 338 ? -14.163 -0.760 26.988 1.00 95.38 338 LEU A CA 1
ATOM 2574 C C . LEU A 1 338 ? -14.053 0.087 28.264 1.00 95.38 338 LEU A C 1
ATOM 2576 O O . LEU A 1 338 ? -13.025 0.734 28.459 1.00 95.38 338 LEU A O 1
ATOM 2580 N N . SER A 1 339 ? -15.050 0.046 29.159 1.00 95.38 339 SER A N 1
ATOM 2581 C CA . SER A 1 339 ? -14.982 0.764 30.442 1.00 95.38 339 SER A CA 1
ATOM 2582 C C . SER A 1 339 ? -13.787 0.310 31.270 1.00 95.38 339 SER A C 1
ATOM 2584 O O . SER A 1 339 ? -13.042 1.151 31.764 1.00 95.38 339 SER A O 1
ATOM 2586 N N . ALA A 1 340 ? -13.582 -1.003 31.402 1.00 94.69 340 ALA A N 1
ATOM 2587 C CA . ALA A 1 340 ? -12.476 -1.554 32.173 1.00 94.69 340 ALA A CA 1
ATOM 2588 C C . ALA A 1 340 ? -11.125 -1.094 31.617 1.00 94.69 340 ALA A C 1
ATOM 2590 O O . ALA A 1 340 ? -10.225 -0.777 32.383 1.00 94.69 340 ALA A O 1
ATOM 2591 N N . TYR A 1 341 ? -10.977 -1.004 30.291 1.00 95.12 341 TYR A N 1
ATOM 2592 C CA . TYR A 1 341 ? -9.771 -0.441 29.695 1.00 95.12 341 TYR A CA 1
ATOM 2593 C C . TYR A 1 341 ? -9.607 1.051 30.001 1.00 95.12 341 TYR A C 1
ATOM 2595 O O . TYR A 1 341 ? -8.518 1.460 30.400 1.00 95.12 341 TYR A O 1
ATOM 2603 N N . ILE A 1 342 ? -10.668 1.851 29.857 1.00 94.75 342 ILE A N 1
ATOM 2604 C CA . ILE A 1 342 ? -10.640 3.286 30.176 1.00 94.75 342 ILE A CA 1
ATOM 2605 C C . ILE A 1 342 ? -10.200 3.508 31.631 1.00 94.75 342 ILE A C 1
ATOM 2607 O O . ILE A 1 342 ? -9.398 4.400 31.888 1.00 94.75 342 ILE A O 1
ATOM 2611 N N . ASP A 1 343 ? -10.645 2.662 32.564 1.00 92.31 343 ASP A N 1
ATOM 2612 C CA . ASP A 1 343 ? -10.249 2.729 33.978 1.00 92.31 343 ASP A CA 1
ATOM 2613 C C . ASP A 1 343 ? -8.768 2.432 34.234 1.00 92.31 343 ASP A C 1
ATOM 2615 O O . ASP A 1 343 ? -8.240 2.818 35.274 1.00 92.31 343 ASP A O 1
ATOM 2619 N N . THR A 1 344 ? -8.089 1.741 33.313 1.00 91.56 344 THR A N 1
ATOM 2620 C CA . THR A 1 344 ? -6.641 1.491 33.426 1.00 91.56 344 THR A CA 1
ATOM 2621 C C . THR A 1 344 ? -5.791 2.677 32.982 1.00 91.56 344 THR A C 1
ATOM 2623 O O . THR A 1 344 ? -4.577 2.661 33.186 1.00 91.56 344 THR A O 1
ATOM 2626 N N . LEU A 1 345 ? -6.395 3.682 32.343 1.00 90.94 345 LEU A N 1
ATOM 2627 C CA . LEU A 1 345 ? -5.679 4.858 31.871 1.00 90.94 345 LEU A CA 1
ATOM 2628 C C . LEU A 1 345 ? -5.426 5.802 33.045 1.00 90.94 345 LEU A C 1
ATOM 2630 O O . LEU A 1 345 ? -6.359 6.208 33.735 1.00 90.94 345 LEU A O 1
ATOM 2634 N N . ASP A 1 346 ? -4.175 6.221 33.211 1.00 85.06 346 ASP A N 1
ATOM 2635 C CA . ASP A 1 346 ? -3.803 7.320 34.108 1.00 85.06 346 ASP A CA 1
ATOM 2636 C C . ASP A 1 346 ? -4.172 8.669 33.462 1.00 85.06 346 ASP A C 1
ATOM 2638 O O . ASP A 1 346 ? -3.327 9.491 33.109 1.00 85.06 346 ASP A O 1
ATOM 2642 N N . ALA A 1 347 ? -5.464 8.836 33.167 1.00 82.44 347 ALA A N 1
ATOM 2643 C CA . ALA A 1 347 ? -6.003 10.015 32.515 1.00 82.44 347 ALA A CA 1
ATOM 2644 C C . ALA A 1 347 ? -6.408 11.058 33.571 1.00 82.44 347 ALA A C 1
ATOM 2646 O O . ALA A 1 347 ? -7.122 10.732 34.522 1.00 82.44 347 ALA A O 1
ATOM 2647 N N . PRO A 1 348 ? -6.053 12.340 33.388 1.00 73.69 348 PRO A N 1
ATOM 2648 C CA . PRO A 1 348 ? -6.370 13.400 34.349 1.00 73.69 348 PRO A CA 1
ATOM 2649 C C . PRO A 1 348 ? -7.867 13.734 34.408 1.00 73.69 348 PRO A C 1
ATOM 2651 O O . PRO A 1 348 ? -8.305 14.498 35.267 1.00 73.69 348 PRO A O 1
ATOM 2654 N N . SER A 1 349 ? -8.660 13.213 33.471 1.00 81.44 349 SER A N 1
ATOM 2655 C CA . SER A 1 349 ? -10.087 13.473 33.385 1.00 81.44 349 SER A CA 1
ATOM 2656 C C . SER A 1 349 ? -10.823 12.344 32.659 1.00 81.44 349 SER A C 1
ATOM 2658 O O . SER A 1 349 ? -10.230 11.603 31.873 1.00 81.44 349 SER A O 1
ATOM 2660 N N . ARG A 1 350 ? -12.128 12.204 32.931 1.00 85.25 350 ARG A N 1
ATOM 2661 C CA . ARG A 1 350 ? -12.984 11.239 32.226 1.00 85.25 350 ARG A CA 1
ATOM 2662 C C . ARG A 1 350 ? -13.169 11.642 30.756 1.00 85.25 350 ARG A C 1
ATOM 2664 O O . ARG A 1 350 ? -13.091 12.835 30.449 1.00 85.25 350 ARG A O 1
ATOM 2671 N N . PRO A 1 351 ? -13.394 10.677 29.852 1.00 93.69 351 PRO A N 1
ATOM 2672 C CA . PRO A 1 351 ? -13.560 10.974 28.439 1.00 93.69 351 PRO A CA 1
ATOM 2673 C C . PRO A 1 351 ? -14.873 11.690 28.124 1.00 93.69 351 PRO A C 1
ATOM 2675 O O . PRO A 1 351 ? -15.850 11.613 28.869 1.00 93.69 351 PRO A O 1
ATOM 2678 N N . ILE A 1 352 ? -14.897 12.331 26.959 1.00 95.50 352 ILE A N 1
ATOM 2679 C CA . ILE A 1 352 ? -16.128 12.737 26.280 1.00 95.50 352 ILE A CA 1
ATOM 2680 C C . ILE A 1 352 ? -16.521 11.593 25.345 1.00 95.50 352 ILE A C 1
ATOM 2682 O O . ILE A 1 352 ? -15.729 11.193 24.492 1.00 95.50 352 ILE A O 1
ATOM 2686 N N . PHE A 1 353 ? -17.726 11.053 25.494 1.00 97.75 353 PHE A N 1
ATOM 2687 C CA . PHE A 1 353 ? -18.201 9.966 24.643 1.00 97.75 353 PHE A CA 1
ATOM 2688 C C . PHE A 1 353 ? -18.922 10.512 23.412 1.00 97.75 353 PHE A C 1
ATOM 2690 O O . PHE A 1 353 ? -19.783 11.375 23.546 1.00 97.75 353 PHE A O 1
ATOM 2697 N N . ILE A 1 354 ? -18.628 9.971 22.231 1.00 98.00 354 ILE A N 1
ATOM 2698 C CA . ILE A 1 354 ? -19.445 10.117 21.022 1.00 98.00 354 ILE A CA 1
ATOM 2699 C C . ILE A 1 354 ? -20.029 8.742 20.701 1.00 98.00 354 ILE A C 1
ATOM 2701 O O . ILE A 1 354 ? -19.286 7.798 20.426 1.00 98.00 354 ILE A O 1
ATOM 2705 N N . LEU A 1 355 ? -21.353 8.614 20.776 1.00 98.00 355 LEU A N 1
ATOM 2706 C CA . LEU A 1 355 ? -22.040 7.327 20.731 1.00 98.00 355 LEU A CA 1
ATOM 2707 C C . LEU A 1 355 ? -23.124 7.289 19.656 1.00 98.00 355 LEU A C 1
ATOM 2709 O O . LEU A 1 355 ? -23.924 8.213 19.519 1.00 98.00 355 LEU A O 1
ATOM 2713 N N . ALA A 1 356 ? -23.200 6.153 18.970 1.00 96.50 356 ALA A N 1
ATOM 2714 C CA . ALA A 1 356 ? -24.338 5.755 18.150 1.00 96.50 356 ALA A CA 1
ATOM 2715 C C . ALA A 1 356 ? -24.581 4.259 18.354 1.00 96.50 356 ALA A C 1
ATOM 2717 O O . ALA A 1 356 ? -23.627 3.491 18.444 1.00 96.50 356 ALA A O 1
ATOM 2718 N N . LEU A 1 357 ? -25.840 3.823 18.410 1.00 94.94 357 LEU A N 1
ATOM 2719 C CA . LEU A 1 357 ? -26.203 2.409 18.562 1.00 94.94 357 LEU A CA 1
ATOM 2720 C C . LEU A 1 357 ? -26.941 1.930 17.315 1.00 94.94 357 LEU A C 1
ATOM 2722 O O . LEU A 1 357 ? -27.733 2.673 16.746 1.00 94.94 357 LEU A O 1
ATOM 2726 N N . SER A 1 358 ? -26.699 0.691 16.888 1.00 90.56 358 SER A N 1
ATOM 2727 C CA . SER A 1 358 ? -27.480 0.071 15.810 1.00 90.56 358 SER A CA 1
ATOM 2728 C C . SER A 1 358 ? -28.805 -0.473 16.341 1.00 90.56 358 SER A C 1
ATOM 2730 O O . SER A 1 358 ? -28.841 -1.078 17.413 1.00 90.56 358 SER A O 1
ATOM 2732 N N . HIS A 1 359 ? -29.880 -0.303 15.570 1.00 84.12 359 HIS A N 1
ATOM 2733 C CA . HIS A 1 359 ? -31.201 -0.853 15.876 1.00 84.12 359 HIS A CA 1
ATOM 2734 C C . HIS A 1 359 ? -31.323 -2.356 15.548 1.00 84.12 359 HIS A C 1
ATOM 2736 O O . HIS A 1 359 ? -32.358 -2.959 15.816 1.00 84.12 359 HIS A O 1
ATOM 2742 N N . SER A 1 360 ? -30.295 -2.994 14.970 1.00 75.00 360 SER A N 1
ATOM 2743 C CA . SER A 1 360 ? -30.352 -4.396 14.532 1.00 75.00 360 SER A CA 1
ATOM 2744 C C . SER A 1 360 ? -29.242 -5.252 15.170 1.00 75.00 360 SER A C 1
ATOM 2746 O O . SER A 1 360 ? -28.078 -5.102 14.796 1.00 75.00 360 SER A O 1
ATOM 2748 N N . PRO A 1 361 ? -29.570 -6.200 16.073 1.00 70.56 361 PRO A N 1
ATOM 2749 C CA . PRO A 1 361 ? -30.904 -6.477 16.609 1.00 70.56 361 PRO A CA 1
ATOM 2750 C C . PRO A 1 361 ? -31.365 -5.393 17.592 1.00 70.56 361 PRO A C 1
ATOM 2752 O O . PRO A 1 361 ? -30.546 -4.787 18.288 1.00 70.56 361 PRO A O 1
ATOM 2755 N N . ALA A 1 362 ? -32.682 -5.195 17.683 1.00 74.94 362 ALA A N 1
ATOM 2756 C CA . ALA A 1 362 ? -33.262 -4.202 18.576 1.00 74.94 362 ALA A CA 1
ATOM 2757 C C . ALA A 1 362 ? -32.976 -4.575 20.035 1.00 74.94 362 ALA A C 1
ATOM 2759 O O . ALA A 1 362 ? -33.294 -5.677 20.488 1.00 74.94 362 ALA A O 1
ATOM 2760 N N . LYS A 1 363 ? -32.371 -3.646 20.774 1.00 84.06 363 LYS A N 1
ATOM 2761 C CA . LYS A 1 363 ? -32.100 -3.775 22.207 1.00 84.06 363 LYS A CA 1
ATOM 2762 C C . LYS A 1 363 ? -32.181 -2.406 22.878 1.00 84.06 363 LYS A C 1
ATOM 2764 O O . LYS A 1 363 ? -31.770 -1.426 22.257 1.00 84.06 363 LYS A O 1
ATOM 2769 N N . PRO A 1 364 ? -32.660 -2.324 24.132 1.00 90.12 364 PRO A N 1
ATOM 2770 C CA . PRO A 1 364 ? -32.713 -1.057 24.849 1.00 90.12 364 PRO A CA 1
ATOM 2771 C C . PRO A 1 364 ? -31.316 -0.421 24.945 1.00 90.12 364 PRO A C 1
ATOM 2773 O O . PRO A 1 364 ? -30.374 -1.108 25.362 1.00 90.12 364 PRO A O 1
ATOM 2776 N N . PRO A 1 365 ? -31.152 0.880 24.632 1.00 94.12 365 PRO A N 1
ATOM 2777 C CA . PRO A 1 365 ? -29.863 1.564 24.736 1.00 94.12 365 PRO A CA 1
ATOM 2778 C C . PRO A 1 365 ? -29.186 1.382 26.098 1.00 94.12 365 PRO A C 1
ATOM 2780 O O . PRO A 1 365 ? -27.988 1.103 26.166 1.00 94.12 365 PRO A O 1
ATOM 2783 N N . ALA A 1 366 ? -29.969 1.422 27.181 1.00 94.19 366 ALA A N 1
ATOM 2784 C CA . ALA A 1 366 ? -29.487 1.250 28.550 1.00 94.19 366 ALA A CA 1
ATOM 2785 C C . ALA A 1 366 ? -28.682 -0.046 28.761 1.00 94.19 366 ALA A C 1
ATOM 2787 O O . ALA A 1 366 ? -27.710 -0.035 29.508 1.00 94.19 366 ALA A O 1
ATOM 2788 N N . THR A 1 367 ? -29.016 -1.143 28.072 1.00 91.00 367 THR A N 1
ATOM 2789 C CA . THR A 1 367 ? -28.282 -2.415 28.189 1.00 91.00 367 THR A CA 1
ATOM 2790 C C . THR A 1 367 ? -26.834 -2.296 27.712 1.00 91.00 367 THR A C 1
ATOM 2792 O O . THR A 1 367 ? -25.949 -2.944 28.262 1.00 91.00 367 THR A O 1
ATOM 2795 N N . THR A 1 368 ? -26.582 -1.470 26.693 1.00 91.50 368 THR A N 1
ATOM 2796 C CA . THR A 1 368 ? -25.228 -1.240 26.164 1.00 91.50 368 THR A CA 1
ATOM 2797 C C . THR A 1 368 ? -24.529 -0.100 26.902 1.00 91.50 368 THR A C 1
ATOM 2799 O O . THR A 1 368 ? -23.327 -0.169 27.129 1.00 91.50 368 THR A O 1
ATOM 2802 N N . LEU A 1 369 ? -25.272 0.939 27.292 1.00 96.12 369 LEU A N 1
ATOM 2803 C CA . LEU A 1 369 ? -24.708 2.147 27.894 1.00 96.12 369 LEU A CA 1
ATOM 2804 C C . LEU A 1 369 ? -24.394 2.006 29.389 1.00 96.12 369 LEU A C 1
ATOM 2806 O O . LEU A 1 369 ? -23.415 2.588 29.845 1.00 96.12 369 LEU A O 1
ATOM 2810 N N . ALA A 1 370 ? -25.184 1.246 30.155 1.00 96.44 370 ALA A N 1
ATOM 2811 C CA . ALA A 1 370 ? -25.034 1.161 31.611 1.00 96.44 370 ALA A CA 1
ATOM 2812 C C . ALA A 1 370 ? -23.667 0.625 32.085 1.00 96.44 370 ALA A C 1
ATOM 2814 O O . ALA A 1 370 ? -23.158 1.148 33.073 1.00 96.44 370 ALA A O 1
ATOM 2815 N N . PRO A 1 371 ? -23.029 -0.357 31.413 1.00 95.62 371 PRO A N 1
ATOM 2816 C CA . PRO A 1 371 ? -21.677 -0.781 31.782 1.00 95.62 371 PRO A CA 1
ATOM 2817 C C . PRO A 1 371 ? -20.576 0.223 31.408 1.00 95.62 371 PRO A C 1
ATOM 2819 O O . PRO A 1 371 ? -19.460 0.100 31.906 1.00 95.62 371 PRO A O 1
ATOM 2822 N N . LEU A 1 372 ? -20.863 1.172 30.508 1.00 95.69 372 LEU A N 1
ATOM 2823 C CA . LEU A 1 372 ? -19.886 2.120 29.964 1.00 95.69 372 LEU A CA 1
ATOM 2824 C C . LEU A 1 372 ? -19.919 3.478 30.676 1.00 95.69 372 LEU A C 1
ATOM 2826 O O . LEU A 1 372 ? -18.873 4.020 31.033 1.00 95.69 372 LEU A O 1
ATOM 2830 N N . LEU A 1 373 ? -21.120 4.033 30.850 1.00 96.25 373 LEU A N 1
ATOM 2831 C CA . LEU A 1 373 ? -21.334 5.385 31.357 1.00 96.25 373 LEU A CA 1
ATOM 2832 C C . LEU A 1 373 ? -21.369 5.426 32.888 1.00 96.25 373 LEU A C 1
ATOM 2834 O O . LEU A 1 373 ? -21.844 4.505 33.550 1.00 96.25 373 LEU A O 1
ATOM 2838 N N . ARG A 1 374 ? -20.907 6.540 33.454 1.00 93.81 374 ARG A N 1
ATOM 2839 C CA . ARG A 1 374 ? -20.970 6.863 34.884 1.00 93.81 374 ARG A CA 1
ATOM 2840 C C . ARG A 1 374 ? -21.610 8.220 35.118 1.00 93.81 374 ARG A C 1
ATOM 2842 O O . ARG A 1 374 ? -21.682 9.065 34.228 1.00 93.81 374 ARG A O 1
ATOM 2849 N N . SER A 1 375 ? -22.009 8.442 36.368 1.00 94.00 375 SER A N 1
ATOM 2850 C CA . SER A 1 375 ? -22.471 9.749 36.826 1.00 94.00 375 SER A CA 1
ATOM 2851 C C . SER A 1 375 ? -21.427 10.835 36.527 1.00 94.00 375 SER A C 1
ATOM 2853 O O . SER A 1 375 ? -20.249 10.667 36.850 1.00 94.00 375 SER A O 1
ATOM 2855 N N . GLY A 1 376 ? -21.858 11.936 35.909 1.00 92.31 376 GLY A N 1
ATOM 2856 C CA . GLY A 1 376 ? -20.999 13.051 35.498 1.00 92.31 376 GLY A CA 1
ATOM 2857 C C . GLY A 1 376 ? -20.386 12.942 34.099 1.00 92.31 376 GLY A C 1
ATOM 2858 O O . GLY A 1 376 ? -19.709 13.882 33.681 1.00 92.31 376 GLY A O 1
ATOM 2859 N N . ASP A 1 377 ? -20.607 11.845 33.367 1.00 94.56 377 ASP A N 1
ATOM 2860 C CA . ASP A 1 377 ? -20.090 11.714 32.002 1.00 94.56 377 ASP A CA 1
ATOM 2861 C C . ASP A 1 377 ? -20.747 12.694 31.023 1.00 94.56 377 ASP A C 1
ATOM 2863 O O . ASP A 1 377 ? -21.907 13.095 31.165 1.00 94.56 377 ASP A O 1
ATOM 2867 N N . ARG A 1 378 ? -19.972 13.066 30.000 1.00 95.50 378 ARG A N 1
ATOM 2868 C CA . ARG A 1 378 ? -20.426 13.890 28.877 1.00 95.50 378 ARG A CA 1
ATOM 2869 C C . ARG A 1 378 ? -20.607 12.999 27.670 1.00 95.50 378 ARG A C 1
ATOM 2871 O O . ARG A 1 378 ? -19.673 12.299 27.274 1.00 95.50 378 ARG A O 1
ATOM 2878 N N . VAL A 1 379 ? -21.794 13.043 27.089 1.00 97.75 379 VAL A N 1
ATOM 2879 C CA . VAL A 1 379 ? -22.173 12.186 25.972 1.00 97.75 379 VAL A CA 1
ATOM 2880 C C . VAL A 1 379 ? -22.644 13.053 24.817 1.00 97.75 379 VAL A C 1
ATOM 2882 O O . VAL A 1 379 ? -23.462 13.951 24.979 1.00 97.75 379 VAL A O 1
ATOM 2885 N N . ILE A 1 380 ? -22.136 12.771 23.632 1.00 98.19 380 ILE A N 1
ATOM 2886 C CA . ILE A 1 380 ? -22.613 13.307 22.369 1.00 98.19 380 ILE A CA 1
ATOM 2887 C C . ILE A 1 380 ? -23.203 12.124 21.618 1.00 98.19 380 ILE A C 1
ATOM 2889 O O . ILE A 1 380 ? -22.530 11.133 21.349 1.00 98.19 380 ILE A O 1
ATOM 2893 N N . VAL A 1 381 ? -24.486 12.206 21.318 1.00 98.12 381 VAL A N 1
ATOM 2894 C CA . VAL A 1 381 ? -25.218 11.192 20.578 1.00 98.12 381 VAL A CA 1
ATOM 2895 C C . VAL A 1 381 ? -25.332 11.640 19.133 1.00 98.12 381 VAL A C 1
ATOM 2897 O O . VAL A 1 381 ? -25.701 12.780 18.857 1.00 98.12 381 VAL A O 1
ATOM 2900 N N . THR A 1 382 ? -25.047 10.733 18.207 1.00 96.50 382 THR A N 1
ATOM 2901 C CA . THR A 1 382 ? -25.193 10.982 16.772 1.00 96.50 382 THR A CA 1
ATOM 2902 C C . THR A 1 382 ? -25.678 9.728 16.037 1.00 96.50 382 THR A C 1
ATOM 2904 O O . THR A 1 382 ? -25.928 8.691 16.658 1.00 96.50 382 THR A O 1
ATOM 2907 N N . GLY A 1 383 ? -25.891 9.838 14.727 1.00 92.75 383 GLY A N 1
ATOM 2908 C CA . GLY A 1 383 ? -26.173 8.712 13.838 1.00 92.75 383 GLY A CA 1
ATOM 2909 C C . GLY A 1 383 ? -24.899 8.150 13.202 1.00 92.75 383 GLY A C 1
ATOM 2910 O O . GLY A 1 383 ? -23.812 8.695 13.367 1.00 92.75 383 GLY A O 1
ATOM 2911 N N . PHE A 1 384 ? -25.040 7.065 12.447 1.00 92.31 384 PHE A N 1
ATOM 2912 C CA . PHE A 1 384 ? -24.005 6.600 11.520 1.00 92.31 384 PHE A CA 1
ATOM 2913 C C . PHE A 1 384 ? -24.567 6.561 10.097 1.00 92.31 384 PHE A C 1
ATOM 2915 O O . PHE A 1 384 ? -25.784 6.461 9.907 1.00 92.31 384 PHE A O 1
ATOM 2922 N N . SER A 1 385 ? -23.686 6.666 9.106 1.00 88.00 385 SER A N 1
ATOM 2923 C CA . SER A 1 385 ? -24.051 6.689 7.689 1.00 88.00 385 SER A CA 1
ATOM 2924 C C . SER A 1 385 ? -24.702 5.373 7.222 1.00 88.00 385 SER A C 1
ATOM 2926 O O . SER A 1 385 ? -24.496 4.322 7.835 1.00 88.00 385 SER A O 1
ATOM 2928 N N . PRO A 1 386 ? -25.505 5.389 6.138 1.00 84.88 386 PRO A N 1
ATOM 2929 C CA . PRO A 1 386 ? -26.102 4.174 5.589 1.00 84.88 386 PRO A CA 1
ATOM 2930 C C . PRO A 1 386 ? -25.061 3.083 5.303 1.00 84.88 386 PRO A C 1
ATOM 2932 O O . PRO A 1 386 ? -24.003 3.350 4.735 1.00 84.88 386 PRO A O 1
ATOM 2935 N N . VAL A 1 387 ? -25.383 1.843 5.673 1.00 80.25 387 VAL A N 1
ATOM 2936 C CA . VAL A 1 387 ? -24.485 0.697 5.497 1.00 80.25 387 VAL A CA 1
ATOM 2937 C C . VAL A 1 387 ? -24.680 0.092 4.109 1.00 80.25 387 VAL A C 1
ATOM 2939 O O . VAL A 1 387 ? -25.789 -0.310 3.746 1.00 80.25 387 VAL A O 1
ATOM 2942 N N . GLU A 1 388 ? -23.592 0.010 3.346 1.00 69.81 388 GLU A N 1
ATOM 2943 C CA . GLU A 1 388 ? -23.564 -0.616 2.023 1.00 69.81 388 GLU A CA 1
ATOM 2944 C C . GLU A 1 388 ? -24.096 -2.059 2.086 1.00 69.81 388 GLU A C 1
ATOM 2946 O O . GLU A 1 388 ? -23.779 -2.816 3.006 1.00 69.81 388 GLU A O 1
ATOM 2951 N N . ASP A 1 389 ? -24.960 -2.425 1.135 1.00 68.81 389 ASP A N 1
ATOM 2952 C CA . ASP A 1 389 ? -25.630 -3.732 1.037 1.00 68.81 389 ASP A CA 1
ATOM 2953 C C . ASP A 1 389 ? -26.456 -4.184 2.264 1.00 68.81 389 ASP A C 1
ATOM 2955 O O . ASP A 1 389 ? -26.931 -5.325 2.304 1.00 68.81 389 ASP A O 1
ATOM 2959 N N . MET A 1 390 ? -26.683 -3.309 3.255 1.00 75.62 390 MET A N 1
ATOM 2960 C CA . MET A 1 390 ? -27.435 -3.618 4.481 1.00 75.62 390 MET A CA 1
ATOM 2961 C C . MET A 1 390 ? -28.455 -2.521 4.855 1.00 75.62 390 MET A C 1
ATOM 2963 O O . MET A 1 390 ? -28.396 -1.969 5.954 1.00 75.62 390 MET A O 1
ATOM 2967 N N . PRO A 1 391 ? -29.457 -2.221 4.002 1.00 76.19 391 PRO A N 1
ATOM 2968 C CA . PRO A 1 391 ? -30.407 -1.122 4.229 1.00 76.19 391 PRO A CA 1
ATOM 2969 C C . PRO A 1 391 ? -31.307 -1.287 5.468 1.00 76.19 391 PRO A C 1
ATOM 2971 O O . PRO A 1 391 ? -31.948 -0.330 5.890 1.00 76.19 391 PRO A O 1
ATOM 2974 N N . TRP A 1 392 ? -31.383 -2.487 6.054 1.00 81.62 392 TRP A N 1
ATOM 2975 C CA . TRP A 1 392 ? -32.112 -2.740 7.306 1.00 81.62 392 TRP A CA 1
ATOM 2976 C C . TRP A 1 392 ? -31.320 -2.345 8.562 1.00 81.62 392 TRP A C 1
ATOM 2978 O O . TRP A 1 392 ? -31.871 -2.362 9.662 1.00 81.62 392 TRP A O 1
ATOM 2988 N N . VAL A 1 393 ? -30.030 -2.029 8.427 1.00 84.00 393 VAL A N 1
ATOM 2989 C CA . VAL A 1 393 ? -29.194 -1.563 9.531 1.00 84.00 393 VAL A CA 1
ATOM 2990 C C . VAL A 1 393 ? -29.292 -0.045 9.607 1.00 84.00 393 VAL A C 1
ATOM 2992 O O . VAL A 1 393 ? -28.670 0.674 8.830 1.00 84.00 393 VAL A O 1
ATOM 2995 N N . CYS A 1 394 ? -30.064 0.441 10.573 1.00 88.50 394 CYS A N 1
ATOM 2996 C CA . CYS A 1 394 ? -30.215 1.862 10.865 1.00 88.50 394 CYS A CA 1
ATOM 2997 C C . CYS A 1 394 ? -29.728 2.198 12.285 1.00 88.50 394 CYS A C 1
ATOM 2999 O O . CYS A 1 394 ? -29.686 1.313 13.157 1.00 88.50 394 CYS A O 1
ATOM 3001 N N . PRO A 1 395 ? -29.328 3.457 12.538 1.00 92.56 395 PRO A N 1
ATOM 3002 C CA . PRO A 1 395 ? -29.074 3.920 13.894 1.00 92.56 395 PRO A CA 1
ATOM 3003 C C . PRO A 1 395 ? -30.373 3.927 14.710 1.00 92.56 395 PRO A C 1
ATOM 3005 O O . PRO A 1 395 ? -31.452 4.189 14.184 1.00 92.56 395 PRO A O 1
ATOM 3008 N N . VAL A 1 396 ? -30.265 3.649 16.010 1.00 94.31 396 VAL A N 1
ATOM 3009 C CA . VAL A 1 396 ? -31.330 3.953 16.974 1.00 94.31 396 VAL A CA 1
ATOM 3010 C C . VAL A 1 396 ? -31.541 5.468 16.991 1.00 94.31 396 VAL A C 1
ATOM 3012 O O . VAL A 1 396 ? -30.572 6.227 16.932 1.00 94.31 396 VAL A O 1
ATOM 3015 N N . GLU A 1 397 ? -32.797 5.906 17.090 1.00 93.94 397 GLU A N 1
ATOM 3016 C CA . GLU A 1 397 ? -33.154 7.324 17.168 1.00 93.94 397 GLU A CA 1
ATOM 3017 C C . GLU A 1 397 ? -32.355 8.030 18.268 1.00 93.94 397 GLU A C 1
ATOM 3019 O O . GLU A 1 397 ? -32.391 7.628 19.436 1.00 93.94 397 GLU A O 1
ATOM 3024 N N . SER A 1 398 ? -31.655 9.115 17.917 1.00 94.94 398 SER A N 1
ATOM 3025 C CA . SER A 1 398 ? -30.732 9.787 18.841 1.00 94.94 398 SER A CA 1
ATOM 3026 C C . SER A 1 398 ? -31.418 10.200 20.145 1.00 94.94 398 SER A C 1
ATOM 3028 O O . SER A 1 398 ? -30.826 10.076 21.208 1.00 94.94 398 SER A O 1
ATOM 3030 N N . ARG A 1 399 ? -32.701 10.587 20.100 1.00 95.06 399 ARG A N 1
ATOM 3031 C CA . ARG A 1 399 ? -33.482 10.942 21.298 1.00 95.06 399 ARG A CA 1
ATOM 3032 C C . ARG A 1 399 ? -33.631 9.792 22.298 1.00 95.06 399 ARG A C 1
ATOM 3034 O O . ARG A 1 399 ? -33.643 10.044 23.498 1.00 95.06 399 ARG A O 1
ATOM 3041 N N . GLU A 1 400 ? -33.740 8.550 21.830 1.00 95.56 400 GLU A N 1
ATOM 3042 C CA . GLU A 1 400 ? -33.854 7.377 22.704 1.00 95.56 400 GLU A CA 1
ATOM 3043 C C . GLU A 1 400 ? -32.524 7.097 23.417 1.00 95.56 400 GLU A C 1
ATOM 3045 O O . GLU A 1 400 ? -32.492 6.866 24.628 1.00 95.56 400 GLU A O 1
ATOM 3050 N N . ILE A 1 401 ? -31.414 7.187 22.678 1.00 96.31 401 ILE A N 1
ATOM 3051 C CA . ILE A 1 401 ? -30.063 7.042 23.232 1.00 96.31 401 ILE A CA 1
ATOM 3052 C C . ILE A 1 401 ? -29.786 8.172 24.233 1.00 96.31 401 ILE A C 1
ATOM 3054 O O . ILE A 1 401 ? -29.306 7.898 25.331 1.00 96.31 401 ILE A O 1
ATOM 3058 N N . THR A 1 402 ? -30.127 9.421 23.894 1.00 97.06 402 THR A N 1
ATOM 3059 C CA . THR A 1 402 ? -29.975 10.588 24.776 1.00 97.06 402 THR A CA 1
ATOM 3060 C C . THR A 1 402 ? -30.756 10.404 26.072 1.00 97.06 402 THR A C 1
ATOM 3062 O O . THR A 1 402 ? -30.165 10.543 27.135 1.00 97.06 402 THR A O 1
ATOM 3065 N N . ALA A 1 403 ? -32.028 9.996 26.018 1.00 96.38 403 ALA A N 1
ATOM 3066 C CA . ALA A 1 403 ? -32.827 9.768 27.224 1.00 96.38 403 ALA A CA 1
ATOM 3067 C C . ALA A 1 403 ? -32.234 8.668 28.126 1.00 96.38 403 ALA A C 1
ATOM 3069 O O . ALA A 1 403 ? -32.215 8.792 29.352 1.00 96.38 403 ALA A O 1
ATOM 3070 N N . ALA A 1 404 ? -31.720 7.581 27.540 1.00 96.50 404 ALA A N 1
ATOM 3071 C CA . ALA A 1 404 ? -31.028 6.544 28.302 1.00 96.50 404 ALA A CA 1
ATOM 3072 C C . ALA A 1 404 ? -29.709 7.057 28.908 1.00 96.50 404 ALA A C 1
ATOM 3074 O O . ALA A 1 404 ? -29.413 6.752 30.062 1.00 96.50 404 ALA A O 1
ATOM 3075 N N . ALA A 1 405 ? -28.939 7.846 28.155 1.00 96.94 405 ALA A N 1
ATOM 3076 C CA . ALA A 1 405 ? -27.689 8.436 28.616 1.00 96.94 405 ALA A CA 1
ATOM 3077 C C . ALA A 1 405 ? -27.917 9.435 29.761 1.00 96.94 405 ALA A C 1
ATOM 3079 O O . ALA A 1 405 ? -27.254 9.310 30.783 1.00 96.94 405 ALA A O 1
ATOM 3080 N N . GLU A 1 406 ? -28.883 10.356 29.650 1.00 96.44 406 GLU A N 1
ATOM 3081 C CA . GLU A 1 406 ? -29.230 11.336 30.697 1.00 96.44 406 GLU A CA 1
ATOM 3082 C C . GLU A 1 406 ? -29.557 10.659 32.033 1.00 96.44 406 GLU A C 1
ATOM 3084 O O . GLU A 1 406 ? -29.052 11.066 33.081 1.00 96.44 406 GLU A O 1
ATOM 3089 N N . ASN A 1 407 ? -30.333 9.572 31.994 1.00 95.62 407 ASN A N 1
ATOM 3090 C CA . ASN A 1 407 ? -30.661 8.792 33.187 1.00 95.62 407 ASN A CA 1
ATOM 3091 C C . ASN A 1 407 ? -29.425 8.152 33.846 1.00 95.62 407 ASN A C 1
ATOM 3093 O O . ASN A 1 407 ? -29.381 8.029 35.068 1.00 95.62 407 ASN A O 1
ATOM 3097 N N . LEU A 1 408 ? -28.430 7.737 33.055 1.00 96.56 408 LEU A N 1
ATOM 3098 C CA . LEU A 1 408 ? -27.215 7.077 33.547 1.00 96.56 408 LEU A CA 1
ATOM 3099 C C . LEU A 1 408 ? -26.159 8.073 34.047 1.00 96.56 408 LEU A C 1
ATOM 3101 O O . LEU A 1 408 ? -25.494 7.807 35.048 1.00 96.56 408 LEU A O 1
ATOM 3105 N N . VAL A 1 409 ? -26.000 9.214 33.369 1.00 96.06 409 VAL A N 1
ATOM 3106 C CA . VAL A 1 409 ? -24.997 10.232 33.732 1.00 96.06 409 VAL A CA 1
ATOM 3107 C C . VAL A 1 409 ? -25.479 11.183 34.829 1.00 96.06 409 VAL A C 1
ATOM 3109 O O . VAL A 1 409 ? -24.660 11.829 35.485 1.00 96.06 409 VAL A O 1
ATOM 3112 N N . GLY A 1 410 ? -26.790 11.246 35.073 1.00 92.88 410 GLY A N 1
ATOM 3113 C CA . GLY A 1 410 ? -27.386 12.008 36.166 1.00 92.88 410 GLY A CA 1
ATOM 3114 C C . GLY A 1 410 ? -27.231 13.533 36.039 1.00 92.88 410 GLY A C 1
ATOM 3115 O O . GLY A 1 410 ? -26.743 14.035 35.028 1.00 92.88 410 GLY A O 1
ATOM 3116 N N . PRO A 1 411 ? -27.616 14.301 37.080 1.00 89.94 411 PRO A N 1
ATOM 3117 C CA . PRO A 1 411 ? -27.697 15.769 37.019 1.00 89.94 411 PRO A CA 1
ATOM 3118 C C . PRO A 1 411 ? -26.358 16.489 36.811 1.00 89.94 411 PRO A C 1
ATOM 3120 O O . PRO A 1 411 ? -26.337 17.656 36.434 1.00 89.94 411 PRO A O 1
ATOM 3123 N N . SER A 1 412 ? -25.245 15.821 37.122 1.00 86.88 412 SER A N 1
ATOM 3124 C CA . SER A 1 412 ? -23.884 16.337 36.941 1.00 86.88 412 SER A CA 1
ATOM 3125 C C . SER A 1 412 ? -23.294 16.033 35.562 1.00 86.88 412 SER A C 1
ATOM 3127 O O . SER A 1 412 ? -22.241 16.575 35.233 1.00 86.88 412 SER A O 1
ATOM 3129 N N . GLY A 1 413 ? -23.924 15.147 34.785 1.00 89.44 413 GLY A N 1
ATOM 3130 C CA . GLY A 1 413 ? -23.552 14.843 33.406 1.00 89.44 413 GLY A CA 1
ATOM 3131 C C . GLY A 1 413 ? -24.469 15.541 32.403 1.00 89.44 413 GLY A C 1
ATOM 3132 O O . GLY A 1 413 ? -25.391 16.265 32.774 1.00 89.44 413 GLY A O 1
ATOM 3133 N N . HIS A 1 414 ? -24.209 15.338 31.116 1.00 91.38 414 HIS A N 1
ATOM 3134 C CA . HIS A 1 414 ? -25.077 15.835 30.047 1.00 91.38 414 HIS A CA 1
ATOM 3135 C C . HIS A 1 414 ? -24.962 14.967 28.799 1.00 91.38 414 HIS A C 1
ATOM 3137 O O . HIS A 1 414 ? -23.879 14.478 28.470 1.00 91.38 414 HIS A O 1
ATOM 3143 N N . ALA A 1 415 ? -26.082 14.822 28.091 1.00 95.25 415 ALA A N 1
ATOM 3144 C CA . ALA A 1 415 ? -26.135 14.205 26.777 1.00 95.25 415 ALA A CA 1
ATOM 3145 C C . ALA A 1 415 ? -26.626 15.230 25.744 1.00 95.25 415 ALA A C 1
ATOM 3147 O O . ALA A 1 415 ? -27.653 15.874 25.934 1.00 95.25 415 ALA A O 1
ATOM 3148 N N . LEU A 1 416 ? -25.881 15.395 24.656 1.00 96.31 416 LEU A N 1
ATOM 3149 C CA . LEU A 1 416 ? -26.204 16.294 23.546 1.00 96.31 416 LEU A CA 1
ATOM 3150 C C . LEU A 1 416 ? -26.474 15.474 22.286 1.00 96.31 416 LEU A C 1
ATOM 3152 O O . LEU A 1 416 ? -25.986 14.354 22.172 1.00 96.31 416 LEU A O 1
ATOM 3156 N N . ILE A 1 417 ? -27.234 16.026 21.342 1.00 97.38 417 ILE A N 1
ATOM 3157 C CA . ILE A 1 417 ? -27.449 15.415 20.025 1.00 97.38 417 ILE A CA 1
ATOM 3158 C C . ILE A 1 417 ? -26.723 16.259 18.983 1.00 97.38 417 ILE A C 1
ATOM 3160 O O . ILE A 1 417 ? -26.914 17.471 18.945 1.00 97.38 417 ILE A O 1
ATOM 3164 N N . GLU A 1 418 ? -25.944 15.606 18.128 1.00 96.81 418 GLU A N 1
ATOM 3165 C CA . GLU A 1 418 ? -25.299 16.212 16.962 1.00 96.81 418 GLU A CA 1
ATOM 3166 C C . GLU A 1 418 ? -25.671 15.438 15.692 1.00 96.81 418 GLU A C 1
ATOM 3168 O O . GLU A 1 418 ? -25.926 14.229 15.726 1.00 96.81 418 GLU A O 1
ATOM 3173 N N . VAL A 1 419 ? -25.723 16.143 14.561 1.00 90.12 419 VAL A N 1
ATOM 3174 C CA . VAL A 1 419 ? -26.285 15.612 13.304 1.00 90.12 419 VAL A CA 1
ATOM 3175 C C . VAL A 1 419 ? -25.444 14.500 12.679 1.00 90.12 419 VAL A C 1
ATOM 3177 O O . VAL A 1 419 ? -25.996 13.588 12.070 1.00 90.12 419 VAL A O 1
ATOM 3180 N N . ASP A 1 420 ? -24.126 14.560 12.856 1.00 87.25 420 ASP A N 1
ATOM 3181 C CA . ASP A 1 420 ? -23.166 13.589 12.341 1.00 87.25 420 ASP A CA 1
ATOM 3182 C C . ASP A 1 420 ? -21.899 13.532 13.211 1.00 87.25 420 ASP A C 1
ATOM 3184 O O . ASP A 1 420 ? -21.705 14.318 14.148 1.00 87.25 420 ASP A O 1
ATOM 3188 N N . LEU A 1 421 ? -21.012 12.584 12.892 1.00 91.00 421 LEU A N 1
ATOM 3189 C CA . LEU A 1 421 ? -19.747 12.406 13.597 1.00 91.00 421 LEU A CA 1
ATOM 3190 C C . LEU A 1 421 ? -18.845 13.646 13.513 1.00 91.00 421 LEU A C 1
ATOM 3192 O O . LEU A 1 421 ? -18.150 13.951 14.480 1.00 91.00 421 LEU A O 1
ATOM 3196 N N . GLN A 1 422 ? -18.841 14.368 12.390 1.00 87.44 422 GLN A N 1
ATOM 3197 C CA . GLN A 1 422 ? -17.970 15.532 12.215 1.00 87.44 422 GLN A CA 1
ATOM 3198 C C . GLN A 1 422 ? -18.387 16.678 13.146 1.00 87.44 422 GLN A C 1
ATOM 3200 O O . GLN A 1 422 ? -17.544 17.262 13.830 1.00 87.44 422 GLN A O 1
ATOM 3205 N N . SER A 1 423 ? -19.690 16.933 13.245 1.00 87.94 423 SER A N 1
ATOM 3206 C CA . SER A 1 423 ? -20.286 17.879 14.192 1.00 87.94 423 SER A CA 1
ATOM 3207 C C . SER A 1 423 ? -20.063 17.420 15.633 1.00 87.94 423 SER A C 1
ATOM 3209 O O . SER A 1 423 ? -19.712 18.225 16.496 1.00 87.94 423 SER A O 1
ATOM 3211 N N . GLY A 1 424 ? -20.157 16.110 15.890 1.00 92.69 424 GLY A N 1
ATOM 3212 C CA . GLY A 1 424 ? -19.840 15.525 17.191 1.00 92.69 424 GLY A CA 1
ATOM 3213 C C . GLY A 1 424 ? -18.381 15.715 17.609 1.00 92.69 424 GLY A C 1
ATOM 3214 O O . GLY A 1 424 ? -18.118 16.071 18.755 1.00 92.69 424 GLY A O 1
ATOM 3215 N N . LEU A 1 425 ? -17.426 15.539 16.693 1.00 90.50 425 LEU A N 1
ATOM 3216 C CA . LEU A 1 425 ? -16.003 15.785 16.945 1.00 90.50 425 LEU A CA 1
ATOM 3217 C C . LEU A 1 425 ? -15.720 17.272 17.177 1.00 90.50 425 LEU A C 1
ATOM 3219 O O . LEU A 1 425 ? -14.968 17.603 18.092 1.00 90.50 425 LEU A O 1
ATOM 3223 N N . ALA A 1 426 ? -16.354 18.169 16.414 1.00 87.06 426 ALA A N 1
ATOM 3224 C CA . ALA A 1 426 ? -16.253 19.611 16.637 1.00 87.06 426 ALA A CA 1
ATOM 3225 C C . ALA A 1 426 ? -16.779 19.998 18.030 1.00 87.06 426 ALA A C 1
ATOM 3227 O O . ALA A 1 426 ? -16.073 20.649 18.801 1.00 87.06 426 ALA A O 1
ATOM 3228 N N . ARG A 1 427 ? -17.963 19.499 18.410 1.00 90.38 427 ARG A N 1
ATOM 3229 C CA . ARG A 1 427 ? -18.542 19.692 19.747 1.00 90.38 427 ARG A CA 1
ATOM 3230 C C . ARG A 1 427 ? -17.655 19.116 20.848 1.00 90.38 427 ARG A C 1
ATOM 3232 O O . ARG A 1 427 ? -17.449 19.768 21.868 1.00 90.38 427 ARG A O 1
ATOM 3239 N N . ALA A 1 428 ? -17.120 17.911 20.660 1.00 91.12 428 ALA A N 1
ATOM 3240 C CA . ALA A 1 428 ? -16.207 17.290 21.616 1.00 91.12 428 ALA A CA 1
ATOM 3241 C C . ALA A 1 428 ? -14.931 18.121 21.791 1.00 91.12 428 ALA A C 1
ATOM 3243 O O . ALA A 1 428 ? -14.459 18.290 22.913 1.00 91.12 428 ALA A O 1
ATOM 3244 N N . SER A 1 429 ? -14.416 18.687 20.700 1.00 87.12 429 SER A N 1
ATOM 3245 C CA . SER A 1 429 ? -13.263 19.580 20.717 1.00 87.12 429 SER A CA 1
ATOM 3246 C C . SER A 1 429 ? -13.537 20.873 21.489 1.00 87.12 429 SER A C 1
ATOM 3248 O O . SER A 1 429 ? -12.693 21.304 22.270 1.00 87.12 429 SER A O 1
ATOM 3250 N N . GLU A 1 430 ? -14.718 21.475 21.324 1.00 86.56 430 GLU A N 1
ATOM 3251 C CA . GLU A 1 430 ? -15.139 22.650 22.102 1.00 86.56 430 GLU A CA 1
ATOM 3252 C C . GLU A 1 430 ? -15.256 22.326 23.598 1.00 86.56 430 GLU A C 1
ATOM 3254 O O . GLU A 1 430 ? -14.779 23.081 24.442 1.00 86.56 430 GLU A O 1
ATOM 3259 N N . LEU A 1 431 ? -15.835 21.170 23.937 1.00 86.31 431 LEU A N 1
ATOM 3260 C CA . LEU A 1 431 ? -15.965 20.695 25.320 1.00 86.31 431 LEU A CA 1
ATOM 3261 C C . LEU A 1 431 ? -14.623 20.303 25.960 1.00 86.31 431 LEU A C 1
ATOM 3263 O O . LEU A 1 431 ? -14.532 20.225 27.189 1.00 86.31 431 LEU A O 1
ATOM 3267 N N . ALA A 1 432 ? -13.609 20.015 25.143 1.00 82.19 432 ALA A N 1
ATOM 3268 C CA . ALA A 1 432 ? -12.255 19.706 25.580 1.00 82.19 432 ALA A CA 1
ATOM 3269 C C . ALA A 1 432 ? -11.373 20.959 25.733 1.00 82.19 432 ALA A C 1
ATOM 3271 O O . ALA A 1 432 ? -10.324 20.878 26.382 1.00 82.19 432 ALA A O 1
ATOM 3272 N N . ASP A 1 433 ? -11.748 22.119 25.176 1.00 68.31 433 ASP A N 1
ATOM 3273 C CA . ASP A 1 433 ? -10.851 23.275 25.171 1.00 68.31 433 ASP A CA 1
ATOM 3274 C C . ASP A 1 433 ? -10.498 23.744 26.597 1.00 68.31 433 ASP A C 1
ATOM 3276 O O . ASP A 1 433 ? -11.335 23.868 27.487 1.00 68.31 433 ASP A O 1
ATOM 3280 N N . GLY A 1 434 ? -9.199 23.944 26.826 1.00 60.84 434 GLY A N 1
ATOM 3281 C CA . GLY A 1 434 ? -8.620 24.262 28.138 1.00 60.84 434 GLY A CA 1
ATOM 3282 C C . GLY A 1 434 ? -8.448 23.090 29.120 1.00 60.84 434 GLY A C 1
ATOM 3283 O O . GLY A 1 434 ? -7.966 23.314 30.229 1.00 60.84 434 GLY A O 1
ATOM 3284 N N . THR A 1 435 ? -8.779 21.851 28.744 1.00 63.00 435 THR A N 1
ATOM 3285 C CA . THR A 1 435 ? -8.777 20.686 29.655 1.00 63.00 435 THR A CA 1
ATOM 3286 C C . THR A 1 435 ? -8.064 19.467 29.052 1.00 63.00 435 THR A C 1
ATOM 3288 O O . THR A 1 435 ? -7.920 19.350 27.841 1.00 63.00 435 THR A O 1
ATOM 3291 N N . GLN A 1 436 ? -7.578 18.550 29.894 1.00 74.75 436 GLN A N 1
ATOM 3292 C CA . GLN A 1 436 ? -6.866 17.331 29.474 1.00 74.75 436 GLN A CA 1
ATOM 3293 C C . GLN A 1 436 ? -7.845 16.164 29.193 1.00 74.75 436 GLN A C 1
ATOM 3295 O O . GLN A 1 436 ? -7.636 15.043 29.667 1.00 74.75 436 GLN A O 1
ATOM 3300 N N . HIS A 1 437 ? -8.949 16.439 28.486 1.00 86.00 437 HIS A N 1
ATOM 3301 C CA . HIS A 1 437 ? -9.924 15.421 28.065 1.00 86.00 437 HIS A CA 1
ATOM 3302 C C . HIS A 1 437 ? -9.491 14.728 26.775 1.00 86.00 437 HIS A C 1
ATOM 3304 O O . HIS A 1 437 ? -8.886 15.335 25.895 1.00 86.00 437 HIS A O 1
ATOM 3310 N N . PHE A 1 438 ? -9.877 13.462 26.645 1.00 91.88 438 PHE A N 1
ATOM 3311 C CA . PHE A 1 438 ? -9.828 12.706 25.397 1.00 91.88 438 PHE A CA 1
ATOM 3312 C C . PHE A 1 438 ? -11.241 12.261 25.003 1.00 91.88 438 PHE A C 1
ATOM 3314 O O . PHE A 1 438 ? -12.166 12.284 25.821 1.00 91.88 438 PHE A O 1
ATOM 3321 N N . VAL A 1 439 ? -11.412 11.864 23.747 1.00 94.88 439 VAL A N 1
ATOM 3322 C CA . VAL A 1 439 ? -12.700 11.441 23.185 1.00 94.88 439 VAL A CA 1
ATOM 3323 C C . VAL A 1 439 ? -12.749 9.926 23.052 1.00 94.88 439 VAL A C 1
ATOM 3325 O O . VAL A 1 439 ? -11.750 9.303 22.702 1.00 94.88 439 VAL A O 1
ATOM 3328 N N . VAL A 1 440 ? -13.915 9.333 23.300 1.00 97.44 440 VAL A N 1
ATOM 3329 C CA . VAL A 1 440 ? -14.195 7.918 23.026 1.00 97.44 440 VAL A CA 1
ATOM 3330 C C . VAL A 1 440 ? -15.326 7.819 22.008 1.00 97.44 440 VAL A C 1
ATOM 3332 O O . VAL A 1 440 ? -16.448 8.217 22.306 1.00 97.44 440 VAL A O 1
ATOM 3335 N N . ILE A 1 441 ? -15.049 7.261 20.830 1.00 97.94 441 ILE A N 1
ATOM 3336 C CA . ILE A 1 441 ? -16.055 6.941 19.808 1.00 97.94 441 ILE A CA 1
ATOM 3337 C C . ILE A 1 441 ? -16.418 5.463 19.940 1.00 97.94 441 ILE A C 1
ATOM 3339 O O . ILE A 1 441 ? -15.553 4.599 19.767 1.00 97.94 441 ILE A O 1
ATOM 3343 N N . ALA A 1 442 ? -17.683 5.172 20.250 1.00 97.12 442 ALA A N 1
ATOM 3344 C CA . ALA A 1 442 ? -18.151 3.803 20.465 1.00 97.12 442 ALA A CA 1
ATOM 3345 C C . ALA A 1 442 ? -19.657 3.622 20.202 1.00 97.12 442 ALA A C 1
ATOM 3347 O O . ALA A 1 442 ? -20.352 4.516 19.727 1.00 97.12 442 ALA A O 1
ATOM 3348 N N . GLY A 1 443 ? -20.176 2.432 20.506 1.00 92.81 443 GLY A N 1
ATOM 3349 C CA . GLY A 1 443 ? -21.595 2.080 20.412 1.00 92.81 443 GLY A CA 1
ATOM 3350 C C . GLY A 1 443 ? -21.958 1.292 19.150 1.00 92.81 443 GLY A C 1
ATOM 3351 O O . GLY A 1 443 ? -22.904 0.501 19.164 1.00 92.81 443 GLY A O 1
ATOM 3352 N N . SER A 1 444 ? -21.196 1.456 18.066 1.00 91.88 444 SER A N 1
ATOM 3353 C CA . SER A 1 444 ? -21.450 0.793 16.786 1.00 91.88 444 SER A CA 1
ATOM 3354 C C . SER A 1 444 ? -20.185 0.724 15.934 1.00 91.88 444 SER A C 1
ATOM 3356 O O . SER A 1 444 ? -19.486 1.724 15.779 1.00 91.88 444 SER A O 1
ATOM 3358 N N . LEU A 1 445 ? -19.933 -0.430 15.303 1.00 89.88 445 LEU A N 1
ATOM 3359 C CA . LEU A 1 445 ? -18.877 -0.557 14.289 1.00 89.88 445 LEU A CA 1
ATOM 3360 C C . LEU A 1 445 ? -19.105 0.363 13.081 1.00 89.88 445 LEU A C 1
ATOM 3362 O O . LEU A 1 445 ? -18.139 0.737 12.433 1.00 89.88 445 LEU A O 1
ATOM 3366 N N . TYR A 1 446 ? -20.347 0.769 12.805 1.00 91.25 446 TYR A N 1
ATOM 3367 C CA . TYR A 1 446 ? -20.666 1.666 11.691 1.00 91.25 446 TYR A CA 1
ATOM 3368 C C . TYR A 1 446 ? -20.319 3.131 11.991 1.00 91.25 446 TYR A C 1
ATOM 3370 O O . TYR A 1 446 ? -19.862 3.841 11.105 1.00 91.25 446 TYR A O 1
ATOM 3378 N N . LEU A 1 447 ? -20.437 3.572 13.250 1.00 94.38 447 LEU A N 1
ATOM 3379 C CA . LEU A 1 447 ? -19.911 4.884 13.657 1.00 94.38 447 LEU A CA 1
ATOM 3380 C C . LEU A 1 447 ? -18.379 4.884 13.636 1.00 94.38 447 LEU A C 1
ATOM 3382 O O . LEU A 1 447 ? -17.741 5.850 13.229 1.00 94.38 447 LEU A O 1
ATOM 3386 N N . VAL A 1 448 ? -17.782 3.766 14.051 1.00 93.75 448 VAL A N 1
ATOM 3387 C CA . VAL A 1 448 ? -16.341 3.547 13.929 1.00 93.75 448 VAL A CA 1
ATOM 3388 C C . VAL A 1 448 ? -15.913 3.574 12.455 1.00 93.75 448 VAL A C 1
ATOM 3390 O O . VAL A 1 448 ? -14.903 4.192 12.134 1.00 93.75 448 VAL A O 1
ATOM 3393 N N . ALA A 1 449 ? -16.688 2.978 11.547 1.00 90.12 449 ALA A N 1
ATOM 3394 C CA . ALA A 1 449 ? -16.462 3.063 10.106 1.00 90.12 449 ALA A CA 1
ATOM 3395 C C . ALA A 1 449 ? -16.466 4.514 9.613 1.00 90.12 449 ALA A C 1
ATOM 3397 O O . ALA A 1 449 ? -15.553 4.913 8.894 1.00 90.12 449 ALA A O 1
ATOM 3398 N N . ASP A 1 450 ? -17.446 5.317 10.042 1.00 89.88 450 ASP A N 1
ATOM 3399 C CA . ASP A 1 450 ? -17.509 6.745 9.716 1.00 89.88 450 ASP A CA 1
ATOM 3400 C C . ASP A 1 450 ? -16.262 7.494 10.182 1.00 89.88 450 ASP A C 1
ATOM 3402 O O . ASP A 1 450 ? -15.730 8.304 9.427 1.00 89.88 450 ASP A O 1
ATOM 3406 N N . PHE A 1 451 ? -15.732 7.172 11.366 1.00 90.50 451 PHE A N 1
ATOM 3407 C CA . PHE A 1 451 ? -14.464 7.737 11.825 1.00 90.50 451 PHE A CA 1
ATOM 3408 C C . PHE A 1 451 ? -13.312 7.400 10.873 1.00 90.50 451 PHE A C 1
ATOM 3410 O O . PHE A 1 451 ? -12.563 8.287 10.476 1.00 90.50 451 PHE A O 1
ATOM 3417 N N . TYR A 1 452 ? -13.184 6.140 10.455 1.00 86.19 452 TYR A N 1
ATOM 3418 C CA . TYR A 1 452 ? -12.127 5.739 9.523 1.00 86.19 452 TYR A CA 1
ATOM 3419 C C . TYR A 1 452 ? -12.306 6.321 8.114 1.00 86.19 452 TYR A C 1
ATOM 3421 O O . TYR A 1 452 ? -11.317 6.537 7.413 1.00 86.19 452 TYR A O 1
ATOM 3429 N N . ARG A 1 453 ? -13.539 6.656 7.714 1.00 83.25 453 ARG A N 1
ATOM 3430 C CA . ARG A 1 453 ? -13.809 7.395 6.471 1.00 83.25 453 ARG A CA 1
ATOM 3431 C C . ARG A 1 453 ? -13.333 8.844 6.532 1.00 83.25 453 ARG A C 1
ATOM 3433 O O . ARG A 1 453 ? -12.949 9.363 5.490 1.00 83.25 453 ARG A O 1
ATOM 3440 N N . LEU A 1 454 ? -13.268 9.470 7.715 1.00 79.75 454 LEU A N 1
ATOM 3441 C CA . LEU A 1 454 ? -12.733 10.834 7.866 1.00 79.75 454 LEU A CA 1
ATOM 3442 C C . LEU A 1 454 ? -11.265 10.951 7.446 1.00 79.75 454 LEU A C 1
ATOM 3444 O O . LEU A 1 454 ? -10.828 12.046 7.121 1.00 79.75 454 LEU A O 1
ATOM 3448 N N . GLY A 1 455 ? -10.508 9.849 7.432 1.00 77.56 455 GLY A N 1
ATOM 3449 C CA . GLY A 1 455 ? -9.141 9.834 6.913 1.00 77.56 455 GLY A CA 1
ATOM 3450 C C . GLY A 1 455 ? -9.066 9.906 5.385 1.00 77.56 455 GLY A C 1
ATOM 3451 O O . GLY A 1 455 ? -7.985 10.116 4.850 1.00 77.56 455 GLY A O 1
ATOM 3452 N N . THR A 1 456 ? -10.180 9.745 4.661 1.00 84.62 456 THR A N 1
ATOM 3453 C CA . THR A 1 456 ? -10.200 9.744 3.192 1.00 84.62 456 THR A CA 1
ATOM 3454 C C . THR A 1 456 ? -10.762 11.048 2.633 1.00 84.62 456 THR A C 1
ATOM 3456 O O . THR A 1 456 ? -11.954 11.326 2.741 1.00 84.62 456 THR A O 1
ATOM 3459 N N . PHE A 1 457 ? -9.922 11.817 1.947 1.00 87.38 457 PHE A N 1
ATOM 3460 C CA . PHE A 1 457 ? -10.339 12.941 1.120 1.00 87.38 457 PHE A CA 1
ATOM 3461 C C . PHE A 1 457 ? -10.524 12.481 -0.326 1.00 87.38 457 PHE A C 1
ATOM 3463 O O . PHE A 1 457 ? -9.558 12.314 -1.072 1.00 87.38 457 PHE A O 1
ATOM 3470 N N . VAL A 1 458 ? -11.776 12.291 -0.741 1.00 87.56 458 VAL A N 1
ATOM 3471 C CA . VAL A 1 458 ? -12.099 12.098 -2.159 1.00 87.56 458 VAL A CA 1
ATOM 3472 C C . VAL A 1 458 ? -12.035 13.452 -2.849 1.00 87.56 458 VAL A C 1
ATOM 3474 O O . VAL A 1 458 ? -12.806 14.353 -2.518 1.00 87.56 458 VAL A O 1
ATOM 3477 N N . VAL A 1 459 ? -11.133 13.590 -3.820 1.00 92.12 459 VAL A N 1
ATOM 3478 C CA . VAL A 1 459 ? -10.955 14.845 -4.552 1.00 92.12 459 VAL A CA 1
ATOM 3479 C C . VAL A 1 459 ? -12.270 15.186 -5.265 1.00 92.12 459 VAL A C 1
ATOM 3481 O O . VAL A 1 459 ? -12.787 14.343 -6.015 1.00 92.12 459 VAL A O 1
ATOM 3484 N N . PRO A 1 460 ? -12.855 16.374 -5.018 1.00 89.06 460 PRO A N 1
ATOM 3485 C CA . PRO A 1 460 ? -14.050 16.809 -5.721 1.00 89.06 460 PRO A CA 1
ATOM 3486 C C . PRO A 1 460 ? -13.701 17.119 -7.175 1.00 89.06 460 PRO A C 1
ATOM 3488 O O . PRO A 1 460 ? -12.584 17.526 -7.476 1.00 89.06 460 PRO A O 1
ATOM 3491 N N . HIS A 1 461 ? -14.674 16.942 -8.062 1.00 93.62 461 HIS A N 1
ATOM 3492 C CA . HIS A 1 461 ? -14.517 17.260 -9.472 1.00 93.62 461 HIS A CA 1
ATOM 3493 C C . HIS A 1 461 ? -15.722 18.036 -9.980 1.00 93.62 461 HIS A C 1
ATOM 3495 O O . HIS A 1 461 ? -16.867 17.691 -9.670 1.00 93.62 461 HIS A O 1
ATOM 3501 N N . VAL A 1 462 ? -15.452 19.076 -10.766 1.00 91.44 462 VAL A N 1
ATOM 3502 C CA . VAL A 1 462 ? -16.467 19.839 -11.492 1.00 91.44 462 VAL A CA 1
ATOM 3503 C C . VAL A 1 462 ? -15.971 20.073 -12.913 1.00 91.44 462 VAL A C 1
ATOM 3505 O O . VAL A 1 462 ? -14.907 20.661 -13.109 1.00 91.44 462 VAL A O 1
ATOM 3508 N N . ASP A 1 463 ? -16.774 19.670 -13.898 1.00 90.25 463 ASP A N 1
ATOM 3509 C CA . ASP A 1 463 ? -16.454 19.853 -15.314 1.00 90.25 463 ASP A CA 1
ATOM 3510 C C . ASP A 1 463 ? -16.054 21.307 -15.620 1.00 90.25 463 ASP A C 1
ATOM 3512 O O . ASP A 1 463 ? -16.725 22.268 -15.224 1.00 90.25 463 ASP A O 1
ATOM 3516 N N . GLY A 1 464 ? -14.940 21.471 -16.336 1.00 91.31 464 GLY A N 1
ATOM 3517 C CA . GLY A 1 464 ? -14.418 22.779 -16.739 1.00 91.31 464 GLY A CA 1
ATOM 3518 C C . GLY A 1 464 ? -13.785 23.614 -15.618 1.00 91.31 464 GLY A C 1
ATOM 3519 O O . GLY A 1 464 ? -13.531 24.800 -15.832 1.00 91.31 464 GLY A O 1
ATOM 3520 N N . ARG A 1 465 ? -13.534 23.040 -14.434 1.00 95.75 465 ARG A N 1
ATOM 3521 C CA . ARG A 1 465 ? -12.800 23.694 -13.338 1.00 95.75 465 ARG A CA 1
ATOM 3522 C C . ARG A 1 465 ? -11.513 22.952 -13.007 1.00 95.75 465 ARG A C 1
ATOM 3524 O O . ARG A 1 465 ? -11.436 21.748 -13.207 1.00 95.75 465 ARG A O 1
ATOM 3531 N N . ASP A 1 466 ? -10.538 23.692 -12.488 1.00 97.50 466 ASP A N 1
ATOM 3532 C CA . ASP A 1 466 ? -9.302 23.143 -11.927 1.00 97.50 466 ASP A CA 1
ATOM 3533 C C . ASP A 1 466 ? -9.576 22.515 -10.553 1.00 97.50 466 ASP A C 1
ATOM 3535 O O . ASP A 1 466 ? -10.098 23.181 -9.654 1.00 97.50 466 ASP A O 1
ATOM 3539 N N . ASP A 1 467 ? -9.207 21.247 -10.393 1.00 98.06 467 ASP A N 1
ATOM 3540 C CA . ASP A 1 467 ? -9.415 20.469 -9.172 1.00 98.06 467 ASP A CA 1
ATOM 3541 C C . ASP A 1 467 ? -8.229 20.613 -8.195 1.00 98.06 467 ASP A C 1
ATOM 3543 O O . ASP A 1 467 ? -8.374 20.385 -6.989 1.00 98.06 467 ASP A O 1
ATOM 3547 N N . SER A 1 468 ? -7.060 21.053 -8.681 1.00 97.00 468 SER A N 1
ATOM 3548 C CA . SER A 1 468 ? -5.834 21.211 -7.885 1.00 97.00 468 SER A CA 1
ATOM 3549 C C . SER A 1 468 ? -6.002 22.067 -6.612 1.00 97.00 468 SER A C 1
ATOM 3551 O O . SER A 1 468 ? -5.509 21.650 -5.556 1.00 97.00 468 SER A O 1
ATOM 3553 N N . PRO A 1 469 ? -6.713 23.218 -6.615 1.00 96.88 469 PRO A N 1
ATOM 3554 C CA . PRO A 1 469 ? -6.875 24.042 -5.414 1.00 96.88 469 PRO A CA 1
ATOM 3555 C C . PRO A 1 469 ? -7.622 23.337 -4.278 1.00 96.88 469 PRO A C 1
ATOM 3557 O O . PRO A 1 469 ? -7.310 23.569 -3.109 1.00 96.88 469 PRO A O 1
ATOM 3560 N N . ALA A 1 470 ? -8.579 22.459 -4.599 1.00 92.50 470 ALA A N 1
ATOM 3561 C CA . ALA A 1 470 ? -9.309 21.694 -3.591 1.00 92.50 470 ALA A CA 1
ATOM 3562 C C . ALA A 1 470 ? -8.389 20.689 -2.885 1.00 92.50 470 ALA A C 1
ATOM 3564 O O . ALA A 1 470 ? -8.473 20.530 -1.667 1.00 92.50 470 ALA A O 1
ATOM 3565 N N . VAL A 1 471 ? -7.467 20.072 -3.633 1.00 94.81 471 VAL A N 1
ATOM 3566 C CA . VAL A 1 471 ? -6.436 19.189 -3.072 1.00 94.81 471 VAL A CA 1
ATOM 3567 C C . VAL A 1 471 ? -5.533 19.967 -2.122 1.00 94.81 471 VAL A C 1
ATOM 3569 O O . VAL A 1 471 ? -5.354 19.550 -0.984 1.00 94.81 471 VAL A O 1
ATOM 3572 N N . VAL A 1 472 ? -5.015 21.125 -2.548 1.00 94.62 472 VAL A N 1
ATOM 3573 C CA . VAL A 1 472 ? -4.132 21.957 -1.711 1.00 94.62 472 VAL A CA 1
ATOM 3574 C C . VAL A 1 472 ? -4.839 22.423 -0.435 1.00 94.62 472 VAL A C 1
ATOM 3576 O O . VAL A 1 472 ? -4.249 22.374 0.642 1.00 94.62 472 VAL A O 1
ATOM 3579 N N . ALA A 1 473 ? -6.109 22.829 -0.529 1.00 89.94 473 ALA A N 1
ATOM 3580 C CA . ALA A 1 473 ? -6.901 23.234 0.631 1.00 89.94 473 ALA A CA 1
ATOM 3581 C C . ALA A 1 473 ? -7.117 22.081 1.628 1.00 89.94 473 ALA A C 1
ATOM 3583 O O . ALA A 1 473 ? -7.085 22.300 2.840 1.00 89.94 473 ALA A O 1
ATOM 3584 N N . ALA A 1 474 ? -7.289 20.851 1.136 1.00 86.44 474 ALA A N 1
ATOM 3585 C CA . ALA A 1 474 ? -7.485 19.678 1.981 1.00 86.44 474 ALA A CA 1
ATOM 3586 C C . ALA A 1 474 ? -6.247 19.322 2.821 1.00 86.44 474 ALA A C 1
ATOM 3588 O O . ALA A 1 474 ? -6.390 18.771 3.910 1.00 86.44 474 ALA A O 1
ATOM 3589 N N . LEU A 1 475 ? -5.033 19.687 2.396 1.00 87.75 475 LEU A N 1
ATOM 3590 C CA . LEU A 1 475 ? -3.792 19.339 3.110 1.00 87.75 475 LEU A CA 1
ATOM 3591 C C . LEU A 1 475 ? -3.726 19.881 4.547 1.00 87.75 475 LEU A C 1
ATOM 3593 O O . LEU A 1 475 ? -2.998 19.327 5.370 1.00 87.75 475 LEU A O 1
ATOM 3597 N N . ALA A 1 476 ? -4.507 20.919 4.871 1.00 78.75 476 ALA A N 1
ATOM 3598 C CA . ALA A 1 476 ? -4.657 21.404 6.243 1.00 78.75 476 ALA A CA 1
ATOM 3599 C C . ALA A 1 476 ? -5.182 20.315 7.200 1.00 78.75 476 ALA A C 1
ATOM 3601 O O . ALA A 1 476 ? -4.799 20.292 8.365 1.00 78.75 476 ALA A O 1
ATOM 3602 N N . ASN A 1 477 ? -6.007 19.397 6.688 1.00 76.31 477 ASN A N 1
ATOM 3603 C CA . ASN A 1 477 ? -6.669 18.348 7.464 1.00 76.31 477 ASN A CA 1
ATOM 3604 C C . ASN A 1 477 ? -6.224 16.928 7.071 1.00 76.31 477 ASN A C 1
ATOM 3606 O O . ASN A 1 477 ? -6.426 15.999 7.843 1.00 76.31 477 ASN A O 1
ATOM 3610 N N . TYR A 1 478 ? -5.608 16.758 5.896 1.00 84.50 478 TYR A N 1
ATOM 3611 C CA . TYR A 1 478 ? -5.259 15.458 5.305 1.00 84.50 478 TYR A CA 1
ATOM 3612 C C . TYR A 1 478 ? -3.757 15.350 4.992 1.00 84.50 478 TYR A C 1
ATOM 3614 O O . TYR A 1 478 ? -3.352 14.884 3.930 1.00 84.50 478 TYR A O 1
ATOM 3622 N N . SER A 1 479 ? -2.902 15.848 5.890 1.00 86.44 479 SER A N 1
ATOM 3623 C CA . SER A 1 479 ? -1.439 15.713 5.771 1.00 86.44 479 SER A CA 1
ATOM 3624 C C . SER A 1 479 ? -0.861 14.556 6.593 1.00 86.44 479 SER A C 1
ATOM 3626 O O . SER A 1 479 ? 0.315 14.225 6.447 1.00 86.44 479 SER A O 1
ATOM 3628 N N . SER A 1 480 ? -1.653 13.928 7.465 1.00 81.88 480 SER A N 1
ATOM 3629 C CA . SER A 1 480 ? -1.229 12.793 8.291 1.00 81.88 480 SER A CA 1
ATOM 3630 C C . SER A 1 480 ? -2.317 11.731 8.371 1.00 81.88 480 SER A C 1
ATOM 3632 O O . SER A 1 480 ? -3.492 12.077 8.435 1.00 81.88 480 SER A O 1
ATOM 3634 N N . ASP A 1 481 ? -1.906 10.459 8.364 1.00 76.06 481 ASP A N 1
ATOM 3635 C CA . ASP A 1 481 ? -2.772 9.285 8.552 1.00 76.06 481 ASP A CA 1
ATOM 3636 C C . ASP A 1 481 ? -4.020 9.311 7.641 1.00 76.06 481 ASP A C 1
ATOM 3638 O O . ASP A 1 481 ? -5.142 9.037 8.068 1.00 76.06 481 ASP A O 1
ATOM 3642 N N . SER A 1 482 ? -3.814 9.681 6.371 1.00 84.44 482 SER A N 1
ATOM 3643 C CA . SER A 1 482 ? -4.891 10.010 5.432 1.00 84.44 482 SER A CA 1
ATOM 3644 C C . SER A 1 482 ? -4.734 9.368 4.051 1.00 84.44 482 SER A C 1
ATOM 3646 O O . SER A 1 482 ? -3.635 9.010 3.631 1.00 84.44 482 SER A O 1
ATOM 3648 N N . LEU A 1 483 ? -5.845 9.251 3.325 1.00 85.56 483 LEU A N 1
ATOM 3649 C CA . LEU A 1 483 ? -5.924 8.867 1.920 1.00 85.56 483 LEU A CA 1
ATOM 3650 C C . LEU A 1 483 ? -6.479 10.041 1.108 1.00 85.56 483 LEU A C 1
ATOM 3652 O O . LEU A 1 483 ? -7.621 10.444 1.297 1.00 85.56 483 LEU A O 1
ATOM 3656 N N . ILE A 1 484 ? -5.707 10.556 0.158 1.00 94.06 484 ILE A N 1
ATOM 3657 C CA . ILE A 1 484 ? -6.183 11.508 -0.849 1.00 94.06 484 ILE A CA 1
ATOM 3658 C C . ILE A 1 484 ? -6.500 10.719 -2.119 1.00 94.06 484 ILE A C 1
ATOM 3660 O O . ILE A 1 484 ? -5.594 10.216 -2.785 1.00 94.06 484 ILE A O 1
ATOM 3664 N N . LEU A 1 485 ? -7.787 10.586 -2.442 1.00 93.31 485 LEU A N 1
ATOM 3665 C CA . LEU A 1 485 ? -8.286 9.709 -3.498 1.00 93.31 485 LEU A CA 1
ATOM 3666 C C . LEU A 1 485 ? -8.811 10.506 -4.697 1.00 93.31 485 LEU A C 1
ATOM 3668 O O . LEU A 1 485 ? -9.873 11.127 -4.640 1.00 93.31 485 LEU A O 1
ATOM 3672 N N . PHE A 1 486 ? -8.112 10.395 -5.821 1.00 95.56 486 PHE A N 1
ATOM 3673 C CA . PHE A 1 486 ? -8.651 10.682 -7.145 1.00 95.56 486 PHE A CA 1
ATOM 3674 C C . PHE A 1 486 ? -9.393 9.425 -7.605 1.00 95.56 486 PHE A C 1
ATOM 3676 O O . PHE A 1 486 ? -8.773 8.475 -8.084 1.00 95.56 486 PHE A O 1
ATOM 3683 N N . LYS A 1 487 ? -10.709 9.370 -7.389 1.00 88.81 487 LYS A N 1
ATOM 3684 C CA . LYS A 1 487 ? -11.494 8.137 -7.544 1.00 88.81 487 LYS A CA 1
ATOM 3685 C C . LYS A 1 487 ? -11.658 7.716 -9.005 1.00 88.81 487 LYS A C 1
ATOM 3687 O O . LYS A 1 487 ? -11.747 8.549 -9.909 1.00 88.81 487 LYS A O 1
ATOM 3692 N N . LYS A 1 488 ? -11.791 6.408 -9.221 1.00 86.88 488 LYS A N 1
ATOM 3693 C CA . LYS A 1 488 ? -12.157 5.827 -10.517 1.00 86.88 488 LYS A CA 1
ATOM 3694 C C . LYS A 1 488 ? -13.479 6.407 -11.040 1.00 86.88 488 LYS A C 1
ATOM 3696 O O . LYS A 1 488 ? -14.375 6.740 -10.268 1.00 86.88 488 LYS A O 1
ATOM 3701 N N . GLY A 1 489 ? -13.612 6.505 -12.364 1.00 83.69 489 GLY A N 1
ATOM 3702 C CA . GLY A 1 489 ? -14.816 7.045 -13.007 1.00 83.69 489 GLY A CA 1
ATOM 3703 C C . GLY A 1 489 ? -14.764 8.550 -13.278 1.00 83.69 489 GLY A C 1
ATOM 3704 O O . GLY A 1 489 ? -15.682 9.076 -13.899 1.00 83.69 489 GLY A O 1
ATOM 3705 N N . VAL A 1 490 ? -13.704 9.237 -12.844 1.00 94.19 490 VAL A N 1
ATOM 3706 C CA . VAL A 1 490 ? -13.530 10.689 -12.978 1.00 94.19 490 VAL A CA 1
ATOM 3707 C C . VAL A 1 490 ? -12.246 10.993 -13.752 1.00 94.19 490 VAL A C 1
ATOM 3709 O O . VAL A 1 490 ? -11.246 10.292 -13.586 1.00 94.19 490 VAL A O 1
ATOM 3712 N N . THR A 1 491 ? -12.278 12.024 -14.604 1.00 97.56 491 THR A N 1
ATOM 3713 C CA . THR A 1 491 ? -11.077 12.602 -15.231 1.00 97.56 491 THR A CA 1
ATOM 3714 C C . THR A 1 491 ? -10.822 13.976 -14.625 1.00 97.56 491 THR A C 1
ATOM 3716 O O . THR A 1 491 ? -11.501 14.938 -14.961 1.00 97.56 491 THR A O 1
ATOM 3719 N N . TYR A 1 492 ? -9.865 14.048 -13.707 1.00 98.38 492 TYR A N 1
ATOM 3720 C CA . TYR A 1 492 ? -9.554 15.241 -12.929 1.00 98.38 492 TYR A CA 1
ATOM 3721 C C . TYR A 1 492 ? -8.744 16.264 -13.723 1.00 98.38 492 TYR A C 1
ATOM 3723 O O . TYR A 1 492 ? -7.792 15.912 -14.418 1.00 98.38 492 TYR A O 1
ATOM 3731 N N . ASN A 1 493 ? -9.064 17.540 -13.561 1.00 98.19 493 ASN A N 1
ATOM 3732 C CA . ASN A 1 493 ? -8.341 18.652 -14.164 1.00 98.19 493 ASN A CA 1
ATOM 3733 C C . ASN A 1 493 ? -7.265 19.137 -13.192 1.00 98.19 493 ASN A C 1
ATOM 3735 O O . ASN A 1 493 ? -7.569 19.846 -12.238 1.00 98.19 493 ASN A O 1
ATOM 3739 N N . LEU A 1 494 ? -6.006 18.763 -13.420 1.00 97.50 494 LEU A N 1
ATOM 3740 C CA . LEU A 1 494 ? -4.869 19.225 -12.618 1.00 97.50 494 LEU A CA 1
ATOM 3741 C C . LEU A 1 494 ? -4.202 20.404 -13.325 1.00 97.50 494 LEU A C 1
ATOM 3743 O O . LEU A 1 494 ? -3.097 20.281 -13.862 1.00 97.50 494 LEU A O 1
ATOM 3747 N N . TRP A 1 495 ? -4.909 21.530 -13.414 1.00 97.06 495 TRP A N 1
ATOM 3748 C CA . TRP A 1 495 ? -4.485 22.660 -14.243 1.00 97.06 495 TRP A CA 1
ATOM 3749 C C . TRP A 1 495 ? -3.472 23.575 -13.568 1.00 97.06 495 TRP A C 1
ATOM 3751 O O . TRP A 1 495 ? -2.754 24.296 -14.261 1.00 97.06 495 TRP A O 1
ATOM 3761 N N . THR A 1 496 ? -3.362 23.502 -12.245 1.00 97.12 496 THR A N 1
ATOM 3762 C CA . THR A 1 496 ? -2.286 24.144 -11.489 1.00 97.12 496 THR A CA 1
ATOM 3763 C C . THR A 1 496 ? -1.422 23.120 -10.741 1.00 97.12 496 THR A C 1
ATOM 3765 O O . THR A 1 496 ? -1.909 22.040 -10.386 1.00 97.12 496 THR A O 1
ATOM 3768 N N . PRO A 1 497 ? -0.132 23.425 -10.491 1.00 97.56 497 PRO A N 1
ATOM 3769 C CA . PRO A 1 497 ? 0.766 22.544 -9.747 1.00 97.56 497 PRO A CA 1
ATOM 3770 C C . PRO A 1 497 ? 0.275 22.253 -8.321 1.00 97.56 497 PRO A C 1
ATOM 3772 O O . PRO A 1 497 ? -0.112 23.166 -7.590 1.00 97.56 497 PRO A O 1
ATOM 3775 N N . ILE A 1 498 ? 0.380 20.997 -7.883 1.00 97.69 498 ILE A N 1
ATOM 3776 C CA . ILE A 1 498 ? 0.012 20.560 -6.532 1.00 97.69 498 ILE A CA 1
ATOM 3777 C C . ILE A 1 498 ? 1.274 20.292 -5.716 1.00 97.69 498 ILE A C 1
ATOM 3779 O O . ILE A 1 498 ? 2.059 19.386 -6.009 1.00 97.69 498 ILE A O 1
ATOM 3783 N N . ASN A 1 499 ? 1.445 21.049 -4.636 1.00 96.69 499 ASN A N 1
ATOM 3784 C CA . ASN A 1 499 ? 2.438 20.762 -3.610 1.00 96.69 499 ASN A CA 1
ATOM 3785 C C . ASN A 1 499 ? 1.741 20.158 -2.387 1.00 96.69 499 ASN A C 1
ATOM 3787 O O . ASN A 1 499 ? 1.122 20.889 -1.620 1.00 96.69 499 ASN A O 1
ATOM 3791 N N . PHE A 1 500 ? 1.880 18.845 -2.195 1.00 94.88 500 PHE A N 1
ATOM 3792 C CA . PHE A 1 500 ? 1.307 18.107 -1.063 1.00 94.88 500 PHE A CA 1
ATOM 3793 C C . PHE A 1 500 ? 1.973 18.444 0.282 1.00 94.88 500 PHE A C 1
ATOM 3795 O O . PHE A 1 500 ? 1.511 18.003 1.331 1.00 94.88 500 PHE A O 1
ATOM 3802 N N . GLY A 1 501 ? 3.056 19.229 0.277 1.00 90.50 501 GLY A N 1
ATOM 3803 C CA . GLY A 1 501 ? 3.803 19.546 1.488 1.00 90.50 501 GLY A CA 1
ATOM 3804 C C . GLY A 1 501 ? 4.477 18.303 2.070 1.00 90.50 501 GLY A C 1
ATOM 3805 O O . GLY A 1 501 ? 5.006 17.471 1.330 1.00 90.50 501 GLY A O 1
ATOM 3806 N N . THR A 1 502 ? 4.484 18.205 3.400 1.00 93.56 502 THR A N 1
ATOM 3807 C CA . THR A 1 502 ? 5.060 17.073 4.135 1.00 93.56 502 THR A CA 1
ATOM 3808 C C . THR A 1 502 ? 3.940 16.166 4.628 1.00 93.56 502 THR A C 1
ATOM 3810 O O . THR A 1 502 ? 3.248 16.510 5.582 1.00 93.56 502 THR A O 1
ATOM 3813 N N . LEU A 1 503 ? 3.796 15.002 4.000 1.00 92.81 503 LEU A N 1
ATOM 3814 C CA . LEU A 1 503 ? 2.844 13.969 4.387 1.00 92.81 503 LEU A CA 1
ATOM 3815 C C . LEU A 1 503 ? 3.443 12.992 5.413 1.00 92.81 503 LEU A C 1
ATOM 3817 O O . LEU A 1 503 ? 4.649 12.720 5.415 1.00 92.81 503 LEU A O 1
ATOM 3821 N N . LYS A 1 504 ? 2.602 12.405 6.263 1.00 86.81 504 LYS A N 1
ATOM 3822 C CA . LYS A 1 504 ? 2.999 11.354 7.213 1.00 86.81 504 LYS A CA 1
ATOM 3823 C C . LYS A 1 504 ? 2.001 10.205 7.180 1.00 86.81 504 LYS A C 1
ATOM 3825 O O . LYS A 1 504 ? 0.806 10.447 7.290 1.00 86.81 504 LYS A O 1
ATOM 3830 N N . ASN A 1 505 ? 2.473 8.964 7.049 1.00 76.25 505 ASN A N 1
ATOM 3831 C CA . ASN A 1 505 ? 1.610 7.769 7.057 1.00 76.25 505 ASN A CA 1
ATOM 3832 C C . ASN A 1 505 ? 0.394 7.898 6.116 1.00 76.25 505 ASN A C 1
ATOM 3834 O O . ASN A 1 505 ? -0.720 7.541 6.485 1.00 76.25 505 ASN A O 1
ATOM 3838 N N . SER A 1 506 ? 0.581 8.506 4.946 1.00 88.94 506 SER A N 1
ATOM 3839 C CA . SER A 1 506 ? -0.528 8.889 4.068 1.00 88.94 506 SER A CA 1
ATOM 3840 C C . SER A 1 506 ? -0.377 8.287 2.680 1.00 88.94 506 SER A C 1
ATOM 3842 O O . SER A 1 506 ? 0.728 7.963 2.235 1.00 88.94 506 SER A O 1
ATOM 3844 N N . GLU A 1 507 ? -1.495 8.163 1.981 1.00 91.75 507 GLU A N 1
ATOM 3845 C CA . GLU A 1 507 ? -1.564 7.661 0.617 1.00 91.75 507 GLU A CA 1
ATOM 3846 C C . GLU A 1 507 ? -2.175 8.708 -0.319 1.00 91.75 507 GLU A C 1
ATOM 3848 O O . GLU A 1 507 ? -3.167 9.353 0.011 1.00 91.75 507 GLU A O 1
ATOM 3853 N N . VAL A 1 508 ? -1.590 8.862 -1.506 1.00 97.12 508 VAL A N 1
ATOM 3854 C CA . VAL A 1 508 ? -2.176 9.611 -2.621 1.00 97.12 508 VAL A CA 1
ATOM 3855 C C . VAL A 1 508 ? -2.486 8.607 -3.727 1.00 97.12 508 VAL A C 1
ATOM 3857 O O . VAL A 1 508 ? -1.569 7.998 -4.284 1.00 97.12 508 VAL A O 1
ATOM 3860 N N . ALA A 1 509 ? -3.770 8.411 -4.023 1.00 94.25 509 ALA A N 1
ATOM 3861 C CA . ALA A 1 509 ? -4.248 7.380 -4.938 1.00 94.25 509 ALA A CA 1
ATOM 3862 C C . ALA A 1 509 ? -4.877 7.977 -6.207 1.00 94.25 509 ALA A C 1
ATOM 3864 O O . ALA A 1 509 ? -5.874 8.692 -6.134 1.00 94.25 509 ALA A O 1
ATOM 3865 N N . PHE A 1 510 ? -4.322 7.634 -7.370 1.00 97.00 510 PHE A N 1
ATOM 3866 C CA . PHE A 1 510 ? -4.828 7.955 -8.706 1.00 97.00 510 PHE A CA 1
ATOM 3867 C C . PHE A 1 510 ? -5.558 6.756 -9.314 1.00 97.00 510 PHE A C 1
ATOM 3869 O O . PHE A 1 510 ? -5.005 5.986 -10.099 1.00 97.00 510 PHE A O 1
ATOM 3876 N N . GLU A 1 511 ? -6.823 6.589 -8.937 1.00 93.38 511 GLU A N 1
ATOM 3877 C CA . GLU A 1 511 ? -7.710 5.584 -9.528 1.00 93.38 511 GLU A CA 1
ATOM 3878 C C . GLU A 1 511 ? -8.550 6.147 -10.676 1.00 93.38 511 GLU A C 1
ATOM 3880 O O . GLU A 1 511 ? -8.982 5.391 -11.537 1.00 93.38 511 GLU A O 1
ATOM 3885 N N . GLY A 1 512 ? -8.785 7.458 -10.699 1.00 94.06 512 GLY A N 1
ATOM 3886 C CA . GLY A 1 512 ? -9.329 8.210 -11.828 1.00 94.06 512 GLY A CA 1
ATOM 3887 C C . GLY A 1 512 ? -8.236 8.667 -12.787 1.00 94.06 512 GLY A C 1
ATOM 3888 O O . GLY A 1 512 ? -7.050 8.627 -12.464 1.00 94.06 512 GLY A O 1
ATOM 3889 N N . ASN A 1 513 ? -8.629 9.108 -13.979 1.00 98.44 513 ASN A N 1
ATOM 3890 C CA . ASN A 1 513 ? -7.691 9.763 -14.889 1.00 98.44 513 ASN A CA 1
ATOM 3891 C C . ASN A 1 513 ? -7.433 11.199 -14.424 1.00 98.44 513 ASN A C 1
ATOM 3893 O O . ASN A 1 513 ? -8.229 11.773 -13.684 1.00 98.44 513 ASN A O 1
ATOM 3897 N N . ALA A 1 514 ? -6.341 11.794 -14.877 1.00 98.25 514 ALA A N 1
ATOM 3898 C CA . ALA A 1 514 ? -6.016 13.186 -14.629 1.00 98.25 514 ALA A CA 1
ATOM 3899 C C . ALA A 1 514 ? -5.433 13.823 -15.889 1.00 98.25 514 ALA A C 1
ATOM 3901 O O . ALA A 1 514 ? -4.743 13.160 -16.660 1.00 98.25 514 ALA A O 1
ATOM 3902 N N . THR A 1 515 ? -5.688 15.110 -16.085 1.00 97.69 515 THR A N 1
ATOM 3903 C CA . THR A 1 515 ? -5.209 15.870 -17.238 1.00 97.69 515 THR A CA 1
ATOM 3904 C C . THR A 1 515 ? -4.561 17.174 -16.803 1.00 97.69 515 THR A C 1
ATOM 3906 O O . THR A 1 515 ? -5.093 17.898 -15.960 1.00 97.69 515 THR A O 1
ATOM 3909 N N . TYR A 1 516 ? -3.420 17.502 -17.402 1.00 97.31 516 TYR A N 1
ATOM 3910 C CA . TYR A 1 516 ? -2.827 18.841 -17.320 1.00 97.31 516 TYR A CA 1
ATOM 3911 C C . TYR A 1 516 ? -3.567 19.793 -18.279 1.00 97.31 516 TYR A C 1
ATOM 3913 O O . TYR A 1 516 ? -4.434 19.338 -19.039 1.00 97.31 516 TYR A O 1
ATOM 3921 N N . PRO A 1 517 ? -3.272 21.109 -18.272 1.00 96.75 517 PRO A N 1
ATOM 3922 C CA . PRO A 1 517 ? -3.772 22.006 -19.301 1.00 96.75 517 PRO A CA 1
ATOM 3923 C C . PRO A 1 517 ? -3.310 21.546 -20.685 1.00 96.75 517 PRO A C 1
ATOM 3925 O O . PRO A 1 517 ? -2.159 21.153 -20.877 1.00 96.75 517 PRO A O 1
ATOM 3928 N N . THR A 1 518 ? -4.202 21.641 -21.664 1.00 94.62 518 THR A N 1
ATOM 3929 C CA . THR A 1 518 ? -3.921 21.238 -23.045 1.00 94.62 518 THR A CA 1
ATOM 3930 C C . THR A 1 518 ? -3.154 22.292 -23.831 1.00 94.62 518 THR A C 1
ATOM 3932 O O . THR A 1 518 ? -2.831 22.036 -24.976 1.00 94.62 518 THR A O 1
ATOM 3935 N N . ASP A 1 519 ? -2.882 23.474 -23.279 1.00 94.38 519 ASP A N 1
ATOM 3936 C CA . ASP A 1 519 ? -2.219 24.586 -23.970 1.00 94.38 519 ASP A CA 1
ATOM 3937 C C . ASP A 1 519 ? -0.825 24.859 -23.379 1.00 94.38 519 ASP A C 1
ATOM 3939 O O . ASP A 1 519 ? -0.669 25.004 -22.163 1.00 94.38 519 ASP A O 1
ATOM 3943 N N . ILE A 1 520 ? 0.186 24.967 -24.251 1.00 97.44 520 ILE A N 1
ATOM 3944 C CA . ILE A 1 520 ? 1.584 25.219 -23.865 1.00 97.44 520 ILE A CA 1
ATOM 3945 C C . ILE A 1 520 ? 1.708 26.520 -23.067 1.00 97.44 520 ILE A C 1
ATOM 3947 O O . ILE A 1 520 ? 2.355 26.533 -22.018 1.00 97.44 520 ILE A O 1
ATOM 3951 N N . ALA A 1 521 ? 1.099 27.613 -23.541 1.00 97.44 521 ALA A N 1
ATOM 3952 C CA . ALA A 1 521 ? 1.269 28.930 -22.927 1.00 97.44 521 ALA A CA 1
ATOM 3953 C C . ALA A 1 521 ? 0.705 28.966 -21.498 1.00 97.44 521 ALA A C 1
ATOM 3955 O O . ALA A 1 521 ? 1.317 29.551 -20.604 1.00 97.44 521 ALA A O 1
ATOM 3956 N N . THR A 1 522 ? -0.413 28.279 -21.266 1.00 96.31 522 THR A N 1
ATOM 3957 C CA . THR A 1 522 ? -1.035 28.114 -19.948 1.00 96.31 522 THR A CA 1
ATOM 3958 C C . THR A 1 522 ? -0.093 27.409 -18.972 1.00 96.31 522 THR A C 1
ATOM 3960 O O . THR A 1 522 ? 0.149 27.905 -17.872 1.00 96.31 522 THR A O 1
ATOM 3963 N N . VAL A 1 523 ? 0.514 26.294 -19.383 1.00 97.19 523 VAL A N 1
ATOM 3964 C CA . VAL A 1 523 ? 1.492 25.575 -18.552 1.00 97.19 523 VAL A CA 1
ATOM 3965 C C . VAL A 1 523 ? 2.735 26.431 -18.288 1.00 97.19 523 VAL A C 1
ATOM 3967 O O . VAL A 1 523 ? 3.198 26.514 -17.150 1.00 97.19 523 VAL A O 1
ATOM 3970 N N . GLN A 1 524 ? 3.269 27.107 -19.309 1.00 97.69 524 GLN A N 1
ATOM 3971 C CA . GLN A 1 524 ? 4.434 27.984 -19.153 1.00 97.69 524 GLN A CA 1
ATOM 3972 C C . GLN A 1 524 ? 4.161 29.140 -18.185 1.00 97.69 524 GLN A C 1
ATOM 3974 O O . GLN A 1 524 ? 5.052 29.510 -17.419 1.00 97.69 524 GLN A O 1
ATOM 3979 N N . ALA A 1 525 ? 2.946 29.696 -18.196 1.00 97.06 525 ALA A N 1
ATOM 3980 C CA . ALA A 1 525 ? 2.544 30.751 -17.274 1.00 97.06 525 ALA A CA 1
ATOM 3981 C C . ALA A 1 525 ? 2.557 30.271 -15.815 1.00 97.06 525 ALA A C 1
ATOM 3983 O O . ALA A 1 525 ? 3.003 31.015 -14.944 1.00 97.06 525 ALA A O 1
ATOM 3984 N N . GLU A 1 526 ? 2.139 29.029 -15.545 1.00 96.81 526 GLU A N 1
ATOM 3985 C CA . GLU A 1 526 ? 2.238 28.420 -14.212 1.00 96.81 526 GLU A CA 1
ATOM 3986 C C . GLU A 1 526 ? 3.692 28.174 -13.792 1.00 96.81 526 GLU A C 1
ATOM 3988 O O . GLU A 1 526 ? 4.080 28.535 -12.681 1.00 96.81 526 GLU A O 1
ATOM 3993 N N . VAL A 1 527 ? 4.518 27.621 -14.686 1.00 96.81 527 VAL A N 1
ATOM 3994 C CA . VAL A 1 527 ? 5.944 27.349 -14.417 1.00 96.81 527 VAL A CA 1
ATOM 3995 C C . VAL A 1 527 ? 6.736 28.637 -14.170 1.00 96.81 527 VAL A C 1
ATOM 3997 O O . VAL A 1 527 ? 7.670 28.643 -13.370 1.00 96.81 527 VAL A O 1
ATOM 4000 N N . ALA A 1 528 ? 6.360 29.742 -14.818 1.00 96.62 528 ALA A N 1
ATOM 4001 C CA . ALA A 1 528 ? 7.013 31.039 -14.651 1.00 96.62 528 ALA A CA 1
ATOM 4002 C C . ALA A 1 528 ? 6.714 31.718 -13.299 1.00 96.62 528 ALA A C 1
ATOM 4004 O O . ALA A 1 528 ? 7.382 32.695 -12.947 1.00 96.62 528 ALA A O 1
ATOM 4005 N N . LYS A 1 529 ? 5.726 31.240 -12.529 1.00 96.25 529 LYS A N 1
ATOM 4006 C CA . LYS A 1 529 ? 5.413 31.804 -11.210 1.00 96.25 529 LYS A CA 1
ATOM 4007 C C . LYS A 1 529 ? 6.544 31.517 -10.226 1.00 96.25 529 LYS A C 1
ATOM 4009 O O . LYS A 1 529 ? 7.030 30.395 -10.122 1.00 96.25 529 LYS A O 1
ATOM 4014 N N . SER A 1 530 ? 6.883 32.500 -9.392 1.00 94.06 530 SER A N 1
ATOM 4015 C CA . SER A 1 530 ? 7.855 32.328 -8.299 1.00 94.06 530 SER A CA 1
ATOM 4016 C C . SER A 1 530 ? 7.425 31.291 -7.252 1.00 94.06 530 SER A C 1
ATOM 4018 O O . SER A 1 530 ? 8.255 30.803 -6.489 1.00 94.06 530 SER A O 1
ATOM 4020 N N . THR A 1 531 ? 6.134 30.950 -7.213 1.00 90.81 531 THR A N 1
ATOM 4021 C CA . THR A 1 531 ? 5.546 29.936 -6.331 1.00 90.81 531 THR A CA 1
ATOM 4022 C C . THR A 1 531 ? 5.600 28.521 -6.908 1.00 90.81 531 THR A C 1
ATOM 4024 O O . THR A 1 531 ? 5.208 27.582 -6.215 1.00 90.81 531 THR A O 1
ATOM 4027 N N . PHE A 1 532 ? 6.062 28.339 -8.152 1.00 95.12 532 PHE A N 1
ATOM 4028 C CA . PHE A 1 532 ? 6.162 27.021 -8.768 1.00 95.12 532 PHE A CA 1
ATOM 4029 C C . PHE A 1 532 ? 7.144 26.135 -7.978 1.00 95.12 532 PHE A C 1
ATOM 4031 O O . PHE A 1 532 ? 8.315 26.489 -7.826 1.00 95.12 532 PHE A O 1
ATOM 4038 N N . PRO A 1 533 ? 6.722 24.958 -7.480 1.00 90.31 533 PRO A N 1
ATOM 4039 C CA . PRO A 1 533 ? 7.561 24.131 -6.613 1.00 90.31 533 PRO A CA 1
ATOM 4040 C C . PRO A 1 533 ? 8.638 23.324 -7.370 1.00 90.31 533 PRO A C 1
ATOM 4042 O O . PRO A 1 533 ? 9.297 22.469 -6.766 1.00 90.31 533 PRO A O 1
ATOM 4045 N N . GLY A 1 534 ? 8.803 23.571 -8.675 1.00 91.31 534 GLY A N 1
ATOM 4046 C CA . GLY A 1 534 ? 9.744 22.904 -9.583 1.00 91.31 534 GLY A CA 1
ATOM 4047 C C . GLY A 1 534 ? 9.181 21.666 -10.291 1.00 91.31 534 GLY A C 1
ATOM 4048 O O . GLY A 1 534 ? 9.772 21.202 -11.259 1.00 91.31 534 GLY A O 1
ATOM 4049 N N . HIS A 1 535 ? 8.051 21.136 -9.821 1.00 96.00 535 HIS A N 1
ATOM 4050 C CA . HIS A 1 535 ? 7.383 19.946 -10.357 1.00 96.00 535 HIS A CA 1
ATOM 4051 C C . HIS A 1 535 ? 5.875 20.181 -10.360 1.00 96.00 535 HIS A C 1
ATOM 4053 O O . HIS A 1 535 ? 5.372 20.926 -9.519 1.00 96.00 535 HIS A O 1
ATOM 4059 N N . TRP A 1 536 ? 5.149 19.553 -11.279 1.00 97.88 536 TRP A N 1
ATOM 4060 C CA . TRP A 1 536 ? 3.698 19.692 -11.346 1.00 97.88 536 TRP A CA 1
ATOM 4061 C C . TRP A 1 536 ? 3.011 19.019 -10.160 1.00 97.88 536 TRP A C 1
ATOM 4063 O O . TRP A 1 536 ? 2.046 19.546 -9.618 1.00 97.88 536 TRP A O 1
ATOM 4073 N N . ILE A 1 537 ? 3.549 17.886 -9.710 1.00 98.25 537 ILE A N 1
ATOM 4074 C CA . ILE A 1 537 ? 3.138 17.216 -8.478 1.00 98.25 537 ILE A CA 1
ATOM 4075 C C . ILE A 1 537 ? 4.369 17.073 -7.589 1.00 98.25 537 ILE A C 1
ATOM 4077 O O . ILE A 1 537 ? 5.369 16.470 -7.978 1.00 98.25 537 ILE A O 1
ATOM 4081 N N . LYS A 1 538 ? 4.307 17.617 -6.376 1.00 97.75 538 LYS A N 1
ATOM 4082 C CA . LYS A 1 538 ? 5.379 17.502 -5.385 1.00 97.75 538 LYS A CA 1
ATOM 4083 C C . LYS A 1 538 ? 4.862 16.852 -4.115 1.00 97.75 538 LYS A C 1
ATOM 4085 O O . LYS A 1 538 ? 3.940 17.367 -3.490 1.00 97.75 538 LYS A O 1
ATOM 4090 N N . ILE A 1 539 ? 5.501 15.755 -3.725 1.00 97.94 539 ILE A N 1
ATOM 4091 C CA . ILE A 1 539 ? 5.204 14.984 -2.522 1.00 97.94 539 ILE A CA 1
ATOM 4092 C C . ILE A 1 539 ? 6.494 14.840 -1.714 1.00 97.94 539 ILE A C 1
ATOM 4094 O O . ILE A 1 539 ? 7.518 14.378 -2.223 1.00 97.94 539 ILE A O 1
ATOM 4098 N N . ALA A 1 540 ? 6.435 15.218 -0.440 1.00 97.69 540 ALA A N 1
ATOM 4099 C CA . ALA A 1 540 ? 7.478 14.948 0.538 1.00 97.69 540 ALA A CA 1
ATOM 4100 C C . ALA A 1 540 ? 6.861 14.333 1.797 1.00 97.69 540 ALA A C 1
ATOM 4102 O O . ALA A 1 540 ? 5.654 14.439 1.999 1.00 97.69 540 ALA A O 1
ATOM 4103 N N . GLY A 1 541 ? 7.652 13.662 2.639 1.00 95.31 541 GLY A N 1
ATOM 4104 C CA . GLY A 1 541 ? 7.078 13.015 3.819 1.00 95.31 541 GLY A CA 1
ATOM 4105 C C . GLY A 1 541 ? 7.805 11.801 4.376 1.00 95.31 541 GLY A C 1
ATOM 4106 O O . GLY A 1 541 ? 8.945 11.500 4.022 1.00 95.31 541 GLY A O 1
ATOM 4107 N N . THR A 1 542 ? 7.121 11.089 5.270 1.00 87.56 542 THR A N 1
ATOM 4108 C CA . THR A 1 542 ? 7.559 9.802 5.833 1.00 87.56 542 THR A CA 1
ATOM 4109 C C . THR A 1 542 ? 6.419 8.790 5.790 1.00 87.56 542 THR A C 1
ATOM 4111 O O . THR A 1 542 ? 5.298 9.136 6.152 1.00 87.56 542 THR A O 1
ATOM 4114 N N . ASN A 1 543 ? 6.704 7.544 5.398 1.00 76.12 543 ASN A N 1
ATOM 4115 C CA . ASN A 1 543 ? 5.710 6.480 5.218 1.00 76.12 543 ASN A CA 1
ATOM 4116 C C . ASN A 1 543 ? 4.593 6.920 4.258 1.00 76.12 543 ASN A C 1
ATOM 4118 O O . ASN A 1 543 ? 3.434 7.032 4.651 1.00 76.12 543 ASN A O 1
ATOM 4122 N N . VAL A 1 544 ? 4.961 7.240 3.017 1.00 90.81 544 VAL A N 1
ATOM 4123 C CA . VAL A 1 544 ? 4.019 7.753 2.013 1.00 90.81 544 VAL A CA 1
ATOM 4124 C C . VAL A 1 544 ? 3.897 6.768 0.862 1.00 90.81 544 VAL A C 1
ATOM 4126 O O . VAL A 1 544 ? 4.908 6.286 0.347 1.00 90.81 544 VAL A O 1
ATOM 4129 N N . THR A 1 545 ? 2.667 6.517 0.428 1.00 91.31 545 THR A N 1
ATOM 4130 C CA . THR A 1 545 ? 2.379 5.720 -0.767 1.00 91.31 545 THR A CA 1
ATOM 4131 C C . THR A 1 545 ? 1.800 6.617 -1.856 1.00 91.31 545 THR A C 1
ATOM 4133 O O . THR A 1 545 ? 0.815 7.312 -1.634 1.00 91.31 545 THR A O 1
ATOM 4136 N N . LEU A 1 546 ? 2.395 6.593 -3.045 1.00 97.94 546 LEU A N 1
ATOM 4137 C CA . LEU A 1 546 ? 1.787 7.093 -4.274 1.00 97.94 546 LEU A CA 1
ATOM 4138 C C . LEU A 1 546 ? 1.333 5.883 -5.090 1.00 97.94 546 LEU A C 1
ATOM 4140 O O . LEU A 1 546 ? 2.153 5.061 -5.503 1.00 97.94 546 LEU A O 1
ATOM 4144 N N . ARG A 1 547 ? 0.026 5.746 -5.293 1.00 96.31 547 ARG A N 1
ATOM 4145 C CA . ARG A 1 547 ? -0.559 4.558 -5.917 1.00 96.31 547 ARG A CA 1
ATOM 4146 C C . ARG A 1 547 ? -1.431 4.933 -7.110 1.00 96.31 547 ARG A C 1
ATOM 4148 O O . ARG A 1 547 ? -2.239 5.846 -7.014 1.00 96.31 547 ARG A O 1
ATOM 4155 N N . GLY A 1 548 ? -1.309 4.192 -8.205 1.00 92.06 548 GLY A N 1
ATOM 4156 C CA . GLY A 1 548 ? -2.252 4.221 -9.321 1.00 92.06 548 GLY A CA 1
ATOM 4157 C C . GLY A 1 548 ? -3.232 3.045 -9.284 1.00 92.06 548 GLY A C 1
ATOM 4158 O O . GLY A 1 548 ? -3.688 2.603 -8.227 1.00 92.06 548 GLY A O 1
ATOM 4159 N N . THR A 1 549 ? -3.555 2.490 -10.447 1.00 81.81 549 THR A N 1
ATOM 4160 C CA . THR A 1 549 ? -4.418 1.308 -10.550 1.00 81.81 549 THR A CA 1
ATOM 4161 C C . THR A 1 549 ? -3.956 0.389 -11.671 1.00 81.81 549 THR A C 1
ATOM 4163 O O . THR A 1 549 ? -3.464 0.826 -12.715 1.00 81.81 549 THR A O 1
ATOM 4166 N N . THR A 1 550 ? -4.135 -0.914 -11.462 1.00 79.56 550 THR A N 1
ATOM 4167 C CA . THR A 1 550 ? -3.846 -1.943 -12.466 1.00 79.56 550 THR A CA 1
ATOM 4168 C C . THR A 1 550 ? -4.918 -2.024 -13.552 1.00 79.56 550 THR A C 1
ATOM 4170 O O . THR A 1 550 ? -4.685 -2.659 -14.582 1.00 79.56 550 THR A O 1
ATOM 4173 N N . ASP A 1 551 ? -6.064 -1.357 -13.364 1.00 79.31 551 ASP A N 1
ATOM 4174 C CA . ASP A 1 551 ? -7.110 -1.239 -14.379 1.00 79.31 551 ASP A CA 1
ATOM 4175 C C . ASP A 1 551 ? -6.539 -0.563 -15.641 1.00 79.31 551 ASP A C 1
ATOM 4177 O O . ASP A 1 551 ? -6.005 0.546 -15.551 1.00 79.31 551 ASP A O 1
ATOM 4181 N N . PRO A 1 552 ? -6.614 -1.183 -16.832 1.00 83.81 552 PRO A N 1
ATOM 4182 C CA . PRO A 1 552 ? -6.023 -0.614 -18.041 1.00 83.81 552 PRO A CA 1
ATOM 4183 C C . PRO A 1 552 ? -6.666 0.716 -18.467 1.00 83.81 552 PRO A C 1
ATOM 4185 O O . PRO A 1 552 ? -5.971 1.552 -19.048 1.00 83.81 552 PRO A O 1
ATOM 4188 N N . ASN A 1 553 ? -7.937 0.957 -18.129 1.00 88.19 553 ASN A N 1
ATOM 4189 C CA . ASN A 1 553 ? -8.718 2.101 -18.617 1.00 88.19 553 ASN A CA 1
ATOM 4190 C C . ASN A 1 553 ? -8.622 3.357 -17.732 1.00 88.19 553 ASN A C 1
ATOM 4192 O O . ASN A 1 553 ? -9.042 4.432 -18.154 1.00 88.19 553 ASN A O 1
ATOM 4196 N N . TRP A 1 554 ? -8.085 3.237 -16.517 1.00 94.31 554 TRP A N 1
ATOM 4197 C CA . TRP A 1 554 ? -8.187 4.269 -15.475 1.00 94.31 554 TRP A CA 1
ATOM 4198 C C . TRP A 1 554 ? -6.865 4.550 -14.764 1.00 94.31 554 TRP A C 1
ATOM 4200 O O . TRP A 1 554 ? -6.007 3.683 -14.764 1.00 94.31 554 TRP A O 1
ATOM 4210 N N . GLY A 1 555 ? -6.673 5.709 -14.135 1.00 95.12 555 GLY A N 1
ATOM 4211 C CA . GLY A 1 555 ? -5.412 6.045 -13.452 1.00 95.12 555 GLY A CA 1
ATOM 4212 C C . GLY A 1 555 ? -4.323 6.600 -14.371 1.00 95.12 555 GLY A C 1
ATOM 4213 O O . GLY A 1 555 ? -3.147 6.568 -14.010 1.00 95.12 555 GLY A O 1
ATOM 4214 N N . TRP A 1 556 ? -4.682 7.043 -15.580 1.00 98.56 556 TRP A N 1
ATOM 4215 C CA . TRP A 1 556 ? -3.758 7.715 -16.494 1.00 98.56 556 TRP A CA 1
ATOM 4216 C C . TRP A 1 556 ? -3.637 9.197 -16.149 1.00 98.56 556 TRP A C 1
ATOM 4218 O O . TRP A 1 556 ? -4.650 9.885 -16.049 1.00 98.56 556 TRP A O 1
ATOM 4228 N N . ILE A 1 557 ? -2.405 9.690 -16.022 1.00 98.62 557 ILE A N 1
ATOM 4229 C CA . ILE A 1 557 ? -2.108 11.124 -15.969 1.00 98.62 557 ILE A CA 1
ATOM 4230 C C . ILE A 1 557 ? -1.612 11.552 -17.350 1.00 98.62 557 ILE A C 1
ATOM 4232 O O . ILE A 1 557 ? -0.512 11.168 -17.749 1.00 98.62 557 ILE A O 1
ATOM 4236 N N . ASP A 1 558 ? -2.425 12.319 -18.071 1.00 98.25 558 ASP A N 1
ATOM 4237 C CA . ASP A 1 558 ? -2.091 12.881 -19.379 1.00 98.25 558 ASP A CA 1
ATOM 4238 C C . ASP A 1 558 ? -1.530 14.298 -19.228 1.00 98.25 558 ASP A C 1
ATOM 4240 O O . ASP A 1 558 ? -2.206 15.209 -18.738 1.00 98.25 558 ASP A O 1
ATOM 4244 N N . SER A 1 559 ? -0.272 14.484 -19.627 1.00 97.25 559 SER A N 1
ATOM 4245 C CA . SER A 1 559 ? 0.387 15.790 -19.579 1.00 97.25 559 SER A CA 1
ATOM 4246 C C . SER A 1 559 ? 0.323 16.563 -20.898 1.00 97.25 559 SER A C 1
ATOM 4248 O O . SER A 1 559 ? 0.820 17.686 -20.942 1.00 97.25 559 SER A O 1
ATOM 4250 N N . HIS A 1 560 ? -0.259 16.003 -21.965 1.00 97.31 560 HIS A N 1
ATOM 4251 C CA . HIS A 1 560 ? -0.331 16.628 -23.295 1.00 97.31 560 HIS A CA 1
ATOM 4252 C C . HIS A 1 560 ? 1.040 16.994 -23.880 1.00 97.31 560 HIS A C 1
ATOM 4254 O O . HIS A 1 560 ? 1.231 18.076 -24.434 1.00 97.31 560 HIS A O 1
ATOM 4260 N N . GLY A 1 561 ? 2.026 16.105 -23.762 1.00 97.56 561 GLY A N 1
ATOM 4261 C CA . GLY A 1 561 ? 3.393 16.312 -24.253 1.00 97.56 561 GLY A CA 1
ATOM 4262 C C . GLY A 1 561 ? 3.511 16.426 -25.776 1.00 97.56 561 GLY A C 1
ATOM 4263 O O . GLY A 1 561 ? 4.418 17.098 -26.258 1.00 97.56 561 GLY A O 1
ATOM 4264 N N . GLN A 1 562 ? 2.575 15.856 -26.543 1.00 97.25 562 GLN A N 1
ATOM 4265 C CA . GLN A 1 562 ? 2.629 15.818 -28.012 1.00 97.25 562 GLN A CA 1
ATOM 4266 C C . GLN A 1 562 ? 2.870 17.192 -28.651 1.00 97.25 562 GLN A C 1
ATOM 4268 O O . GLN A 1 562 ? 3.808 17.361 -29.427 1.00 97.25 562 GLN A O 1
ATOM 4273 N N . GLN A 1 563 ? 2.075 18.192 -28.273 1.00 96.19 563 GLN A N 1
ATOM 4274 C CA . GLN A 1 563 ? 2.204 19.559 -28.789 1.00 96.19 563 GLN A CA 1
ATOM 4275 C C . GLN A 1 563 ? 3.566 20.197 -28.479 1.00 96.19 563 GLN A C 1
ATOM 4277 O O . GLN A 1 563 ? 4.062 21.001 -29.265 1.00 96.19 563 GLN A O 1
ATOM 4282 N N . TRP A 1 564 ? 4.194 19.838 -27.354 1.00 97.06 564 TRP A N 1
ATOM 4283 C CA . TRP A 1 564 ? 5.511 20.353 -26.984 1.00 97.06 564 TRP A CA 1
ATOM 4284 C C . TRP A 1 564 ? 6.589 19.780 -27.886 1.00 97.06 564 TRP A C 1
ATOM 4286 O O . TRP A 1 564 ? 7.490 20.504 -28.310 1.00 97.06 564 TRP A O 1
ATOM 4296 N N . TRP A 1 565 ? 6.483 18.488 -28.187 1.00 95.88 565 TRP A N 1
ATOM 4297 C CA . TRP A 1 565 ? 7.414 17.793 -29.063 1.00 95.88 565 TRP A CA 1
ATOM 4298 C C . TRP A 1 565 ? 7.268 18.278 -30.507 1.00 95.88 565 TRP A C 1
ATOM 4300 O O . TRP A 1 565 ? 8.276 18.560 -31.148 1.00 95.88 565 TRP A O 1
ATOM 4310 N N . ASP A 1 566 ? 6.034 18.453 -30.992 1.00 95.62 566 ASP A N 1
ATOM 4311 C CA . ASP A 1 566 ? 5.753 18.985 -32.334 1.00 95.62 566 ASP A CA 1
ATOM 4312 C C . ASP A 1 566 ? 6.277 20.412 -32.513 1.00 95.62 566 ASP A C 1
ATOM 4314 O O . ASP A 1 566 ? 6.846 20.747 -33.551 1.00 95.62 566 ASP A O 1
ATOM 4318 N N . ALA A 1 567 ? 6.122 21.251 -31.486 1.00 95.38 567 ALA A N 1
ATOM 4319 C CA . ALA A 1 567 ? 6.626 22.620 -31.485 1.00 95.38 567 ALA A CA 1
ATOM 4320 C C . ALA A 1 567 ? 8.132 22.723 -31.182 1.00 95.38 567 ALA A C 1
ATOM 4322 O O . ALA A 1 567 ? 8.688 23.819 -31.251 1.00 95.38 567 ALA A O 1
ATOM 4323 N N . VAL A 1 568 ? 8.784 21.618 -30.794 1.00 92.50 568 VAL A N 1
ATOM 4324 C CA . VAL A 1 568 ? 10.162 21.589 -30.268 1.00 92.50 568 VAL A CA 1
ATOM 4325 C C . VAL A 1 568 ? 10.351 22.618 -29.135 1.00 92.50 568 VAL A C 1
ATOM 4327 O O . VAL A 1 568 ? 11.400 23.244 -28.978 1.00 92.50 568 VAL A O 1
ATOM 4330 N N . GLN A 1 569 ? 9.307 22.825 -28.328 1.00 94.69 569 GLN A N 1
ATOM 4331 C CA . GLN A 1 569 ? 9.302 23.818 -27.259 1.00 94.69 569 GLN A CA 1
ATOM 4332 C C . GLN A 1 569 ? 9.971 23.242 -26.009 1.00 94.69 569 GLN A C 1
ATOM 4334 O O . GLN A 1 569 ? 9.495 22.269 -25.429 1.00 94.69 569 GLN A O 1
ATOM 4339 N N . GLN A 1 570 ? 11.057 23.870 -25.557 1.00 91.69 570 GLN A N 1
ATOM 4340 C CA . GLN A 1 570 ? 11.828 23.412 -24.395 1.00 91.69 570 GLN A CA 1
ATOM 4341 C C . GLN A 1 570 ? 11.843 24.404 -23.224 1.00 91.69 570 GLN A C 1
ATOM 4343 O O . GLN A 1 570 ? 12.260 24.029 -22.126 1.00 91.69 570 GLN A O 1
ATOM 4348 N N . ALA A 1 571 ? 11.382 25.642 -23.424 1.00 93.38 571 ALA A N 1
ATOM 4349 C CA . ALA A 1 571 ? 11.363 26.671 -22.391 1.00 93.38 571 ALA A CA 1
ATOM 4350 C C . ALA A 1 571 ? 10.231 26.436 -21.379 1.00 93.38 571 ALA A C 1
ATOM 4352 O O . ALA A 1 571 ? 9.097 26.155 -21.768 1.00 93.38 571 ALA A O 1
ATOM 4353 N N . ASN A 1 572 ? 10.530 26.615 -20.086 1.00 93.06 572 ASN A N 1
ATOM 4354 C CA . ASN A 1 572 ? 9.563 26.552 -18.981 1.00 93.06 572 ASN A CA 1
ATOM 4355 C C . ASN A 1 572 ? 8.680 25.290 -18.995 1.00 93.06 572 ASN A C 1
ATOM 4357 O O . ASN A 1 572 ? 7.469 25.363 -18.791 1.00 93.06 572 ASN A O 1
ATOM 4361 N N . ARG A 1 573 ? 9.290 24.125 -19.241 1.00 93.50 573 ARG A N 1
ATOM 4362 C CA . ARG A 1 573 ? 8.613 22.828 -19.134 1.00 93.50 573 ARG A CA 1
ATOM 4363 C C . ARG A 1 573 ? 8.498 22.392 -17.673 1.00 93.50 573 ARG A C 1
ATOM 4365 O O . ARG A 1 573 ? 9.501 22.449 -16.959 1.00 93.50 573 ARG A O 1
ATOM 4372 N N . PRO A 1 574 ? 7.332 21.910 -17.221 1.00 93.62 574 PRO A N 1
ATOM 4373 C CA . PRO A 1 574 ? 7.219 21.329 -15.897 1.00 93.62 574 PRO A CA 1
ATOM 4374 C C . PRO A 1 574 ? 7.852 19.937 -15.870 1.00 93.62 574 PRO A C 1
ATOM 4376 O O . PRO A 1 574 ? 7.698 19.145 -16.800 1.00 93.62 574 PRO A O 1
ATOM 4379 N N . HIS A 1 575 ? 8.528 19.615 -14.771 1.00 95.50 575 HIS A N 1
ATOM 4380 C CA . HIS A 1 575 ? 8.808 18.224 -14.423 1.00 95.50 575 HIS A CA 1
ATOM 4381 C C . HIS A 1 575 ? 7.529 17.603 -13.843 1.00 95.50 575 HIS A C 1
ATOM 4383 O O . HIS A 1 575 ? 6.746 18.313 -13.216 1.00 95.50 575 HIS A O 1
ATOM 4389 N N . GLY A 1 576 ? 7.320 16.300 -14.019 1.00 96.50 576 GLY A N 1
ATOM 4390 C CA . GLY A 1 576 ? 6.123 15.590 -13.568 1.00 96.50 576 GLY A CA 1
ATOM 4391 C C . GLY A 1 576 ? 6.017 15.505 -12.045 1.00 96.50 576 GLY A C 1
ATOM 4392 O O . GLY A 1 576 ? 5.492 16.407 -11.389 1.00 96.50 576 GLY A O 1
ATOM 4393 N N . ILE A 1 577 ? 6.501 14.401 -11.476 1.00 98.31 577 ILE A N 1
ATOM 4394 C CA . ILE A 1 577 ? 6.293 14.027 -10.077 1.00 98.31 577 ILE A CA 1
ATOM 4395 C C . ILE A 1 577 ? 7.620 14.050 -9.310 1.00 98.31 577 ILE A C 1
ATOM 4397 O O . ILE A 1 577 ? 8.535 13.274 -9.580 1.00 98.31 577 ILE A O 1
ATOM 4401 N N . SER A 1 578 ? 7.705 14.898 -8.287 1.00 97.94 578 SER A N 1
ATOM 4402 C CA . SER A 1 578 ? 8.736 14.818 -7.249 1.00 97.94 578 SER A CA 1
ATOM 4403 C C . SER A 1 578 ? 8.215 14.014 -6.065 1.00 97.94 578 SER A C 1
ATOM 4405 O O . SER A 1 578 ? 7.172 14.345 -5.505 1.00 97.94 578 SER A O 1
ATOM 4407 N N . PHE A 1 579 ? 8.952 12.974 -5.677 1.00 97.94 579 PHE A N 1
ATOM 4408 C CA . PHE A 1 579 ? 8.609 12.084 -4.575 1.00 97.94 579 PHE A CA 1
ATOM 4409 C C . PHE A 1 579 ? 9.818 11.913 -3.645 1.00 97.94 579 PHE A C 1
ATOM 4411 O O . PHE A 1 579 ? 10.658 11.026 -3.811 1.00 97.94 579 PHE A O 1
ATOM 4418 N N . VAL A 1 580 ? 9.926 12.819 -2.672 1.00 96.50 580 VAL A N 1
ATOM 4419 C CA . VAL A 1 580 ? 11.074 12.939 -1.760 1.00 96.50 580 VAL A CA 1
ATOM 4420 C C . VAL A 1 580 ? 10.644 12.549 -0.352 1.00 96.50 580 VAL A C 1
ATOM 4422 O O . VAL A 1 580 ? 10.289 13.389 0.475 1.00 96.50 580 VAL A O 1
ATOM 4425 N N . VAL A 1 581 ? 10.643 11.246 -0.083 1.00 95.06 581 VAL A N 1
ATOM 4426 C CA . VAL A 1 581 ? 10.106 10.682 1.163 1.00 95.06 581 VAL A CA 1
ATOM 4427 C C . VAL A 1 581 ? 11.097 9.740 1.845 1.00 95.06 581 VAL A C 1
ATOM 4429 O O . VAL A 1 581 ? 12.032 9.243 1.217 1.00 95.06 581 VAL A O 1
ATOM 4432 N N . THR A 1 582 ? 10.879 9.473 3.134 1.00 93.44 582 THR A N 1
ATOM 4433 C CA . THR A 1 582 ? 11.504 8.349 3.853 1.00 93.44 582 THR A CA 1
ATOM 4434 C C . THR A 1 582 ? 10.496 7.212 3.998 1.00 93.44 582 THR A C 1
ATOM 4436 O O . THR A 1 582 ? 9.405 7.448 4.506 1.00 93.44 582 THR A O 1
ATOM 4439 N N . ASN A 1 583 ? 10.862 5.991 3.599 1.00 81.94 583 ASN A N 1
ATOM 4440 C CA . ASN A 1 583 ? 9.973 4.823 3.523 1.00 81.94 583 ASN A CA 1
ATOM 4441 C C . ASN A 1 583 ? 8.799 5.085 2.567 1.00 81.94 583 ASN A C 1
ATOM 4443 O O . ASN A 1 583 ? 7.679 5.374 2.986 1.00 81.94 583 ASN A O 1
ATOM 4447 N N . GLY A 1 584 ? 9.089 5.056 1.271 1.00 87.88 584 GLY A N 1
ATOM 4448 C CA . GLY A 1 584 ? 8.130 5.391 0.224 1.00 87.88 584 GLY A CA 1
ATOM 4449 C C . GLY A 1 584 ? 7.748 4.204 -0.641 1.00 87.88 584 GLY A C 1
ATOM 4450 O O . GLY A 1 584 ? 8.589 3.353 -0.928 1.00 87.88 584 GLY A O 1
ATOM 4451 N N . VAL A 1 585 ? 6.509 4.192 -1.126 1.00 85.19 585 VAL A N 1
ATOM 4452 C CA . VAL A 1 585 ? 6.065 3.255 -2.164 1.00 85.19 585 VAL A CA 1
ATOM 4453 C C . VAL A 1 585 ? 5.491 4.036 -3.339 1.00 85.19 585 VAL A C 1
ATOM 4455 O O . VAL A 1 585 ? 4.651 4.908 -3.141 1.00 85.19 585 VAL A O 1
ATOM 4458 N N . VAL A 1 586 ? 5.927 3.713 -4.557 1.00 97.81 586 VAL A N 1
ATOM 4459 C CA . VAL A 1 586 ? 5.322 4.203 -5.804 1.00 97.81 586 VAL A CA 1
ATOM 4460 C C . VAL A 1 586 ? 4.890 3.002 -6.631 1.00 97.81 586 VAL A C 1
ATOM 4462 O O . VAL A 1 586 ? 5.739 2.248 -7.104 1.00 97.81 586 VAL A O 1
ATOM 4465 N N . LYS A 1 587 ? 3.587 2.790 -6.808 1.00 94.62 587 LYS A N 1
ATOM 4466 C CA . LYS A 1 587 ? 3.112 1.606 -7.531 1.00 94.62 587 LYS A CA 1
ATOM 4467 C C . LYS A 1 587 ? 1.956 1.879 -8.468 1.00 94.62 587 LYS A C 1
ATOM 4469 O O . LYS A 1 587 ? 1.128 2.744 -8.201 1.00 94.62 587 LYS A O 1
ATOM 4474 N N . ASP A 1 588 ? 1.886 1.089 -9.533 1.00 93.50 588 ASP A N 1
ATOM 4475 C CA . ASP A 1 588 ? 0.761 1.058 -10.472 1.00 93.50 588 ASP A CA 1
ATOM 4476 C C . ASP A 1 588 ? 0.474 2.408 -11.165 1.00 93.50 588 ASP A C 1
ATOM 4478 O O . ASP A 1 588 ? -0.615 2.613 -11.704 1.00 93.50 588 ASP A O 1
ATOM 4482 N N . MET A 1 589 ? 1.429 3.347 -11.158 1.00 98.50 589 MET A N 1
ATOM 4483 C CA . MET A 1 589 ? 1.267 4.665 -11.776 1.00 98.50 589 MET A CA 1
ATOM 4484 C C . MET A 1 589 ? 1.329 4.567 -13.297 1.00 98.50 589 MET A C 1
ATOM 4486 O O . MET A 1 589 ? 2.124 3.797 -13.843 1.00 98.50 589 MET A O 1
ATOM 4490 N N . LYS A 1 590 ? 0.537 5.387 -13.996 1.00 98.56 590 LYS A N 1
ATOM 4491 C CA . LYS A 1 590 ? 0.521 5.433 -15.462 1.00 98.56 590 LYS A CA 1
ATOM 4492 C C . LYS A 1 590 ? 0.582 6.871 -15.967 1.00 98.56 590 LYS A C 1
ATOM 4494 O O . LYS A 1 590 ? -0.318 7.663 -15.700 1.00 98.56 590 LYS A O 1
ATOM 4499 N N . LEU A 1 591 ? 1.641 7.194 -16.702 1.00 98.62 591 LEU A N 1
ATOM 4500 C CA . LEU A 1 591 ? 1.874 8.517 -17.278 1.00 98.62 591 LEU A CA 1
ATOM 4501 C C . LEU A 1 591 ? 1.755 8.442 -18.800 1.00 98.62 591 LEU A C 1
ATOM 4503 O O . LEU A 1 591 ? 2.418 7.613 -19.432 1.00 98.62 591 LEU A O 1
ATOM 4507 N N . TRP A 1 592 ? 0.918 9.301 -19.373 1.00 98.25 592 TRP A N 1
ATOM 4508 C CA . TRP A 1 592 ? 0.693 9.413 -20.809 1.00 98.25 592 TRP A CA 1
ATOM 4509 C C . TRP A 1 592 ? 1.229 10.745 -21.324 1.00 98.25 592 TRP A C 1
ATOM 4511 O O . TRP A 1 592 ? 0.964 11.795 -20.740 1.00 98.25 592 TRP A O 1
ATOM 4521 N N . GLN A 1 593 ? 2.011 10.678 -22.402 1.00 97.25 593 GLN A N 1
ATOM 4522 C CA . GLN A 1 593 ? 2.624 11.827 -23.067 1.00 97.25 593 GLN A CA 1
ATOM 4523 C C . GLN A 1 593 ? 3.194 12.875 -22.092 1.00 97.25 593 GLN A C 1
ATOM 4525 O O . GLN A 1 593 ? 2.767 14.029 -22.102 1.00 97.25 593 GLN A O 1
ATOM 4530 N N . PRO A 1 594 ? 4.157 12.500 -21.231 1.00 97.75 594 PRO A N 1
ATOM 4531 C CA . PRO A 1 594 ? 4.779 13.444 -20.309 1.00 97.75 594 PRO A CA 1
ATOM 4532 C C . PRO A 1 594 ? 5.488 14.585 -21.057 1.00 97.75 594 PRO A C 1
ATOM 4534 O O . PRO A 1 594 ? 6.150 14.361 -22.067 1.00 97.75 594 PRO A O 1
ATOM 4537 N N . ILE A 1 595 ? 5.396 15.818 -20.552 1.00 97.31 595 ILE A N 1
ATOM 4538 C CA . ILE A 1 595 ? 6.046 16.988 -21.180 1.00 97.31 595 ILE A CA 1
ATOM 4539 C C . ILE A 1 595 ? 7.585 16.918 -21.065 1.00 97.31 595 ILE A C 1
ATOM 4541 O O . ILE A 1 595 ? 8.309 17.340 -21.975 1.00 97.31 595 ILE A O 1
ATOM 4545 N N . ALA A 1 596 ? 8.086 16.417 -19.933 1.00 95.69 596 ALA A N 1
ATOM 4546 C CA . ALA A 1 596 ? 9.509 16.288 -19.605 1.00 95.69 596 ALA A CA 1
ATOM 4547 C C . ALA A 1 596 ? 9.717 15.165 -18.556 1.00 95.69 596 ALA A C 1
ATOM 4549 O O . ALA A 1 596 ? 8.972 14.186 -18.569 1.00 95.69 596 ALA A O 1
ATOM 4550 N N . TRP A 1 597 ? 10.715 15.285 -17.667 1.00 95.94 597 TRP A N 1
ATOM 4551 C CA . TRP A 1 597 ? 11.059 14.313 -16.615 1.00 95.94 597 TRP A CA 1
ATOM 4552 C C . TRP A 1 597 ? 9.844 13.788 -15.843 1.00 95.94 597 TRP A C 1
ATOM 4554 O O . TRP A 1 597 ? 8.978 14.567 -15.446 1.00 95.94 597 TRP A O 1
ATOM 4564 N N . ASN A 1 598 ? 9.816 12.483 -15.563 1.00 97.75 598 ASN A N 1
ATOM 4565 C CA . ASN A 1 598 ? 8.652 11.820 -14.973 1.00 97.75 598 ASN A CA 1
ATOM 4566 C C . ASN A 1 598 ? 8.716 11.718 -13.447 1.00 97.75 598 ASN A C 1
ATOM 4568 O O . ASN A 1 598 ? 7.931 12.375 -12.768 1.00 97.75 598 ASN A O 1
ATOM 4572 N N . PHE A 1 599 ? 9.632 10.913 -12.898 1.00 98.00 599 PHE A N 1
ATOM 4573 C CA . PHE A 1 599 ? 9.759 10.710 -11.451 1.00 98.00 599 PHE A CA 1
ATOM 4574 C C . PHE A 1 599 ? 11.104 11.198 -10.925 1.00 98.00 599 PHE A C 1
ATOM 4576 O O . PHE A 1 599 ? 12.153 10.793 -11.419 1.00 98.00 599 PHE A O 1
ATOM 4583 N N . LEU A 1 600 ? 11.082 11.997 -9.858 1.00 96.81 600 LEU A N 1
ATOM 4584 C CA . LEU A 1 600 ? 12.271 12.396 -9.108 1.00 96.81 600 LEU A CA 1
ATOM 4585 C C . LEU A 1 600 ? 12.255 11.805 -7.696 1.00 96.81 600 LEU A C 1
ATOM 4587 O O . LEU A 1 600 ? 11.369 12.120 -6.904 1.00 96.81 600 LEU A O 1
ATOM 4591 N N . PHE A 1 601 ? 13.282 11.017 -7.371 1.00 96.44 601 PHE A N 1
ATOM 4592 C CA . PHE A 1 601 ? 13.519 10.409 -6.052 1.00 96.44 601 PHE A CA 1
ATOM 4593 C C . PHE A 1 601 ? 14.764 10.964 -5.347 1.00 96.44 601 PHE A C 1
ATOM 4595 O O . PHE A 1 601 ? 15.238 10.395 -4.361 1.00 96.44 601 PHE A O 1
ATOM 4602 N N . ASN A 1 602 ? 15.334 12.063 -5.848 1.00 89.56 602 ASN A N 1
ATOM 4603 C CA . ASN A 1 602 ? 16.539 12.654 -5.267 1.00 89.56 602 ASN A CA 1
ATOM 4604 C C . ASN A 1 602 ? 16.316 13.000 -3.787 1.00 89.56 602 ASN A C 1
ATOM 4606 O O . ASN A 1 602 ? 15.275 13.543 -3.428 1.00 89.56 602 ASN A O 1
ATOM 4610 N N . ALA A 1 603 ? 17.299 12.679 -2.941 1.00 88.88 603 ALA A N 1
ATOM 4611 C CA . ALA A 1 603 ? 17.232 12.789 -1.477 1.00 88.88 603 ALA A CA 1
ATOM 4612 C C . ALA A 1 603 ? 16.188 11.896 -0.762 1.00 88.88 603 ALA A C 1
ATOM 4614 O O . ALA A 1 603 ? 16.130 11.907 0.470 1.00 88.88 603 ALA A O 1
ATOM 4615 N N . GLY A 1 604 ? 15.409 11.091 -1.491 1.00 94.00 604 GLY A N 1
ATOM 4616 C CA . GLY A 1 604 ? 14.527 10.075 -0.918 1.00 94.00 604 GLY A CA 1
ATOM 4617 C C . GLY A 1 604 ? 15.297 8.914 -0.276 1.00 94.00 604 GLY A C 1
ATOM 4618 O O . GLY A 1 604 ? 16.449 8.645 -0.630 1.00 94.00 604 GLY A O 1
ATOM 4619 N N . LYS A 1 605 ? 14.671 8.225 0.684 1.00 95.38 605 LYS A N 1
ATOM 4620 C CA . LYS A 1 605 ? 15.268 7.106 1.431 1.00 95.38 605 LYS A CA 1
ATOM 4621 C C . LYS A 1 605 ? 14.303 5.934 1.535 1.00 95.38 605 LYS A C 1
ATOM 4623 O O . LYS A 1 605 ? 13.154 6.142 1.916 1.00 95.38 605 LYS A O 1
ATOM 4628 N N . ASN A 1 606 ? 14.785 4.713 1.302 1.00 89.88 606 ASN A N 1
ATOM 4629 C CA . ASN A 1 606 ? 13.981 3.487 1.405 1.00 89.88 606 ASN A CA 1
ATOM 4630 C C . ASN A 1 606 ? 12.725 3.568 0.519 1.00 89.88 606 ASN A C 1
ATOM 4632 O O . ASN A 1 606 ? 11.603 3.517 1.023 1.00 89.88 606 ASN A O 1
ATOM 4636 N N . ILE A 1 607 ? 12.909 3.777 -0.785 1.00 97.25 607 ILE A N 1
ATOM 4637 C CA . ILE A 1 607 ? 11.793 3.893 -1.734 1.00 97.25 607 ILE A CA 1
ATOM 4638 C C . ILE A 1 607 ? 11.719 2.632 -2.585 1.00 97.25 607 ILE A C 1
ATOM 4640 O O . ILE A 1 607 ? 12.725 2.204 -3.150 1.00 97.25 607 ILE A O 1
ATOM 4644 N N . HIS A 1 608 ? 10.516 2.076 -2.710 1.00 96.12 608 HIS A N 1
ATOM 4645 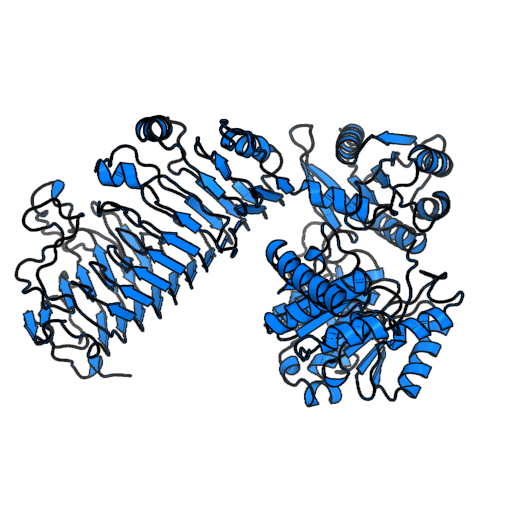C CA . HIS A 1 608 ? 10.214 0.972 -3.614 1.00 96.12 608 HIS A CA 1
ATOM 4646 C C . HIS A 1 608 ? 9.241 1.435 -4.699 1.00 96.12 608 HIS A C 1
ATOM 4648 O O . HIS A 1 608 ? 8.100 1.785 -4.402 1.00 96.12 608 HIS A O 1
ATOM 4654 N N . ALA A 1 609 ? 9.694 1.455 -5.951 1.00 96.94 609 ALA A N 1
ATOM 4655 C CA . ALA A 1 609 ? 8.885 1.829 -7.104 1.00 96.94 609 ALA A CA 1
ATOM 4656 C C . ALA A 1 609 ? 8.668 0.631 -8.038 1.00 96.94 609 ALA A C 1
ATOM 4658 O O . ALA A 1 609 ? 9.640 0.099 -8.582 1.00 96.94 609 ALA A O 1
ATOM 4659 N N . PHE A 1 610 ? 7.421 0.200 -8.251 1.00 95.81 610 PHE A N 1
ATOM 4660 C CA . PHE A 1 610 ? 7.153 -0.974 -9.084 1.00 95.81 610 PHE A CA 1
ATOM 4661 C C . PHE A 1 610 ? 5.838 -0.954 -9.863 1.00 95.81 610 PHE A C 1
ATOM 4663 O O . PHE A 1 610 ? 4.881 -0.286 -9.487 1.00 95.81 610 PHE A O 1
ATOM 4670 N N . ASN A 1 611 ? 5.790 -1.721 -10.956 1.00 87.56 611 ASN A N 1
ATOM 4671 C CA . ASN A 1 611 ? 4.615 -1.857 -11.827 1.00 87.56 611 ASN A CA 1
ATOM 4672 C C . ASN A 1 611 ? 4.102 -0.527 -12.417 1.00 87.56 611 ASN A C 1
ATOM 4674 O O . ASN A 1 611 ? 2.908 -0.354 -12.657 1.00 87.56 611 ASN A O 1
ATOM 4678 N N . ASN A 1 612 ? 4.999 0.432 -12.657 1.00 98.19 612 ASN A N 1
ATOM 4679 C CA . ASN A 1 612 ? 4.642 1.720 -13.248 1.00 98.19 612 ASN A CA 1
ATOM 4680 C C . ASN A 1 612 ? 4.791 1.693 -14.778 1.00 98.19 612 ASN A C 1
ATOM 4682 O O . ASN A 1 612 ? 5.622 0.964 -15.333 1.00 98.19 612 ASN A O 1
ATOM 4686 N N . ARG A 1 613 ? 4.002 2.522 -15.468 1.00 98.50 613 ARG A N 1
ATOM 4687 C CA . ARG A 1 613 ? 4.037 2.709 -16.923 1.00 98.50 613 ARG A CA 1
ATOM 4688 C C . ARG A 1 613 ? 4.289 4.172 -17.271 1.00 98.50 613 ARG A C 1
ATOM 4690 O O . ARG A 1 613 ? 3.555 5.049 -16.829 1.00 98.50 613 ARG A O 1
ATOM 4697 N N . ILE A 1 614 ? 5.299 4.422 -18.097 1.00 98.62 614 ILE A N 1
ATOM 4698 C CA . ILE A 1 614 ? 5.630 5.754 -18.621 1.00 98.62 614 ILE A CA 1
ATOM 4699 C C . ILE A 1 614 ? 5.603 5.666 -20.139 1.00 98.62 614 ILE A C 1
ATOM 4701 O O . ILE A 1 614 ? 6.366 4.885 -20.705 1.00 98.62 614 ILE A O 1
ATOM 4705 N N . HIS A 1 615 ? 4.693 6.390 -20.788 1.00 97.94 615 HIS A N 1
ATOM 4706 C CA . HIS A 1 615 ? 4.452 6.289 -22.229 1.00 97.94 615 HIS A CA 1
ATOM 4707 C C . HIS A 1 615 ? 4.616 7.658 -22.902 1.00 97.94 615 HIS A C 1
ATOM 4709 O O . HIS A 1 615 ? 3.645 8.380 -23.129 1.00 97.94 615 HIS A O 1
ATOM 4715 N N . ALA A 1 616 ? 5.851 8.011 -23.264 1.00 97.31 616 ALA A N 1
ATOM 4716 C CA . ALA A 1 616 ? 6.140 9.148 -24.137 1.00 97.31 616 ALA A CA 1
ATOM 4717 C C . ALA A 1 616 ? 6.146 8.702 -25.608 1.00 97.31 616 ALA A C 1
ATOM 4719 O O . ALA A 1 616 ? 7.186 8.599 -26.254 1.00 97.31 616 ALA A O 1
ATOM 4720 N N . VAL A 1 617 ? 4.962 8.371 -26.129 1.00 94.56 617 VAL A N 1
ATOM 4721 C CA . VAL A 1 617 ? 4.791 7.895 -27.508 1.00 94.56 617 VAL A CA 1
ATOM 4722 C C . VAL A 1 617 ? 4.249 9.022 -28.379 1.00 94.56 617 VAL A C 1
ATOM 4724 O O . VAL A 1 617 ? 3.139 9.515 -28.168 1.00 94.56 617 VAL A O 1
ATOM 4727 N N . SER A 1 618 ? 5.043 9.410 -29.375 1.00 93.94 618 SER A N 1
ATOM 4728 C CA . SER A 1 618 ? 4.674 10.432 -30.350 1.00 93.94 618 SER A CA 1
ATOM 4729 C C . SER A 1 618 ? 3.815 9.859 -31.473 1.00 93.94 618 SER A C 1
ATOM 4731 O O . SER A 1 618 ? 4.144 8.839 -32.079 1.00 93.94 618 SER A O 1
ATOM 4733 N N . THR A 1 619 ? 2.726 10.551 -31.784 1.00 94.44 619 THR A N 1
ATOM 4734 C CA . THR A 1 619 ? 1.798 10.227 -32.880 1.00 94.44 619 THR A CA 1
ATOM 4735 C C . THR A 1 619 ? 2.232 10.823 -34.223 1.00 94.44 619 THR A C 1
ATOM 4737 O O . THR A 1 619 ? 1.818 10.345 -35.277 1.00 94.44 619 THR A O 1
ATOM 4740 N N . THR A 1 620 ? 3.121 11.818 -34.200 1.00 93.38 620 THR A N 1
ATOM 4741 C CA . THR A 1 620 ? 3.634 12.555 -35.371 1.00 93.38 620 THR A CA 1
ATOM 4742 C C . THR A 1 620 ? 5.090 12.222 -35.701 1.00 93.38 620 THR A C 1
ATOM 4744 O O . THR A 1 620 ? 5.638 12.752 -36.665 1.00 93.38 620 THR A O 1
ATOM 4747 N N . LYS A 1 621 ? 5.720 11.334 -34.915 1.00 88.81 621 LYS A N 1
ATOM 4748 C CA . LYS A 1 621 ? 7.166 11.036 -34.912 1.00 88.81 621 LYS A CA 1
ATOM 4749 C C . LYS A 1 621 ? 8.058 12.161 -34.365 1.00 88.81 621 LYS A C 1
ATOM 4751 O O . LYS A 1 621 ? 9.277 12.012 -34.405 1.00 88.81 621 LYS A O 1
ATOM 4756 N N . ALA A 1 622 ? 7.491 13.247 -33.833 1.00 93.44 622 ALA A N 1
ATOM 4757 C CA . ALA A 1 622 ? 8.254 14.236 -33.071 1.00 93.44 622 ALA A CA 1
ATOM 4758 C C . ALA A 1 622 ? 8.953 13.591 -31.860 1.00 93.44 622 ALA A C 1
ATOM 4760 O O . ALA A 1 622 ? 8.407 12.670 -31.250 1.00 93.44 622 ALA A O 1
ATOM 4761 N N . PHE A 1 623 ? 10.154 14.057 -31.519 1.00 93.50 623 PHE A N 1
ATOM 4762 C CA . PHE A 1 623 ? 10.984 13.426 -30.493 1.00 93.50 623 PHE A CA 1
ATOM 4763 C C . PHE A 1 623 ? 10.584 13.878 -29.074 1.00 93.50 623 PHE A C 1
ATOM 4765 O O . PHE A 1 623 ? 10.571 15.084 -28.811 1.00 93.50 623 PHE A O 1
ATOM 4772 N N . PRO A 1 624 ? 10.300 12.949 -28.140 1.00 94.94 624 PRO A N 1
ATOM 4773 C CA . PRO A 1 624 ? 9.869 13.272 -26.781 1.00 94.94 624 PRO A CA 1
ATOM 4774 C C . PRO A 1 624 ? 11.053 13.656 -25.873 1.00 94.94 624 PRO A C 1
ATOM 4776 O O . PRO A 1 624 ? 11.416 12.947 -24.935 1.00 94.94 624 PRO A O 1
ATOM 4779 N N . PHE A 1 625 ? 11.673 14.795 -26.177 1.00 91.25 625 PHE A N 1
ATOM 4780 C CA . PHE A 1 625 ? 12.923 15.279 -25.580 1.00 91.25 625 PHE A CA 1
ATOM 4781 C C . PHE A 1 625 ? 12.865 15.411 -24.039 1.00 91.25 625 PHE A C 1
ATOM 4783 O O . PHE A 1 625 ? 11.899 15.960 -23.511 1.00 91.25 625 PHE A O 1
ATOM 4790 N N . ASN A 1 626 ? 13.908 14.987 -23.308 1.00 92.19 626 ASN A N 1
ATOM 4791 C CA . ASN A 1 626 ? 14.021 14.997 -21.830 1.00 92.19 626 ASN A CA 1
ATOM 4792 C C . ASN A 1 626 ? 12.831 14.377 -21.074 1.00 92.19 626 ASN A C 1
ATOM 4794 O O . ASN A 1 626 ? 12.387 14.913 -20.056 1.00 92.19 626 ASN A O 1
ATOM 4798 N N . THR A 1 627 ? 12.258 13.285 -21.575 1.00 96.06 627 THR A N 1
ATOM 4799 C CA . THR A 1 627 ? 11.191 12.550 -20.873 1.00 96.06 627 THR A CA 1
ATOM 4800 C C . THR A 1 627 ? 11.757 11.444 -19.976 1.00 96.06 627 THR A C 1
ATOM 4802 O O . THR A 1 627 ? 11.263 10.319 -19.976 1.00 96.06 627 THR A O 1
ATOM 4805 N N . ASP A 1 628 ? 12.815 11.721 -19.207 1.00 95.69 628 ASP A N 1
ATOM 4806 C CA . ASP A 1 628 ? 13.506 10.730 -18.369 1.00 95.69 628 ASP A CA 1
ATOM 4807 C C . ASP A 1 628 ? 12.525 9.947 -17.483 1.00 95.69 628 ASP A C 1
ATOM 4809 O O . ASP A 1 628 ? 11.590 10.522 -16.912 1.00 95.69 628 ASP A O 1
ATOM 4813 N N . GLY A 1 629 ? 12.742 8.638 -17.346 1.00 97.31 629 GLY A N 1
ATOM 4814 C CA . GLY A 1 629 ? 11.863 7.764 -16.568 1.00 97.31 629 GLY A CA 1
ATOM 4815 C C . GLY A 1 629 ? 11.966 8.028 -15.064 1.00 97.31 629 GLY A C 1
ATOM 4816 O O . GLY A 1 629 ? 11.050 8.574 -14.447 1.00 97.31 629 GLY A O 1
ATOM 4817 N N . PHE A 1 630 ? 13.098 7.652 -14.469 1.00 97.56 630 PHE A N 1
ATOM 4818 C CA . PHE A 1 630 ? 13.352 7.816 -13.035 1.00 97.56 630 PHE A CA 1
ATOM 4819 C C . PHE A 1 630 ? 14.663 8.560 -12.771 1.00 97.56 630 PHE A C 1
ATOM 4821 O O . PHE A 1 630 ? 15.717 8.122 -13.216 1.00 97.56 630 PHE A O 1
ATOM 4828 N N . ALA A 1 631 ? 14.626 9.628 -11.977 1.00 95.88 631 ALA A N 1
ATOM 4829 C CA . ALA A 1 631 ? 15.814 10.282 -11.435 1.00 95.88 631 ALA A CA 1
ATOM 4830 C C . ALA A 1 631 ? 16.104 9.782 -10.010 1.00 95.88 631 ALA A C 1
ATOM 4832 O O . ALA A 1 631 ? 15.380 10.083 -9.059 1.00 95.88 631 ALA A O 1
ATOM 4833 N N . ALA A 1 632 ? 17.168 8.993 -9.871 1.00 94.81 632 ALA A N 1
ATOM 4834 C CA . ALA A 1 632 ? 17.552 8.226 -8.692 1.00 94.81 632 ALA A CA 1
ATOM 4835 C C . ALA A 1 632 ? 18.805 8.805 -8.003 1.00 94.81 632 ALA A C 1
ATOM 4837 O O . ALA A 1 632 ? 19.901 8.257 -8.094 1.00 94.81 632 ALA A O 1
ATOM 4838 N N . GLY A 1 633 ? 18.644 9.919 -7.286 1.00 90.19 633 GLY A N 1
ATOM 4839 C CA . GLY A 1 633 ? 19.671 10.533 -6.425 1.00 90.19 633 GLY A CA 1
ATOM 4840 C C . GLY A 1 633 ? 19.456 10.304 -4.920 1.00 90.19 633 GLY A C 1
ATOM 4841 O O . GLY A 1 633 ? 19.772 11.183 -4.120 1.00 90.19 633 GLY A O 1
ATOM 4842 N N . GLY A 1 634 ? 18.806 9.204 -4.533 1.00 93.75 634 GLY A N 1
ATOM 4843 C CA . GLY A 1 634 ? 18.440 8.875 -3.145 1.00 93.75 634 GLY A CA 1
ATOM 4844 C C . GLY A 1 634 ? 19.246 7.715 -2.546 1.00 93.75 634 GLY A C 1
ATOM 4845 O O . GLY A 1 634 ? 20.226 7.248 -3.124 1.00 93.75 634 GLY A O 1
ATOM 4846 N N . THR A 1 635 ? 18.839 7.228 -1.374 1.00 96.44 635 THR A N 1
ATOM 4847 C CA . THR A 1 635 ? 19.482 6.091 -0.689 1.00 96.44 635 THR A CA 1
ATOM 4848 C C . THR A 1 635 ? 18.525 4.914 -0.544 1.00 96.44 635 THR A C 1
ATOM 4850 O O . THR A 1 635 ? 17.375 5.110 -0.155 1.00 96.44 635 THR A O 1
ATOM 4853 N N . ASN A 1 636 ? 19.008 3.692 -0.783 1.00 96.00 636 ASN A N 1
ATOM 4854 C CA . ASN A 1 636 ? 18.216 2.463 -0.687 1.00 96.00 636 ASN A CA 1
ATOM 4855 C C . ASN A 1 636 ? 16.936 2.537 -1.545 1.00 96.00 636 ASN A C 1
ATOM 4857 O O . ASN A 1 636 ? 15.818 2.611 -1.031 1.00 96.00 636 ASN A O 1
ATOM 4861 N N . LEU A 1 637 ? 17.126 2.603 -2.862 1.00 98.19 637 LEU A N 1
ATOM 4862 C CA . LEU A 1 637 ? 16.053 2.673 -3.850 1.00 98.19 637 LEU A CA 1
ATOM 4863 C C . LEU A 1 637 ? 15.934 1.324 -4.564 1.00 98.19 637 LEU A C 1
ATOM 4865 O O . LEU A 1 637 ? 16.908 0.857 -5.152 1.00 98.19 637 LEU A O 1
ATOM 4869 N N . LEU A 1 638 ? 14.744 0.729 -4.559 1.00 96.12 638 LEU A N 1
ATOM 4870 C CA . LEU A 1 638 ? 14.409 -0.445 -5.363 1.00 96.12 638 LEU A CA 1
ATOM 4871 C C . LEU A 1 638 ? 13.405 -0.032 -6.439 1.00 96.12 638 LEU A C 1
ATOM 4873 O O . LEU A 1 638 ? 12.307 0.414 -6.119 1.00 96.12 638 LEU A O 1
ATOM 4877 N N . ILE A 1 639 ? 13.773 -0.175 -7.709 1.00 98.62 639 ILE A N 1
ATOM 4878 C CA . ILE A 1 639 ? 12.935 0.202 -8.851 1.00 98.62 639 ILE A CA 1
ATOM 4879 C C . ILE A 1 639 ? 12.799 -1.014 -9.765 1.00 98.62 639 ILE A C 1
ATOM 4881 O O . ILE A 1 639 ? 13.772 -1.421 -10.405 1.00 98.62 639 ILE A O 1
ATOM 4885 N N . GLU A 1 640 ? 11.612 -1.618 -9.828 1.00 96.56 640 GLU A N 1
ATOM 4886 C CA . GLU A 1 640 ? 11.443 -2.900 -10.518 1.00 96.56 640 GLU A CA 1
ATOM 4887 C C . GLU A 1 640 ? 10.126 -3.109 -11.260 1.00 96.56 640 GLU A C 1
ATOM 4889 O O . GLU A 1 640 ? 9.096 -2.549 -10.904 1.00 96.56 640 GLU A O 1
ATOM 4894 N N . ASN A 1 641 ? 10.143 -3.979 -12.272 1.00 90.25 641 ASN A N 1
ATOM 4895 C CA . ASN A 1 641 ? 8.946 -4.386 -13.016 1.00 90.25 641 ASN A CA 1
ATOM 4896 C C . ASN A 1 641 ? 8.197 -3.204 -13.666 1.00 90.25 641 ASN A C 1
ATOM 4898 O O . ASN A 1 641 ? 6.970 -3.191 -13.709 1.00 90.25 641 ASN A O 1
ATOM 4902 N N . ASN A 1 642 ? 8.919 -2.186 -14.141 1.00 98.25 642 ASN A N 1
ATOM 4903 C CA . ASN A 1 642 ? 8.342 -1.017 -14.806 1.00 98.25 642 ASN A CA 1
ATOM 4904 C C . ASN A 1 642 ? 8.443 -1.136 -16.333 1.00 98.25 642 ASN A C 1
ATOM 4906 O O . ASN A 1 642 ? 9.371 -1.752 -16.864 1.00 98.25 642 ASN A O 1
ATOM 4910 N N . HIS A 1 643 ? 7.506 -0.496 -17.035 1.00 98.44 643 HIS A N 1
ATOM 4911 C CA . HIS A 1 643 ? 7.492 -0.394 -18.493 1.00 98.44 643 HIS A CA 1
ATOM 4912 C C . HIS A 1 643 ? 7.648 1.066 -18.922 1.00 98.44 643 HIS A C 1
ATOM 4914 O O . HIS A 1 643 ? 6.720 1.871 -18.792 1.00 98.44 643 HIS A O 1
ATOM 4920 N N . ILE A 1 644 ? 8.822 1.401 -19.444 1.00 98.69 644 ILE A N 1
ATOM 4921 C CA . ILE A 1 644 ? 9.251 2.775 -19.686 1.00 98.69 644 ILE A CA 1
ATOM 4922 C C . ILE A 1 644 ? 9.496 2.939 -21.183 1.00 98.69 644 ILE A C 1
ATOM 4924 O O . ILE A 1 644 ? 10.400 2.328 -21.742 1.00 98.69 644 ILE A O 1
ATOM 4928 N N . VAL A 1 645 ? 8.675 3.759 -21.829 1.00 97.94 645 VAL A N 1
ATOM 4929 C CA . VAL A 1 645 ? 8.878 4.219 -23.202 1.00 97.94 645 VAL A CA 1
ATOM 4930 C C . VAL A 1 645 ? 9.078 5.718 -23.133 1.00 97.94 645 VAL A C 1
ATOM 4932 O O . VAL A 1 645 ? 8.165 6.444 -22.731 1.00 97.94 645 VAL A O 1
ATOM 4935 N N . ASN A 1 646 ? 10.276 6.177 -23.468 1.00 96.25 646 ASN A N 1
ATOM 4936 C CA . ASN A 1 646 ? 10.641 7.575 -23.340 1.00 96.25 646 ASN A CA 1
ATOM 4937 C C . ASN A 1 646 ? 11.616 8.040 -24.426 1.00 96.25 646 ASN A C 1
ATOM 4939 O O . ASN A 1 646 ? 12.013 7.258 -25.277 1.00 96.25 646 ASN A O 1
ATOM 4943 N N . GLY A 1 647 ? 11.965 9.327 -24.413 1.00 94.12 647 GLY A N 1
ATOM 4944 C CA . GLY A 1 647 ? 12.927 9.940 -25.338 1.00 94.12 647 GLY A CA 1
ATOM 4945 C C . GLY A 1 647 ? 14.241 10.362 -24.690 1.00 94.12 647 GLY A C 1
ATOM 4946 O O . GLY A 1 647 ? 14.962 11.163 -25.266 1.00 94.12 647 GLY A O 1
ATOM 4947 N N . ASP A 1 648 ? 14.544 9.897 -23.477 1.00 93.31 648 ASP A N 1
ATOM 4948 C CA . ASP A 1 648 ? 15.805 10.205 -22.790 1.00 93.31 648 ASP A CA 1
ATOM 4949 C C . ASP A 1 648 ? 16.170 9.067 -21.816 1.00 93.31 648 ASP A C 1
ATOM 4951 O O . ASP A 1 648 ? 15.804 7.914 -22.027 1.00 93.31 648 ASP A O 1
ATOM 4955 N N . ASP A 1 649 ? 16.945 9.317 -20.775 1.00 95.75 649 ASP A N 1
ATOM 4956 C CA . ASP A 1 649 ? 17.445 8.299 -19.862 1.00 95.75 649 ASP A CA 1
ATOM 4957 C C . ASP A 1 649 ? 16.281 7.496 -19.224 1.00 95.75 649 ASP A C 1
ATOM 4959 O O . ASP A 1 649 ? 15.352 8.048 -18.629 1.00 95.75 649 ASP A O 1
ATOM 4963 N N . CYS A 1 650 ? 16.303 6.161 -19.350 1.00 96.81 650 CYS A N 1
ATOM 4964 C CA . CYS A 1 650 ? 15.302 5.286 -18.717 1.00 96.81 650 CYS A CA 1
ATOM 4965 C C . CYS A 1 650 ? 15.369 5.430 -17.185 1.00 96.81 650 CYS A C 1
ATOM 4967 O O . CYS A 1 650 ? 14.359 5.436 -16.478 1.00 96.81 650 CYS A O 1
ATOM 4969 N N . ILE A 1 651 ? 16.595 5.611 -16.692 1.00 97.88 651 ILE A N 1
ATOM 4970 C CA . ILE A 1 651 ? 16.923 5.993 -15.327 1.00 97.88 651 ILE A CA 1
ATOM 4971 C C . ILE A 1 651 ? 18.189 6.855 -15.338 1.00 97.88 651 ILE A C 1
ATOM 4973 O O . ILE A 1 651 ? 19.155 6.527 -16.031 1.00 97.88 651 ILE A O 1
ATOM 4977 N N . THR A 1 652 ? 18.197 7.918 -14.532 1.00 95.94 652 THR A N 1
ATOM 4978 C CA . THR A 1 652 ? 19.380 8.728 -14.224 1.00 95.94 652 THR A CA 1
ATOM 4979 C C . THR A 1 652 ? 19.811 8.517 -12.780 1.00 95.94 652 THR A C 1
ATOM 4981 O O . THR A 1 652 ? 19.036 8.717 -11.850 1.00 95.94 652 THR A O 1
ATOM 4984 N N . VAL A 1 653 ? 21.063 8.129 -12.555 1.00 96.88 653 VAL A N 1
ATOM 4985 C CA . VAL A 1 653 ? 21.655 8.034 -11.214 1.00 96.88 653 VAL A CA 1
ATOM 4986 C C . VAL A 1 653 ? 22.564 9.236 -10.996 1.00 96.88 653 VAL A C 1
ATOM 4988 O O . VAL A 1 653 ? 23.606 9.381 -11.642 1.00 96.88 653 VAL A O 1
ATOM 4991 N N . GLY A 1 654 ? 22.139 10.121 -10.097 1.00 93.81 654 GLY A N 1
ATOM 4992 C CA . GLY A 1 654 ? 22.819 11.378 -9.795 1.00 93.81 654 GLY A CA 1
ATOM 4993 C C . GLY A 1 654 ? 23.724 11.304 -8.564 1.00 93.81 654 GLY A C 1
ATOM 4994 O O . GLY A 1 654 ? 23.705 10.338 -7.804 1.00 93.81 654 GLY A O 1
ATOM 4995 N N . SER A 1 655 ? 24.499 12.369 -8.340 1.00 93.06 655 SER A N 1
ATOM 4996 C CA . SER A 1 655 ? 25.327 12.513 -7.134 1.00 93.06 655 SER A CA 1
ATOM 4997 C C . SER A 1 655 ? 24.492 12.382 -5.851 1.00 93.06 655 SER A C 1
ATOM 4999 O O . SER A 1 655 ? 23.392 12.924 -5.768 1.00 93.06 655 SER A O 1
ATOM 5001 N N . GLY A 1 656 ? 25.032 11.687 -4.850 1.00 92.19 656 GLY A N 1
ATOM 5002 C CA . GLY A 1 656 ? 24.367 11.357 -3.587 1.00 92.19 656 GLY A CA 1
ATOM 5003 C C . GLY A 1 656 ? 23.711 9.973 -3.571 1.00 92.19 656 GLY A C 1
ATOM 5004 O O . GLY A 1 656 ? 23.350 9.496 -2.495 1.00 92.19 656 GLY A O 1
ATOM 5005 N N . ALA A 1 657 ? 23.591 9.310 -4.727 1.00 96.94 657 ALA A N 1
ATOM 5006 C CA . ALA A 1 657 ? 22.988 7.987 -4.818 1.00 96.94 657 ALA A CA 1
ATOM 5007 C C . ALA A 1 657 ? 23.816 6.916 -4.091 1.00 96.94 657 ALA A C 1
ATOM 5009 O O . ALA A 1 657 ? 25.022 6.778 -4.323 1.00 96.94 657 ALA A O 1
ATOM 5010 N N . ASN A 1 658 ? 23.159 6.132 -3.234 1.00 97.81 658 ASN A N 1
ATOM 5011 C CA . ASN A 1 658 ? 23.781 5.006 -2.539 1.00 97.81 658 ASN A CA 1
ATOM 5012 C C . ASN A 1 658 ? 22.791 3.850 -2.346 1.00 97.81 658 ASN A C 1
ATOM 5014 O O . ASN A 1 658 ? 21.783 4.013 -1.658 1.00 97.81 658 ASN A O 1
ATOM 5018 N N . GLY A 1 659 ? 23.078 2.679 -2.912 1.00 97.75 659 GLY A N 1
ATOM 5019 C CA . GLY A 1 659 ? 22.186 1.523 -2.805 1.00 97.75 659 GLY A CA 1
ATOM 5020 C C . GLY A 1 659 ? 20.975 1.674 -3.720 1.00 97.75 659 GLY A C 1
ATOM 5021 O O . GLY A 1 659 ? 19.853 1.811 -3.240 1.00 97.75 659 GLY A O 1
ATOM 5022 N N . VAL A 1 660 ? 21.197 1.696 -5.034 1.00 98.62 660 VAL A N 1
ATOM 5023 C CA . VAL A 1 660 ? 20.118 1.719 -6.035 1.00 98.62 660 VAL A CA 1
ATOM 5024 C C . VAL A 1 660 ? 20.088 0.374 -6.745 1.00 98.62 660 VAL A C 1
ATOM 5026 O O . VAL A 1 660 ? 21.080 -0.016 -7.357 1.00 98.62 660 VAL A O 1
ATOM 5029 N N . HIS A 1 661 ? 18.955 -0.322 -6.686 1.00 98.38 661 HIS A N 1
ATOM 5030 C CA . HIS A 1 661 ? 18.709 -1.561 -7.420 1.00 98.38 661 HIS A CA 1
ATOM 5031 C C . HIS A 1 661 ? 17.607 -1.333 -8.450 1.00 98.38 661 HIS A C 1
ATOM 5033 O O . HIS A 1 661 ? 16.440 -1.160 -8.105 1.00 98.38 661 HIS A O 1
ATOM 5039 N N . PHE A 1 662 ? 17.982 -1.328 -9.724 1.00 98.81 662 PHE A N 1
ATOM 5040 C CA . PHE A 1 662 ? 17.067 -1.190 -10.849 1.00 98.81 662 PHE A CA 1
ATOM 5041 C C . PHE A 1 662 ? 16.966 -2.534 -11.571 1.00 98.81 662 PHE A C 1
ATOM 5043 O O . PHE A 1 662 ? 17.915 -2.933 -12.252 1.00 98.81 662 PHE A O 1
ATOM 5050 N N . ARG A 1 663 ? 15.855 -3.266 -11.403 1.00 98.00 663 ARG A N 1
ATOM 5051 C CA . ARG A 1 663 ? 15.756 -4.643 -11.913 1.00 98.00 663 ARG A CA 1
ATOM 5052 C C . ARG A 1 663 ? 14.461 -5.013 -12.616 1.00 98.00 663 ARG A C 1
ATOM 5054 O O . ARG A 1 663 ? 13.409 -4.485 -12.291 1.00 98.00 663 ARG A O 1
ATOM 5061 N N . ASN A 1 664 ? 14.522 -5.982 -13.526 1.00 94.50 664 ASN A N 1
ATOM 5062 C CA . ASN A 1 664 ? 13.342 -6.529 -14.213 1.00 94.50 664 ASN A CA 1
ATOM 5063 C C . ASN A 1 664 ? 12.516 -5.452 -14.952 1.00 94.50 664 ASN A C 1
ATOM 5065 O O . ASN A 1 664 ? 11.293 -5.537 -15.021 1.00 94.50 664 ASN A O 1
ATOM 5069 N N . ASN A 1 665 ? 13.167 -4.400 -15.453 1.00 98.25 665 ASN A N 1
ATOM 5070 C CA . ASN A 1 665 ? 12.497 -3.294 -16.139 1.00 98.25 665 ASN A CA 1
ATOM 5071 C C . ASN A 1 665 ? 12.593 -3.456 -17.663 1.00 98.25 665 ASN A C 1
ATOM 5073 O O . ASN A 1 665 ? 13.556 -4.026 -18.184 1.00 98.25 665 ASN A O 1
ATOM 5077 N N . TYR A 1 666 ? 11.606 -2.907 -18.368 1.00 98.62 666 TYR A N 1
ATOM 5078 C CA . TYR A 1 666 ? 11.619 -2.742 -19.818 1.00 98.62 666 TYR A CA 1
ATOM 5079 C C . TYR A 1 666 ? 11.782 -1.259 -20.163 1.00 98.62 666 TYR A C 1
ATOM 5081 O O . TYR A 1 666 ? 11.006 -0.432 -19.681 1.00 98.62 666 TYR A O 1
ATOM 5089 N N . CYS A 1 667 ? 12.766 -0.943 -21.002 1.00 98.44 667 CYS A N 1
ATOM 5090 C CA . CYS A 1 667 ? 13.070 0.405 -21.472 1.00 98.44 667 CYS A CA 1
ATOM 5091 C C . CYS A 1 667 ? 13.038 0.458 -23.012 1.00 98.44 667 CYS A C 1
ATOM 5093 O O . CYS A 1 667 ? 13.664 -0.383 -23.670 1.00 98.44 667 CYS A O 1
ATOM 5095 N N . GLU A 1 668 ? 12.360 1.450 -23.596 1.00 97.19 668 GLU A N 1
ATOM 5096 C CA . GLU A 1 668 ? 12.364 1.694 -25.042 1.00 97.19 668 GLU A CA 1
ATOM 5097 C C . GLU A 1 668 ? 12.480 3.181 -25.432 1.00 97.19 668 GLU A C 1
ATOM 5099 O O . GLU A 1 668 ? 11.774 4.023 -24.881 1.00 97.19 668 GLU A O 1
ATOM 5104 N N . GLY A 1 669 ? 13.310 3.478 -26.445 1.00 91.31 669 GLY A N 1
ATOM 5105 C CA . GLY A 1 669 ? 13.286 4.738 -27.210 1.00 91.31 669 GLY A CA 1
ATOM 5106 C C . GLY A 1 669 ? 14.191 5.889 -26.744 1.00 91.31 669 GLY A C 1
ATOM 5107 O O . GLY A 1 669 ? 14.209 6.927 -27.402 1.00 91.31 669 GLY A O 1
ATOM 5108 N N . GLY A 1 670 ? 14.925 5.738 -25.637 1.00 91.81 670 GLY A N 1
ATOM 5109 C CA . GLY A 1 670 ? 15.615 6.854 -24.970 1.00 91.81 670 GLY A CA 1
ATOM 5110 C C . GLY A 1 670 ? 17.155 6.789 -24.926 1.00 91.81 670 GLY A C 1
ATOM 5111 O O . GLY A 1 670 ? 17.796 6.071 -25.685 1.00 91.81 670 GLY A O 1
ATOM 5112 N N . HIS A 1 671 ? 17.793 7.452 -23.957 1.00 94.06 671 HIS A N 1
ATOM 5113 C CA . HIS A 1 671 ? 19.259 7.585 -23.832 1.00 94.06 671 HIS A CA 1
ATOM 5114 C C . HIS A 1 671 ? 19.939 6.620 -22.838 1.00 94.06 671 HIS A C 1
ATOM 5116 O O . HIS A 1 671 ? 21.155 6.675 -22.658 1.00 94.06 671 HIS A O 1
ATOM 5122 N N . GLY A 1 672 ? 19.189 5.683 -22.256 1.00 95.00 672 GLY A N 1
ATOM 5123 C CA . GLY A 1 672 ? 19.734 4.470 -21.636 1.00 95.00 672 GLY A CA 1
ATOM 5124 C C . GLY A 1 672 ? 19.695 4.426 -20.109 1.00 95.00 672 GLY A C 1
ATOM 5125 O O . GLY A 1 672 ? 18.966 5.188 -19.475 1.00 95.00 672 GLY A O 1
ATOM 5126 N N . MET A 1 673 ? 20.428 3.478 -19.513 1.00 97.50 673 MET A N 1
ATOM 5127 C CA . MET A 1 673 ? 20.616 3.399 -18.058 1.00 97.50 673 MET A CA 1
ATOM 5128 C C . MET A 1 673 ? 21.854 4.207 -17.669 1.00 97.50 673 MET A C 1
ATOM 5130 O O . MET A 1 673 ? 22.982 3.715 -17.773 1.00 97.50 673 MET A O 1
ATOM 5134 N N . SER A 1 674 ? 21.633 5.448 -17.243 1.00 96.69 674 SER A N 1
ATOM 5135 C CA . SER A 1 674 ? 22.677 6.466 -17.171 1.00 96.69 674 SER A CA 1
ATOM 5136 C C . SER A 1 674 ? 23.077 6.807 -15.741 1.00 96.69 674 SER A C 1
ATOM 5138 O O . SER A 1 674 ? 22.244 7.125 -14.898 1.00 96.69 674 SER A O 1
ATOM 5140 N N . ILE A 1 675 ? 24.382 6.825 -15.477 1.00 96.88 675 ILE A N 1
ATOM 5141 C CA . ILE A 1 675 ? 24.972 7.429 -14.277 1.00 96.88 675 ILE A CA 1
ATOM 5142 C C . ILE A 1 675 ? 25.631 8.751 -14.672 1.00 96.88 675 ILE A C 1
ATOM 5144 O O . ILE A 1 675 ? 26.482 8.773 -15.563 1.00 96.88 675 ILE A O 1
ATOM 5148 N N . GLY A 1 676 ? 25.267 9.844 -13.997 1.00 88.94 676 GLY A N 1
ATOM 5149 C CA . GLY A 1 676 ? 25.837 11.177 -14.208 1.00 88.94 676 GLY A CA 1
ATOM 5150 C C . GLY A 1 676 ? 24.826 12.260 -14.602 1.00 88.94 676 GLY A C 1
ATOM 5151 O O . GLY A 1 676 ? 23.622 12.054 -14.529 1.00 88.94 676 GLY A O 1
ATOM 5152 N N . SER A 1 677 ? 25.262 13.455 -15.012 1.00 86.62 677 SER A N 1
ATOM 5153 C CA . SER A 1 677 ? 26.656 13.883 -15.233 1.00 86.62 677 SER A CA 1
ATOM 5154 C C . SER A 1 677 ? 27.371 14.285 -13.939 1.00 86.62 677 SER A C 1
ATOM 5156 O O . SER A 1 677 ? 27.078 15.329 -13.354 1.00 86.62 677 SER A O 1
ATOM 5158 N N . LEU A 1 678 ? 28.328 13.465 -13.499 1.00 91.44 678 LEU A N 1
ATOM 5159 C CA . LEU A 1 678 ? 29.043 13.663 -12.234 1.00 91.44 678 LEU A CA 1
ATOM 5160 C C . LEU A 1 678 ? 30.136 14.730 -12.356 1.00 91.44 678 LEU A C 1
ATOM 5162 O O . LEU A 1 678 ? 30.819 14.818 -13.372 1.00 91.44 678 LEU A O 1
ATOM 5166 N N . GLY A 1 679 ? 30.304 15.538 -11.311 1.00 88.62 679 GLY A N 1
ATOM 5167 C CA . GLY A 1 679 ? 31.446 16.441 -11.184 1.00 88.62 679 GLY A CA 1
ATOM 5168 C C . GLY A 1 679 ? 31.385 17.744 -11.982 1.00 88.62 679 GLY A C 1
ATOM 5169 O O . GLY A 1 679 ? 32.427 18.323 -12.277 1.00 88.62 679 GLY A O 1
ATOM 5170 N N . LYS A 1 680 ? 30.188 18.231 -12.343 1.00 89.12 680 LYS A N 1
ATOM 5171 C CA . LYS A 1 680 ? 30.030 19.496 -13.087 1.00 89.12 680 LYS A CA 1
ATOM 5172 C C . LYS A 1 680 ? 30.793 20.636 -12.408 1.00 89.12 680 LYS A C 1
ATOM 5174 O O . LYS A 1 680 ? 30.648 20.830 -11.203 1.00 89.12 680 LYS A O 1
ATOM 5179 N N . ALA A 1 681 ? 31.571 21.388 -13.189 1.00 85.75 681 ALA A N 1
ATOM 5180 C CA . ALA A 1 681 ? 32.381 22.513 -12.707 1.00 85.75 681 ALA A CA 1
ATOM 5181 C C . ALA A 1 681 ? 33.321 22.155 -11.530 1.00 85.75 681 ALA A C 1
ATOM 5183 O O . ALA A 1 681 ? 33.559 22.980 -10.652 1.00 85.75 681 ALA A O 1
ATOM 5184 N N . GLY A 1 682 ? 33.826 20.915 -11.487 1.00 85.50 682 GLY A N 1
ATOM 5185 C CA . GLY A 1 682 ? 34.741 20.441 -10.444 1.00 85.50 682 GLY A CA 1
ATOM 5186 C C . GLY A 1 682 ? 34.070 20.066 -9.119 1.00 85.50 682 GLY A C 1
ATOM 5187 O O . GLY A 1 682 ? 34.767 19.794 -8.140 1.00 85.50 682 GLY A O 1
ATOM 5188 N N . ALA A 1 683 ? 32.732 20.037 -9.058 1.00 89.56 683 ALA A N 1
ATOM 5189 C CA . ALA A 1 683 ? 32.008 19.607 -7.866 1.00 89.56 683 ALA A CA 1
ATOM 5190 C C . ALA A 1 683 ? 32.401 18.176 -7.455 1.00 89.56 683 ALA A C 1
ATOM 5192 O O . ALA A 1 683 ? 32.612 17.307 -8.298 1.00 89.56 683 ALA A O 1
ATOM 5193 N N . VAL A 1 684 ? 32.465 17.904 -6.152 1.00 91.81 684 VAL A N 1
ATOM 5194 C CA . VAL A 1 684 ? 32.728 16.547 -5.654 1.00 91.81 684 VAL A CA 1
ATOM 5195 C C . VAL A 1 684 ? 31.439 15.734 -5.736 1.00 91.81 684 VAL A C 1
ATOM 5197 O O . VAL A 1 684 ? 30.473 16.021 -5.029 1.00 91.81 684 VAL A O 1
ATOM 5200 N N . ALA A 1 685 ? 31.414 14.726 -6.607 1.00 92.50 685 ALA A N 1
ATOM 5201 C CA . ALA A 1 685 ? 30.278 13.824 -6.757 1.00 92.50 685 ALA A CA 1
ATOM 5202 C C . ALA A 1 685 ? 30.511 12.470 -6.068 1.00 92.50 685 ALA A C 1
ATOM 5204 O O . ALA A 1 685 ? 31.640 12.008 -5.939 1.00 92.50 685 ALA A O 1
ATOM 5205 N N . SER A 1 686 ? 29.442 11.808 -5.630 1.00 94.81 686 SER A N 1
ATOM 5206 C CA . SER A 1 686 ? 29.534 10.465 -5.044 1.00 94.81 686 SER A CA 1
ATOM 5207 C C . SER A 1 686 ? 28.362 9.613 -5.503 1.00 94.81 686 SER A C 1
ATOM 5209 O O . SER A 1 686 ? 27.214 10.007 -5.304 1.00 94.81 686 SER A O 1
ATOM 5211 N N . VAL A 1 687 ? 28.648 8.462 -6.109 1.00 97.06 687 VAL A N 1
ATOM 5212 C CA . VAL A 1 687 ? 27.663 7.430 -6.464 1.00 97.06 687 VAL A CA 1
ATOM 5213 C C . VAL A 1 687 ? 28.212 6.079 -6.037 1.00 97.06 687 VAL A C 1
ATOM 5215 O O . VAL A 1 687 ? 29.344 5.744 -6.383 1.00 97.06 687 VAL A O 1
ATOM 5218 N N . GLN A 1 688 ? 27.449 5.313 -5.258 1.00 97.75 688 GLN A N 1
ATOM 5219 C CA . GLN A 1 688 ? 27.940 4.055 -4.692 1.00 97.75 688 GLN A CA 1
ATOM 5220 C C . GLN A 1 688 ? 26.877 2.956 -4.670 1.00 97.75 688 GLN A C 1
ATOM 5222 O O . GLN A 1 688 ? 25.693 3.234 -4.498 1.00 97.75 688 GLN A O 1
ATOM 5227 N N . ASN A 1 689 ? 27.307 1.697 -4.773 1.00 98.44 689 ASN A N 1
ATOM 5228 C CA . ASN A 1 689 ? 26.453 0.516 -4.586 1.00 98.44 689 ASN A CA 1
ATOM 5229 C C . ASN A 1 689 ? 25.235 0.522 -5.525 1.00 98.44 689 ASN A C 1
ATOM 5231 O O . ASN A 1 689 ? 24.085 0.575 -5.082 1.00 98.44 689 ASN A O 1
ATOM 5235 N N . ILE A 1 690 ? 25.496 0.518 -6.829 1.00 98.69 690 ILE A N 1
ATOM 5236 C CA . ILE A 1 690 ? 24.458 0.571 -7.861 1.00 98.69 690 ILE A CA 1
ATOM 5237 C C . ILE A 1 690 ? 24.396 -0.773 -8.577 1.00 98.69 690 ILE A C 1
ATOM 5239 O O . ILE A 1 690 ? 25.414 -1.282 -9.042 1.00 98.69 690 ILE A O 1
ATOM 5243 N N . LEU A 1 691 ? 23.199 -1.335 -8.694 1.00 98.75 691 LEU A N 1
ATOM 5244 C CA . LEU A 1 691 ? 22.960 -2.590 -9.387 1.00 98.75 691 LEU A CA 1
ATOM 5245 C C . LEU A 1 691 ? 21.828 -2.426 -10.400 1.00 98.75 691 LEU A C 1
ATOM 5247 O O . LEU A 1 691 ? 20.675 -2.211 -10.032 1.00 98.75 691 LEU A O 1
ATOM 5251 N N . PHE A 1 692 ? 22.158 -2.596 -11.673 1.00 98.81 692 PHE A N 1
ATOM 5252 C CA . PHE A 1 692 ? 21.198 -2.799 -12.750 1.00 98.81 692 PHE A CA 1
ATOM 5253 C C . PHE A 1 692 ? 21.155 -4.287 -13.084 1.00 98.81 692 PHE A C 1
ATOM 5255 O O . PHE A 1 692 ? 22.200 -4.902 -13.306 1.00 98.81 692 PHE A O 1
ATOM 5262 N N . GLU A 1 693 ? 19.967 -4.883 -13.106 1.00 98.19 693 GLU A N 1
ATOM 5263 C CA . GLU A 1 693 ? 19.836 -6.334 -13.235 1.00 98.19 693 GLU A CA 1
ATOM 5264 C C . GLU A 1 693 ? 18.611 -6.760 -14.049 1.00 98.19 693 GLU A C 1
ATOM 5266 O O . GLU A 1 693 ? 17.503 -6.314 -13.781 1.00 98.19 693 GLU A O 1
ATOM 5271 N N . ASN A 1 694 ? 18.775 -7.691 -14.992 1.00 97.75 694 ASN A N 1
ATOM 5272 C CA . ASN A 1 694 ? 17.659 -8.265 -15.760 1.00 97.75 694 ASN A CA 1
ATOM 5273 C C . ASN A 1 694 ? 16.829 -7.184 -16.481 1.00 97.75 694 ASN A C 1
ATOM 5275 O O . ASN A 1 694 ? 15.607 -7.133 -16.350 1.00 97.75 694 ASN A O 1
ATOM 5279 N N . VAL A 1 695 ? 17.491 -6.279 -17.201 1.00 98.69 695 VAL A N 1
ATOM 5280 C CA . VAL A 1 695 ? 16.826 -5.171 -17.906 1.00 98.69 695 VAL A CA 1
ATOM 5281 C C . VAL A 1 695 ? 16.813 -5.448 -19.402 1.00 98.69 695 VAL A C 1
ATOM 5283 O O . VAL A 1 695 ? 17.831 -5.839 -19.980 1.00 98.69 695 VAL A O 1
ATOM 5286 N N . VAL A 1 696 ? 15.662 -5.214 -20.030 1.00 98.50 696 VAL A N 1
ATOM 5287 C CA . VAL A 1 696 ? 15.519 -5.223 -21.489 1.00 98.50 696 VAL A CA 1
ATOM 5288 C C . VAL A 1 696 ? 15.533 -3.787 -21.985 1.00 98.50 696 VAL A C 1
ATOM 5290 O O . VAL A 1 696 ? 14.760 -2.957 -21.510 1.00 98.50 696 VAL A O 1
ATOM 5293 N N . MET A 1 697 ? 16.389 -3.504 -22.960 1.00 98.19 697 MET A N 1
ATOM 5294 C CA . MET A 1 697 ? 16.483 -2.198 -23.596 1.00 98.19 697 MET A CA 1
ATOM 5295 C C . MET A 1 697 ? 16.334 -2.313 -25.101 1.00 98.19 697 MET A C 1
ATOM 5297 O O . MET A 1 697 ? 17.038 -3.090 -25.744 1.00 98.19 697 MET A O 1
ATOM 5301 N N . LYS A 1 698 ? 15.447 -1.505 -25.673 1.00 97.88 698 LYS A N 1
ATOM 5302 C CA . LYS A 1 698 ? 15.148 -1.525 -27.102 1.00 97.88 698 LYS A CA 1
ATOM 5303 C C . LYS A 1 698 ? 15.202 -0.129 -27.705 1.00 97.88 698 LYS A C 1
ATOM 5305 O O . LYS A 1 698 ? 14.621 0.795 -27.152 1.00 97.88 698 LYS A O 1
ATOM 5310 N N . ASN A 1 699 ? 15.844 0.020 -28.861 1.00 95.44 699 ASN A N 1
ATOM 5311 C CA . ASN A 1 699 ? 15.918 1.287 -29.595 1.00 95.44 699 ASN A CA 1
ATOM 5312 C C . ASN A 1 699 ? 16.391 2.461 -28.710 1.00 95.44 699 ASN A C 1
ATOM 5314 O O . ASN A 1 699 ? 15.888 3.571 -28.831 1.00 95.44 699 ASN A O 1
ATOM 5318 N N . HIS A 1 700 ? 17.295 2.188 -27.769 1.00 94.44 700 HIS A N 1
ATOM 5319 C CA . HIS A 1 700 ? 17.941 3.214 -26.959 1.00 94.44 700 HIS A CA 1
ATOM 5320 C C . HIS A 1 700 ? 19.259 3.625 -27.608 1.00 94.44 700 HIS A C 1
ATOM 5322 O O . HIS A 1 700 ? 19.939 2.772 -28.173 1.00 94.44 700 HIS A O 1
ATOM 5328 N N . LEU A 1 701 ? 19.674 4.882 -27.448 1.00 95.06 701 LEU A N 1
ATOM 5329 C CA . LEU A 1 701 ? 20.985 5.355 -27.898 1.00 95.06 701 LEU A CA 1
ATOM 5330 C C . LEU A 1 701 ? 22.134 4.633 -27.167 1.00 95.06 701 LEU A C 1
ATOM 5332 O O . LEU A 1 701 ? 23.090 4.182 -27.801 1.00 95.06 701 LEU A O 1
ATOM 5336 N N . TYR A 1 702 ? 22.015 4.481 -25.844 1.00 96.38 702 TYR A N 1
ATOM 5337 C CA . TYR A 1 702 ? 22.990 3.784 -25.003 1.00 96.38 702 TYR A CA 1
ATOM 5338 C C . TYR A 1 702 ? 22.351 2.621 -24.250 1.00 96.38 702 TYR A C 1
ATOM 5340 O O . TYR A 1 702 ? 21.182 2.705 -23.890 1.00 96.38 702 TYR A O 1
ATOM 5348 N N . GLY A 1 703 ? 23.119 1.566 -23.967 1.00 97.31 703 GLY A N 1
ATOM 5349 C CA . GLY A 1 703 ? 22.729 0.483 -23.060 1.00 97.31 703 GLY A CA 1
ATOM 5350 C C . GLY A 1 703 ? 23.065 0.832 -21.609 1.00 97.31 703 GLY A C 1
ATOM 5351 O O . GLY A 1 703 ? 22.270 1.435 -20.886 1.00 97.31 703 GLY A O 1
ATOM 5352 N N . ALA A 1 704 ? 24.280 0.477 -21.197 1.00 98.31 704 ALA A N 1
ATOM 5353 C CA . ALA A 1 704 ? 24.881 0.924 -19.947 1.00 98.31 704 ALA A CA 1
ATOM 5354 C C . ALA A 1 704 ? 25.712 2.188 -20.192 1.00 98.31 704 ALA A C 1
ATOM 5356 O O . ALA A 1 704 ? 26.630 2.174 -21.018 1.00 98.31 704 ALA A O 1
ATOM 5357 N N . ARG A 1 705 ? 25.403 3.276 -19.476 1.00 97.81 705 ARG A N 1
ATOM 5358 C CA . ARG A 1 705 ? 26.050 4.572 -19.687 1.00 97.81 705 ARG A CA 1
ATOM 5359 C C . ARG A 1 705 ? 26.590 5.161 -18.390 1.00 97.81 705 ARG A C 1
ATOM 5361 O O . ARG A 1 705 ? 25.872 5.310 -17.403 1.00 97.81 705 ARG A O 1
ATOM 5368 N N . PHE A 1 706 ? 27.842 5.595 -18.428 1.00 97.44 706 PHE A N 1
ATOM 5369 C CA . PHE A 1 706 ? 28.460 6.416 -17.394 1.00 97.44 706 PHE A CA 1
ATOM 5370 C C . PHE A 1 706 ? 29.020 7.698 -18.013 1.00 97.44 706 PHE A C 1
ATOM 5372 O O . PHE A 1 706 ? 29.727 7.645 -19.021 1.00 97.44 706 PHE A O 1
ATOM 5379 N N . LYS A 1 707 ? 28.709 8.850 -17.407 1.00 93.75 707 LYS A N 1
ATOM 5380 C CA . LYS A 1 707 ? 29.215 10.164 -17.823 1.00 93.75 707 LYS A CA 1
ATOM 5381 C C . LYS A 1 707 ? 29.674 11.001 -16.621 1.00 93.75 707 LYS A C 1
ATOM 5383 O O . LYS A 1 707 ? 28.880 11.341 -15.740 1.00 93.75 707 LYS A O 1
ATOM 5388 N N . SER A 1 708 ? 30.938 11.417 -16.613 1.00 93.44 708 SER A N 1
ATOM 5389 C CA . SER A 1 708 ? 31.430 12.493 -15.740 1.00 93.44 708 SER A CA 1
ATOM 5390 C C . SER A 1 708 ? 32.009 13.643 -16.553 1.00 93.44 708 SER A C 1
ATOM 5392 O O . SER A 1 708 ? 32.511 13.443 -17.657 1.00 93.44 708 SER A O 1
ATOM 5394 N N . TRP A 1 709 ? 31.901 14.856 -16.015 1.00 91.19 709 TRP A N 1
ATOM 5395 C CA . TRP A 1 709 ? 32.407 16.062 -16.660 1.00 91.19 709 TRP A CA 1
ATOM 5396 C C . TRP A 1 709 ? 33.931 16.038 -16.774 1.00 91.19 709 TRP A C 1
ATOM 5398 O O . TRP A 1 709 ? 34.615 15.604 -15.848 1.00 91.19 709 TRP A O 1
ATOM 5408 N N . THR A 1 710 ? 34.434 16.585 -17.881 1.00 88.25 710 THR A N 1
ATOM 5409 C CA . THR A 1 710 ? 35.860 16.877 -18.083 1.00 88.25 710 THR A CA 1
ATOM 5410 C C . THR A 1 710 ? 36.348 17.787 -16.950 1.00 88.25 710 THR A C 1
ATOM 5412 O O . THR A 1 710 ? 35.785 18.868 -16.753 1.00 88.25 710 THR A O 1
ATOM 5415 N N . GLY A 1 711 ? 37.359 17.355 -16.191 1.00 86.06 711 GLY A N 1
ATOM 5416 C CA . GLY A 1 711 ? 37.846 18.078 -15.009 1.00 86.06 711 GLY A CA 1
ATOM 5417 C C . GLY A 1 711 ? 36.942 17.944 -13.774 1.00 86.06 711 GLY A C 1
ATOM 5418 O O . GLY A 1 711 ? 36.980 18.792 -12.878 1.00 86.06 711 GLY A O 1
ATOM 5419 N N . GLY A 1 712 ? 36.070 16.931 -13.745 1.00 88.75 712 GLY A N 1
ATOM 5420 C CA . GLY A 1 712 ? 35.182 16.646 -12.619 1.00 88.75 712 GLY A CA 1
ATOM 5421 C C . GLY A 1 712 ? 35.910 16.113 -11.382 1.00 88.75 712 GLY A C 1
ATOM 5422 O O . GLY A 1 712 ? 37.118 15.913 -11.374 1.00 88.75 712 GLY A O 1
ATOM 5423 N N . ASN A 1 713 ? 35.184 15.868 -10.293 1.00 90.81 713 ASN A N 1
ATOM 5424 C CA . ASN A 1 713 ? 35.779 15.337 -9.064 1.00 90.81 713 ASN A CA 1
ATOM 5425 C C . ASN A 1 713 ? 34.838 14.332 -8.382 1.00 90.81 713 ASN A C 1
ATOM 5427 O O . ASN A 1 713 ? 33.647 14.245 -8.701 1.00 90.81 713 ASN A O 1
ATOM 5431 N N . GLY A 1 714 ? 35.372 13.558 -7.441 1.00 93.31 714 GLY A N 1
ATOM 5432 C CA . GLY A 1 714 ? 34.633 12.605 -6.626 1.00 93.31 714 GLY A CA 1
ATOM 5433 C C . GLY A 1 714 ? 34.835 11.148 -7.032 1.00 93.31 714 GLY A C 1
ATOM 5434 O O . GLY A 1 714 ? 35.890 10.792 -7.559 1.00 93.31 714 GLY A O 1
ATOM 5435 N N . ILE A 1 715 ? 33.837 10.307 -6.751 1.00 95.00 715 ILE A N 1
ATOM 5436 C CA . ILE A 1 715 ? 33.932 8.852 -6.900 1.00 95.00 715 ILE A CA 1
ATOM 5437 C C . ILE A 1 715 ? 32.618 8.200 -7.354 1.00 95.00 715 ILE A C 1
ATOM 5439 O O . ILE A 1 715 ? 31.528 8.556 -6.904 1.00 95.00 715 ILE A O 1
ATOM 5443 N N . ALA A 1 716 ? 32.746 7.199 -8.216 1.00 97.31 716 ALA A N 1
ATOM 5444 C CA . ALA A 1 716 ? 31.715 6.256 -8.610 1.00 97.31 716 ALA A CA 1
ATOM 5445 C C . ALA A 1 716 ? 32.216 4.839 -8.290 1.00 97.31 716 ALA A C 1
ATOM 5447 O O . ALA A 1 716 ? 33.164 4.377 -8.924 1.00 97.31 716 ALA A O 1
ATOM 5448 N N . ARG A 1 717 ? 31.634 4.173 -7.283 1.00 97.81 717 ARG A N 1
ATOM 5449 C CA . ARG A 1 717 ? 32.151 2.894 -6.759 1.00 97.81 717 ARG A CA 1
ATOM 5450 C C . ARG A 1 717 ? 31.103 1.787 -6.686 1.00 97.81 717 ARG A C 1
ATOM 5452 O O . ARG A 1 717 ? 29.971 2.047 -6.284 1.00 97.81 717 ARG A O 1
ATOM 5459 N N . ASN A 1 718 ? 31.513 0.544 -6.943 1.00 98.44 718 ASN A N 1
ATOM 5460 C CA . ASN A 1 718 ? 30.695 -0.660 -6.762 1.00 98.44 718 ASN A CA 1
ATOM 5461 C C . ASN A 1 718 ? 29.404 -0.568 -7.581 1.00 98.44 718 ASN A C 1
ATOM 5463 O O . ASN A 1 718 ? 28.295 -0.429 -7.054 1.00 98.44 718 ASN A O 1
ATOM 5467 N N . ILE A 1 719 ? 29.588 -0.549 -8.896 1.00 98.75 719 ILE A N 1
ATOM 5468 C CA . ILE A 1 719 ? 28.527 -0.364 -9.879 1.00 98.75 719 ILE A CA 1
ATOM 5469 C C . ILE A 1 719 ? 28.506 -1.599 -10.763 1.00 98.75 719 ILE A C 1
ATOM 5471 O O . ILE A 1 719 ? 29.526 -1.983 -11.325 1.00 98.75 719 ILE A O 1
ATOM 5475 N N . THR A 1 720 ? 27.350 -2.234 -10.899 1.00 98.75 720 THR A N 1
ATOM 5476 C CA . THR A 1 720 ? 27.198 -3.420 -11.741 1.00 98.75 720 THR A CA 1
ATOM 5477 C C . THR A 1 720 ? 26.002 -3.276 -12.665 1.00 98.75 720 THR A C 1
ATOM 5479 O O . THR A 1 720 ? 24.893 -3.010 -12.209 1.00 98.75 720 THR A O 1
ATOM 5482 N N . TRP A 1 721 ? 26.211 -3.542 -13.951 1.00 98.75 721 TRP A N 1
ATOM 5483 C CA . TRP A 1 721 ? 25.148 -3.903 -14.883 1.00 98.75 721 TRP A CA 1
ATOM 5484 C C . TRP A 1 721 ? 25.254 -5.394 -15.173 1.00 98.75 721 TRP A C 1
ATOM 5486 O O . TRP A 1 721 ? 26.292 -5.843 -15.663 1.00 98.75 721 TRP A O 1
ATOM 5496 N N . ARG A 1 722 ? 24.205 -6.171 -14.882 1.00 98.31 722 ARG A N 1
ATOM 5497 C CA . ARG A 1 722 ? 24.198 -7.613 -15.149 1.00 98.31 722 ARG A CA 1
ATOM 5498 C C . ARG A 1 722 ? 22.926 -8.122 -15.809 1.00 98.31 722 ARG A C 1
ATOM 5500 O O . ARG A 1 722 ? 21.834 -7.668 -15.485 1.00 98.31 722 ARG A O 1
ATOM 5507 N N . ASN A 1 723 ? 23.066 -9.125 -16.673 1.00 98.00 723 ASN A N 1
ATOM 5508 C CA . ASN A 1 723 ? 21.954 -9.760 -17.390 1.00 98.00 723 ASN A CA 1
ATOM 5509 C C . ASN A 1 723 ? 21.141 -8.733 -18.194 1.00 98.00 723 ASN A C 1
ATOM 5511 O O . ASN A 1 723 ? 19.939 -8.566 -17.982 1.00 98.00 723 ASN A O 1
ATOM 5515 N N . ILE A 1 724 ? 21.814 -8.004 -19.081 1.00 98.62 724 ILE A N 1
ATOM 5516 C CA . ILE A 1 724 ? 21.196 -6.940 -19.875 1.00 98.62 724 ILE A CA 1
ATOM 5517 C C . ILE A 1 724 ? 20.932 -7.454 -21.291 1.00 98.62 724 ILE A C 1
ATOM 5519 O O . ILE A 1 724 ? 21.827 -7.991 -21.951 1.00 98.62 724 ILE A O 1
ATOM 5523 N N . VAL A 1 725 ? 19.699 -7.284 -21.763 1.00 98.56 725 VAL A N 1
ATOM 5524 C CA . VAL A 1 725 ? 19.294 -7.640 -23.127 1.00 98.56 725 VAL A CA 1
ATOM 5525 C C . VAL A 1 725 ? 19.104 -6.361 -23.926 1.00 98.56 725 VAL A C 1
ATOM 5527 O O . VAL A 1 725 ? 18.267 -5.532 -23.580 1.00 98.56 725 VAL A O 1
ATOM 5530 N N . LEU A 1 726 ? 19.870 -6.207 -25.001 1.00 98.50 726 LEU A N 1
ATOM 5531 C CA . LEU A 1 726 ? 19.841 -5.037 -25.872 1.00 98.50 726 LEU A CA 1
ATOM 5532 C C . LEU A 1 726 ? 19.215 -5.382 -27.222 1.00 98.50 726 LEU A C 1
ATOM 5534 O O . LEU A 1 726 ? 19.479 -6.438 -27.793 1.00 98.50 726 LEU A O 1
ATOM 5538 N N . ASN A 1 727 ? 18.405 -4.480 -27.762 1.00 98.00 727 ASN A N 1
ATOM 5539 C CA . ASN A 1 727 ? 17.825 -4.609 -29.090 1.00 98.00 727 ASN A CA 1
ATOM 5540 C C . ASN A 1 727 ? 17.959 -3.285 -29.845 1.00 98.00 727 ASN A C 1
ATOM 5542 O O . ASN A 1 727 ? 17.351 -2.294 -29.447 1.00 98.00 727 ASN A O 1
ATOM 5546 N N . ASN A 1 728 ? 18.739 -3.274 -30.927 1.00 96.88 728 ASN A N 1
ATOM 5547 C CA . ASN A 1 728 ? 19.009 -2.092 -31.748 1.00 96.88 728 ASN A CA 1
ATOM 5548 C C . ASN A 1 728 ? 19.555 -0.903 -30.937 1.00 96.88 728 ASN A C 1
ATOM 5550 O O . ASN A 1 728 ? 19.018 0.201 -31.006 1.00 96.88 728 ASN A O 1
ATOM 5554 N N . VAL A 1 729 ? 20.615 -1.131 -30.159 1.00 96.81 729 VAL A N 1
ATOM 5555 C CA . VAL A 1 729 ? 21.260 -0.082 -29.350 1.00 96.81 729 VAL A CA 1
ATOM 5556 C C . VAL A 1 729 ? 22.601 0.316 -29.981 1.00 96.81 729 VAL A C 1
ATOM 5558 O O . VAL A 1 729 ? 23.469 -0.552 -30.070 1.00 96.81 729 VAL A O 1
ATOM 5561 N N . PRO A 1 730 ? 22.810 1.567 -30.441 1.00 95.31 730 PRO A N 1
ATOM 5562 C CA . PRO A 1 730 ? 24.064 1.986 -31.079 1.00 95.31 730 PRO A CA 1
ATOM 5563 C C . PRO A 1 730 ? 25.299 1.872 -30.182 1.00 95.31 730 PRO A C 1
ATOM 5565 O O . PRO A 1 730 ? 26.337 1.384 -30.632 1.00 95.31 730 PRO A O 1
ATOM 5568 N N . PHE A 1 731 ? 25.177 2.258 -28.907 1.00 95.88 731 PHE A N 1
ATOM 5569 C CA . PHE A 1 731 ? 26.271 2.235 -27.932 1.00 95.88 731 PHE A CA 1
ATOM 5570 C C . PHE A 1 731 ? 25.943 1.322 -26.735 1.00 95.88 731 PHE A C 1
ATOM 5572 O O . PHE A 1 731 ? 25.464 1.796 -25.700 1.00 95.88 731 PHE A O 1
ATOM 5579 N N . PRO A 1 732 ? 26.176 -0.001 -26.836 1.00 97.56 732 PRO A N 1
ATOM 5580 C CA . PRO A 1 732 ? 25.825 -0.953 -25.783 1.00 97.56 732 PRO A CA 1
ATOM 5581 C C . PRO A 1 732 ? 26.432 -0.647 -24.408 1.00 97.56 732 PRO A C 1
ATOM 5583 O O . PRO A 1 732 ? 25.708 -0.637 -23.412 1.00 97.56 732 PRO A O 1
ATOM 5586 N N . ILE A 1 733 ? 27.741 -0.391 -24.346 1.00 98.44 733 ILE A N 1
ATOM 5587 C CA . ILE A 1 733 ? 28.462 0.000 -23.129 1.00 98.44 733 ILE A CA 1
ATOM 5588 C C . ILE A 1 733 ? 29.271 1.258 -23.442 1.00 98.44 733 ILE A C 1
ATOM 5590 O O . ILE A 1 733 ? 30.150 1.237 -24.305 1.00 98.44 733 ILE A O 1
ATOM 5594 N N . TYR A 1 734 ? 28.979 2.348 -22.733 1.00 97.62 734 TYR A N 1
ATOM 5595 C CA . TYR A 1 734 ? 29.613 3.645 -22.952 1.00 97.62 734 TYR A CA 1
ATOM 5596 C C . TYR A 1 734 ? 30.017 4.296 -21.630 1.00 97.62 734 TYR A C 1
ATOM 5598 O O . TYR A 1 734 ? 29.169 4.698 -20.831 1.00 97.62 734 TYR A O 1
ATOM 5606 N N . VAL A 1 735 ? 31.321 4.429 -21.409 1.00 96.88 735 VAL A N 1
ATOM 5607 C CA . VAL A 1 735 ? 31.892 5.051 -20.213 1.00 96.88 735 VAL A CA 1
ATOM 5608 C C . VAL A 1 735 ? 32.763 6.212 -20.658 1.00 96.88 735 VAL A C 1
ATOM 5610 O O . VAL A 1 735 ? 33.746 6.003 -21.362 1.00 96.88 735 VAL A O 1
ATOM 5613 N N . THR A 1 736 ? 32.413 7.429 -20.244 1.00 93.81 736 THR A N 1
ATOM 5614 C CA . THR A 1 736 ? 33.226 8.619 -20.516 1.00 93.81 736 THR A CA 1
ATOM 5615 C C . THR A 1 736 ? 33.466 9.437 -19.253 1.00 93.81 736 THR A C 1
ATOM 5617 O O . THR A 1 736 ? 32.540 9.723 -18.485 1.00 93.81 736 THR A O 1
ATOM 5620 N N . GLN A 1 737 ? 34.715 9.853 -19.061 1.00 91.62 737 GLN A N 1
ATOM 5621 C CA . GLN A 1 737 ? 35.092 10.904 -18.113 1.00 91.62 737 GLN A CA 1
ATOM 5622 C C . GLN A 1 737 ? 35.305 12.265 -18.789 1.00 91.62 737 GLN A C 1
ATOM 5624 O O . GLN A 1 737 ? 35.634 13.253 -18.138 1.00 91.62 737 GLN A O 1
ATOM 5629 N N . ASN A 1 738 ? 35.087 12.321 -20.100 1.00 88.69 738 ASN A N 1
ATOM 5630 C CA . ASN A 1 738 ? 35.286 13.482 -20.945 1.00 88.69 738 ASN A CA 1
ATOM 5631 C C . ASN A 1 738 ? 33.946 14.084 -21.382 1.00 88.69 738 ASN A C 1
ATOM 5633 O O . ASN A 1 738 ? 33.813 14.519 -22.518 1.00 88.69 738 ASN A O 1
ATOM 5637 N N . TYR A 1 739 ? 32.924 14.117 -20.522 1.00 89.56 739 TYR A N 1
ATOM 5638 C CA . TYR A 1 739 ? 31.663 14.777 -20.870 1.00 89.56 739 TYR A CA 1
ATOM 5639 C C . TYR A 1 739 ? 31.829 16.306 -20.841 1.00 89.56 739 TYR A C 1
ATOM 5641 O O . TYR A 1 739 ? 32.442 16.860 -19.924 1.00 89.56 739 TYR A O 1
ATOM 5649 N N . TRP A 1 740 ? 31.264 17.008 -21.821 1.00 87.00 740 TRP A N 1
ATOM 5650 C CA . TRP A 1 740 ? 31.082 18.461 -21.791 1.00 87.00 740 TRP A CA 1
ATOM 5651 C C . TRP A 1 740 ? 29.806 18.837 -22.541 1.00 87.00 740 TRP A C 1
ATOM 5653 O O . TRP A 1 740 ? 29.284 18.059 -23.339 1.00 87.00 740 TRP A O 1
ATOM 5663 N N . ASP A 1 741 ? 29.299 20.035 -22.272 1.00 82.88 741 ASP A N 1
ATOM 5664 C CA . ASP A 1 741 ? 28.178 20.589 -23.021 1.00 82.88 741 ASP A CA 1
ATOM 5665 C C . ASP A 1 741 ? 28.701 21.232 -24.303 1.00 82.88 741 ASP A C 1
ATOM 5667 O O . ASP A 1 741 ? 29.355 22.275 -24.272 1.00 82.88 741 ASP A O 1
ATOM 5671 N N . GLN A 1 742 ? 28.430 20.581 -25.429 1.00 79.75 742 GLN A N 1
ATOM 5672 C CA . GLN A 1 742 ? 28.897 21.011 -26.743 1.00 79.75 742 GLN A CA 1
ATOM 5673 C C . GLN A 1 742 ? 28.245 22.320 -27.204 1.00 79.75 742 GLN A C 1
ATOM 5675 O O . GLN A 1 742 ? 28.816 23.019 -28.037 1.00 79.75 742 GLN A O 1
ATOM 5680 N N . ASN A 1 743 ? 27.104 22.706 -26.620 1.00 74.31 743 ASN A N 1
ATOM 5681 C CA . ASN A 1 743 ? 26.453 23.979 -26.928 1.00 74.31 743 ASN A CA 1
ATOM 5682 C C . ASN A 1 743 ? 27.155 25.176 -26.272 1.00 74.31 743 ASN A C 1
ATOM 5684 O O . ASN A 1 743 ? 26.932 26.314 -26.678 1.00 74.31 743 ASN A O 1
ATOM 5688 N N . LEU A 1 744 ? 28.001 24.940 -25.263 1.00 78.12 744 LEU A N 1
ATOM 5689 C CA . LEU A 1 744 ? 28.746 25.996 -24.570 1.00 78.12 744 LEU A CA 1
ATOM 5690 C C . LEU A 1 744 ? 30.112 26.294 -25.206 1.00 78.12 744 LEU A C 1
ATOM 5692 O O . LEU A 1 744 ? 30.825 27.173 -24.722 1.00 78.12 744 LEU A O 1
ATOM 5696 N N . GLY A 1 745 ? 30.469 25.603 -26.293 1.00 78.38 745 GLY A N 1
ATOM 5697 C CA . GLY A 1 745 ? 31.693 25.839 -27.053 1.00 78.38 745 GLY A CA 1
ATOM 5698 C C . GLY A 1 745 ? 32.615 24.615 -27.135 1.00 78.38 745 GLY A C 1
ATOM 5699 O O . GLY A 1 745 ? 32.174 23.481 -26.927 1.00 78.38 745 GLY A O 1
ATOM 5700 N N . PRO A 1 746 ? 33.899 24.817 -27.490 1.00 78.81 746 PRO A N 1
ATOM 5701 C CA . PRO A 1 746 ? 34.845 23.718 -27.644 1.00 78.81 746 PRO A CA 1
ATOM 5702 C C . PRO A 1 746 ? 35.059 22.976 -26.320 1.00 78.81 746 PRO A C 1
ATOM 5704 O O . PRO A 1 746 ? 34.893 23.542 -25.236 1.00 78.81 746 PRO A O 1
ATOM 5707 N N . LYS A 1 747 ? 35.466 21.705 -26.417 1.00 76.06 747 LYS A N 1
ATOM 5708 C CA . LYS A 1 747 ? 35.796 20.877 -25.252 1.00 76.06 747 LYS A CA 1
ATOM 5709 C C . LYS A 1 747 ? 36.770 21.630 -24.327 1.00 76.06 747 LYS A C 1
ATOM 5711 O O . LYS A 1 747 ? 37.791 22.116 -24.821 1.00 76.06 747 LYS A O 1
ATOM 5716 N N . PRO A 1 748 ? 36.506 21.703 -23.009 1.00 76.75 748 PRO A N 1
ATOM 5717 C CA . PRO A 1 748 ? 37.431 22.317 -22.067 1.00 76.75 748 PRO A CA 1
ATOM 5718 C C . PRO A 1 748 ? 38.816 21.665 -22.142 1.00 76.75 748 PRO A C 1
ATOM 5720 O O . PRO A 1 748 ? 38.950 20.450 -22.002 1.00 76.75 748 PRO A O 1
ATOM 5723 N N . THR A 1 749 ? 39.856 22.474 -22.337 1.00 66.06 749 THR A N 1
ATOM 5724 C CA . THR A 1 749 ? 41.250 22.045 -22.203 1.00 66.06 749 THR A CA 1
ATOM 5725 C C . THR A 1 749 ? 41.629 22.134 -20.730 1.00 66.06 749 THR A C 1
ATOM 5727 O O . THR A 1 749 ? 41.922 23.221 -20.231 1.00 66.06 749 THR A O 1
ATOM 5730 N N . THR A 1 750 ? 41.562 21.020 -20.001 1.00 62.62 750 THR A N 1
ATOM 5731 C CA . THR A 1 750 ? 42.023 20.976 -18.607 1.00 62.62 750 THR A CA 1
ATOM 5732 C C . THR A 1 750 ? 43.255 20.087 -18.511 1.00 62.62 750 THR A C 1
ATOM 5734 O O . THR A 1 750 ? 43.158 18.894 -18.785 1.00 62.62 750 THR A O 1
ATOM 5737 N N . ASP A 1 751 ? 44.365 20.645 -18.029 1.00 53.94 751 ASP A N 1
ATOM 5738 C CA . ASP A 1 751 ? 45.560 19.891 -17.611 1.00 53.94 751 ASP A CA 1
ATOM 5739 C C . ASP A 1 751 ? 45.397 19.305 -16.190 1.00 53.94 751 ASP A C 1
ATOM 5741 O O . ASP A 1 751 ? 46.349 18.829 -15.572 1.00 53.94 751 ASP A O 1
ATOM 5745 N N . SER A 1 752 ? 44.183 19.385 -15.630 1.00 57.97 752 SER A N 1
ATOM 5746 C CA . SER A 1 752 ? 43.859 18.885 -14.299 1.00 57.97 752 SER A CA 1
ATOM 5747 C C . SER A 1 752 ? 43.825 17.352 -14.311 1.00 57.97 752 SER A C 1
ATOM 5749 O O . SER A 1 752 ? 43.003 16.781 -15.028 1.00 57.97 752 SER A O 1
ATOM 5751 N N . PRO A 1 753 ? 44.631 16.664 -13.478 1.00 59.91 753 PRO A N 1
ATOM 5752 C CA . PRO A 1 753 ? 44.519 15.217 -13.298 1.00 59.91 753 PRO A CA 1
ATOM 5753 C C . PRO A 1 753 ? 43.243 14.824 -12.531 1.00 59.91 753 PRO A C 1
ATOM 5755 O O . PRO A 1 753 ? 42.923 13.642 -12.432 1.00 59.91 753 PRO A O 1
ATOM 5758 N N . ASN A 1 754 ? 42.510 15.798 -11.977 1.00 71.62 754 ASN A N 1
ATOM 5759 C CA . ASN A 1 754 ? 41.282 15.543 -11.234 1.00 71.62 754 ASN A CA 1
ATOM 5760 C C . ASN A 1 754 ? 40.131 15.254 -12.200 1.00 71.62 754 ASN A C 1
ATOM 5762 O O . ASN A 1 754 ? 39.672 16.156 -12.901 1.00 71.62 754 ASN A O 1
ATOM 5766 N N . ASN A 1 755 ? 39.673 14.002 -12.188 1.00 85.00 755 ASN A N 1
ATOM 5767 C CA . ASN A 1 755 ? 38.413 13.548 -12.770 1.00 85.00 755 ASN A CA 1
ATOM 5768 C C . ASN A 1 755 ? 37.664 12.694 -11.735 1.00 85.00 755 ASN A C 1
ATOM 5770 O O . ASN A 1 755 ? 38.246 12.239 -10.747 1.00 85.00 755 ASN A O 1
ATOM 5774 N N . THR A 1 756 ? 36.361 12.477 -11.929 1.00 92.00 756 THR A N 1
ATOM 5775 C CA . THR A 1 756 ? 35.588 11.575 -11.061 1.00 92.00 756 THR A CA 1
ATOM 5776 C C . THR A 1 756 ? 36.155 10.159 -11.163 1.00 92.00 756 THR A C 1
ATOM 5778 O O . THR A 1 756 ? 36.130 9.571 -12.240 1.00 92.00 756 THR A O 1
ATOM 5781 N N . ASN A 1 757 ? 36.640 9.610 -10.050 1.00 93.75 757 ASN A N 1
ATOM 5782 C CA . ASN A 1 757 ? 37.257 8.286 -10.017 1.00 93.75 757 ASN A CA 1
ATOM 5783 C C . ASN A 1 757 ? 36.210 7.186 -10.207 1.00 93.75 757 ASN A C 1
ATOM 5785 O O . ASN A 1 757 ? 35.100 7.295 -9.682 1.00 93.75 757 ASN A O 1
ATOM 5789 N N . ILE A 1 758 ? 36.573 6.120 -10.915 1.00 95.31 758 ILE A N 1
ATOM 5790 C CA . ILE A 1 758 ? 35.735 4.934 -11.115 1.00 95.31 758 ILE A CA 1
ATOM 5791 C C . ILE A 1 758 ? 36.397 3.747 -10.421 1.00 95.31 758 ILE A C 1
ATOM 5793 O O . ILE A 1 758 ? 37.542 3.415 -10.712 1.00 95.31 758 ILE A O 1
ATOM 5797 N N . GLU A 1 759 ? 35.676 3.082 -9.526 1.00 95.81 759 GLU A N 1
ATOM 5798 C CA . GLU A 1 759 ? 36.175 1.913 -8.803 1.00 95.81 759 GLU A CA 1
ATOM 5799 C C . GLU A 1 759 ? 35.142 0.780 -8.823 1.00 95.81 759 GLU A C 1
ATOM 5801 O O . GLU A 1 759 ? 33.966 1.000 -8.550 1.00 95.81 759 GLU A O 1
ATOM 5806 N N . ASP A 1 760 ? 35.566 -0.450 -9.110 1.00 96.75 760 ASP A N 1
ATOM 5807 C CA . ASP A 1 760 ? 34.700 -1.638 -9.058 1.00 96.75 760 ASP A CA 1
ATOM 5808 C C . ASP A 1 760 ? 33.453 -1.503 -9.955 1.00 96.75 760 ASP A C 1
ATOM 5810 O O . ASP A 1 760 ? 32.307 -1.546 -9.493 1.00 96.75 760 ASP A O 1
ATOM 5814 N N . MET A 1 761 ? 33.684 -1.302 -11.256 1.00 97.81 761 MET A N 1
ATOM 5815 C CA . MET A 1 761 ? 32.628 -1.181 -12.261 1.00 97.81 761 MET A CA 1
ATOM 5816 C C . MET A 1 761 ? 32.556 -2.446 -13.117 1.00 97.81 761 MET A C 1
ATOM 5818 O O . MET A 1 761 ? 33.488 -2.765 -13.852 1.00 97.81 761 MET A O 1
ATOM 5822 N N . ILE A 1 762 ? 31.439 -3.164 -13.033 1.00 98.19 762 ILE A N 1
ATOM 5823 C CA . ILE A 1 762 ? 31.268 -4.478 -13.654 1.00 98.19 762 ILE A CA 1
ATOM 5824 C C . ILE A 1 762 ? 30.154 -4.437 -14.700 1.00 98.19 762 ILE A C 1
ATOM 5826 O O . ILE A 1 762 ? 29.028 -4.021 -14.426 1.00 98.19 762 ILE A O 1
ATOM 5830 N N . PHE A 1 763 ? 30.457 -4.952 -15.886 1.00 98.44 763 PHE A N 1
ATOM 5831 C CA . PHE A 1 763 ? 29.489 -5.258 -16.934 1.00 98.44 763 PHE A CA 1
ATOM 5832 C C . PHE A 1 763 ? 29.470 -6.767 -17.138 1.00 98.44 763 PHE A C 1
ATOM 5834 O O . PHE A 1 763 ? 30.505 -7.374 -17.415 1.00 98.44 763 PHE A O 1
ATOM 5841 N N . ASP A 1 764 ? 28.310 -7.388 -16.972 1.00 98.00 764 ASP A N 1
ATOM 5842 C CA . ASP A 1 764 ? 28.218 -8.839 -16.930 1.00 98.00 764 ASP A CA 1
ATOM 5843 C C . ASP A 1 764 ? 27.017 -9.371 -17.712 1.00 98.00 764 ASP A C 1
ATOM 5845 O O . ASP A 1 764 ? 25.879 -8.975 -17.478 1.00 98.00 764 ASP A O 1
ATOM 5849 N N . ASN A 1 765 ? 27.253 -10.324 -18.610 1.00 97.19 765 ASN A N 1
ATOM 5850 C CA . ASN A 1 765 ? 26.198 -11.026 -19.341 1.00 97.19 765 ASN A CA 1
ATOM 5851 C C . ASN A 1 765 ? 25.293 -10.076 -20.145 1.00 97.19 765 ASN A C 1
ATOM 5853 O O . ASN A 1 765 ? 24.099 -9.927 -19.869 1.00 97.19 765 ASN A O 1
ATOM 5857 N N . PHE A 1 766 ? 25.892 -9.425 -21.141 1.00 98.06 766 PHE A N 1
ATOM 5858 C CA . PHE A 1 766 ? 25.169 -8.621 -22.122 1.00 98.06 766 PHE A CA 1
ATOM 5859 C C . PHE A 1 766 ? 24.873 -9.466 -23.362 1.00 98.06 766 PHE A C 1
ATOM 5861 O O . PHE A 1 766 ? 25.728 -10.211 -23.847 1.00 98.06 766 PHE A O 1
ATOM 5868 N N . SER A 1 767 ? 23.661 -9.340 -23.897 1.00 97.69 767 SER A N 1
ATOM 5869 C CA . SER A 1 767 ? 23.225 -10.100 -25.070 1.00 97.69 767 SER A CA 1
ATOM 5870 C C . SER A 1 767 ? 22.293 -9.299 -25.971 1.00 97.69 767 SER A C 1
ATOM 5872 O O . SER A 1 767 ? 21.709 -8.306 -25.541 1.00 97.69 767 SER A O 1
ATOM 5874 N N . GLY A 1 768 ? 22.165 -9.726 -27.228 1.00 97.50 768 GLY A N 1
ATOM 5875 C CA . GLY A 1 768 ? 21.264 -9.118 -28.204 1.00 97.50 768 GLY A CA 1
ATOM 5876 C C . GLY A 1 768 ? 22.005 -8.348 -29.296 1.00 97.50 768 GLY A C 1
ATOM 5877 O O . GLY A 1 768 ? 23.011 -8.839 -29.814 1.00 97.50 768 GLY A O 1
ATOM 5878 N N . THR A 1 769 ? 21.488 -7.186 -29.699 1.00 97.50 769 THR A N 1
ATOM 5879 C CA . THR A 1 769 ? 21.911 -6.509 -30.934 1.00 97.50 769 THR A CA 1
ATOM 5880 C C . THR A 1 769 ? 22.393 -5.071 -30.741 1.00 97.50 769 THR A C 1
ATOM 5882 O O . THR A 1 769 ? 21.747 -4.256 -30.078 1.00 97.50 769 THR A O 1
ATOM 5885 N N . GLN A 1 770 ? 23.519 -4.754 -31.388 1.00 96.81 770 GLN A N 1
ATOM 5886 C CA . GLN A 1 770 ? 24.000 -3.386 -31.585 1.00 96.81 770 GLN A CA 1
ATOM 5887 C C . GLN A 1 770 ? 23.475 -2.838 -32.916 1.00 96.81 770 GLN A C 1
ATOM 5889 O O . GLN A 1 770 ? 23.621 -3.493 -33.949 1.00 96.81 770 GLN A O 1
ATOM 5894 N N . LEU A 1 771 ? 22.925 -1.622 -32.907 1.00 96.12 771 LEU A N 1
ATOM 5895 C CA . LEU A 1 771 ? 22.581 -0.896 -34.131 1.00 96.12 771 LEU A CA 1
ATOM 5896 C C . LEU A 1 771 ? 23.844 -0.261 -34.736 1.00 96.12 771 LEU A C 1
ATOM 5898 O O . LEU A 1 771 ? 24.204 0.854 -34.385 1.00 96.12 771 LEU A O 1
ATOM 5902 N N . ASP A 1 772 ? 24.509 -0.974 -35.647 1.00 93.94 772 ASP A N 1
ATOM 5903 C CA . ASP A 1 772 ? 25.752 -0.548 -36.312 1.00 93.94 772 ASP A CA 1
ATOM 5904 C C . ASP A 1 772 ? 25.527 0.024 -37.726 1.00 93.94 772 ASP A C 1
ATOM 5906 O O . ASP A 1 772 ? 26.377 -0.063 -38.616 1.00 93.94 772 ASP A O 1
ATOM 5910 N N . LEU A 1 773 ? 24.345 0.603 -37.938 1.00 89.50 773 LEU A N 1
ATOM 5911 C CA . LEU A 1 773 ? 23.981 1.364 -39.131 1.00 89.50 773 LEU A CA 1
ATOM 5912 C C . LEU A 1 773 ? 23.886 2.853 -38.771 1.00 89.50 773 LEU A C 1
ATOM 5914 O O . LEU A 1 773 ? 23.671 3.167 -37.599 1.00 89.50 773 LEU A O 1
ATOM 5918 N N . PRO A 1 774 ? 24.008 3.775 -39.749 1.00 84.12 774 PRO A N 1
ATOM 5919 C CA . PRO A 1 774 ? 23.822 5.199 -39.497 1.00 84.12 774 PRO A CA 1
ATOM 5920 C C . PRO A 1 774 ? 22.528 5.467 -38.721 1.00 84.12 774 PRO A C 1
ATOM 5922 O O . PRO A 1 774 ? 21.436 5.132 -39.181 1.00 84.12 774 PRO A O 1
ATOM 5925 N N . TYR A 1 775 ? 22.675 6.057 -37.538 1.00 83.06 775 TYR A N 1
ATOM 5926 C CA . TYR A 1 775 ? 21.587 6.369 -36.624 1.00 83.06 775 TYR A CA 1
ATOM 5927 C C . TYR A 1 775 ? 21.603 7.862 -36.338 1.00 83.06 775 TYR A C 1
ATOM 5929 O O . TYR A 1 775 ? 22.625 8.411 -35.929 1.00 83.06 775 TYR A O 1
ATOM 5937 N N . VAL A 1 776 ? 20.461 8.503 -36.561 1.00 82.81 776 VAL A N 1
ATOM 5938 C CA . VAL A 1 776 ? 20.211 9.879 -36.147 1.00 82.81 776 VAL A CA 1
ATOM 5939 C C . VAL A 1 776 ? 18.834 9.910 -35.506 1.00 82.81 776 VAL A C 1
ATOM 5941 O O . VAL A 1 776 ? 17.830 9.660 -36.171 1.00 82.81 776 VAL A O 1
ATOM 5944 N N . GLU A 1 777 ? 18.789 10.199 -34.212 1.00 84.62 777 GLU A N 1
ATOM 5945 C CA . GLU A 1 777 ? 17.544 10.473 -33.492 1.00 84.62 777 GLU A CA 1
ATOM 5946 C C . GLU A 1 777 ? 17.280 11.970 -33.330 1.00 84.62 777 GLU A C 1
ATOM 5948 O O . GLU A 1 777 ? 18.170 12.805 -33.502 1.00 84.62 777 GLU A O 1
ATOM 5953 N N . GLY A 1 778 ? 16.046 12.310 -32.955 1.00 81.12 778 GLY A N 1
ATOM 5954 C CA . GLY A 1 778 ? 15.588 13.697 -32.867 1.00 81.12 778 GLY A CA 1
ATOM 5955 C C . GLY A 1 778 ? 16.214 14.537 -31.748 1.00 81.12 778 GLY A C 1
ATOM 5956 O O . GLY A 1 778 ? 15.941 15.731 -31.696 1.00 81.12 778 GLY A O 1
ATOM 5957 N N . SER A 1 779 ? 17.062 13.965 -30.881 1.00 84.56 779 SER A N 1
ATOM 5958 C CA . SER A 1 779 ? 17.884 14.723 -29.921 1.00 84.56 779 SER A CA 1
ATOM 5959 C C . SER A 1 779 ? 19.141 15.344 -30.555 1.00 84.56 779 SER A C 1
ATOM 5961 O O . SER A 1 779 ? 19.830 16.133 -29.909 1.00 84.56 779 SER A O 1
ATOM 5963 N N . CYS A 1 780 ? 19.478 14.990 -31.802 1.00 86.19 780 CYS A N 1
ATOM 5964 C CA . CYS A 1 780 ? 20.657 15.499 -32.496 1.00 86.19 780 CYS A CA 1
ATOM 5965 C C . CYS A 1 780 ? 20.493 16.976 -32.893 1.00 86.19 780 CYS A C 1
ATOM 5967 O O . CYS A 1 780 ? 19.687 17.311 -33.758 1.00 86.19 780 CYS A O 1
ATOM 5969 N N . VAL A 1 781 ? 21.288 17.854 -32.272 1.00 79.88 781 VAL A N 1
ATOM 5970 C CA . VAL A 1 781 ? 21.246 19.318 -32.474 1.00 79.88 781 VAL A CA 1
ATOM 5971 C C . VAL A 1 781 ? 22.563 19.911 -32.994 1.00 79.88 781 VAL A C 1
ATOM 5973 O O . VAL A 1 781 ? 22.683 21.125 -33.130 1.00 79.88 781 VAL A O 1
ATOM 5976 N N . SER A 1 782 ? 23.554 19.070 -33.288 1.00 81.56 782 SER A N 1
ATOM 5977 C CA . SER A 1 782 ? 24.881 19.459 -33.779 1.00 81.56 782 SER A CA 1
ATOM 5978 C C . SER A 1 782 ? 25.280 18.609 -34.989 1.00 81.56 782 SER A C 1
ATOM 5980 O O . SER A 1 782 ? 24.707 17.542 -35.205 1.00 81.56 782 SER A O 1
ATOM 5982 N N . ASP A 1 783 ? 26.272 19.063 -35.761 1.00 84.56 783 ASP A N 1
ATOM 5983 C CA . ASP A 1 783 ? 26.889 18.285 -36.844 1.00 84.56 783 ASP A CA 1
ATOM 5984 C C . ASP A 1 783 ? 28.418 18.185 -36.629 1.00 84.56 783 ASP A C 1
ATOM 5986 O O . ASP A 1 783 ? 29.104 19.211 -36.708 1.00 84.56 783 ASP A O 1
ATOM 5990 N N . PRO A 1 784 ? 28.963 16.992 -36.309 1.00 86.06 784 PRO A N 1
ATOM 5991 C CA . PRO A 1 784 ? 28.238 15.737 -36.081 1.00 86.06 784 PRO A CA 1
ATOM 5992 C C . PRO A 1 784 ? 27.366 15.791 -34.809 1.00 86.06 784 PRO A C 1
ATOM 5994 O O . PRO A 1 784 ? 27.553 16.662 -33.955 1.00 86.06 784 PRO A O 1
ATOM 5997 N N . CYS A 1 785 ? 26.410 14.860 -34.673 1.00 88.06 785 CYS A N 1
ATOM 5998 C CA . CYS A 1 785 ? 25.494 14.794 -33.523 1.00 88.06 785 CYS A CA 1
ATOM 5999 C C . CYS A 1 785 ? 26.228 14.785 -32.177 1.00 88.06 785 CYS A C 1
ATOM 6001 O O . CYS A 1 785 ? 27.351 14.297 -32.082 1.00 88.06 785 CYS A O 1
ATOM 6003 N N . TRP A 1 786 ? 25.569 15.250 -31.110 1.00 86.94 786 TRP A N 1
ATOM 6004 C CA . TRP A 1 786 ? 26.229 15.461 -29.816 1.00 86.94 786 TRP A CA 1
ATOM 6005 C C . TRP A 1 786 ? 26.792 14.178 -29.187 1.00 86.94 786 TRP A C 1
ATOM 6007 O O . TRP A 1 786 ? 27.751 14.213 -28.418 1.00 86.94 786 TRP A O 1
ATOM 6017 N N . TYR A 1 787 ? 26.222 13.026 -29.527 1.00 88.50 787 TYR A N 1
ATOM 6018 C CA . TYR A 1 787 ? 26.696 11.705 -29.112 1.00 88.50 787 TYR A CA 1
ATOM 6019 C C . TYR A 1 787 ? 27.748 11.104 -30.053 1.00 88.50 787 TYR A C 1
ATOM 6021 O O . TYR A 1 787 ? 28.124 9.945 -29.887 1.00 88.50 787 TYR A O 1
ATOM 6029 N N . SER A 1 788 ? 28.217 11.851 -31.055 1.00 87.38 788 SER A N 1
ATOM 6030 C CA . SER A 1 788 ? 29.277 11.409 -31.954 1.00 87.38 788 SER A CA 1
ATOM 6031 C C . SER A 1 788 ? 30.573 11.193 -31.183 1.00 87.38 788 SER A C 1
ATOM 6033 O O . SER A 1 788 ? 31.049 12.069 -30.462 1.00 87.38 788 SER A O 1
ATOM 6035 N N . VAL A 1 789 ? 31.179 10.029 -31.391 1.00 87.81 789 VAL A N 1
ATOM 6036 C CA . VAL A 1 789 ? 32.447 9.647 -30.775 1.00 87.81 789 VAL A CA 1
ATOM 6037 C C . VAL A 1 789 ? 33.543 9.778 -31.825 1.00 87.81 789 VAL A C 1
ATOM 6039 O O . VAL A 1 789 ? 33.486 9.145 -32.881 1.00 87.81 789 VAL A O 1
ATOM 6042 N N . ALA A 1 790 ? 34.544 10.615 -31.556 1.00 86.00 790 ALA A N 1
ATOM 6043 C CA . ALA 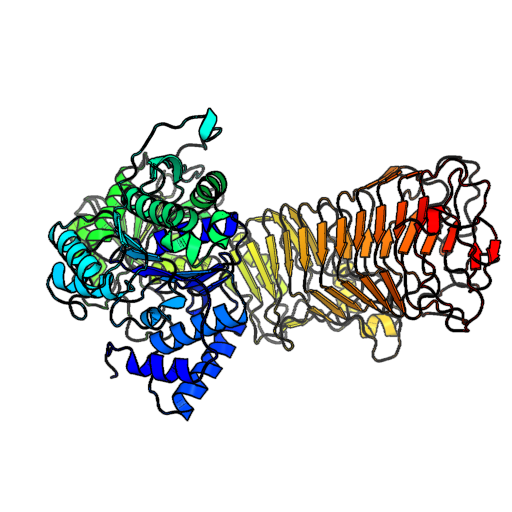A 1 790 ? 35.653 10.821 -32.482 1.00 86.00 790 ALA A CA 1
ATOM 6044 C C . ALA A 1 790 ? 36.368 9.492 -32.784 1.00 86.00 790 ALA A C 1
ATOM 6046 O O . ALA A 1 790 ? 36.720 8.753 -31.867 1.00 86.00 790 ALA A O 1
ATOM 6047 N N . ASN A 1 791 ? 36.616 9.215 -34.067 1.00 88.38 791 ASN A N 1
ATOM 6048 C CA . ASN A 1 791 ? 37.258 7.994 -34.580 1.00 88.38 791 ASN A CA 1
ATOM 6049 C C . ASN A 1 791 ? 36.470 6.681 -34.409 1.00 88.38 791 ASN A C 1
ATOM 6051 O O . ASN A 1 791 ? 36.983 5.634 -34.806 1.00 88.38 791 ASN A O 1
ATOM 6055 N N . ALA A 1 792 ? 35.247 6.707 -33.870 1.00 90.44 792 ALA A N 1
ATOM 6056 C CA . ALA A 1 792 ? 34.401 5.518 -33.827 1.00 90.44 792 ALA A CA 1
ATOM 6057 C C . ALA A 1 792 ? 33.928 5.125 -35.232 1.00 90.44 792 ALA A C 1
ATOM 6059 O O . ALA A 1 792 ? 33.632 5.976 -36.073 1.00 90.44 792 ALA A O 1
ATOM 6060 N N . THR A 1 793 ? 33.835 3.822 -35.487 1.00 90.56 793 THR A N 1
ATOM 6061 C CA . THR A 1 793 ? 33.352 3.274 -36.762 1.00 90.56 793 THR A CA 1
ATOM 6062 C C . THR A 1 793 ? 31.850 2.979 -36.756 1.00 90.56 793 THR A C 1
ATOM 6064 O O . THR A 1 793 ? 31.292 2.655 -37.805 1.00 90.56 793 THR A O 1
ATOM 6067 N N . GLY A 1 794 ? 31.206 3.068 -35.586 1.00 89.75 794 GLY A N 1
ATOM 6068 C CA . GLY A 1 794 ? 29.809 2.694 -35.355 1.00 89.75 794 GLY A CA 1
ATOM 6069 C C . GLY A 1 794 ? 29.619 1.215 -35.004 1.00 89.75 794 GLY A C 1
ATOM 6070 O O . GLY A 1 794 ? 28.487 0.758 -34.896 1.00 89.75 794 GLY A O 1
ATOM 6071 N N . LYS A 1 795 ? 30.710 0.456 -34.835 1.00 93.69 795 LYS A N 1
ATOM 6072 C CA . LYS A 1 795 ? 30.710 -0.997 -34.547 1.00 93.69 795 LYS A CA 1
ATOM 6073 C C . LYS A 1 795 ? 31.204 -1.319 -33.141 1.00 93.69 795 LYS A C 1
ATOM 6075 O O . LYS A 1 795 ? 31.412 -2.482 -32.791 1.00 93.69 795 LYS A O 1
ATOM 6080 N N . GLU A 1 796 ? 31.474 -0.286 -32.355 1.00 95.88 796 GLU A N 1
ATOM 6081 C CA . GLU A 1 796 ? 32.056 -0.400 -31.031 1.00 95.88 796 GLU A CA 1
ATOM 6082 C C . GLU A 1 796 ? 30.988 -0.814 -30.020 1.00 95.88 796 GLU A C 1
ATOM 6084 O O . GLU A 1 796 ? 30.134 -0.015 -29.646 1.00 95.88 796 GLU A O 1
ATOM 6089 N N . ILE A 1 797 ? 31.024 -2.070 -29.572 1.00 96.81 797 ILE A N 1
ATOM 6090 C CA . ILE A 1 797 ? 30.108 -2.559 -28.530 1.00 96.81 797 ILE A CA 1
ATOM 6091 C C . ILE A 1 797 ? 30.508 -2.055 -27.137 1.00 96.81 797 ILE A C 1
ATOM 6093 O O . ILE A 1 797 ? 29.683 -2.030 -26.227 1.00 96.81 797 ILE A O 1
ATOM 6097 N N . ILE A 1 798 ? 31.771 -1.660 -26.964 1.00 97.81 798 ILE A N 1
ATOM 6098 C CA . ILE A 1 798 ? 32.303 -1.075 -25.732 1.00 97.81 798 ILE A CA 1
ATOM 6099 C C . ILE A 1 798 ? 33.150 0.141 -26.108 1.00 97.81 798 ILE A C 1
ATOM 6101 O O . ILE A 1 798 ? 34.095 0.019 -26.891 1.00 97.81 798 ILE A O 1
ATOM 6105 N N . VAL A 1 799 ? 32.834 1.289 -25.511 1.00 97.62 799 VAL A N 1
ATOM 6106 C CA . VAL A 1 799 ? 33.643 2.511 -25.577 1.00 97.62 799 VAL A CA 1
ATOM 6107 C C . VAL A 1 799 ? 34.048 2.906 -24.159 1.00 97.62 799 VAL A C 1
ATOM 6109 O O . VAL A 1 799 ? 33.189 3.219 -23.330 1.00 97.62 799 VAL A O 1
ATOM 6112 N N . LEU A 1 800 ? 35.355 2.880 -23.891 1.00 96.50 800 LEU A N 1
ATOM 6113 C CA . LEU A 1 800 ? 35.977 3.331 -22.647 1.00 96.50 800 LEU A CA 1
ATOM 6114 C C . LEU A 1 800 ? 36.839 4.566 -22.931 1.00 96.50 800 LEU A C 1
ATOM 6116 O O . LEU A 1 800 ? 37.967 4.463 -23.407 1.00 96.50 800 LEU A O 1
ATOM 6120 N N . ASP A 1 801 ? 36.282 5.733 -22.634 1.00 93.38 801 ASP A N 1
ATOM 6121 C CA . ASP A 1 801 ? 36.903 7.047 -22.790 1.00 93.38 801 ASP A CA 1
ATOM 6122 C C . ASP A 1 801 ? 37.310 7.586 -21.407 1.00 93.38 801 ASP A C 1
ATOM 6124 O O . ASP A 1 801 ? 36.558 8.301 -20.732 1.00 93.38 801 ASP A O 1
ATOM 6128 N N . LEU A 1 802 ? 38.482 7.136 -20.950 1.00 91.31 802 LEU A N 1
ATOM 6129 C CA . LEU A 1 802 ? 38.945 7.228 -19.563 1.00 91.31 802 LEU A CA 1
ATOM 6130 C C . LEU A 1 802 ? 40.211 8.084 -19.429 1.00 91.31 802 LEU A C 1
ATOM 6132 O O . LEU A 1 802 ? 41.045 8.137 -20.330 1.00 91.31 802 LEU A O 1
ATOM 6136 N N . TYR A 1 803 ? 40.382 8.707 -18.265 1.00 88.31 803 TYR A N 1
ATOM 6137 C CA . TYR A 1 803 ? 41.610 9.385 -17.860 1.00 88.31 803 TYR A CA 1
ATOM 6138 C C . TYR A 1 803 ? 42.556 8.433 -17.121 1.00 88.31 803 TYR A C 1
ATOM 6140 O O . TYR A 1 803 ? 42.140 7.659 -16.254 1.00 88.31 803 TYR A O 1
ATOM 6148 N N . HIS A 1 804 ? 43.856 8.567 -17.385 1.00 85.50 804 HIS A N 1
ATOM 6149 C CA . HIS A 1 804 ? 44.900 7.809 -16.694 1.00 85.50 804 HIS A CA 1
ATOM 6150 C C . HIS A 1 804 ? 44.832 7.947 -15.171 1.00 85.50 804 HIS A C 1
ATOM 6152 O O . HIS A 1 804 ? 44.655 9.047 -14.652 1.00 85.50 804 HIS A O 1
ATOM 6158 N N . ASN A 1 805 ? 45.072 6.842 -14.458 1.00 85.50 805 ASN A N 1
ATOM 6159 C CA . ASN A 1 805 ? 45.130 6.776 -12.991 1.00 85.50 805 ASN A CA 1
ATOM 6160 C C . ASN A 1 805 ? 43.833 7.185 -12.268 1.00 85.50 805 ASN A C 1
ATOM 6162 O O . ASN A 1 805 ? 43.878 7.518 -11.086 1.00 85.50 805 ASN A O 1
ATOM 6166 N N . THR A 1 806 ? 42.683 7.161 -12.949 1.00 89.38 806 THR A N 1
ATOM 6167 C CA . THR A 1 806 ? 41.384 7.513 -12.341 1.00 89.38 806 THR A CA 1
ATOM 6168 C C . THR A 1 806 ? 40.391 6.354 -12.307 1.00 89.38 806 THR A C 1
ATOM 6170 O O . THR A 1 806 ? 39.265 6.508 -11.833 1.00 89.38 806 THR A O 1
ATOM 6173 N N . THR A 1 807 ? 40.792 5.183 -12.800 1.00 91.12 807 THR A N 1
ATOM 6174 C CA . THR A 1 807 ? 39.940 3.997 -12.870 1.00 91.12 807 THR A CA 1
ATOM 6175 C C . THR A 1 807 ? 40.627 2.787 -12.271 1.00 91.12 807 THR A C 1
ATOM 6177 O O . THR A 1 807 ? 41.796 2.543 -12.558 1.00 91.12 807 THR A O 1
ATOM 6180 N N . ARG A 1 808 ? 39.887 2.000 -11.492 1.00 91.88 808 ARG A N 1
ATOM 6181 C CA . ARG A 1 808 ? 40.352 0.745 -10.904 1.00 91.88 808 ARG A CA 1
ATOM 6182 C C . ARG A 1 808 ? 39.268 -0.319 -11.013 1.00 91.88 808 ARG A C 1
ATOM 6184 O O . ARG A 1 808 ? 38.124 -0.071 -10.640 1.00 91.88 808 ARG A O 1
ATOM 6191 N N . ASN A 1 809 ? 39.647 -1.525 -11.430 1.00 92.69 809 ASN A N 1
ATOM 6192 C CA . ASN A 1 809 ? 38.757 -2.689 -11.461 1.00 92.69 809 ASN A CA 1
ATOM 6193 C C . ASN A 1 809 ? 37.490 -2.445 -12.305 1.00 92.69 809 ASN A C 1
ATOM 6195 O O . ASN A 1 809 ? 36.363 -2.660 -11.853 1.00 92.69 809 ASN A O 1
ATOM 6199 N N . VAL A 1 810 ? 37.683 -1.960 -13.536 1.00 95.81 810 VAL A N 1
ATOM 6200 C CA . VAL A 1 810 ? 36.618 -1.928 -14.548 1.00 95.81 810 VAL A CA 1
ATOM 6201 C C . VAL A 1 810 ? 36.700 -3.221 -15.348 1.00 95.81 810 VAL A C 1
ATOM 6203 O O . VAL A 1 810 ? 37.748 -3.517 -15.920 1.00 95.81 810 VAL A O 1
ATOM 6206 N N . VAL A 1 811 ? 35.628 -4.013 -15.368 1.00 96.88 811 VAL A N 1
ATOM 6207 C CA . VAL A 1 811 ? 35.631 -5.353 -15.974 1.00 96.88 811 VAL A CA 1
ATOM 6208 C C . VAL A 1 811 ? 34.354 -5.596 -16.768 1.00 96.88 811 VAL A C 1
ATOM 6210 O O . VAL A 1 811 ? 33.249 -5.423 -16.257 1.00 96.88 811 VAL A O 1
ATOM 6213 N N . ALA A 1 812 ? 34.503 -6.067 -18.004 1.00 97.19 812 ALA A N 1
ATOM 6214 C CA . ALA A 1 812 ? 33.419 -6.522 -18.860 1.00 97.19 812 ALA A CA 1
ATOM 6215 C C . ALA A 1 812 ? 33.560 -8.026 -19.139 1.00 97.19 812 ALA A C 1
ATOM 6217 O O . ALA A 1 812 ? 34.495 -8.466 -19.808 1.00 97.19 812 ALA A O 1
ATOM 6218 N N . LYS A 1 813 ? 32.620 -8.836 -18.648 1.00 95.88 813 LYS A N 1
ATOM 6219 C CA . LYS A 1 813 ? 32.627 -10.295 -18.817 1.00 95.88 813 LYS A CA 1
ATOM 6220 C C . LYS A 1 813 ? 31.339 -10.801 -19.458 1.00 95.88 813 LYS A C 1
ATOM 6222 O O . LYS A 1 813 ? 30.274 -10.204 -19.321 1.00 95.88 813 LYS A O 1
ATOM 6227 N N . ARG A 1 814 ? 31.443 -11.916 -20.188 1.00 94.31 814 ARG A N 1
ATOM 6228 C CA . ARG A 1 814 ? 30.320 -12.561 -20.896 1.00 94.31 814 ARG A CA 1
ATOM 6229 C C . ARG A 1 814 ? 29.578 -11.607 -21.852 1.00 94.31 814 ARG A C 1
ATOM 6231 O O . ARG A 1 814 ? 28.354 -11.540 -21.852 1.00 94.31 814 ARG A O 1
ATOM 6238 N N . ILE A 1 815 ? 30.331 -10.872 -22.674 1.00 95.06 815 ILE A N 1
ATOM 6239 C CA . ILE A 1 815 ? 29.794 -9.882 -23.632 1.00 95.06 815 ILE A CA 1
ATOM 6240 C C . ILE A 1 815 ? 29.624 -10.458 -25.052 1.00 95.06 815 ILE A C 1
ATOM 6242 O O . ILE A 1 815 ? 29.002 -9.847 -25.916 1.00 95.06 815 ILE A O 1
ATOM 6246 N N . SER A 1 816 ? 30.109 -11.677 -25.305 1.00 86.44 816 SER A N 1
ATOM 6247 C CA . SER A 1 816 ? 30.058 -12.333 -26.623 1.00 86.44 816 SER A CA 1
ATOM 6248 C C . SER A 1 816 ? 28.644 -12.575 -27.176 1.00 86.44 816 SER A C 1
ATOM 6250 O O . SER A 1 816 ? 28.503 -12.938 -28.342 1.00 86.44 816 SER A O 1
ATOM 6252 N N . GLY A 1 817 ? 27.599 -12.376 -26.367 1.00 87.50 817 GLY A N 1
ATOM 6253 C CA . GLY A 1 817 ? 26.206 -12.410 -26.805 1.00 87.50 817 GLY A CA 1
ATOM 6254 C C . GLY A 1 817 ? 25.745 -11.165 -27.575 1.00 87.50 817 GLY A C 1
ATOM 6255 O O . GLY A 1 817 ? 24.642 -11.194 -28.124 1.00 87.50 817 GLY A O 1
ATOM 6256 N N . LEU A 1 818 ? 26.534 -10.083 -27.614 1.00 94.06 818 LEU A N 1
ATOM 6257 C CA . LEU A 1 818 ? 26.226 -8.865 -28.370 1.00 94.06 818 LEU A CA 1
ATOM 6258 C C . LEU A 1 818 ? 26.727 -8.949 -29.809 1.00 94.06 818 LEU A C 1
ATOM 6260 O O . LEU A 1 818 ? 27.907 -9.192 -30.055 1.00 94.06 818 LEU A O 1
ATOM 6264 N N . ASN A 1 819 ? 25.831 -8.693 -30.760 1.00 94.31 819 ASN A N 1
ATOM 6265 C CA . ASN A 1 819 ? 26.137 -8.790 -32.181 1.00 94.31 819 ASN A CA 1
ATOM 6266 C C . ASN A 1 819 ? 25.695 -7.527 -32.935 1.00 94.31 819 ASN A C 1
ATOM 6268 O O . ASN A 1 819 ? 24.537 -7.122 -32.803 1.00 94.31 819 ASN A O 1
ATOM 6272 N N . PRO A 1 820 ? 26.565 -6.924 -33.761 1.00 96.19 820 PRO A N 1
ATOM 6273 C CA . PRO A 1 820 ? 26.152 -5.883 -34.696 1.00 96.19 820 PRO A CA 1
ATOM 6274 C C . PRO A 1 820 ? 25.090 -6.409 -35.674 1.00 96.19 820 PRO A C 1
ATOM 6276 O O . PRO A 1 820 ? 25.224 -7.523 -36.197 1.00 96.19 820 PRO A O 1
ATOM 6279 N N . ILE A 1 821 ? 24.029 -5.638 -35.939 1.00 96.62 821 ILE A N 1
ATOM 6280 C CA . ILE A 1 821 ? 22.935 -6.075 -36.825 1.00 96.62 821 ILE A CA 1
ATOM 6281 C C . ILE A 1 821 ? 23.396 -6.309 -38.268 1.00 96.62 821 ILE A C 1
ATOM 6283 O O . ILE A 1 821 ? 22.851 -7.182 -38.947 1.00 96.62 821 ILE A O 1
ATOM 6287 N N . SER A 1 822 ? 24.428 -5.596 -38.732 1.00 94.81 822 SER A N 1
ATOM 6288 C CA . SER A 1 822 ? 25.023 -5.810 -40.057 1.00 94.81 822 SER A CA 1
ATOM 6289 C C . SER A 1 822 ? 25.804 -7.127 -40.161 1.00 94.81 822 SER A C 1
ATOM 6291 O O . SER A 1 822 ? 26.233 -7.510 -41.251 1.00 94.81 822 SER A O 1
ATOM 6293 N N . ARG A 1 823 ? 25.984 -7.838 -39.035 1.00 91.81 823 ARG A N 1
ATOM 6294 C CA . ARG A 1 823 ? 26.850 -9.019 -38.874 1.00 91.81 823 ARG A CA 1
ATOM 6295 C C . ARG A 1 823 ? 28.339 -8.722 -39.067 1.00 91.81 823 ARG A C 1
ATOM 6297 O O . ARG A 1 823 ? 29.131 -9.646 -39.272 1.00 91.81 823 ARG A O 1
ATOM 6304 N N . ALA A 1 824 ? 28.739 -7.453 -38.997 1.00 92.19 824 ALA A N 1
ATOM 6305 C CA . ALA A 1 824 ? 30.142 -7.088 -38.880 1.00 92.19 824 ALA A CA 1
ATOM 6306 C C . ALA A 1 824 ? 30.759 -7.682 -37.602 1.00 92.19 824 ALA A C 1
ATOM 6308 O O . ALA A 1 824 ? 30.070 -8.012 -36.636 1.00 92.19 824 ALA A O 1
ATOM 6309 N N . LYS A 1 825 ? 32.091 -7.803 -37.585 1.00 93.06 825 LYS A N 1
ATOM 6310 C CA . LYS A 1 825 ? 32.807 -8.128 -36.348 1.00 93.06 825 LYS A CA 1
ATOM 6311 C C . LYS A 1 825 ? 32.644 -6.967 -35.368 1.00 93.06 825 LYS A C 1
ATOM 6313 O O . LYS A 1 825 ? 32.920 -5.828 -35.742 1.00 93.06 825 LYS A O 1
ATOM 6318 N N . ALA A 1 826 ? 32.240 -7.277 -34.138 1.00 95.50 826 ALA A N 1
ATOM 6319 C CA . ALA A 1 826 ? 32.174 -6.304 -33.057 1.00 95.50 826 ALA A CA 1
ATOM 6320 C C . ALA A 1 826 ? 33.553 -5.677 -32.800 1.00 95.50 826 ALA A C 1
ATOM 6322 O O . ALA A 1 826 ? 34.583 -6.358 -32.883 1.00 95.50 826 ALA A O 1
ATOM 6323 N N . ALA A 1 827 ? 33.558 -4.388 -32.479 1.00 96.62 827 ALA A N 1
ATOM 6324 C CA . ALA A 1 827 ? 34.749 -3.616 -32.161 1.00 96.62 827 ALA A CA 1
ATOM 6325 C C . ALA A 1 827 ? 34.697 -3.071 -30.727 1.00 96.62 827 ALA A C 1
ATOM 6327 O O . ALA A 1 827 ? 33.663 -3.112 -30.060 1.00 96.62 827 ALA A O 1
ATOM 6328 N N . VAL A 1 828 ? 35.824 -2.553 -30.259 1.00 97.50 828 VAL A N 1
ATOM 6329 C CA . VAL A 1 828 ? 35.977 -1.829 -28.998 1.00 97.50 828 VAL A CA 1
ATOM 6330 C C . VAL A 1 828 ? 36.824 -0.583 -29.217 1.00 97.50 828 VAL A C 1
ATOM 6332 O O . VAL A 1 828 ? 37.640 -0.536 -30.141 1.00 97.50 828 VAL A O 1
ATOM 6335 N N . MET A 1 829 ? 36.627 0.407 -28.350 1.00 97.06 829 MET A N 1
ATOM 6336 C CA . MET A 1 829 ? 37.498 1.569 -28.206 1.00 97.06 829 MET A CA 1
ATOM 6337 C C . MET A 1 829 ? 37.944 1.687 -26.758 1.00 97.06 829 MET A C 1
ATOM 6339 O O . MET A 1 829 ? 37.112 1.769 -25.853 1.00 97.06 829 MET A O 1
ATOM 6343 N N . CYS A 1 830 ? 39.253 1.650 -26.546 1.00 94.94 830 CYS A N 1
ATOM 6344 C CA . CYS A 1 830 ? 39.862 1.659 -25.226 1.00 94.94 830 CYS A CA 1
ATOM 6345 C C . CYS A 1 830 ? 41.338 2.053 -25.351 1.00 94.94 830 CYS A C 1
ATOM 6347 O O . CYS A 1 830 ? 42.049 1.520 -26.208 1.00 94.94 830 CYS A O 1
ATOM 6349 N N . ASP A 1 831 ? 41.792 2.973 -24.499 1.00 93.00 831 ASP A N 1
ATOM 6350 C CA . ASP A 1 831 ? 43.207 3.323 -24.376 1.00 93.00 831 ASP A CA 1
ATOM 6351 C C . ASP A 1 831 ? 43.885 2.412 -23.332 1.00 93.00 831 ASP A C 1
ATOM 6353 O O . ASP A 1 831 ? 43.592 2.537 -22.137 1.00 93.00 831 ASP A O 1
ATOM 6357 N N . PRO A 1 832 ? 44.805 1.511 -23.735 1.00 90.81 832 PRO A N 1
ATOM 6358 C CA . PRO A 1 832 ? 45.463 0.580 -22.815 1.00 90.81 832 PRO A CA 1
ATOM 6359 C C . PRO A 1 832 ? 46.354 1.269 -21.784 1.00 90.81 832 PRO A C 1
ATOM 6361 O O . PRO A 1 832 ? 46.788 0.632 -20.832 1.00 90.81 832 PRO A O 1
ATOM 6364 N N . THR A 1 833 ? 46.659 2.552 -21.966 1.00 89.25 833 THR A N 1
ATOM 6365 C CA . THR A 1 833 ? 47.455 3.322 -21.012 1.00 89.25 833 THR A CA 1
ATOM 6366 C C . THR A 1 833 ? 46.603 3.985 -19.926 1.00 89.25 833 THR A C 1
ATOM 6368 O O . THR A 1 833 ? 47.153 4.427 -18.915 1.00 89.25 833 THR A O 1
ATOM 6371 N N . ALA A 1 834 ? 45.277 4.040 -20.097 1.00 86.62 834 ALA A N 1
ATOM 6372 C CA . ALA A 1 834 ? 44.357 4.661 -19.145 1.00 86.62 834 ALA A CA 1
ATOM 6373 C C . ALA A 1 834 ? 43.890 3.710 -18.025 1.00 86.62 834 ALA A C 1
ATOM 6375 O O . ALA A 1 834 ? 43.413 4.184 -16.994 1.00 86.62 834 ALA A O 1
ATOM 6376 N N . ILE A 1 835 ? 44.053 2.393 -18.202 1.00 86.06 835 ILE A N 1
ATOM 6377 C CA . ILE A 1 835 ? 43.597 1.357 -17.268 1.00 86.06 835 ILE A CA 1
ATOM 6378 C C . ILE A 1 835 ? 44.675 0.292 -17.039 1.00 86.06 835 ILE A C 1
ATOM 6380 O O . ILE A 1 835 ? 45.344 -0.136 -17.974 1.00 86.06 835 ILE A O 1
ATOM 6384 N N . ASP A 1 836 ? 44.853 -0.134 -15.789 1.00 84.50 836 ASP A N 1
ATOM 6385 C CA . ASP A 1 836 ? 45.953 -1.008 -15.358 1.00 84.50 836 ASP A CA 1
ATOM 6386 C C . ASP A 1 836 ? 45.533 -2.467 -15.084 1.00 84.50 836 ASP A C 1
ATOM 6388 O O . ASP A 1 836 ? 46.388 -3.320 -14.830 1.00 84.50 836 ASP A O 1
ATOM 6392 N N . ASN A 1 837 ? 44.234 -2.781 -15.168 1.00 90.19 837 ASN A N 1
ATOM 6393 C CA . ASN A 1 837 ? 43.691 -4.132 -15.003 1.00 90.19 837 ASN A CA 1
ATOM 6394 C C . ASN A 1 837 ? 43.251 -4.772 -16.331 1.00 90.19 837 ASN A C 1
ATOM 6396 O O . ASN A 1 837 ? 42.942 -4.091 -17.305 1.00 90.19 837 ASN A O 1
ATOM 6400 N N . ASP A 1 838 ? 43.154 -6.106 -16.353 1.00 93.75 838 ASP A N 1
ATOM 6401 C CA . ASP A 1 838 ? 42.476 -6.823 -17.439 1.00 93.75 838 ASP A CA 1
ATOM 6402 C C . ASP A 1 838 ? 40.978 -6.478 -17.407 1.00 93.75 838 ASP A C 1
ATOM 6404 O O . ASP A 1 838 ? 40.271 -6.823 -16.457 1.00 93.75 838 ASP A O 1
ATOM 6408 N N . VAL A 1 839 ? 40.507 -5.771 -18.435 1.00 95.75 839 VAL A N 1
ATOM 6409 C CA . VAL A 1 839 ? 39.117 -5.304 -18.565 1.00 95.75 839 VAL A CA 1
ATOM 6410 C C . VAL A 1 839 ? 38.163 -6.383 -19.087 1.00 95.75 839 VAL A C 1
ATOM 6412 O O . VAL A 1 839 ? 36.991 -6.106 -19.330 1.00 95.75 839 VAL A O 1
ATOM 6415 N N . GLY A 1 840 ? 38.642 -7.617 -19.272 1.00 96.38 840 GLY A N 1
ATOM 6416 C CA . GLY A 1 840 ? 37.887 -8.736 -19.840 1.00 96.38 840 GLY A CA 1
ATOM 6417 C C . GLY A 1 840 ? 37.967 -8.836 -21.370 1.00 96.38 840 GLY A C 1
ATOM 6418 O O . GLY A 1 840 ? 37.417 -9.760 -21.977 1.00 96.38 840 GLY A O 1
ATOM 6419 N N . PHE A 1 841 ? 38.686 -7.915 -22.010 1.00 96.38 841 PHE A N 1
ATOM 6420 C CA . PHE A 1 841 ? 38.997 -7.920 -23.435 1.00 96.38 841 PHE A CA 1
ATOM 6421 C C . PHE A 1 841 ? 40.320 -7.193 -23.704 1.00 96.38 841 PHE A C 1
ATOM 6423 O O . PHE A 1 841 ? 40.831 -6.467 -22.854 1.00 96.38 841 PHE A O 1
ATOM 6430 N N . VAL A 1 842 ? 40.888 -7.391 -24.893 1.00 96.62 842 VAL A N 1
ATOM 6431 C CA . VAL A 1 842 ? 42.083 -6.662 -25.336 1.00 96.62 842 VAL A CA 1
ATOM 6432 C C . VAL A 1 842 ? 41.718 -5.185 -25.513 1.00 96.62 842 VAL A C 1
ATOM 6434 O O . VAL A 1 842 ? 41.039 -4.830 -26.475 1.00 96.62 842 VAL A O 1
ATOM 6437 N N . CYS A 1 843 ? 42.149 -4.334 -24.581 1.00 95.69 843 CYS A N 1
ATOM 6438 C CA . CYS A 1 843 ? 41.925 -2.888 -24.625 1.00 95.69 843 CYS A CA 1
ATOM 6439 C C . CYS A 1 843 ? 42.707 -2.262 -25.795 1.00 95.69 843 CYS A C 1
ATOM 6441 O O . CYS A 1 843 ? 43.933 -2.169 -25.764 1.00 95.69 843 CYS A O 1
ATOM 6443 N N . GLN A 1 844 ? 41.987 -1.897 -26.856 1.00 95.00 844 GLN A N 1
ATOM 6444 C CA . GLN A 1 844 ? 42.516 -1.299 -28.081 1.00 95.00 844 GLN A CA 1
ATOM 6445 C C . GLN A 1 844 ? 41.399 -0.555 -28.828 1.00 95.00 844 GLN A C 1
ATOM 6447 O O . GLN A 1 844 ? 40.224 -0.709 -28.498 1.00 95.00 844 GLN A O 1
ATOM 6452 N N . ASN A 1 845 ? 41.752 0.159 -29.899 1.00 96.19 845 ASN A N 1
ATOM 6453 C CA . ASN A 1 845 ? 40.798 0.554 -30.937 1.00 96.19 845 ASN A CA 1
ATOM 6454 C C . ASN A 1 845 ? 40.813 -0.506 -32.044 1.00 96.19 845 ASN A C 1
ATOM 6456 O O . ASN A 1 845 ? 41.804 -0.632 -32.765 1.00 96.19 845 ASN A O 1
ATOM 6460 N N . GLY A 1 846 ? 39.749 -1.300 -32.171 1.00 95.69 846 GLY A N 1
ATOM 6461 C CA . GLY A 1 846 ? 39.707 -2.381 -33.158 1.00 95.69 846 GLY A CA 1
ATOM 6462 C C . GLY A 1 846 ? 38.786 -3.539 -32.774 1.00 95.69 846 GLY A C 1
ATOM 6463 O O . GLY A 1 846 ? 37.871 -3.352 -31.982 1.00 95.69 846 GLY A O 1
ATOM 6464 N N . PRO A 1 847 ? 38.990 -4.745 -33.337 1.00 95.56 847 PRO A N 1
ATOM 6465 C CA . PRO A 1 847 ? 38.128 -5.897 -33.076 1.00 95.56 847 PRO A CA 1
ATOM 6466 C C . PRO A 1 847 ? 38.045 -6.265 -31.589 1.00 95.56 847 PRO A C 1
ATOM 6468 O O . PRO A 1 847 ? 39.063 -6.261 -30.893 1.00 95.56 847 PRO A O 1
ATOM 6471 N N . TYR A 1 848 ? 36.853 -6.657 -31.131 1.00 96.44 848 TYR A N 1
ATOM 6472 C CA . TYR A 1 848 ? 36.648 -7.237 -29.804 1.00 96.44 848 TYR A CA 1
ATOM 6473 C C . TYR A 1 848 ? 37.314 -8.615 -29.714 1.00 96.44 848 TYR A C 1
ATOM 6475 O O . TYR A 1 848 ? 37.010 -9.523 -30.494 1.00 96.44 848 TYR A O 1
ATOM 6483 N N . VAL A 1 849 ? 38.204 -8.778 -28.736 1.00 95.94 849 VAL A N 1
ATOM 6484 C CA . VAL A 1 849 ? 38.866 -10.048 -28.419 1.00 95.94 849 VAL A CA 1
ATOM 6485 C C . VAL A 1 849 ? 38.823 -10.234 -26.909 1.00 95.94 849 VAL A C 1
ATOM 6487 O O . VAL A 1 849 ? 39.478 -9.494 -26.181 1.00 95.94 849 VAL A O 1
ATOM 6490 N N . ALA A 1 850 ? 38.046 -11.203 -26.429 1.00 95.06 850 ALA A N 1
ATOM 6491 C CA . ALA A 1 850 ? 37.923 -11.478 -25.000 1.00 95.06 850 ALA A CA 1
ATOM 6492 C C . ALA A 1 850 ? 39.218 -12.068 -24.409 1.00 95.06 850 ALA A C 1
ATOM 6494 O O . ALA A 1 850 ? 39.873 -12.909 -25.032 1.00 95.06 850 ALA A O 1
ATOM 6495 N N . THR A 1 851 ? 39.555 -11.655 -23.189 1.00 96.19 851 THR A N 1
ATOM 6496 C CA . THR A 1 851 ? 40.655 -12.200 -22.371 1.00 96.19 851 THR A CA 1
ATOM 6497 C C . THR A 1 851 ? 40.122 -13.288 -21.425 1.00 96.19 851 THR A C 1
ATOM 6499 O O . THR A 1 851 ? 38.904 -13.461 -21.322 1.00 96.19 851 THR A O 1
ATOM 6502 N N . PRO A 1 852 ? 40.977 -14.038 -20.696 1.00 93.00 852 PRO A N 1
ATOM 6503 C CA . PRO A 1 852 ? 40.512 -15.024 -19.717 1.00 93.00 852 PRO A CA 1
ATOM 6504 C C . PRO A 1 852 ? 39.540 -14.458 -18.674 1.00 93.00 852 PRO A C 1
ATOM 6506 O O . PRO A 1 852 ? 38.558 -15.128 -18.353 1.00 93.00 852 PRO A O 1
ATOM 6509 N N . VAL A 1 853 ? 39.753 -13.222 -18.199 1.00 91.88 853 VAL A N 1
ATOM 6510 C CA . VAL A 1 853 ? 38.826 -12.545 -17.274 1.00 91.88 853 VAL A CA 1
ATOM 6511 C C . VAL A 1 853 ? 37.436 -12.416 -17.904 1.00 91.88 853 VAL A C 1
ATOM 6513 O O . VAL A 1 853 ? 36.432 -12.717 -17.257 1.00 91.88 853 VAL A O 1
ATOM 6516 N N . GLY A 1 854 ? 37.364 -12.100 -19.198 1.00 89.00 854 GLY A N 1
ATOM 6517 C CA . GLY A 1 854 ? 36.109 -11.969 -19.941 1.00 89.00 854 GLY A CA 1
ATOM 6518 C C . GLY A 1 854 ? 35.274 -13.252 -20.035 1.00 89.00 854 GLY A C 1
ATOM 6519 O O . GLY A 1 854 ? 34.058 -13.172 -20.227 1.00 89.00 854 GLY A O 1
ATOM 6520 N N . TYR A 1 855 ? 35.897 -14.425 -19.870 1.00 85.12 855 TYR A N 1
ATOM 6521 C CA . TYR A 1 855 ? 35.237 -15.738 -19.907 1.00 85.12 855 TYR A CA 1
ATOM 6522 C C . TYR A 1 855 ? 34.872 -16.301 -18.527 1.00 85.12 855 TYR A C 1
ATOM 6524 O O . TYR A 1 855 ? 34.203 -17.337 -18.457 1.00 85.12 855 TYR A O 1
ATOM 6532 N N . THR A 1 856 ? 35.313 -15.676 -17.431 1.00 73.62 856 THR A N 1
ATOM 6533 C CA . THR A 1 856 ? 35.034 -16.191 -16.080 1.00 73.62 856 THR A CA 1
ATOM 6534 C C . THR A 1 856 ? 33.531 -16.164 -15.769 1.00 73.62 856 THR A C 1
ATOM 6536 O O . THR A 1 856 ? 32.833 -15.205 -16.109 1.00 73.62 856 THR A O 1
ATOM 6539 N N . ARG A 1 857 ? 33.028 -17.267 -15.185 1.00 51.78 857 ARG A N 1
ATOM 6540 C CA . ARG A 1 857 ? 31.602 -17.471 -14.868 1.00 51.78 857 ARG A CA 1
ATOM 6541 C C . ARG A 1 857 ? 31.107 -16.528 -13.779 1.00 51.78 857 ARG A C 1
ATOM 6543 O O . ARG A 1 857 ? 31.870 -16.261 -12.826 1.00 51.78 857 ARG A O 1
#

Foldseek 3Di:
DDDDDFAQQLLLVLCVVAPAQAAAEEEEFEDPLLLVLLLLLLLLCVLLVFFEWEADPPAQQDNQQRIDTSNHGDDPVLLVVLLVVSVVSCVVVVSPDDPQSSSLSSRSRVCVVVVTNYYYYYFHAQAQRTSVLSRDLLNYLEYEYAEFDDDPCVPQNDDSLSSLLSRLNSDAAQHEYEYFDYPDPSSVVSSVVVCVVRNYHYFYQDFKAFDDDDCVQNNDWDDAQALVVGDHHTFTWIWGAARQPGDIATATAPQAFRSVRRSLSRNNNSLSCCQGPPSNCVSPVSSVSRDSVSSRVSRNVRDDAQRQDWDWFDAPPPPDTAIEGGHAQAAQVSLLRVQVRQVPGPFPDRAAEEAWAKCVVNDQLLRRCQSNDAAQHEYEYEWFDQDPPCNVTTIDDSVRNQVSRCVHNDPNYHYHYDHAVVRVVNVRSVVCPPHSHHYYYYNHSRNSSVVLCQQEAAQDDDPPDASQVVLQVCLVGNQECHEYDPADPDEHELAAAHASDAHYLYEYEFFAHYEYDLDPVSLLVRLPDPPNPQASYEYEYENYEYYYDPPPPGQEYEHNLQVCLVVVPDPSFHAYYEYAYEQYEYEPHHYEQHNAEHYEHAQHHNYEYEHYEADNDHPVQRASPHHEQYEANYEQYHHEHYEEEHAEEVYEHFFNAENYEHEHYEYEHYAEPEYDCAFVPQDAGDHYNAEAYHYEYENHQEYAYYHYDDNGAHEHEQHEYENYEYYAHLAHAYHAQQDDDVVVDDRDDDPDLHTHAYYNYEYYAYAYEHAQDDDDGNCADDVVGPPDDPPDNSQANHEDHAAAPRYYNQAYANNVRYAYPVRDAHFHAADPRRYDDQRQFDGHGTGTGGDPRNHDD